Protein 6WCT (pdb70)

Organism: Stenotrophomonas maltophilia (strain K279a) (NCBI:txid522373)

InterPro domains:
  IPR008144 Guanylate kinase-like domain [PS50052] (14-192)
  IPR008145 Guanylate kinase/L-type calcium channel beta subunit [PF00625] (15-192)
  IPR008145 Guanylate kinase/L-type calcium channel beta subunit [SM00072] (13-195)
  IPR017665 Guanylate kinase [MF_00328] (12-195)
  IPR017665 Guanylate kinase [TIGR03263] (14-192)
  IPR020590 Guanylate kinase, conserved site [PS00856] (48-65)
  IPR027417 P-loop containing nucleoside triphosphate hydrolase [G3DSA:3.40.50.300] (18-190)
  IPR027417 P-loop containing nucleoside triphosphate hydrolase [SSF52540] (13-197)

CATH classification: 3.40.50.300 (+1 more: 3.30.63.10)

Secondary structure (DSSP, 8-state):
-PPPEEEEE--TTSSHHHHHHHHHHHSTTEEE-PPEE-SPPPTT--BTTTBEE--HHHHHHHHHTT-EEEEEEETTEEEEEEGGGTHHHHHTT-EEEE---HHHHHHHHHHSTT-EEEEEE-S-HHHHHHHHHTSS---HHHHHHHHHHHHHHHTTGGGSSEEEE-SSHHHHHHHHHHHHHHHHTBHHHHHHHTHHHHHHHH--/-PPPPEEEEE--TTS-HHHHHHHHHHH-TTEEEP--EE-SPPPTT--BTTTBEE--HHHHHHHHHTT-EEEEEEETTEEEEEEGGGTHHHHHTT-EEEE---HHHHHHHHHH-TT-EEEEEE-S-HHHHHHH--HHHHHHHHHHHHHHTTGGGSSEEEE-SSHHHHHHHHHHHHHHHHTBHHHHHHHTHHHHHHHT--/-PPPEEEEE--TTS-HHHHHHHHHHH-TTEEEP--EE-SPPPTT--TTTS-EE--HHHHHHHHHHT-EEEEEEETTEEEEEEGGGTHHHHHTT-EEEE---HHHHHHHHHHSTT-EEEEEE-S-HHHHHHH--HHHHHHHHHHHHHHHTTGGGSSEEEE-SSHHHHHHHHHHHHHHHHTBHHHHHHHTHHHHHHHHS--/--PPPPEEEEE--TTSSHHHHHHHHHHH-TTEEE---EE-SPPPTT--BTTTBEE--HHHHHHHHHTT-EEEEEEETTEEEEEEGGGTHHHHHTT-EEEE---HHHHHHHHHHSTT-EEEEEE-S-HHHHHHHHHHH--S-HHHHHHHHHHHHHHHTTGGGSSEEEE-SSHHHHHHHHHHHHHHHHTBHHHHHHHTHHHHHHHHS--

B-factor: mean 57.07, std 18.74, range [22.09, 141.13]

Nearest PDB structures (foldseek):
  7s5e-assembly3_E  TM=9.937E-01  e=8.878E-42  Stenotrophomonas maltophilia K279a
  8egl-assembly1_K  TM=9.397E-01  e=1.453E-27  Pseudomonas aeruginosa PAO1
  8egl-assembly2_H  TM=9.314E-01  e=3.139E-27  Pseudomonas aeruginosa PAO1
  3tr0-assembly1_A  TM=9.607E-01  e=6.407E-26  Coxiella burnetii
  2an9-assembly1_A  TM=9.054E-01  e=7.229E-27  Escherichia coli

Radius of gyration: 32.78 Å; Cα contacts (8 Å, |Δi|>4): 1403; chains: 4; bounding box: 97×54×82 Å

Structure (mmCIF, N/CA/C/O backbone):
data_6WCT
#
_entry.id   6WCT
#
_cell.length_a   62.660
_cell.length_b   101.420
_cell.length_c   70.020
_cell.angle_alpha   90.000
_cell.angle_beta   92.030
_cell.angle_gamma   90.000
#
_symmetry.space_group_name_H-M   'P 1 21 1'
#
loop_
_entity.id
_entity.type
_entity.pdbx_description
1 polymer 'Guanylate kinase'
2 non-polymer "GUANOSINE-5'-MONOPHOSPHATE"
3 non-polymer 'PHOSPHATE ION'
4 non-polymer 1,2-ETHANEDIOL
5 water water
#
loop_
_atom_site.group_PDB
_atom_site.id
_atom_site.type_symbol
_atom_site.label_atom_id
_atom_site.label_alt_id
_atom_site.label_comp_id
_atom_site.label_asym_id
_atom_site.label_entity_id
_atom_site.label_seq_id
_atom_site.pdbx_PDB_ins_code
_atom_site.Cartn_x
_atom_site.Cartn_y
_atom_site.Cartn_z
_atom_site.occupancy
_atom_site.B_iso_or_equiv
_atom_site.auth_seq_id
_atom_site.auth_comp_id
_atom_site.auth_asym_id
_atom_site.auth_atom_id
_atom_site.pdbx_PDB_model_num
ATOM 1 N N . ALA A 1 20 ? -13.846 14.836 22.813 1.00 86.75 12 ALA A N 1
ATOM 2 C CA . ALA A 1 20 ? -13.417 13.444 22.658 1.00 91.17 12 ALA A CA 1
ATOM 3 C C . ALA A 1 20 ? -12.369 13.077 23.711 1.00 89.34 12 ALA A C 1
ATOM 4 O O . ALA A 1 20 ? -11.399 13.806 23.908 1.00 89.43 12 ALA A O 1
ATOM 6 N N . ARG A 1 21 ? -12.592 11.967 24.412 1.00 79.12 13 ARG A N 1
ATOM 7 C CA . ARG A 1 21 ? -11.703 11.576 25.497 1.00 71.60 13 ARG A CA 1
ATOM 8 C C . ARG A 1 21 ? -10.311 11.183 25.001 1.00 63.25 13 ARG A C 1
ATOM 9 O O . ARG A 1 21 ? -10.136 10.647 23.905 1.00 64.97 13 ARG A O 1
ATOM 17 N N . GLY A 1 22 ? -9.314 11.462 25.840 1.00 63.05 14 GLY A N 1
ATOM 18 C CA . GLY A 1 22 ? -7.954 11.053 25.558 1.00 58.65 14 GLY A CA 1
ATOM 19 C C . GLY A 1 22 ? -7.751 9.558 25.682 1.00 63.03 14 GLY A C 1
ATOM 20 O O . GLY A 1 22 ? -8.508 8.852 26.347 1.00 72.25 14 GLY A O 1
ATOM 21 N N . THR A 1 23 ? -6.716 9.064 25.000 1.00 57.32 15 THR A N 1
ATOM 22 C CA . THR A 1 23 ? -6.339 7.661 25.100 1.00 52.34 15 THR A CA 1
ATOM 23 C C . THR A 1 23 ? -5.326 7.443 26.220 1.00 52.36 15 THR A C 1
ATOM 24 O O . THR A 1 23 ? -4.408 8.245 26.427 1.00 51.66 15 THR A O 1
ATOM 28 N N . LEU A 1 24 ? -5.503 6.339 26.934 1.00 48.47 16 LEU A N 1
ATOM 29 C CA . LEU A 1 24 ? -4.651 5.954 28.045 1.00 45.41 16 LEU A CA 1
ATOM 30 C C . LEU A 1 24 ? -3.673 4.886 27.583 1.00 44.46 16 LEU A C 1
ATOM 31 O O . LEU A 1 24 ? -4.077 3.881 26.988 1.00 47.41 16 LEU A O 1
ATOM 36 N N . TYR A 1 25 ? -2.396 5.135 27.810 1.00 42.97 17 TYR A N 1
ATOM 37 C CA . TYR A 1 25 ? -1.302 4.249 27.429 1.00 41.61 17 TYR A CA 1
ATOM 38 C C . TYR A 1 25 ? -0.615 3.733 28.678 1.00 38.78 17 TYR A C 1
ATOM 39 O O . TYR A 1 25 ? -0.457 4.476 29.651 1.00 41.11 17 TYR A O 1
ATOM 48 N N . ILE A 1 26 ? -0.241 2.451 28.669 1.00 34.36 18 ILE A N 1
ATOM 49 C CA . ILE A 1 26 ? 0.579 1.880 29.730 1.00 31.50 18 ILE A CA 1
ATOM 50 C C . ILE A 1 26 ? 1.829 1.298 29.097 1.00 31.78 18 ILE A C 1
ATOM 51 O O . ILE A 1 26 ? 1.734 0.519 28.143 1.00 30.85 18 ILE A O 1
ATOM 56 N N . VAL A 1 27 ? 2.991 1.672 29.624 1.00 31.05 19 VAL A N 1
ATOM 57 C CA . VAL A 1 27 ? 4.260 1.061 29.236 1.00 36.01 19 VAL A CA 1
ATOM 58 C C . VAL A 1 27 ? 4.865 0.472 30.508 1.00 33.79 19 VAL A C 1
ATOM 59 O O . VAL A 1 27 ? 5.183 1.209 31.452 1.00 32.67 19 VAL A O 1
ATOM 63 N N . ALA A 1 28 ? 5.017 -0.851 30.534 1.00 35.56 20 ALA A N 1
ATOM 64 C CA . ALA A 1 28 ? 5.561 -1.541 31.686 1.00 32.01 20 ALA A CA 1
ATOM 65 C C . ALA A 1 28 ? 6.877 -2.206 31.322 1.00 35.41 20 ALA A C 1
ATOM 66 O O . ALA A 1 28 ? 7.098 -2.609 30.178 1.00 35.11 20 ALA A O 1
ATOM 68 N N . ALA A 1 29 ? 7.711 -2.371 32.322 1.00 29.44 21 ALA A N 1
ATOM 69 C CA . ALA A 1 29 ? 9.027 -2.972 32.175 1.00 37.11 21 ALA A CA 1
ATOM 70 C C . ALA A 1 29 ? 9.629 -3.097 33.560 1.00 40.37 21 ALA A C 1
ATOM 71 O O . ALA A 1 29 ? 9.402 -2.218 34.402 1.00 46.52 21 ALA A O 1
ATOM 73 N N . PRO A 1 30 ? 10.423 -4.126 33.833 1.00 36.63 22 PRO A N 1
ATOM 74 C CA . PRO A 1 30 ? 11.202 -4.102 35.070 1.00 41.61 22 PRO A CA 1
ATOM 75 C C . PRO A 1 30 ? 12.154 -2.922 35.012 1.00 43.81 22 PRO A C 1
ATOM 76 O O . PRO A 1 30 ? 12.630 -2.544 33.940 1.00 38.15 22 PRO A O 1
ATOM 80 N N . SER A 1 31 ? 12.450 -2.356 36.178 1.00 52.67 23 SER A N 1
ATOM 81 C CA . SER A 1 31 ? 13.450 -1.299 36.246 1.00 51.71 23 SER A CA 1
ATOM 82 C C . SER A 1 31 ? 14.781 -1.819 35.721 1.00 51.16 23 SER A C 1
ATOM 83 O O . SER A 1 31 ? 15.123 -2.992 35.898 1.00 45.38 23 SER A O 1
ATOM 86 N N . GLY A 1 32 ? 15.518 -0.942 35.041 1.00 47.49 24 GLY A N 1
ATOM 87 C CA . GLY A 1 32 ? 16.778 -1.320 34.441 1.00 52.06 24 GLY A CA 1
ATOM 88 C C . GLY A 1 32 ? 16.671 -1.930 33.058 1.00 55.40 24 GLY A C 1
ATOM 89 O O . GLY A 1 32 ? 17.700 -2.323 32.494 1.00 56.45 24 GLY A O 1
ATOM 90 N N . ALA A 1 33 ? 15.464 -2.013 32.488 1.00 47.58 25 ALA A N 1
ATOM 91 C CA . ALA A 1 33 ? 15.286 -2.429 31.102 1.00 47.79 25 ALA A CA 1
ATOM 92 C C . ALA A 1 33 ? 15.366 -1.251 30.138 1.00 48.12 25 ALA A C 1
ATOM 93 O O . ALA A 1 33 ? 15.416 -1.464 28.921 1.00 47.04 25 ALA A O 1
ATOM 95 N N . GLY A 1 34 ? 15.386 -0.027 30.663 1.00 43.97 26 GLY A N 1
ATOM 96 C CA . GLY A 1 34 ? 15.482 1.175 29.864 1.00 42.35 26 GLY A CA 1
ATOM 97 C C . GLY A 1 34 ? 14.181 1.808 29.428 1.00 43.03 26 GLY A C 1
ATOM 98 O O . GLY A 1 34 ? 14.204 2.645 28.525 1.00 37.76 26 GLY A O 1
ATOM 99 N N . LYS A 1 35 ? 13.046 1.447 30.035 1.00 39.84 27 LYS A N 1
ATOM 100 C CA . LYS A 1 35 ? 11.771 1.987 29.571 1.00 37.45 27 LYS A CA 1
ATOM 101 C C . LYS A 1 35 ? 11.698 3.506 29.719 1.00 33.09 27 LYS A C 1
ATOM 102 O O . LYS A 1 35 ? 11.177 4.192 28.830 1.00 39.37 27 LYS A O 1
ATOM 108 N N . SER A 1 36 ? 12.189 4.062 30.835 1.00 33.60 28 SER A N 1
ATOM 109 C CA . SER A 1 36 ? 12.000 5.497 31.030 1.00 37.76 28 SER A CA 1
ATOM 110 C C . SER A 1 36 ? 12.725 6.276 29.937 1.00 27.84 28 SER A C 1
ATOM 111 O O . SER A 1 36 ? 12.204 7.275 29.424 1.00 40.62 28 SER A O 1
ATOM 114 N N . SER A 1 37 ? 13.912 5.814 29.538 1.00 41.70 29 SER A N 1
ATOM 115 C CA . SER A 1 37 ? 14.628 6.492 28.459 1.00 34.84 29 SER A CA 1
ATOM 116 C C . SER A 1 37 ? 13.881 6.338 27.140 1.00 39.76 29 SER A C 1
ATOM 117 O O . SER A 1 37 ? 13.825 7.276 26.332 1.00 38.60 29 SER A O 1
ATOM 120 N N . ILE A 1 38 ? 13.275 5.170 26.913 1.00 36.28 30 ILE A N 1
ATOM 121 C CA . ILE A 1 38 ? 12.510 4.979 25.691 1.00 39.73 30 ILE A CA 1
ATOM 122 C C . ILE A 1 38 ? 11.267 5.869 25.693 1.00 36.10 30 ILE A C 1
ATOM 123 O O . ILE A 1 38 ? 10.942 6.504 24.682 1.00 35.08 30 ILE A O 1
ATOM 128 N N . VAL A 1 39 ? 10.553 5.926 26.823 1.00 36.87 31 VAL A N 1
ATOM 129 C CA . VAL A 1 39 ? 9.332 6.737 26.917 1.00 38.06 31 VAL A CA 1
ATOM 130 C C . VAL A 1 39 ? 9.645 8.226 26.759 1.00 39.83 31 VAL A C 1
ATOM 131 O O . VAL A 1 39 ? 8.966 8.949 26.014 1.00 41.90 31 VAL A O 1
ATOM 135 N N . ASN A 1 40 ? 10.675 8.710 27.460 1.00 34.44 32 ASN A N 1
ATOM 136 C CA . ASN A 1 40 ? 11.024 10.126 27.360 1.00 40.10 32 ASN A CA 1
ATOM 137 C C . ASN A 1 40 ? 11.397 10.508 25.934 1.00 40.90 32 ASN A C 1
ATOM 138 O O . ASN A 1 40 ? 11.010 11.581 25.449 1.00 41.79 32 ASN A O 1
ATOM 143 N N . ALA A 1 41 ? 12.161 9.655 25.242 1.00 43.96 33 ALA A N 1
ATOM 144 C CA . ALA A 1 41 ? 12.489 9.965 23.850 1.00 44.51 33 ALA A CA 1
ATOM 145 C C . ALA A 1 41 ? 11.261 9.875 22.960 1.00 42.63 33 ALA A C 1
ATOM 146 O O . ALA A 1 41 ? 11.134 10.630 21.991 1.00 46.49 33 ALA A O 1
ATOM 148 N N . THR A 1 42 ? 10.352 8.958 23.268 1.00 43.09 34 THR A N 1
ATOM 149 C CA . THR A 1 42 ? 9.137 8.813 22.471 1.00 42.54 34 THR A CA 1
ATOM 150 C C . THR A 1 42 ? 8.208 10.012 22.639 1.00 45.18 34 THR A C 1
ATOM 151 O O . THR A 1 42 ? 7.657 10.520 21.656 1.00 47.59 34 THR A O 1
ATOM 155 N N . LEU A 1 43 ? 8.025 10.478 23.882 1.00 46.45 35 LEU A N 1
ATOM 156 C CA . LEU A 1 43 ? 7.149 11.620 24.126 1.00 44.99 35 LEU A CA 1
ATOM 157 C C . LEU A 1 43 ? 7.714 12.909 23.554 1.00 43.80 35 LEU A C 1
ATOM 158 O O . LEU A 1 43 ? 6.948 13.747 23.065 1.00 50.15 35 LEU A O 1
ATOM 163 N N . ALA A 1 44 ? 9.041 13.077 23.570 1.00 45.33 36 ALA A N 1
ATOM 164 C CA . ALA A 1 44 ? 9.634 14.249 22.935 1.00 47.78 36 ALA A CA 1
ATOM 165 C C . ALA A 1 44 ? 9.297 14.281 21.454 1.00 53.59 36 ALA A C 1
ATOM 166 O O . ALA A 1 44 ? 9.153 15.360 20.861 1.00 61.62 36 ALA A O 1
ATOM 168 N N . ARG A 1 45 ? 9.241 13.107 20.826 1.00 51.20 37 ARG A N 1
ATOM 169 C CA . ARG A 1 45 ? 8.862 13.003 19.421 1.00 57.06 37 ARG A CA 1
ATOM 170 C C . ARG A 1 45 ? 7.349 13.090 19.227 1.00 54.60 37 ARG A C 1
ATOM 171 O O . ARG A 1 45 ? 6.888 13.454 18.143 1.00 57.00 37 ARG A O 1
ATOM 179 N N . ASP A 1 46 ? 6.562 12.705 20.233 1.00 54.16 38 ASP A N 1
ATOM 180 C CA . ASP A 1 46 ? 5.103 12.645 20.125 1.00 60.31 38 ASP A CA 1
ATOM 181 C C . ASP A 1 46 ? 4.555 13.388 21.337 1.00 62.72 38 ASP A C 1
ATOM 182 O O . ASP A 1 46 ? 4.136 12.774 22.327 1.00 66.34 38 ASP A O 1
ATOM 187 N N . PRO A 1 47 ? 4.539 14.722 21.289 1.00 55.13 39 PRO A N 1
ATOM 188 C CA . PRO A 1 47 ? 4.196 15.509 22.483 1.00 54.11 39 PRO A CA 1
ATOM 189 C C . PRO A 1 47 ? 2.715 15.547 22.839 1.00 59.05 39 PRO A C 1
ATOM 190 O O . PRO A 1 47 ? 2.370 16.117 23.885 1.00 60.47 39 PRO A O 1
ATOM 194 N N . GLN A 1 48 ? 1.821 14.994 22.017 1.00 51.01 40 GLN A N 1
ATOM 195 C CA . GLN A 1 48 ? 0.426 15.013 22.436 1.00 51.21 40 GLN A CA 1
ATOM 196 C C . GLN A 1 48 ? 0.118 14.004 23.547 1.00 47.10 40 GLN A C 1
ATOM 197 O O . GLN A 1 48 ? -1.047 13.878 23.938 1.00 59.74 40 GLN A O 1
ATOM 203 N N . ILE A 1 49 ? 1.111 13.288 24.061 1.00 42.65 41 ILE A N 1
ATOM 204 C CA . ILE A 1 49 ? 0.917 12.323 25.136 1.00 40.09 41 ILE A CA 1
ATOM 205 C C . ILE A 1 49 ? 1.646 12.863 26.349 1.00 40.14 41 ILE A C 1
ATOM 206 O O . ILE A 1 49 ? 2.846 13.147 26.280 1.00 42.12 41 ILE A O 1
ATOM 211 N N . ALA A 1 50 ? 0.935 12.992 27.457 1.00 46.37 42 ALA A N 1
ATOM 212 C CA . ALA A 1 50 ? 1.501 13.492 28.698 1.00 48.31 42 ALA A CA 1
ATOM 213 C C . ALA A 1 50 ? 1.934 12.332 29.581 1.00 45.18 42 ALA A C 1
ATOM 214 O O . ALA A 1 50 ? 1.354 11.245 29.548 1.00 45.22 42 ALA A O 1
ATOM 216 N N . LEU A 1 51 ? 3.015 12.554 30.309 1.00 39.61 43 LEU A N 1
ATOM 217 C CA . LEU A 1 51 ? 3.532 11.588 31.261 1.00 39.13 43 LEU A CA 1
ATOM 218 C C . LEU A 1 51 ? 3.003 11.876 32.664 1.00 37.57 43 LEU A C 1
ATOM 219 O O . LEU A 1 51 ? 2.792 13.026 33.043 1.00 37.19 43 LEU A O 1
ATOM 224 N N . SER A 1 52 ? 2.790 10.824 33.436 1.00 43.91 44 SER A N 1
ATOM 225 C CA . SER A 1 52 ? 2.338 10.951 34.816 1.00 43.97 44 SER A CA 1
ATOM 226 C C . SER A 1 52 ? 3.480 10.645 35.784 1.00 34.57 44 SER A C 1
ATOM 227 O O . SER A 1 52 ? 4.232 9.694 35.589 1.00 33.47 44 SER A O 1
ATOM 230 N N . ILE A 1 53 ? 3.594 11.437 36.840 1.00 38.01 45 ILE A N 1
ATOM 231 C CA . ILE A 1 53 ? 4.568 11.203 37.902 1.00 34.45 45 ILE A CA 1
ATOM 232 C C . ILE A 1 53 ? 3.878 10.444 39.034 1.00 37.18 45 ILE A C 1
ATOM 233 O O . ILE A 1 53 ? 2.923 10.947 39.640 1.00 37.61 45 ILE A O 1
ATOM 238 N N . SER A 1 54 ? 4.350 9.234 39.312 1.00 33.38 46 SER A N 1
ATOM 239 C CA . SER A 1 54 ? 3.764 8.395 40.344 1.00 35.53 46 SER A CA 1
ATOM 240 C C . SER A 1 54 ? 4.167 8.862 41.741 1.00 31.95 46 SER A C 1
ATOM 241 O O . SER A 1 54 ? 5.152 9.579 41.931 1.00 32.58 46 SER A O 1
ATOM 244 N N . PHE A 1 55 ? 3.355 8.470 42.718 1.00 35.48 47 PHE A N 1
ATOM 245 C CA . PHE A 1 55 ? 3.675 8.535 44.137 1.00 40.87 47 PHE A CA 1
ATOM 246 C C . PHE A 1 55 ? 4.290 7.206 44.568 1.00 40.50 47 PHE A C 1
ATOM 247 O O . PHE A 1 55 ? 3.974 6.156 44.011 1.00 38.27 47 PHE A O 1
ATOM 255 N N . THR A 1 56 ? 5.197 7.256 45.544 1.00 34.98 48 THR A N 1
ATOM 256 C CA . THR A 1 56 ? 5.744 6.031 46.108 1.00 35.55 48 THR A CA 1
ATOM 257 C C . THR A 1 56 ? 6.179 6.310 47.530 1.00 40.30 48 THR A C 1
ATOM 258 O O . THR A 1 56 ? 6.627 7.415 47.846 1.00 37.25 48 THR A O 1
ATOM 262 N N . SER A 1 57 ? 6.038 5.303 48.392 1.00 40.91 49 SER A N 1
ATOM 263 C CA . SER A 1 57 ? 6.564 5.399 49.742 1.00 43.14 49 SER A CA 1
ATOM 264 C C . SER A 1 57 ? 7.918 4.725 49.881 1.00 46.32 49 SER A C 1
ATOM 265 O O . SER A 1 57 ? 8.469 4.704 50.983 1.00 48.34 49 SER A O 1
ATOM 268 N N . ARG A 1 58 ? 8.453 4.152 48.805 1.00 45.95 50 ARG A N 1
ATOM 269 C CA . ARG A 1 58 ? 9.783 3.571 48.884 1.00 48.13 50 ARG A CA 1
ATOM 270 C C . ARG A 1 58 ? 10.827 4.672 49.060 1.00 50.33 50 ARG A C 1
ATOM 271 O O . ARG A 1 58 ? 10.604 5.842 48.729 1.00 44.87 50 ARG A O 1
ATOM 279 N N . ALA A 1 59 ? 11.958 4.292 49.643 1.00 50.20 51 ALA A N 1
ATOM 280 C CA . ALA A 1 59 ? 13.043 5.235 49.879 1.00 52.49 51 ALA A CA 1
ATOM 281 C C . ALA A 1 59 ? 13.673 5.677 48.562 1.00 51.38 51 ALA A C 1
ATOM 282 O O . ALA A 1 59 ? 13.749 4.918 47.597 1.00 50.62 51 ALA A O 1
ATOM 284 N N . MET A 1 60 ? 14.139 6.920 48.539 1.00 52.10 52 MET A N 1
ATOM 285 C CA . MET A 1 60 ? 14.805 7.466 47.366 1.00 42.66 52 MET A CA 1
ATOM 286 C C . MET A 1 60 ? 16.127 6.751 47.125 1.00 53.85 52 MET A C 1
ATOM 287 O O . MET A 1 60 ? 16.870 6.448 48.061 1.00 61.41 52 MET A O 1
ATOM 292 N N . ARG A 1 61 ? 16.380 6.423 45.889 1.00 50.01 53 ARG A N 1
ATOM 293 C CA . ARG A 1 61 ? 17.659 5.864 45.499 1.00 53.95 53 ARG A CA 1
ATOM 294 C C . ARG A 1 61 ? 18.577 6.964 44.980 1.00 61.38 53 ARG A C 1
ATOM 295 O O . ARG A 1 61 ? 18.113 8.037 44.583 1.00 56.34 53 ARG A O 1
ATOM 303 N N . PRO A 1 62 ? 19.894 6.750 45.012 1.00 65.80 54 PRO A N 1
ATOM 304 C CA . PRO A 1 62 ? 20.823 7.772 44.510 1.00 60.62 54 PRO A CA 1
ATOM 305 C C . PRO A 1 62 ? 20.530 8.159 43.065 1.00 59.02 54 PRO A C 1
ATOM 306 O O . PRO A 1 62 ? 20.214 7.319 42.217 1.00 57.59 54 PRO A O 1
ATOM 310 N N . GLY A 1 63 ? 20.596 9.461 42.802 1.00 61.92 55 GLY A N 1
ATOM 311 C CA . GLY A 1 63 ? 20.321 10.002 41.493 1.00 60.90 55 GLY A CA 1
ATOM 312 C C . GLY A 1 63 ? 18.880 10.399 41.277 1.00 61.31 55 GLY A C 1
ATOM 313 O O . GLY A 1 63 ? 18.586 11.133 40.327 1.00 63.37 55 GLY A O 1
ATOM 314 N N . GLU A 1 64 ? 17.972 9.907 42.112 1.00 63.36 56 GLU A N 1
ATOM 315 C CA . GLU A 1 64 ? 16.564 10.258 42.014 1.00 53.87 56 GLU A CA 1
ATOM 316 C C . GLU A 1 64 ? 16.292 11.631 42.621 1.00 44.22 56 GLU A C 1
ATOM 317 O O . GLU A 1 64 ? 16.912 12.035 43.606 1.00 48.37 56 GLU A O 1
ATOM 323 N N . VAL A 1 65 ? 15.359 12.350 42.005 1.00 45.90 57 VAL A N 1
ATOM 324 C CA . VAL A 1 65 ? 14.951 13.689 42.423 1.00 44.20 57 VAL A CA 1
ATOM 325 C C . VAL A 1 65 ? 13.480 13.635 42.797 1.00 39.53 57 VAL A C 1
ATOM 326 O O . VAL A 1 65 ? 12.640 13.198 41.997 1.00 37.12 57 VAL A O 1
ATOM 330 N N . ASN A 1 66 ? 13.170 14.041 44.015 1.00 39.10 58 ASN A N 1
ATOM 331 C CA . ASN A 1 66 ? 11.780 14.080 44.436 1.00 38.09 58 ASN A CA 1
ATOM 332 C C . ASN A 1 66 ? 11.041 15.154 43.644 1.00 40.81 58 ASN A C 1
ATOM 333 O O . ASN A 1 66 ? 11.522 16.281 43.512 1.00 40.43 58 ASN A O 1
ATOM 338 N N . GLY A 1 67 ? 9.879 14.800 43.098 1.00 44.16 59 GLY A N 1
ATOM 339 C CA . GLY A 1 67 ? 9.135 15.686 42.218 1.00 39.64 59 GLY A CA 1
ATOM 340 C C . GLY A 1 67 ? 9.470 15.522 40.747 1.00 42.94 59 GLY A C 1
ATOM 341 O O . GLY A 1 67 ? 8.794 16.121 39.900 1.00 39.16 59 GLY A O 1
ATOM 342 N N . GLN A 1 68 ? 10.497 14.733 40.424 1.00 47.67 60 GLN A N 1
ATOM 343 C CA . GLN A 1 68 ? 10.884 14.444 39.046 1.00 42.85 60 GLN A CA 1
ATOM 344 C C . GLN A 1 68 ? 10.650 12.979 38.695 1.00 40.81 60 GLN A C 1
ATOM 345 O O . GLN A 1 68 ? 9.842 12.673 37.821 1.00 44.81 60 GLN A O 1
ATOM 351 N N . HIS A 1 69 ? 11.372 12.045 39.319 1.00 39.76 61 HIS A N 1
ATOM 352 C CA . HIS A 1 69 ? 11.155 10.631 39.013 1.00 38.48 61 HIS A CA 1
ATOM 353 C C . HIS A 1 69 ? 9.932 10.072 39.718 1.00 38.85 61 HIS A C 1
ATOM 354 O O . HIS A 1 69 ? 9.247 9.198 39.164 1.00 40.27 61 HIS A O 1
ATOM 361 N N . TYR A 1 70 ? 9.649 10.567 40.922 1.00 33.38 62 TYR A N 1
ATOM 362 C CA . TYR A 1 70 ? 8.501 10.154 41.715 1.00 34.27 62 TYR A CA 1
ATOM 363 C C . TYR A 1 70 ? 8.132 11.313 42.622 1.00 34.48 62 TYR A C 1
ATOM 364 O O . TYR A 1 70 ? 8.961 12.170 42.926 1.00 39.23 62 TYR A O 1
ATOM 373 N N . HIS A 1 71 ? 6.910 11.289 43.123 1.00 34.54 63 HIS A N 1
ATOM 374 C CA . HIS A 1 71 ? 6.593 12.051 44.322 1.00 34.63 63 HIS A CA 1
ATOM 375 C C . HIS A 1 71 ? 6.813 11.094 45.490 1.00 42.26 63 HIS A C 1
ATOM 376 O O . HIS A 1 71 ? 5.999 10.201 45.740 1.00 41.11 63 HIS A O 1
ATOM 383 N N . PHE A 1 72 ? 7.933 11.252 46.184 1.00 45.50 64 PHE A N 1
ATOM 384 C CA . PHE A 1 72 ? 8.247 10.387 47.310 1.00 45.69 64 PHE A CA 1
ATOM 385 C C . PHE A 1 72 ? 7.542 10.899 48.550 1.00 47.63 64 PHE A C 1
ATOM 386 O O . PHE A 1 72 ? 7.698 12.061 48.918 1.00 47.42 64 PHE A O 1
ATOM 394 N N . VAL A 1 73 ? 6.755 10.040 49.190 1.00 45.84 65 VAL A N 1
ATOM 395 C CA . VAL A 1 73 ? 6.058 10.398 50.414 1.00 46.57 65 VAL A CA 1
ATOM 396 C C . VAL A 1 73 ? 6.286 9.292 51.437 1.00 47.69 65 VAL A C 1
ATOM 397 O O . VAL A 1 73 ? 6.877 8.255 51.144 1.00 45.31 65 VAL A O 1
ATOM 401 N N . SER A 1 74 ? 5.838 9.543 52.660 1.00 50.72 66 SER A N 1
ATOM 402 C CA . SER A 1 74 ? 5.931 8.527 53.688 1.00 54.37 66 SER A CA 1
ATOM 403 C C . SER A 1 74 ? 4.888 7.446 53.437 1.00 56.36 66 SER A C 1
ATOM 404 O O . SER A 1 74 ? 3.926 7.644 52.690 1.00 57.46 66 SER A O 1
ATOM 407 N N . ALA A 1 75 ? 5.100 6.278 54.051 1.00 57.44 67 ALA A N 1
ATOM 408 C CA . ALA A 1 75 ? 4.093 5.228 53.955 1.00 61.42 67 ALA A CA 1
ATOM 409 C C . ALA A 1 75 ? 2.787 5.679 54.597 1.00 62.67 67 ALA A C 1
ATOM 410 O O . ALA A 1 75 ? 1.702 5.437 54.053 1.00 60.23 67 ALA A O 1
ATOM 412 N N . GLU A 1 76 ? 2.880 6.385 55.732 1.00 65.13 68 GLU A N 1
ATOM 413 C CA . GLU A 1 76 ? 1.685 6.883 56.406 1.00 64.07 68 GLU A CA 1
ATOM 414 C C . GLU A 1 76 ? 0.936 7.874 55.528 1.00 63.57 68 GLU A C 1
ATOM 415 O O . GLU A 1 76 ? -0.294 7.817 55.423 1.00 70.82 68 GLU A O 1
ATOM 417 N N . LYS A 1 77 ? 1.660 8.784 54.875 1.00 59.07 69 LYS A N 1
ATOM 418 C CA . LYS A 1 77 ? 1.003 9.714 53.966 1.00 62.80 69 LYS A CA 1
ATOM 419 C C . LYS A 1 77 ? 0.387 8.976 52.787 1.00 67.14 69 LYS A C 1
ATOM 420 O O . LYS A 1 77 ? -0.739 9.275 52.375 1.00 70.46 69 LYS A O 1
ATOM 426 N N . PHE A 1 78 ? 1.120 8.018 52.219 1.00 64.62 70 PHE A N 1
ATOM 427 C CA . PHE A 1 78 ? 0.577 7.264 51.099 1.00 62.63 70 PHE A CA 1
ATOM 428 C C . PHE A 1 78 ? -0.687 6.526 51.510 1.00 62.18 70 PHE A C 1
ATOM 429 O O . PHE A 1 78 ? -1.705 6.587 50.812 1.00 60.22 70 PHE A O 1
ATOM 437 N N . GLU A 1 79 ? -0.646 5.840 52.659 1.00 62.25 71 GLU A N 1
ATOM 438 C CA . GLU A 1 79 ? -1.834 5.133 53.124 1.00 71.08 71 GLU A CA 1
ATOM 439 C C . GLU A 1 79 ? -2.941 6.110 53.495 1.00 74.95 71 GLU A C 1
ATOM 440 O O . GLU A 1 79 ? -4.124 5.790 53.334 1.00 71.03 71 GLU A O 1
ATOM 446 N N . GLN A 1 80 ? -2.577 7.297 53.994 1.00 78.05 72 GLN A N 1
ATOM 447 C CA . GLN A 1 80 ? -3.554 8.373 54.145 1.00 81.52 72 GLN A CA 1
ATOM 448 C C . GLN A 1 80 ? -4.178 8.723 52.800 1.00 72.21 72 GLN A C 1
ATOM 449 O O . GLN A 1 80 ? -5.372 9.027 52.715 1.00 69.11 72 GLN A O 1
ATOM 455 N N . MET A 1 81 ? -3.370 8.735 51.742 1.00 64.58 73 MET A N 1
ATOM 456 C CA . MET A 1 81 ? -3.907 9.017 50.420 1.00 66.31 73 MET A CA 1
ATOM 457 C C . MET A 1 81 ? -4.721 7.849 49.879 1.00 59.70 73 MET A C 1
ATOM 458 O O . MET A 1 81 ? -5.664 8.066 49.114 1.00 66.28 73 MET A O 1
ATOM 463 N N . ILE A 1 82 ? -4.347 6.608 50.213 1.00 58.51 74 ILE A N 1
ATOM 464 C CA . ILE A 1 82 ? -5.184 5.466 49.851 1.00 60.33 74 ILE A CA 1
ATOM 465 C C . ILE A 1 82 ? -6.567 5.620 50.466 1.00 72.72 74 ILE A C 1
ATOM 466 O O . ILE A 1 82 ? -7.586 5.589 49.766 1.00 75.71 74 ILE A O 1
ATOM 471 N N . ALA A 1 83 ? -6.616 5.810 51.791 1.00 79.70 75 ALA A N 1
ATOM 472 C CA . ALA A 1 83 ? -7.883 5.904 52.516 1.00 80.33 75 ALA A CA 1
ATOM 473 C C . ALA A 1 83 ? -8.741 7.067 52.026 1.00 84.21 75 ALA A C 1
ATOM 474 O O . ALA A 1 83 ? -9.974 6.969 52.012 1.00 93.47 75 ALA A O 1
ATOM 476 N N . ALA A 1 84 ? -8.114 8.171 51.624 1.00 76.43 76 ALA A N 1
ATOM 477 C CA . ALA A 1 84 ? -8.836 9.326 51.109 1.00 76.66 76 ALA A CA 1
ATOM 478 C C . ALA A 1 84 ? -9.351 9.126 49.691 1.00 82.43 76 ALA A C 1
ATOM 479 O O . ALA A 1 84 ? -10.057 10.005 49.185 1.00 83.60 76 ALA A O 1
ATOM 481 N N . GLY A 1 85 ? -9.019 8.010 49.042 1.00 80.13 77 GLY A N 1
ATOM 482 C CA . GLY A 1 85 ? -9.417 7.791 47.663 1.00 80.70 77 GLY A CA 1
ATOM 483 C C . GLY A 1 85 ? -8.671 8.614 46.635 1.00 77.79 77 GLY A C 1
ATOM 484 O O . GLY A 1 85 ? -9.224 8.918 45.574 1.00 86.51 77 GLY A O 1
ATOM 485 N N . ASP A 1 86 ? -7.429 8.995 46.924 1.00 70.90 78 ASP A N 1
ATOM 486 C CA . ASP A 1 86 ? -6.666 9.843 46.013 1.00 69.61 78 ASP A CA 1
ATOM 487 C C . ASP A 1 86 ? -6.096 9.097 44.803 1.00 61.04 78 ASP A C 1
ATOM 488 O O . ASP A 1 86 ? -5.731 9.741 43.816 1.00 59.58 78 ASP A O 1
ATOM 493 N N . PHE A 1 87 ? -6.020 7.770 44.830 1.00 60.36 79 PHE A N 1
ATOM 494 C CA . PHE A 1 87 ? -5.302 7.042 43.785 1.00 64.87 79 PHE A CA 1
ATOM 495 C C . PHE A 1 87 ? -6.235 6.453 42.730 1.00 62.77 79 PHE A C 1
ATOM 496 O O . PHE A 1 87 ? -7.187 5.735 43.057 1.00 55.63 79 PHE A O 1
ATOM 504 N N . PHE A 1 88 ? -5.930 6.746 41.464 1.00 55.87 80 PHE A N 1
ATOM 505 C CA . PHE A 1 88 ? -6.580 6.083 40.336 1.00 58.45 80 PHE A CA 1
ATOM 506 C C . PHE A 1 88 ? -6.331 4.576 40.370 1.00 62.09 80 PHE A C 1
ATOM 507 O O . PHE A 1 88 ? -7.254 3.769 40.206 1.00 68.61 80 PHE A O 1
ATOM 515 N N . GLU A 1 89 ? -5.080 4.188 40.579 1.00 54.16 81 GLU A N 1
ATOM 516 C CA . GLU A 1 89 ? -4.676 2.827 40.873 1.00 50.08 81 GLU A CA 1
ATOM 517 C C . GLU A 1 89 ? -3.517 2.916 41.846 1.00 50.12 81 GLU A C 1
ATOM 518 O O . GLU A 1 89 ? -2.790 3.914 41.883 1.00 44.43 81 GLU A O 1
ATOM 524 N N . HIS A 1 90 ? -3.343 1.869 42.633 1.00 55.75 82 HIS A N 1
ATOM 525 C CA . HIS A 1 90 ? -2.194 1.820 43.516 1.00 43.75 82 HIS A CA 1
ATOM 526 C C . HIS A 1 90 ? -1.933 0.365 43.821 1.00 51.00 82 HIS A C 1
ATOM 527 O O . HIS A 1 90 ? -2.819 -0.480 43.695 1.00 54.55 82 HIS A O 1
ATOM 534 N N . ALA A 1 91 ? -0.695 0.076 44.188 1.00 47.85 83 ALA A N 1
ATOM 535 C CA . ALA A 1 91 ? -0.341 -1.309 44.413 1.00 43.94 83 ALA A CA 1
ATOM 536 C C . ALA A 1 91 ? 0.872 -1.380 45.320 1.00 48.37 83 ALA A C 1
ATOM 537 O O . ALA A 1 91 ? 1.688 -0.458 45.387 1.00 54.64 83 ALA A O 1
ATOM 539 N N . TRP A 1 92 ? 0.978 -2.511 45.994 1.00 47.74 84 TRP A N 1
ATOM 540 C CA . TRP A 1 92 ? 2.126 -2.856 46.812 1.00 49.99 84 TRP A CA 1
ATOM 541 C C . TRP A 1 92 ? 3.137 -3.489 45.877 1.00 51.40 84 TRP A C 1
ATOM 542 O O . TRP A 1 92 ? 2.933 -4.608 45.397 1.00 54.74 84 TRP A O 1
ATOM 553 N N . VAL A 1 93 ? 4.214 -2.773 45.594 1.00 45.51 85 VAL A N 1
ATOM 554 C CA . VAL A 1 93 ? 5.159 -3.179 44.566 1.00 43.68 85 VAL A CA 1
ATOM 555 C C . VAL A 1 93 ? 6.480 -3.415 45.270 1.00 45.55 85 VAL A C 1
ATOM 556 O O . VAL A 1 93 ? 7.103 -2.469 45.773 1.00 47.32 85 VAL A O 1
ATOM 560 N N . HIS A 1 94 ? 6.897 -4.679 45.324 1.00 51.70 86 HIS A N 1
ATOM 561 C CA . HIS A 1 94 ? 8.196 -5.052 45.872 1.00 52.66 86 HIS A CA 1
ATOM 562 C C . HIS A 1 94 ? 8.396 -4.492 47.282 1.00 55.64 86 HIS A C 1
ATOM 563 O O . HIS A 1 94 ? 9.478 -4.029 47.646 1.00 59.94 86 HIS A O 1
ATOM 570 N N . GLY A 1 95 ? 7.341 -4.576 48.094 1.00 61.71 87 GLY A N 1
ATOM 571 C CA . GLY A 1 95 ? 7.376 -4.163 49.488 1.00 61.29 87 GLY A CA 1
ATOM 572 C C . GLY A 1 95 ? 7.253 -2.679 49.770 1.00 63.89 87 GLY A C 1
ATOM 573 O O . GLY A 1 95 ? 7.564 -2.248 50.885 1.00 61.50 87 GLY A O 1
ATOM 574 N N . ASP A 1 96 ? 6.764 -1.888 48.815 1.00 61.44 88 ASP A N 1
ATOM 575 C CA . ASP A 1 96 ? 6.457 -0.484 49.059 1.00 54.56 88 ASP A CA 1
ATOM 576 C C . ASP A 1 96 ? 5.246 -0.104 48.223 1.00 46.64 88 ASP A C 1
ATOM 577 O O . ASP A 1 96 ? 4.889 -0.792 47.268 1.00 54.06 88 ASP A O 1
ATOM 582 N N . TRP A 1 97 ? 4.624 1.008 48.592 1.00 43.46 89 TRP A N 1
ATOM 583 C CA . TRP A 1 97 ? 3.480 1.529 47.857 1.00 48.88 89 TRP A CA 1
ATOM 584 C C . TRP A 1 97 ? 3.907 2.260 46.584 1.00 48.19 89 TRP A C 1
ATOM 585 O O . TRP A 1 97 ? 4.884 3.011 46.575 1.00 47.08 89 TRP A O 1
ATOM 596 N N . LYS A 1 98 ? 3.143 2.057 45.517 1.00 46.30 90 LYS A N 1
ATOM 597 C CA . LYS A 1 98 ? 3.250 2.821 44.285 1.00 43.59 90 LYS A CA 1
ATOM 598 C C . LYS A 1 98 ? 1.842 3.195 43.843 1.00 44.14 90 LYS A C 1
ATOM 599 O O . LYS A 1 98 ? 0.889 2.451 44.079 1.00 50.66 90 LYS A O 1
ATOM 605 N N . GLY A 1 99 ? 1.709 4.365 43.228 1.00 39.41 91 GLY A N 1
ATOM 606 C CA . GLY A 1 99 ? 0.392 4.833 42.861 1.00 42.94 91 GLY A CA 1
ATOM 607 C C . GLY A 1 99 ? 0.323 5.988 41.881 1.00 47.56 91 GLY A C 1
ATOM 608 O O . GLY A 1 99 ? 1.156 6.905 41.884 1.00 45.35 91 GLY A O 1
ATOM 609 N N . THR A 1 100 ? -0.707 5.947 41.044 1.00 44.96 92 THR A N 1
ATOM 610 C CA . THR A 1 100 ? -1.044 7.027 40.131 1.00 39.43 92 THR A CA 1
ATOM 611 C C . THR A 1 100 ? -2.150 7.841 40.782 1.00 46.66 92 THR A C 1
ATOM 612 O O . THR A 1 100 ? -3.235 7.310 41.044 1.00 47.93 92 THR A O 1
ATOM 616 N N . ALA A 1 101 ? -1.880 9.118 41.047 1.00 50.21 93 ALA A N 1
ATOM 617 C CA . ALA A 1 101 ? -2.894 9.963 41.655 1.00 51.14 93 ALA A CA 1
ATOM 618 C C . ALA A 1 101 ? -4.032 10.188 40.678 1.00 53.83 93 ALA A C 1
ATOM 619 O O . ALA A 1 101 ? -3.814 10.367 39.474 1.00 55.29 93 ALA A O 1
ATOM 621 N N . ARG A 1 102 ? -5.253 10.176 41.219 1.00 54.26 94 ARG A N 1
ATOM 622 C CA . ARG A 1 102 ? -6.443 10.438 40.428 1.00 51.09 94 ARG A CA 1
ATOM 623 C C . ARG A 1 102 ? -6.294 11.727 39.635 1.00 58.91 94 ARG A C 1
ATOM 624 O O . ARG A 1 102 ? -6.622 11.778 38.446 1.00 61.47 94 ARG A O 1
ATOM 632 N N . GLN A 1 103 ? -5.770 12.775 40.279 1.00 63.37 95 GLN A N 1
ATOM 633 C CA . GLN A 1 103 ? -5.573 14.084 39.665 1.00 61.99 95 GLN A CA 1
ATOM 634 C C . GLN A 1 103 ? -4.583 14.065 38.503 1.00 59.35 95 GLN A C 1
ATOM 635 O O . GLN A 1 103 ? -4.484 15.067 37.787 1.00 59.27 95 GLN A O 1
ATOM 637 N N . SER A 1 104 ? -3.814 12.988 38.325 1.00 60.36 96 SER A N 1
ATOM 638 C CA . SER A 1 104 ? -2.849 12.929 37.230 1.00 65.69 96 SER A CA 1
ATOM 639 C C . SER A 1 104 ? -3.411 12.338 35.941 1.00 65.73 96 SER A C 1
ATOM 640 O O . SER A 1 104 ? -2.760 12.447 34.896 1.00 59.07 96 SER A O 1
ATOM 643 N N . VAL A 1 105 ? -4.606 11.749 35.971 1.00 64.44 97 VAL A N 1
ATOM 644 C CA . VAL A 1 105 ? -5.082 10.962 34.837 1.00 63.95 97 VAL A CA 1
ATOM 645 C C . VAL A 1 105 ? -6.511 11.328 34.479 1.00 69.05 97 VAL A C 1
ATOM 646 O O . VAL A 1 105 ? -6.797 11.719 33.341 1.00 61.51 97 VAL A O 1
ATOM 650 N N . GLU A 1 106 ? -7.420 11.151 35.441 1.00 75.56 98 GLU A N 1
ATOM 651 C CA . GLU A 1 106 ? -8.849 11.259 35.150 1.00 75.56 98 GLU A CA 1
ATOM 652 C C . GLU A 1 106 ? -9.248 12.613 34.580 1.00 79.34 98 GLU A C 1
ATOM 653 O O . GLU A 1 106 ? -9.995 12.636 33.587 1.00 87.12 98 GLU A O 1
ATOM 659 N N . PRO A 1 107 ? -8.822 13.758 35.135 1.00 85.82 99 PRO A N 1
ATOM 660 C CA . PRO A 1 107 ? -9.165 15.039 34.486 1.00 86.63 99 PRO A CA 1
ATOM 661 C C . PRO A 1 107 ? -8.552 15.199 33.106 1.00 81.61 99 PRO A C 1
ATOM 662 O O . PRO A 1 107 ? -9.220 15.679 32.185 1.00 83.50 99 PRO A O 1
ATOM 666 N N . GLN A 1 108 ? -7.283 14.822 32.947 1.00 73.81 100 GLN A N 1
ATOM 667 C CA . GLN A 1 108 ? -6.625 14.919 31.648 1.00 70.35 100 GLN A CA 1
ATOM 668 C C . GLN A 1 108 ? -7.373 14.108 30.592 1.00 68.95 100 GLN A C 1
ATOM 669 O O . GLN A 1 108 ? -7.701 14.624 29.518 1.00 76.58 100 GLN A O 1
ATOM 675 N N . LEU A 1 109 ? -7.651 12.832 30.877 1.00 66.03 101 LEU A N 1
ATOM 676 C CA . LEU A 1 109 ? -8.402 12.012 29.928 1.00 65.03 101 LEU A CA 1
ATOM 677 C C . LEU A 1 109 ? -9.766 12.612 29.641 1.00 78.06 101 LEU A C 1
ATOM 678 O O . LEU A 1 109 ? -10.228 12.604 28.495 1.00 89.39 101 LEU A O 1
ATOM 683 N N . ALA A 1 110 ? -10.437 13.111 30.677 1.00 78.96 102 ALA A N 1
ATOM 684 C CA . ALA A 1 110 ? -11.740 13.722 30.470 1.00 87.34 102 ALA A CA 1
ATOM 685 C C . ALA A 1 110 ? -11.626 14.980 29.622 1.00 86.63 102 ALA A C 1
ATOM 686 O O . ALA A 1 110 ? -12.550 15.301 28.870 1.00 82.94 102 ALA A O 1
ATOM 688 N N . ALA A 1 111 ? -10.488 15.667 29.680 1.00 80.48 103 ALA A N 1
ATOM 689 C CA . ALA A 1 111 ? -10.272 16.874 28.895 1.00 80.24 103 ALA A CA 1
ATOM 690 C C . ALA A 1 111 ? -9.684 16.584 27.520 1.00 76.29 103 ALA A C 1
ATOM 691 O O . ALA A 1 111 ? -9.271 17.518 26.827 1.00 76.83 103 ALA A O 1
ATOM 693 N N . GLY A 1 112 ? -9.621 15.319 27.117 1.00 72.55 104 GLY A N 1
ATOM 694 C CA . GLY A 1 112 ? -9.100 14.986 25.807 1.00 79.58 104 GLY A CA 1
ATOM 695 C C . GLY A 1 112 ? -7.598 14.874 25.735 1.00 72.28 104 GLY A C 1
ATOM 696 O O . GLY A 1 112 ? -7.046 14.797 24.630 1.00 74.50 104 GLY A O 1
ATOM 697 N N . GLN A 1 113 ? -6.924 14.834 26.876 1.00 61.74 105 GLN A N 1
ATOM 698 C CA . GLN A 1 113 ? -5.478 14.720 26.921 1.00 59.17 105 GLN A CA 1
ATOM 699 C C . GLN A 1 113 ? -5.085 13.250 27.015 1.00 61.61 105 GLN A C 1
ATOM 700 O O . GLN A 1 113 ? -5.584 12.532 27.888 1.00 64.47 105 GLN A O 1
ATOM 706 N N . ASP A 1 114 ? -4.217 12.800 26.098 1.00 50.41 106 ASP A N 1
ATOM 707 C CA . ASP A 1 114 ? -3.652 11.460 26.204 1.00 46.80 106 ASP A CA 1
ATOM 708 C C . ASP A 1 114 ? -2.655 11.401 27.354 1.00 51.59 106 ASP A C 1
ATOM 709 O O . ASP A 1 114 ? -1.910 12.356 27.606 1.00 45.24 106 ASP A O 1
ATOM 714 N N . VAL A 1 115 ? -2.630 10.257 28.038 1.00 40.85 107 VAL A N 1
ATOM 715 C CA . VAL A 1 115 ? -1.823 10.059 29.233 1.00 38.14 107 VAL A CA 1
ATOM 716 C C . VAL A 1 115 ? -1.133 8.711 29.139 1.00 43.30 107 VAL A C 1
ATOM 717 O O . VAL A 1 115 ? -1.741 7.713 28.731 1.00 35.71 107 VAL A O 1
ATOM 721 N N . LEU A 1 116 ? 0.142 8.695 29.493 1.00 36.23 108 LEU A N 1
ATOM 722 C CA . LEU A 1 116 ? 0.952 7.489 29.542 1.00 34.71 108 LEU A CA 1
ATOM 723 C C . LEU A 1 116 ? 1.325 7.200 30.994 1.00 40.66 108 LEU A C 1
ATOM 724 O O . LEU A 1 116 ? 1.799 8.094 31.697 1.00 39.19 108 LEU A O 1
ATOM 729 N N . LEU A 1 117 ? 1.067 5.972 31.449 1.00 40.44 109 LEU A N 1
ATOM 730 C CA . LEU A 1 117 ? 1.416 5.512 32.792 1.00 38.68 109 LEU A CA 1
ATOM 731 C C . LEU A 1 117 ? 2.549 4.493 32.713 1.00 35.64 109 LEU A C 1
ATOM 732 O O . LEU A 1 117 ? 2.478 3.559 31.911 1.00 38.98 109 LEU A O 1
ATOM 737 N N . GLU A 1 118 ? 3.549 4.624 33.594 1.00 30.42 110 GLU A N 1
ATOM 738 C CA . GLU A 1 118 ? 4.643 3.658 33.710 1.00 34.52 110 GLU A CA 1
ATOM 739 C C . GLU A 1 118 ? 4.407 2.908 35.011 1.00 35.96 110 GLU A C 1
ATOM 740 O O . GLU A 1 118 ? 4.816 3.360 36.082 1.00 34.17 110 GLU A O 1
ATOM 746 N N . ILE A 1 119 ? 3.708 1.769 34.929 1.00 33.14 111 ILE A N 1
ATOM 747 C CA . ILE A 1 119 ? 3.260 1.077 36.133 1.00 33.54 111 ILE A CA 1
ATOM 748 C C . ILE A 1 119 ? 3.431 -0.427 35.987 1.00 34.01 111 ILE A C 1
ATOM 749 O O . ILE A 1 119 ? 3.575 -0.952 34.885 1.00 34.13 111 ILE A O 1
ATOM 754 N N . ASP A 1 120 ? 3.363 -1.129 37.115 1.00 33.66 112 ASP A N 1
ATOM 755 C CA . ASP A 1 120 ? 3.625 -2.559 37.101 1.00 31.89 112 ASP A CA 1
ATOM 756 C C . ASP A 1 120 ? 2.379 -3.309 36.634 1.00 38.96 112 ASP A C 1
ATOM 757 O O . ASP A 1 120 ? 1.362 -2.713 36.254 1.00 38.21 112 ASP A O 1
ATOM 762 N N . TRP A 1 121 ? 2.469 -4.639 36.629 1.00 41.62 113 TRP A N 1
ATOM 763 C CA . TRP A 1 121 ? 1.355 -5.434 36.135 1.00 33.51 113 TRP A CA 1
ATOM 764 C C . TRP A 1 121 ? 0.139 -5.318 37.031 1.00 44.36 113 TRP A C 1
ATOM 765 O O . TRP A 1 121 ? -0.991 -5.378 36.532 1.00 43.69 113 TRP A O 1
ATOM 776 N N . GLN A 1 122 ? 0.348 -5.202 38.349 1.00 42.40 114 GLN A N 1
ATOM 777 C CA . GLN A 1 122 ? -0.776 -5.059 39.270 1.00 45.02 114 GLN A CA 1
ATOM 778 C C . GLN A 1 122 ? -1.535 -3.783 38.970 1.00 46.55 114 GLN A C 1
ATOM 779 O O . GLN A 1 122 ? -2.766 -3.774 38.919 1.00 48.38 114 GLN A O 1
ATOM 785 N N . GLY A 1 123 ? -0.804 -2.680 38.792 1.00 39.42 115 GLY A N 1
ATOM 786 C CA . GLY A 1 123 ? -1.449 -1.438 38.419 1.00 37.24 115 GLY A CA 1
ATOM 787 C C . GLY A 1 123 ? -2.124 -1.528 37.065 1.00 43.89 115 GLY A C 1
ATOM 788 O O . GLY A 1 123 ? -3.267 -1.091 36.908 1.00 52.66 115 GLY A O 1
ATOM 789 N N . ALA A 1 124 ? -1.450 -2.149 36.085 1.00 35.18 116 ALA A N 1
ATOM 790 C CA . ALA A 1 124 ? -2.031 -2.273 34.747 1.00 35.06 116 ALA A CA 1
ATOM 791 C C . ALA A 1 124 ? -3.364 -3.007 34.781 1.00 37.92 116 ALA A C 1
ATOM 792 O O . ALA A 1 124 ? -4.278 -2.674 34.022 1.00 39.02 116 ALA A O 1
ATOM 794 N N . GLN A 1 125 ? -3.467 -4.045 35.617 1.00 46.70 117 GLN A N 1
ATOM 795 C CA . GLN A 1 125 ? -4.716 -4.789 35.732 1.00 42.79 117 GLN A CA 1
ATOM 796 C C . GLN A 1 125 ? -5.827 -3.921 36.299 1.00 48.39 117 GLN A C 1
ATOM 797 O O . GLN A 1 125 ? -6.971 -3.988 35.834 1.00 55.22 117 GLN A O 1
ATOM 803 N N . GLN A 1 126 ? -5.527 -3.127 37.333 1.00 45.38 118 GLN A N 1
ATOM 804 C CA . GLN A 1 126 ? -6.551 -2.219 37.855 1.00 56.62 118 GLN A CA 1
ATOM 805 C C . GLN A 1 126 ? -6.974 -1.220 36.791 1.00 53.01 118 GLN A C 1
ATOM 806 O O . GLN A 1 126 ? -8.158 -0.897 36.671 1.00 54.09 118 GLN A O 1
ATOM 812 N N . VAL A 1 127 ? -6.021 -0.717 36.004 1.00 44.65 119 VAL A N 1
ATOM 813 C CA . VAL A 1 127 ? -6.370 0.273 34.992 1.00 43.89 119 VAL A CA 1
ATOM 814 C C . VAL A 1 127 ? -7.223 -0.356 33.903 1.00 50.19 119 VAL A C 1
ATOM 815 O O . VAL A 1 127 ? -8.201 0.249 33.445 1.00 47.73 119 VAL A O 1
ATOM 819 N N . ARG A 1 128 ? -6.890 -1.590 33.490 1.00 47.09 120 ARG A N 1
ATOM 820 C CA . ARG A 1 128 ? -7.647 -2.246 32.424 1.00 50.63 120 ARG A CA 1
ATOM 821 C C . ARG A 1 128 ? -9.120 -2.377 32.789 1.00 52.71 120 ARG A C 1
ATOM 822 O O . ARG A 1 128 ? -9.992 -2.235 31.924 1.00 52.33 120 ARG A O 1
ATOM 830 N N . GLN A 1 129 ? -9.419 -2.654 34.063 1.00 55.02 121 GLN A N 1
ATOM 831 C CA . GLN A 1 129 ? -10.814 -2.778 34.490 1.00 57.20 121 GLN A CA 1
ATOM 832 C C . GLN A 1 129 ? -11.492 -1.421 34.591 1.00 71.02 121 GLN A C 1
ATOM 833 O O . GLN A 1 129 ? -12.722 -1.349 34.507 1.00 68.61 121 GLN A O 1
ATOM 835 N N . LEU A 1 130 ? -10.711 -0.352 34.784 1.00 64.69 122 LEU A N 1
ATOM 836 C CA . LEU A 1 130 ? -11.267 0.990 34.888 1.00 70.59 122 LEU A CA 1
ATOM 837 C C . LEU A 1 130 ? -11.464 1.580 33.492 1.00 70.27 122 LEU A C 1
ATOM 838 O O . LEU A 1 130 ? -12.508 2.168 33.200 1.00 63.32 122 LEU A O 1
ATOM 843 N N . VAL A 1 131 ? -10.456 1.472 32.626 1.00 54.19 123 VAL A N 1
ATOM 844 C CA . VAL A 1 131 ? -10.553 2.035 31.280 1.00 54.02 123 VAL A CA 1
ATOM 845 C C . VAL A 1 131 ? -10.368 0.908 30.268 1.00 68.39 123 VAL A C 1
ATOM 846 O O . VAL A 1 131 ? -9.243 0.413 30.083 1.00 62.60 123 VAL A O 1
ATOM 850 N N . PRO A 1 132 ? -11.420 0.533 29.541 1.00 68.50 124 PR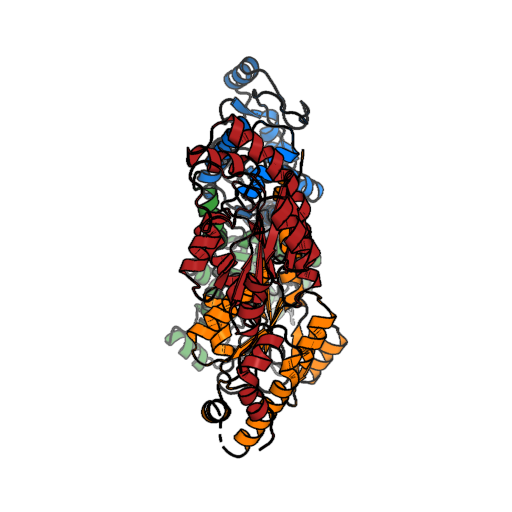O A N 1
ATOM 851 C CA . PRO A 1 132 ? -11.323 -0.656 28.673 1.00 62.94 124 PRO A CA 1
ATOM 852 C C . PRO A 1 132 ? -10.260 -0.547 27.593 1.00 71.74 124 PRO A C 1
ATOM 853 O O . PRO A 1 132 ? -9.438 -1.464 27.436 1.00 65.17 124 PRO A O 1
ATOM 857 N N . GLY A 1 133 ? -10.272 0.536 26.819 1.00 66.43 125 GLY A N 1
ATOM 858 C CA . GLY A 1 133 ? -9.464 0.588 25.617 1.00 57.74 125 GLY A CA 1
ATOM 859 C C . GLY A 1 133 ? -8.029 1.029 25.819 1.00 55.83 125 GLY A C 1
ATOM 860 O O . GLY A 1 133 ? -7.409 1.552 24.890 1.00 63.74 125 GLY A O 1
ATOM 861 N N . THR A 1 134 ? -7.499 0.838 27.026 1.00 49.24 126 THR A N 1
ATOM 862 C CA . THR A 1 134 ? -6.119 1.213 27.307 1.00 50.84 126 THR A CA 1
ATOM 863 C C . THR A 1 134 ? -5.172 0.445 26.393 1.00 38.32 126 THR A C 1
ATOM 864 O O . THR A 1 134 ? -5.347 -0.745 26.154 1.00 48.47 126 THR A O 1
ATOM 868 N N . VAL A 1 135 ? -4.166 1.132 25.868 1.00 50.70 127 VAL A N 1
ATOM 869 C CA . VAL A 1 135 ? -3.153 0.513 25.021 1.00 35.82 127 VAL A CA 1
ATOM 870 C C . VAL A 1 135 ? -1.964 0.183 25.917 1.00 33.41 127 VAL A C 1
ATOM 871 O O . VAL A 1 135 ? -1.346 1.087 26.482 1.00 32.21 127 VAL A O 1
ATOM 875 N N . THR A 1 136 ? -1.616 -1.103 26.033 1.00 31.34 128 THR A N 1
ATOM 876 C CA . THR A 1 136 ? -0.603 -1.533 27.001 1.00 34.16 128 THR A CA 1
ATOM 877 C C . THR A 1 136 ? 0.582 -2.184 26.289 1.00 30.16 128 THR A C 1
ATOM 878 O O . THR A 1 136 ? 0.393 -3.004 25.390 1.00 36.64 128 THR A O 1
ATOM 882 N N . VAL A 1 137 ? 1.796 -1.799 26.690 1.00 28.57 129 VAL A N 1
ATOM 883 C CA . VAL A 1 137 ? 3.042 -2.230 26.062 1.00 30.04 129 VAL A CA 1
ATOM 884 C C . VAL A 1 137 ? 3.996 -2.749 27.133 1.00 36.99 129 VAL A C 1
ATOM 885 O O . VAL A 1 137 ? 4.177 -2.105 28.169 1.00 28.82 129 VAL A O 1
ATOM 889 N N . PHE A 1 138 ? 4.658 -3.876 26.868 1.00 32.97 130 PHE A N 1
ATOM 890 C CA . PHE A 1 138 ? 5.677 -4.370 27.785 1.00 29.23 130 PHE A CA 1
ATOM 891 C C . PHE A 1 138 ? 7.038 -4.321 27.108 1.00 29.81 130 PHE A C 1
ATOM 892 O O . PHE A 1 138 ? 7.180 -4.712 25.946 1.00 37.79 130 PHE A O 1
ATOM 900 N N . ILE A 1 139 ? 8.039 -3.837 27.836 1.00 26.61 131 ILE A N 1
ATOM 901 C CA . ILE A 1 139 ? 9.393 -3.718 27.294 1.00 32.63 131 ILE A CA 1
ATOM 902 C C . ILE A 1 139 ? 10.268 -4.710 28.034 1.00 33.85 131 ILE A C 1
ATOM 903 O O . ILE A 1 139 ? 10.328 -4.703 29.271 1.00 32.20 131 ILE A O 1
ATOM 908 N N . LEU A 1 140 ? 10.909 -5.589 27.274 1.00 31.59 132 LEU A N 1
ATOM 909 C CA . LEU A 1 140 ? 11.784 -6.618 27.784 1.00 32.13 132 LEU A CA 1
ATOM 910 C C . LEU A 1 140 ? 13.230 -6.223 27.543 1.00 42.51 132 LEU A C 1
ATOM 911 O O . LEU A 1 140 ? 13.537 -5.591 26.526 1.00 35.89 132 LEU A O 1
ATOM 916 N N . PRO A 1 141 ? 14.097 -6.556 28.495 1.00 39.24 133 PRO A N 1
ATOM 917 C CA . PRO A 1 141 ? 15.528 -6.395 28.286 1.00 42.72 133 PRO A CA 1
ATOM 918 C C . PRO A 1 141 ? 16.041 -7.445 27.318 1.00 39.37 133 PRO A C 1
ATOM 919 O O . PRO A 1 141 ? 15.427 -8.509 27.160 1.00 45.17 133 PRO A O 1
ATOM 923 N N . PRO A 1 142 ? 17.155 -7.180 26.634 1.00 47.13 134 PRO A N 1
ATOM 924 C CA . PRO A 1 142 ? 17.695 -8.173 25.690 1.00 48.00 134 PRO A CA 1
ATOM 925 C C . PRO A 1 142 ? 18.361 -9.371 26.370 1.00 47.99 134 PRO A C 1
ATOM 926 O O . PRO A 1 142 ? 18.757 -10.307 25.667 1.00 53.41 134 PRO A O 1
ATOM 930 N N . SER A 1 143 ? 18.539 -9.355 27.689 1.00 49.29 135 SER A N 1
ATOM 931 C CA . SER A 1 143 ? 19.103 -10.489 28.417 1.00 54.62 135 SER A CA 1
ATOM 932 C C . SER A 1 143 ? 19.016 -10.192 29.908 1.00 56.91 135 SER A C 1
ATOM 933 O O . SER A 1 143 ? 18.770 -9.052 30.319 1.00 54.12 135 SER A O 1
ATOM 936 N N . LYS A 1 144 ? 19.204 -11.240 30.720 1.00 73.11 136 LYS A N 1
ATOM 937 C CA . LYS A 1 144 ? 19.289 -11.041 32.167 1.00 77.00 136 LYS A CA 1
ATOM 938 C C . LYS A 1 144 ? 20.515 -10.207 32.511 1.00 74.99 136 LYS A C 1
ATOM 939 O O . LYS A 1 144 ? 20.486 -9.378 33.431 1.00 72.92 136 LYS A O 1
ATOM 945 N N . GLN A 1 145 ? 21.602 -10.408 31.761 1.00 72.05 137 GLN A N 1
ATOM 946 C CA . GLN A 1 145 ? 22.817 -9.626 31.960 1.00 74.26 137 GLN A CA 1
ATOM 947 C C . GLN A 1 145 ? 22.561 -8.139 31.752 1.00 76.85 137 GLN A C 1
ATOM 948 O O . GLN A 1 145 ? 23.091 -7.302 32.497 1.00 73.20 137 GLN A O 1
ATOM 954 N N . ALA A 1 146 ? 21.763 -7.790 30.736 1.00 65.31 138 ALA A N 1
ATOM 955 C CA . ALA A 1 146 ? 21.498 -6.383 30.458 1.00 65.65 138 ALA A CA 1
ATOM 956 C C . ALA A 1 146 ? 20.876 -5.677 31.655 1.00 64.40 138 ALA A C 1
ATOM 957 O O . ALA A 1 146 ? 21.164 -4.497 31.893 1.00 69.58 138 ALA A O 1
ATOM 959 N N . LEU A 1 147 ? 20.045 -6.379 32.428 1.00 65.50 139 LEU A N 1
ATOM 960 C CA . LEU A 1 147 ? 19.456 -5.782 33.624 1.00 65.57 139 LEU A CA 1
ATOM 961 C C . LEU A 1 147 ? 20.531 -5.424 34.639 1.00 71.75 139 LEU A C 1
ATOM 962 O O . LEU A 1 147 ? 20.532 -4.322 35.201 1.00 79.28 139 LEU A O 1
ATOM 967 N N . GLN A 1 148 ? 21.451 -6.358 34.897 1.00 71.62 140 GLN A N 1
ATOM 968 C CA . GLN A 1 148 ? 22.518 -6.099 35.861 1.00 73.96 140 GLN A CA 1
ATOM 969 C C . GLN A 1 148 ? 23.356 -4.902 35.443 1.00 74.29 140 GLN A C 1
ATOM 970 O O . GLN A 1 148 ? 23.639 -4.019 36.261 1.00 73.09 140 GLN A O 1
ATOM 972 N N . ASP A 1 149 ? 23.715 -4.825 34.159 1.00 74.91 141 ASP A N 1
ATOM 973 C CA . ASP A 1 149 ? 24.616 -3.769 33.714 1.00 79.65 141 ASP A CA 1
ATOM 974 C C . ASP A 1 149 ? 24.012 -2.388 33.958 1.00 78.07 141 ASP A C 1
ATOM 975 O O . ASP A 1 149 ? 24.674 -1.500 34.509 1.00 73.27 141 ASP A O 1
ATOM 980 N N . ARG A 1 150 ? 22.740 -2.194 33.589 1.00 77.90 142 ARG A N 1
ATOM 981 C CA . ARG A 1 150 ? 22.108 -0.890 33.789 1.00 86.33 142 ARG A CA 1
ATOM 982 C C . ARG A 1 150 ? 21.922 -0.562 35.271 1.00 90.21 142 ARG A C 1
ATOM 983 O O . ARG A 1 150 ? 21.819 0.618 35.624 1.00 89.35 142 ARG A O 1
ATOM 991 N N . MET A 1 151 ? 21.891 -1.570 36.149 1.00 94.85 143 MET A N 1
ATOM 992 C CA . MET A 1 151 ? 21.675 -1.287 37.566 1.00 94.92 143 MET A CA 1
ATOM 993 C C . MET A 1 151 ? 22.942 -0.768 38.234 1.00 95.83 143 MET A C 1
ATOM 994 O O . MET A 1 151 ? 22.881 0.177 39.028 1.00 100.56 143 MET A O 1
ATOM 999 N N . ARG A 1 152 ? 24.097 -1.357 37.931 1.00 87.20 144 ARG A N 1
ATOM 1000 C CA . ARG A 1 152 ? 25.321 -0.860 38.545 1.00 87.63 144 ARG A CA 1
ATOM 1001 C C . ARG A 1 152 ? 25.870 0.385 37.851 1.00 90.25 144 ARG A C 1
ATOM 1002 O O . ARG A 1 152 ? 26.916 0.898 38.268 1.00 91.87 144 ARG A O 1
ATOM 1010 N N . LYS A 1 153 ? 25.189 0.888 36.821 1.00 91.79 145 LYS A N 1
ATOM 1011 C CA . LYS A 1 153 ? 25.496 2.184 36.228 1.00 98.31 145 LYS A CA 1
ATOM 1012 C C . LYS A 1 153 ? 24.530 3.271 36.681 1.00 101.35 145 LYS A C 1
ATOM 1013 O O . LYS A 1 153 ? 24.653 4.420 36.243 1.00 102.08 145 LYS A O 1
ATOM 1015 N N . ARG A 1 154 ? 23.567 2.930 37.535 1.00 102.60 146 ARG A N 1
ATOM 1016 C CA . ARG A 1 154 ? 22.666 3.895 38.148 1.00 104.55 146 ARG A CA 1
ATOM 1017 C C . ARG A 1 154 ? 23.051 4.238 39.582 1.00 115.08 146 ARG A C 1
ATOM 1018 O O . ARG A 1 154 ? 22.457 5.152 40.163 1.00 116.62 146 ARG A O 1
ATOM 1026 N N . GLY A 1 155 ? 24.008 3.534 40.161 1.00 120.43 147 GLY A N 1
ATOM 1027 C CA . GLY A 1 155 ? 24.440 3.794 41.520 1.00 120.30 147 GLY A CA 1
ATOM 1028 C C . GLY A 1 155 ? 24.999 2.548 42.172 1.00 115.40 147 GLY A C 1
ATOM 1029 O O . GLY A 1 155 ? 24.665 1.415 41.827 1.00 111.09 147 GLY A O 1
ATOM 1030 N N . GLN A 1 156 ? 25.873 2.770 43.150 1.00 115.76 148 GLN A N 1
ATOM 1031 C CA . GLN A 1 156 ? 26.530 1.688 43.879 1.00 109.32 148 GLN A CA 1
ATOM 1032 C C . GLN A 1 156 ? 25.491 0.939 44.698 1.00 101.68 148 GLN A C 1
ATOM 1033 O O . GLN A 1 156 ? 25.096 1.380 45.780 1.00 101.53 148 GLN A O 1
ATOM 1035 N N . ASP A 1 157 ? 25.038 -0.196 44.178 1.00 93.81 149 ASP A N 1
ATOM 1036 C CA . ASP A 1 157 ? 24.139 -1.092 44.890 1.00 81.31 149 ASP A CA 1
ATOM 1037 C C . ASP A 1 157 ? 24.903 -2.333 45.332 1.00 77.45 149 ASP A C 1
ATOM 1038 O O . ASP A 1 157 ? 25.781 -2.823 44.612 1.00 78.31 149 ASP A O 1
ATOM 1043 N N . SER A 1 158 ? 24.584 -2.832 46.523 1.00 65.26 150 SER A N 1
ATOM 1044 C CA . SER A 1 158 ? 25.267 -4.017 47.000 1.00 61.49 150 SER A CA 1
ATOM 1045 C C . SER A 1 158 ? 24.869 -5.223 46.162 1.00 63.01 150 SER A C 1
ATOM 1046 O O . SER A 1 158 ? 23.864 -5.216 45.442 1.00 57.65 150 SER A O 1
ATOM 1049 N N . GLU A 1 159 ? 25.671 -6.280 46.271 1.00 68.52 151 GLU A N 1
ATOM 1050 C CA . GLU A 1 159 ? 25.331 -7.524 45.593 1.00 76.65 151 GLU A CA 1
ATOM 1051 C C . GLU A 1 159 ? 24.017 -8.091 46.113 1.00 75.33 151 GLU A C 1
ATOM 1052 O O . GLU A 1 159 ? 23.237 -8.671 45.347 1.00 77.51 151 GLU A O 1
ATOM 1058 N N . ALA A 1 160 ? 23.758 -7.948 47.416 1.00 65.36 152 ALA A N 1
ATOM 1059 C CA . ALA A 1 160 ? 22.507 -8.456 47.971 1.00 65.23 152 ALA A CA 1
ATOM 1060 C C . ALA A 1 160 ? 21.302 -7.677 47.451 1.00 63.49 152 ALA A C 1
ATOM 1061 O O . ALA A 1 160 ? 20.239 -8.257 47.202 1.00 60.32 152 ALA A O 1
ATOM 1063 N N . VAL A 1 161 ? 21.444 -6.362 47.281 1.00 59.24 153 VAL A N 1
ATOM 1064 C CA . VAL A 1 161 ? 20.346 -5.587 46.725 1.00 56.02 153 VAL A CA 1
ATOM 1065 C C . VAL A 1 161 ? 20.199 -5.874 45.237 1.00 63.38 153 VAL A C 1
ATOM 1066 O O . VAL A 1 161 ? 19.081 -5.975 44.720 1.00 57.13 153 VAL A O 1
ATOM 1070 N N . ILE A 1 162 ? 21.315 -6.061 44.531 1.00 67.86 154 ILE A N 1
ATOM 1071 C CA . ILE A 1 162 ? 21.212 -6.355 43.107 1.00 70.21 154 ILE A CA 1
ATOM 1072 C C . ILE A 1 162 ? 20.521 -7.691 42.897 1.00 69.34 154 ILE A C 1
ATOM 1073 O O . ILE A 1 162 ? 19.658 -7.825 42.024 1.00 71.36 154 ILE A O 1
ATOM 1078 N N . ALA A 1 163 ? 20.851 -8.688 43.718 1.00 71.37 155 ALA A N 1
ATOM 1079 C CA . ALA A 1 163 ? 20.171 -9.974 43.606 1.00 66.58 155 ALA A CA 1
ATOM 1080 C C . ALA A 1 163 ? 18.682 -9.844 43.905 1.00 54.70 155 ALA A C 1
ATOM 1081 O O . ALA A 1 163 ? 17.855 -10.472 43.238 1.00 57.04 155 ALA A O 1
ATOM 1083 N N . GLN A 1 164 ? 18.315 -9.009 44.880 1.00 52.73 156 GLN A N 1
ATOM 1084 C CA . GLN A 1 164 ? 16.899 -8.831 45.194 1.00 54.03 156 GLN A CA 1
ATOM 1085 C C . GLN A 1 164 ? 16.152 -8.151 44.049 1.00 52.54 156 GLN A C 1
ATOM 1086 O O . GLN A 1 164 ? 15.074 -8.604 43.644 1.00 49.21 156 GLN A O 1
ATOM 1092 N N . ARG A 1 165 ? 16.721 -7.074 43.496 1.00 50.76 157 ARG A N 1
ATOM 1093 C CA . ARG A 1 165 ? 16.035 -6.342 42.429 1.00 51.62 157 ARG A CA 1
ATOM 1094 C C . ARG A 1 165 ? 15.927 -7.177 41.157 1.00 50.25 157 ARG A C 1
ATOM 1095 O O . ARG A 1 165 ? 14.931 -7.086 40.430 1.00 47.18 157 ARG A O 1
ATOM 1103 N N . LEU A 1 166 ? 16.945 -7.993 40.872 1.00 51.10 158 LEU A N 1
ATOM 1104 C CA . LEU A 1 166 ? 16.870 -8.904 39.736 1.00 54.15 158 LEU A CA 1
ATOM 1105 C C . LEU A 1 166 ? 15.745 -9.905 39.924 1.00 59.99 158 LEU A C 1
ATOM 1106 O O . LEU A 1 166 ? 15.042 -10.252 38.968 1.00 59.63 158 LEU A O 1
ATOM 1111 N N . GLY A 1 167 ? 15.566 -10.392 41.151 1.00 61.27 159 GLY A N 1
ATOM 1112 C CA . GLY A 1 167 ? 14.458 -11.293 41.409 1.00 54.19 159 GLY A CA 1
ATOM 1113 C C . GLY A 1 167 ? 13.127 -10.595 41.242 1.00 48.36 159 GLY A C 1
ATOM 1114 O O . GLY A 1 167 ? 12.194 -11.145 40.651 1.00 49.62 159 GLY A O 1
ATOM 1115 N N . ALA A 1 168 ? 13.031 -9.357 41.729 1.00 53.46 160 ALA A N 1
ATOM 1116 C CA . ALA A 1 168 ? 11.810 -8.581 41.546 1.00 46.24 160 ALA A CA 1
ATOM 1117 C C . ALA A 1 168 ? 11.541 -8.301 40.070 1.00 46.75 160 ALA A C 1
ATOM 1118 O O . ALA A 1 168 ? 10.377 -8.191 39.662 1.00 40.92 160 ALA A O 1
ATOM 1120 N N . ALA A 1 169 ? 12.601 -8.148 39.267 1.00 50.09 161 ALA A N 1
ATOM 1121 C CA . ALA A 1 169 ? 12.433 -7.910 37.835 1.00 43.64 161 ALA A CA 1
ATOM 1122 C C . ALA A 1 169 ? 11.787 -9.115 37.156 1.00 46.39 161 ALA A C 1
ATOM 1123 O O . ALA A 1 169 ? 10.861 -8.968 36.350 1.00 41.22 161 ALA A O 1
ATOM 1125 N N . ARG A 1 170 ? 12.264 -10.323 37.481 1.00 49.03 162 ARG A N 1
ATOM 1126 C CA . ARG A 1 170 ? 11.678 -11.531 36.915 1.00 47.26 162 ARG A CA 1
ATOM 1127 C C . ARG A 1 170 ? 10.215 -11.676 37.324 1.00 50.80 162 ARG A C 1
ATOM 1128 O O . ARG A 1 170 ? 9.370 -12.078 36.515 1.00 43.81 162 ARG A O 1
ATOM 1136 N N . ASP A 1 171 ? 9.896 -11.344 38.578 1.00 46.80 163 ASP A N 1
ATOM 1137 C CA . ASP A 1 171 ? 8.505 -11.371 39.023 1.00 47.19 163 ASP A CA 1
ATOM 1138 C C . ASP A 1 171 ? 7.632 -10.465 38.169 1.00 48.89 163 ASP A C 1
ATOM 1139 O O . ASP A 1 171 ? 6.489 -10.814 37.862 1.00 47.53 163 ASP A O 1
ATOM 1144 N N . GLU A 1 172 ? 8.140 -9.283 37.788 1.00 42.00 164 GLU A N 1
ATOM 1145 C CA . GLU A 1 172 ? 7.338 -8.401 36.944 1.00 37.97 164 GLU A CA 1
ATOM 1146 C C . GLU A 1 172 ? 7.186 -8.988 35.549 1.00 34.94 164 GLU A C 1
ATOM 1147 O O . GLU A 1 172 ? 6.093 -8.956 34.978 1.00 35.89 164 GLU A O 1
ATOM 1153 N N . MET A 1 173 ? 8.270 -9.536 34.993 1.00 38.19 165 MET A N 1
ATOM 1154 C CA . MET A 1 173 ? 8.259 -10.071 33.639 1.00 38.63 165 MET A CA 1
ATOM 1155 C C . MET A 1 173 ? 7.387 -11.313 33.493 1.00 40.78 165 MET A C 1
ATOM 1156 O O . MET A 1 173 ? 6.949 -11.608 32.374 1.00 35.09 165 MET A O 1
ATOM 1161 N N . LEU A 1 174 ? 7.110 -12.033 34.588 1.00 38.33 166 LEU A N 1
ATOM 1162 C CA . LEU A 1 174 ? 6.227 -13.198 34.517 1.00 34.02 166 LEU A CA 1
ATOM 1163 C C . LEU A 1 174 ? 4.836 -12.835 34.012 1.00 43.51 166 LEU A C 1
ATOM 1164 O O . LEU A 1 174 ? 4.115 -13.718 33.530 1.00 42.37 166 LEU A O 1
ATOM 1169 N N . HIS A 1 175 ? 4.446 -11.558 34.111 1.00 40.75 167 HIS A N 1
ATOM 1170 C CA . HIS A 1 175 ? 3.122 -11.083 33.725 1.00 35.47 167 HIS A CA 1
ATOM 1171 C C . HIS A 1 175 ? 3.115 -10.380 32.380 1.00 36.67 167 HIS A C 1
ATOM 1172 O O . HIS A 1 175 ? 2.168 -9.644 32.093 1.00 33.87 167 HIS A O 1
ATOM 1179 N N . PHE A 1 176 ? 4.174 -10.540 31.575 1.00 31.16 168 PHE A N 1
ATOM 1180 C CA . PHE A 1 176 ? 4.248 -9.854 30.288 1.00 33.53 168 PHE A CA 1
ATOM 1181 C C . PHE A 1 176 ? 3.081 -10.222 29.389 1.00 33.17 168 PHE A C 1
ATOM 1182 O O . PHE A 1 176 ? 2.687 -9.430 28.529 1.00 32.69 168 PHE A O 1
ATOM 1190 N N . ASN A 1 177 ? 2.557 -11.433 29.526 1.00 34.43 169 ASN A N 1
ATOM 1191 C CA . ASN A 1 177 ? 1.508 -11.887 28.623 1.00 39.11 169 ASN A CA 1
ATOM 1192 C C . ASN A 1 177 ? 0.222 -11.085 28.748 1.00 30.63 169 ASN A C 1
ATOM 1193 O O . ASN A 1 177 ? -0.647 -11.221 27.887 1.00 29.93 169 ASN A O 1
ATOM 1198 N N . GLU A 1 178 ? 0.069 -10.259 29.778 1.00 36.97 170 GLU A N 1
ATOM 1199 C CA . GLU A 1 178 ? -1.153 -9.482 29.928 1.00 40.70 170 GLU A CA 1
ATOM 1200 C C . GLU A 1 178 ? -1.197 -8.247 29.028 1.00 43.97 170 GLU A C 1
ATOM 1201 O O . GLU A 1 178 ? -2.234 -7.573 28.977 1.00 35.12 170 GLU A O 1
ATOM 1207 N N . PHE A 1 179 ? -0.130 -7.974 28.283 1.00 25.27 171 PHE A N 1
ATOM 1208 C CA . PHE A 1 179 ? 0.033 -6.734 27.545 1.00 31.54 171 PHE A CA 1
ATOM 1209 C C . PHE A 1 179 ? -0.195 -6.933 26.047 1.00 31.47 171 PHE A C 1
ATOM 1210 O O . PHE A 1 179 ? -0.005 -8.029 25.508 1.00 28.42 171 PHE A O 1
ATOM 1218 N N . ASP A 1 180 ? -0.652 -5.862 25.374 1.00 26.72 172 ASP A N 1
ATOM 1219 C CA . ASP A 1 180 ? -0.995 -5.997 23.952 1.00 28.08 172 ASP A CA 1
ATOM 1220 C C . ASP A 1 180 ? 0.250 -6.126 23.079 1.00 31.37 172 ASP A C 1
ATOM 1221 O O . ASP A 1 180 ? 0.247 -6.853 22.074 1.00 36.78 172 ASP A O 1
ATOM 1226 N N . TYR A 1 181 ? 1.300 -5.398 23.421 1.00 27.71 173 TYR A N 1
ATOM 1227 C CA . TYR A 1 181 ? 2.506 -5.321 22.599 1.00 22.09 173 TYR A CA 1
ATOM 1228 C C . TYR A 1 181 ? 3.704 -5.639 23.466 1.00 27.54 173 TYR A C 1
ATOM 1229 O O . TYR A 1 181 ? 3.670 -5.456 24.685 1.00 29.15 173 TYR A O 1
ATOM 1238 N N . VAL A 1 182 ? 4.759 -6.135 22.821 1.00 31.70 174 VAL A N 1
ATOM 1239 C CA . VAL A 1 182 ? 6.006 -6.442 23.493 1.00 27.00 174 VAL A CA 1
ATOM 1240 C C . VAL A 1 182 ? 7.114 -5.835 22.655 1.00 28.28 174 VAL A C 1
ATOM 1241 O O . VAL A 1 182 ? 7.142 -6.035 21.439 1.00 30.13 174 VAL A O 1
ATOM 1245 N N . ILE A 1 183 ? 7.954 -5.016 23.280 1.00 29.19 175 ILE A N 1
ATOM 1246 C CA . ILE A 1 183 ? 9.141 -4.446 22.645 1.00 33.87 175 ILE A CA 1
ATOM 1247 C C . ILE A 1 183 ? 10.366 -5.040 23.325 1.00 34.66 175 ILE A C 1
ATOM 1248 O O . ILE A 1 183 ? 10.446 -5.039 24.557 1.00 36.89 175 ILE A O 1
ATOM 1253 N N . VAL A 1 184 ? 11.303 -5.569 22.541 1.00 42.05 176 VAL A N 1
ATOM 1254 C CA . VAL A 1 184 ? 12.596 -5.991 23.070 1.00 30.58 176 VAL A CA 1
ATOM 1255 C C . VAL A 1 184 ? 13.594 -4.871 22.815 1.00 34.91 176 VAL A C 1
ATOM 1256 O O . VAL A 1 184 ? 13.848 -4.504 21.660 1.00 40.47 176 VAL A O 1
ATOM 1260 N N . ASN A 1 185 ? 14.171 -4.334 23.895 1.00 35.44 177 ASN A N 1
ATOM 1261 C CA . ASN A 1 185 ? 15.040 -3.162 23.824 1.00 39.70 177 ASN A CA 1
ATOM 1262 C C . ASN A 1 185 ? 16.465 -3.619 23.508 1.00 36.24 177 ASN A C 1
ATOM 1263 O O . ASN A 1 185 ? 17.355 -3.646 24.361 1.00 54.07 177 ASN A O 1
ATOM 1268 N N . GLU A 1 186 ? 16.682 -3.979 22.245 1.00 42.24 178 GLU A N 1
ATOM 1269 C CA . GLU A 1 186 ? 18.030 -4.329 21.789 1.00 41.19 178 GLU A CA 1
ATOM 1270 C C . GLU A 1 186 ? 18.789 -3.100 21.310 1.00 48.12 178 GLU A C 1
ATOM 1271 O O . GLU A 1 186 ? 19.897 -2.821 21.783 1.00 63.78 178 GLU A O 1
ATOM 1277 N N . VAL A 1 187 ? 18.224 -2.372 20.352 1.00 41.67 179 VAL A N 1
ATOM 1278 C CA . VAL A 1 187 ? 18.818 -1.136 19.850 1.00 56.13 179 VAL A CA 1
ATOM 1279 C C . VAL A 1 187 ? 17.925 0.011 20.300 1.00 55.19 179 VAL A C 1
ATOM 1280 O O . VAL A 1 187 ? 16.720 0.002 20.016 1.00 50.31 179 VAL A O 1
ATOM 1284 N N . PHE A 1 188 ? 18.516 1.005 20.973 1.00 43.31 180 PHE A N 1
ATOM 1285 C CA . PHE A 1 188 ? 17.713 2.048 21.605 1.00 52.04 180 PHE A CA 1
ATOM 1286 C C . PHE A 1 188 ? 16.870 2.810 20.586 1.00 41.01 180 PHE A C 1
ATOM 1287 O O . PHE A 1 188 ? 15.654 2.954 20.761 1.00 39.85 180 PHE A O 1
ATOM 1295 N N . ASP A 1 189 ? 17.490 3.305 19.512 1.00 43.40 181 ASP A N 1
ATOM 1296 C CA . ASP A 1 189 ? 16.732 4.085 18.535 1.00 45.26 181 ASP A CA 1
ATOM 1297 C C . ASP A 1 189 ? 15.649 3.256 17.868 1.00 47.44 181 ASP A C 1
ATOM 1298 O O . ASP A 1 189 ? 14.639 3.806 17.409 1.00 45.24 181 ASP A O 1
ATOM 1303 N N . THR A 1 190 ? 15.863 1.942 17.754 1.00 44.12 182 THR A N 1
ATOM 1304 C CA . THR A 1 190 ? 14.826 1.085 17.191 1.00 43.53 182 THR A CA 1
ATOM 1305 C C . THR A 1 190 ? 13.649 0.945 18.153 1.00 37.13 182 THR A C 1
ATOM 1306 O O . THR A 1 190 ? 12.492 1.073 17.743 1.00 41.21 182 THR A O 1
ATOM 1310 N N . ALA A 1 191 ? 13.921 0.728 19.445 1.00 38.96 183 ALA A N 1
ATOM 1311 C CA . ALA A 1 191 ? 12.830 0.623 20.419 1.00 38.77 183 ALA A CA 1
ATOM 1312 C C . ALA A 1 191 ? 11.986 1.899 20.453 1.00 33.07 183 ALA A C 1
ATOM 1313 O O . ALA A 1 191 ? 10.756 1.836 20.581 1.00 34.70 183 ALA A O 1
ATOM 1315 N N . VAL A 1 192 ? 12.635 3.065 20.343 1.00 33.58 184 VAL A N 1
ATOM 1316 C CA . VAL A 1 192 ? 11.908 4.331 20.291 1.00 37.73 184 VAL A CA 1
ATOM 1317 C C . VAL A 1 192 ? 11.023 4.378 19.051 1.00 42.01 184 VAL A C 1
ATOM 1318 O O . VAL A 1 192 ? 9.828 4.691 19.132 1.00 39.12 184 VAL A O 1
ATOM 1322 N N . ASP A 1 193 ? 11.585 4.028 17.890 1.00 41.09 185 ASP A N 1
ATOM 1323 C CA . ASP A 1 193 ? 10.778 3.955 16.673 1.00 43.82 185 ASP A CA 1
ATOM 1324 C C . ASP A 1 193 ? 9.577 3.039 16.861 1.00 38.72 185 ASP A C 1
ATOM 1325 O O . ASP A 1 193 ? 8.476 3.336 16.379 1.00 40.33 185 ASP A O 1
ATOM 1330 N N . GLU A 1 194 ? 9.787 1.899 17.523 1.00 41.28 186 GLU A N 1
ATOM 1331 C CA . GLU A 1 194 ? 8.723 0.911 17.674 1.00 34.50 186 GLU A CA 1
ATOM 1332 C C . GLU A 1 194 ? 7.637 1.405 18.621 1.00 39.34 186 GLU A C 1
ATOM 1333 O O . GLU A 1 194 ? 6.446 1.211 18.366 1.00 33.79 186 GLU A O 1
ATOM 1339 N N . LEU A 1 195 ? 8.020 2.036 19.725 1.00 39.24 187 LEU A N 1
ATOM 1340 C CA . LEU A 1 195 ? 6.999 2.589 20.603 1.00 38.48 187 LEU A CA 1
ATOM 1341 C C . LEU A 1 195 ? 6.256 3.721 19.896 1.00 39.13 187 LEU A C 1
ATOM 1342 O O . LEU A 1 195 ? 5.043 3.880 20.072 1.00 35.00 187 LEU A O 1
ATOM 1347 N N . CYS A 1 196 ? 6.961 4.523 19.093 1.00 34.80 188 CYS A N 1
ATOM 1348 C CA . CYS A 1 196 ? 6.263 5.550 18.322 1.00 42.46 188 CYS A CA 1
ATOM 1349 C C . CYS A 1 196 ? 5.276 4.932 17.331 1.00 43.35 188 CYS A C 1
ATOM 1350 O O . CYS A 1 196 ? 4.165 5.442 17.162 1.00 35.02 188 CYS A O 1
ATOM 1353 N N . ALA A 1 197 ? 5.661 3.845 16.653 1.00 34.71 189 ALA A N 1
ATOM 1354 C CA . ALA A 1 197 ? 4.727 3.200 15.729 1.00 38.77 189 ALA A CA 1
ATOM 1355 C C . ALA A 1 197 ? 3.477 2.713 16.453 1.00 36.64 189 ALA A C 1
ATOM 1356 O O . ALA A 1 197 ? 2.366 2.839 15.931 1.00 38.03 189 ALA A O 1
ATOM 1358 N N . ILE A 1 198 ? 3.639 2.162 17.659 1.00 40.84 190 ILE A N 1
ATOM 1359 C CA . ILE A 1 198 ? 2.490 1.691 18.436 1.00 35.15 190 ILE A CA 1
ATOM 1360 C C . ILE A 1 198 ? 1.565 2.854 18.779 1.00 36.63 190 ILE A C 1
ATOM 1361 O O . ILE A 1 198 ? 0.343 2.752 18.647 1.00 34.96 190 ILE A O 1
ATOM 1366 N N . PHE A 1 199 ? 2.134 3.988 19.222 1.00 40.73 191 PHE A N 1
ATOM 1367 C CA . PHE A 1 199 ? 1.288 5.138 19.550 1.00 37.71 191 PHE A CA 1
ATOM 1368 C C . PHE A 1 199 ? 0.591 5.689 18.309 1.00 48.32 191 PHE A C 1
ATOM 1369 O O . PHE A 1 199 ? -0.611 5.994 18.345 1.00 46.70 191 PHE A O 1
ATOM 1377 N N . THR A 1 200 ? 1.321 5.806 17.201 1.00 36.48 192 THR A N 1
ATOM 1378 C CA . THR A 1 200 ? 0.718 6.267 15.959 1.00 39.95 192 THR A CA 1
ATOM 1379 C C . THR A 1 200 ? -0.415 5.343 15.522 1.00 43.95 192 THR A C 1
ATOM 1380 O O . THR A 1 200 ? -1.510 5.804 15.174 1.00 47.03 192 THR A O 1
ATOM 1384 N N . ALA A 1 201 ? -0.170 4.030 15.530 1.00 38.87 193 ALA A N 1
ATOM 1385 C CA . ALA A 1 201 ? -1.190 3.094 15.072 1.00 35.25 193 ALA A CA 1
ATOM 1386 C C . ALA A 1 201 ? -2.448 3.176 15.919 1.00 36.87 193 ALA A C 1
ATOM 1387 O O . ALA A 1 201 ? -3.558 3.007 15.400 1.00 42.40 193 ALA A O 1
ATOM 1389 N N . SER A 1 202 ? -2.303 3.420 17.216 1.00 34.17 194 SER A N 1
ATOM 1390 C CA . SER A 1 202 ? -3.484 3.441 18.064 1.00 43.71 194 SER A CA 1
ATOM 1391 C C . SER A 1 202 ? -4.429 4.576 17.670 1.00 48.44 194 SER A C 1
ATOM 1392 O O . SER A 1 202 ? -5.645 4.421 17.779 1.00 43.13 194 SER A O 1
ATOM 1395 N N . ARG A 1 203 ? -3.901 5.707 17.179 1.00 45.24 195 ARG A N 1
ATOM 1396 C CA . ARG A 1 203 ? -4.780 6.789 16.737 1.00 45.99 195 ARG A CA 1
ATOM 1397 C C . ARG A 1 203 ? -5.474 6.493 15.416 1.00 48.45 195 ARG A C 1
ATOM 1398 O O . ARG A 1 203 ? -6.402 7.223 15.048 1.00 48.77 195 ARG A O 1
ATOM 1406 N N . LEU A 1 204 ? -5.008 5.494 14.670 1.00 44.44 196 LEU A N 1
ATOM 1407 C CA . LEU A 1 204 ? -5.609 5.122 13.398 1.00 44.09 196 LEU A CA 1
ATOM 1408 C C . LEU A 1 204 ? -6.668 4.034 13.534 1.00 45.15 196 LEU A C 1
ATOM 1409 O O . LEU A 1 204 ? -7.295 3.676 12.532 1.00 46.13 196 LEU A O 1
ATOM 1414 N N . ARG A 1 205 ? -6.884 3.505 14.736 1.00 44.06 197 ARG A N 1
ATOM 1415 C CA . ARG A 1 205 ? -7.872 2.448 14.926 1.00 46.54 197 ARG A CA 1
ATOM 1416 C C . ARG A 1 205 ? -9.268 2.939 14.536 1.00 47.73 197 ARG A C 1
ATOM 1417 O O . ARG A 1 205 ? -9.597 4.124 14.672 1.00 44.83 197 ARG A O 1
ATOM 1425 N N . ARG A 1 206 ? -10.091 2.006 14.040 1.00 40.11 198 ARG A N 1
ATOM 1426 C CA . ARG A 1 206 ? -11.381 2.360 13.448 1.00 41.37 198 ARG A CA 1
ATOM 1427 C C . ARG A 1 206 ? -12.221 3.231 14.378 1.00 49.23 198 ARG A C 1
ATOM 1428 O O . ARG A 1 206 ? -12.755 4.266 13.959 1.00 54.59 198 ARG A O 1
ATOM 1436 N N . GLU A 1 207 ? -12.363 2.825 15.645 1.00 54.41 199 GLU A N 1
ATOM 1437 C CA . GLU A 1 207 ? -13.309 3.519 16.522 1.00 62.28 199 GLU A CA 1
ATOM 1438 C C . GLU A 1 207 ? -12.854 4.939 16.824 1.00 55.38 199 GLU A C 1
ATOM 1439 O O . GLU A 1 207 ? -13.681 5.855 16.895 1.00 59.61 199 GLU A O 1
ATOM 1445 N N . ALA A 1 208 ? -11.540 5.144 16.973 1.00 49.19 200 ALA A N 1
ATOM 1446 C CA . ALA A 1 208 ? -11.002 6.487 17.159 1.00 54.15 200 ALA A CA 1
ATOM 1447 C C . ALA A 1 208 ? -11.169 7.325 15.899 1.00 55.92 200 ALA A C 1
ATOM 1448 O O . ALA A 1 208 ? -11.462 8.523 15.982 1.00 55.03 200 ALA A O 1
ATOM 1450 N N . GLN A 1 209 ? -10.959 6.719 14.724 1.00 55.87 201 GLN A N 1
ATOM 1451 C CA . GLN A 1 209 ? -11.061 7.473 13.477 1.00 56.02 201 GLN A CA 1
ATOM 1452 C C . GLN A 1 209 ? -12.502 7.836 13.154 1.00 66.26 201 GLN A C 1
ATOM 1453 O O . GLN A 1 209 ? -12.752 8.873 12.524 1.00 64.78 201 GLN A O 1
ATOM 1459 N N . LYS A 1 210 ? -13.460 7.007 13.568 1.00 70.72 202 LYS A N 1
ATOM 1460 C CA . LYS A 1 210 ? -14.858 7.366 13.359 1.00 69.04 202 LYS A CA 1
ATOM 1461 C C . LYS A 1 210 ? -15.191 8.672 14.065 1.00 71.22 202 LYS A C 1
ATOM 1462 O O . LYS A 1 210 ? -15.924 9.501 13.524 1.00 69.52 202 LYS A O 1
ATOM 1468 N N . VAL A 1 211 ? -14.614 8.890 15.250 1.00 70.60 203 VAL A N 1
ATOM 1469 C CA . VAL A 1 211 ? -14.850 10.124 15.993 1.00 68.90 203 VAL A CA 1
ATOM 1470 C C . VAL A 1 211 ? -14.095 11.282 15.354 1.00 71.63 203 VAL A C 1
ATOM 1471 O O . VAL A 1 211 ? -14.665 12.345 15.082 1.00 73.70 203 VAL A O 1
ATOM 1475 N N . ARG A 1 212 ? -12.792 11.095 15.124 1.00 68.92 204 ARG A N 1
ATOM 1476 C CA . ARG A 1 212 ? -11.951 12.169 14.599 1.00 67.10 204 ARG A CA 1
ATOM 1477 C C . ARG A 1 212 ? -12.458 12.685 13.255 1.00 71.43 204 ARG A C 1
ATOM 1478 O O . ARG A 1 212 ? -12.419 13.893 12.993 1.00 74.91 204 ARG A O 1
ATOM 1486 N N . HIS A 1 213 ? -12.974 11.794 12.407 1.00 69.93 205 HIS A N 1
ATOM 1487 C CA . HIS A 1 213 ? -13.388 12.146 11.052 1.00 69.24 205 HIS A CA 1
ATOM 1488 C C . HIS A 1 213 ? -14.877 11.902 10.827 1.00 70.92 205 HIS A C 1
ATOM 1489 O O . HIS A 1 213 ? -15.294 11.568 9.713 1.00 69.53 205 HIS A O 1
ATOM 1496 N N . ALA A 1 214 ? -15.685 12.054 11.880 1.00 71.12 206 ALA A N 1
ATOM 1497 C CA . ALA A 1 214 ? -17.119 11.788 11.774 1.00 70.00 206 ALA A CA 1
ATOM 1498 C C . ALA A 1 214 ? -17.750 12.575 10.633 1.00 73.17 206 ALA A C 1
ATOM 1499 O O . ALA A 1 214 ? -18.526 12.030 9.840 1.00 81.89 206 ALA A O 1
ATOM 1501 N N . GLY A 1 215 ? -17.430 13.866 10.540 1.00 72.09 207 GLY A N 1
ATOM 1502 C CA . GLY A 1 215 ? -18.027 14.689 9.501 1.00 75.17 207 GLY A CA 1
ATOM 1503 C C . GLY A 1 215 ? -17.616 14.250 8.110 1.00 77.72 207 GLY A C 1
ATOM 1504 O O . GLY A 1 215 ? -18.446 14.180 7.200 1.00 78.91 207 GLY A O 1
ATOM 1505 N N . LEU A 1 216 ? -16.326 13.951 7.927 1.00 77.47 208 LEU A N 1
ATOM 1506 C CA . LEU A 1 216 ? -15.864 13.448 6.636 1.00 78.04 208 LEU A CA 1
ATOM 1507 C C . LEU A 1 216 ? -16.569 12.151 6.263 1.00 72.51 208 LEU A C 1
ATOM 1508 O O . LEU A 1 216 ? -17.023 11.987 5.123 1.00 73.04 208 LEU A O 1
ATOM 1513 N N . ILE A 1 217 ? -16.692 11.227 7.221 1.00 70.48 209 ILE A N 1
ATOM 1514 C CA . ILE A 1 217 ? -17.323 9.938 6.941 1.00 77.12 209 ILE A CA 1
ATOM 1515 C C . ILE A 1 217 ? -18.782 10.142 6.557 1.00 85.39 209 ILE A C 1
ATOM 1516 O O . ILE A 1 217 ? -19.290 9.506 5.624 1.00 91.01 209 ILE A O 1
ATOM 1521 N N . GLN A 1 218 ? -19.477 11.033 7.270 1.00 80.08 210 GLN A N 1
ATOM 1522 C CA . GLN A 1 218 ? -20.871 11.315 6.948 1.00 80.54 210 GLN A CA 1
ATOM 1523 C C . GLN A 1 218 ? -21.012 11.829 5.517 1.00 83.69 210 GLN A C 1
ATOM 1524 O O . GLN A 1 218 ? -21.938 11.436 4.797 1.00 84.64 210 GLN A O 1
ATOM 1526 N N . ALA A 1 219 ? -20.098 12.703 5.086 1.00 81.97 211 ALA A N 1
ATOM 1527 C CA . ALA A 1 219 ? -20.129 13.219 3.719 1.00 84.28 211 ALA A CA 1
ATOM 1528 C C . ALA A 1 219 ? -19.873 12.120 2.686 1.00 86.99 211 ALA A C 1
ATOM 1529 O O . ALA A 1 219 ? -20.564 12.045 1.663 1.00 89.71 211 ALA A O 1
ATOM 1531 N N . LEU A 1 220 ? -18.867 11.271 2.924 1.00 87.59 212 LEU A N 1
ATOM 1532 C CA . LEU A 1 220 ? -18.498 10.256 1.938 1.00 84.90 212 LEU A CA 1
ATOM 1533 C C . LEU A 1 220 ? -19.570 9.188 1.766 1.00 83.14 212 LEU A C 1
ATOM 1534 O O . LEU A 1 220 ? -19.748 8.666 0.660 1.00 84.26 212 LEU A O 1
ATOM 1539 N N . LEU A 1 221 ? -20.289 8.849 2.830 1.00 80.07 213 LEU A N 1
ATOM 1540 C CA . LEU A 1 221 ? -21.262 7.766 2.776 1.00 76.21 213 LEU A CA 1
ATOM 1541 C C . LEU A 1 221 ? -22.661 8.258 2.444 1.00 81.10 213 LEU A C 1
ATOM 1542 O O . LEU A 1 221 ? -23.584 7.446 2.315 1.00 84.65 213 LEU A O 1
ATOM 1547 N N . THR A 1 222 ? -22.837 9.541 2.318 1.00 88.49 214 THR A N 1
ATOM 1548 C CA . THR A 1 222 ? -24.127 10.073 1.923 1.00 103.81 214 THR A CA 1
ATOM 1549 C C . THR A 1 222 ? -24.285 9.943 0.407 1.00 108.11 214 THR A C 1
ATOM 1550 O O . THR A 1 222 ? -23.300 10.043 -0.331 1.00 104.70 214 THR A O 1
ATOM 1554 N N . PRO A 1 223 ? -25.491 9.624 -0.081 1.00 116.43 215 PRO A N 1
ATOM 1555 C CA . PRO A 1 223 ? -25.698 9.497 -1.528 1.00 117.90 215 PRO A CA 1
ATOM 1556 C C . PRO A 1 223 ? -25.911 10.845 -2.213 1.00 118.01 215 PRO A C 1
ATOM 1557 O O . PRO A 1 223 ? -26.142 10.871 -3.422 1.00 119.40 215 PRO A O 1
ATOM 1561 N N . VAL B 1 19 ? 25.639 -1.717 20.241 1.00 95.81 11 VAL B N 1
ATOM 1562 C CA . VAL B 1 19 ? 25.035 -2.815 19.492 1.00 93.17 11 VAL B CA 1
ATOM 1563 C C . VAL B 1 19 ? 26.122 -3.653 18.834 1.00 91.14 11 VAL B C 1
ATOM 1564 O O . VAL B 1 19 ? 26.931 -3.137 18.064 1.00 88.67 11 VAL B O 1
ATOM 1566 N N . ALA B 1 20 ? 26.151 -4.947 19.137 1.00 92.89 12 ALA B N 1
ATOM 1567 C CA . ALA B 1 20 ? 27.131 -5.812 18.499 1.00 93.58 12 ALA B CA 1
ATOM 1568 C C . ALA B 1 20 ? 26.727 -6.022 17.047 1.00 87.75 12 ALA B C 1
ATOM 1569 O O . ALA B 1 20 ? 25.615 -6.479 16.762 1.00 82.04 12 ALA B O 1
ATOM 1571 N N . ARG B 1 21 ? 27.622 -5.675 16.131 1.00 79.79 13 ARG B N 1
ATOM 1572 C CA . ARG B 1 21 ? 27.325 -5.804 14.712 1.00 79.37 13 ARG B CA 1
ATOM 1573 C C . ARG B 1 21 ? 27.234 -7.276 14.321 1.00 73.74 13 ARG B C 1
ATOM 1574 O O . ARG B 1 21 ? 27.871 -8.145 14.926 1.00 67.28 13 ARG B O 1
ATOM 1582 N N . GLY B 1 22 ? 26.422 -7.561 13.306 1.00 65.40 14 GLY B N 1
ATOM 1583 C CA . GLY B 1 22 ? 26.369 -8.909 12.786 1.00 58.94 14 GLY B CA 1
ATOM 1584 C C . GLY B 1 22 ? 27.658 -9.279 12.076 1.00 59.75 14 GLY B C 1
ATOM 1585 O O . GLY B 1 22 ? 28.363 -8.433 11.524 1.00 59.60 14 GLY B O 1
ATOM 1586 N N . THR B 1 23 ? 27.955 -10.572 12.053 1.00 57.99 15 THR B N 1
ATOM 1587 C CA . THR B 1 23 ? 29.126 -11.037 11.332 1.00 60.88 15 THR B CA 1
ATOM 1588 C C . THR B 1 23 ? 28.742 -11.314 9.885 1.00 57.69 15 THR B C 1
ATOM 1589 O O . THR B 1 23 ? 27.689 -11.900 9.609 1.00 51.53 15 THR B O 1
ATOM 1593 N N . LEU B 1 24 ? 29.623 -10.926 8.967 1.00 55.51 16 LEU B N 1
ATOM 1594 C CA . LEU B 1 24 ? 29.427 -11.156 7.543 1.00 54.77 16 LEU B CA 1
ATOM 1595 C C . LEU B 1 24 ? 30.214 -12.392 7.135 1.00 55.93 16 LEU B C 1
ATOM 1596 O O . LEU B 1 24 ? 31.448 -12.416 7.244 1.00 52.63 16 LEU B O 1
ATOM 1601 N N . TYR B 1 25 ? 29.507 -13.393 6.623 1.00 46.95 17 TYR B N 1
ATOM 1602 C CA . TYR B 1 25 ? 30.118 -14.648 6.222 1.00 50.48 17 TYR B CA 1
ATOM 1603 C C . TYR B 1 25 ? 30.013 -14.807 4.715 1.00 53.56 17 TYR B C 1
ATOM 1604 O O . TYR B 1 25 ? 28.964 -14.545 4.123 1.00 53.52 17 TYR B O 1
ATOM 1613 N N . ILE B 1 26 ? 31.101 -15.255 4.100 1.00 48.59 18 ILE B N 1
ATOM 1614 C CA . ILE B 1 26 ? 31.115 -15.583 2.684 1.00 46.44 18 ILE B CA 1
ATOM 1615 C C . ILE B 1 26 ? 31.493 -17.047 2.565 1.00 48.22 18 ILE B C 1
ATOM 1616 O O . ILE B 1 26 ? 32.448 -17.503 3.203 1.00 49.05 18 ILE B O 1
ATOM 1621 N N . VAL B 1 27 ? 30.698 -17.796 1.816 1.00 44.21 19 VAL B N 1
ATOM 1622 C CA . VAL B 1 27 ? 30.993 -19.184 1.512 1.00 42.72 19 VAL B CA 1
ATOM 1623 C C . VAL B 1 27 ? 30.987 -19.321 -0.001 1.00 49.88 19 VAL B C 1
ATOM 1624 O O . VAL B 1 27 ? 29.958 -19.093 -0.650 1.00 51.34 19 VAL B O 1
ATOM 1628 N N . ALA B 1 28 ? 32.140 -19.656 -0.564 1.00 41.00 20 ALA B N 1
ATOM 1629 C CA . ALA B 1 28 ? 32.284 -19.831 -1.996 1.00 38.17 20 ALA B CA 1
ATOM 1630 C C . ALA B 1 28 ? 32.677 -21.274 -2.280 1.00 46.93 20 ALA B C 1
ATOM 1631 O O . ALA B 1 28 ? 33.166 -21.996 -1.397 1.00 38.70 20 ALA B O 1
ATOM 1633 N N . ALA B 1 29 ? 32.428 -21.692 -3.524 1.00 45.53 21 ALA B N 1
ATOM 1634 C CA . ALA B 1 29 ? 32.748 -23.041 -3.966 1.00 47.40 21 ALA B CA 1
ATOM 1635 C C . ALA B 1 29 ? 32.448 -23.197 -5.449 1.00 52.36 21 ALA B C 1
ATOM 1636 O O . ALA B 1 29 ? 31.613 -22.467 -6.000 1.00 52.12 21 ALA B O 1
ATOM 1638 N N . PRO B 1 30 ? 33.153 -24.079 -6.142 1.00 61.88 22 PRO B N 1
ATOM 1639 C CA . PRO B 1 30 ? 32.708 -24.469 -7.477 1.00 56.70 22 PRO B CA 1
ATOM 1640 C C . PRO B 1 30 ? 31.392 -25.222 -7.374 1.00 67.75 22 PRO B C 1
ATOM 1641 O O . PRO B 1 30 ? 31.088 -25.842 -6.352 1.00 66.78 22 PRO B O 1
ATOM 1645 N N . SER B 1 31 ? 30.602 -25.153 -8.442 1.00 68.95 23 SER B N 1
ATOM 1646 C CA . SER B 1 31 ? 29.409 -25.980 -8.527 1.00 79.46 23 SER B CA 1
ATOM 1647 C C . SER B 1 31 ? 29.800 -27.450 -8.484 1.00 84.25 23 SER B C 1
ATOM 1648 O O . SER B 1 31 ? 30.829 -27.853 -9.032 1.00 86.93 23 SER B O 1
ATOM 1651 N N . GLY B 1 32 ? 28.974 -28.259 -7.834 1.00 88.54 24 GLY B N 1
ATOM 1652 C CA . GLY B 1 32 ? 29.256 -29.672 -7.729 1.00 95.04 24 GLY B CA 1
ATOM 1653 C C . GLY B 1 32 ? 30.172 -30.065 -6.592 1.00 93.17 24 GLY B C 1
ATOM 1654 O O . GLY B 1 32 ? 30.541 -31.242 -6.496 1.00 102.69 24 GLY B O 1
ATOM 1655 N N . ALA B 1 33 ? 30.573 -29.120 -5.745 1.00 76.48 25 ALA B N 1
ATOM 1656 C CA . ALA B 1 33 ? 31.302 -29.446 -4.530 1.00 72.36 25 ALA B CA 1
ATOM 1657 C C . ALA B 1 33 ? 30.366 -29.706 -3.360 1.00 72.60 25 ALA B C 1
ATOM 1658 O O . ALA B 1 33 ? 30.829 -30.136 -2.297 1.00 72.65 25 ALA B O 1
ATOM 1660 N N . GLY B 1 34 ? 29.072 -29.439 -3.534 1.00 73.01 26 GLY B N 1
ATOM 1661 C CA . GLY B 1 34 ? 28.089 -29.632 -2.486 1.00 75.66 26 GLY B CA 1
ATOM 1662 C C . GLY B 1 34 ? 27.891 -28.441 -1.579 1.00 77.26 26 GLY B C 1
ATOM 1663 O O . GLY B 1 34 ? 27.299 -28.596 -0.503 1.00 76.82 26 GLY B O 1
ATOM 1664 N N . LYS B 1 35 ? 28.353 -27.255 -1.990 1.00 71.06 27 LYS B N 1
ATOM 1665 C CA . LYS B 1 35 ? 28.346 -26.088 -1.109 1.00 74.66 27 LYS B CA 1
ATOM 1666 C C . LYS B 1 35 ? 26.938 -25.734 -0.645 1.00 69.18 27 LYS B C 1
ATOM 1667 O O . LYS B 1 35 ? 26.709 -25.481 0.546 1.00 66.01 27 LYS B O 1
ATOM 1673 N N . SER B 1 36 ? 25.978 -25.730 -1.569 1.00 70.89 28 SER B N 1
ATOM 1674 C CA . SER B 1 36 ? 24.631 -25.284 -1.229 1.00 68.43 28 SER B CA 1
ATOM 1675 C C . SER B 1 36 ? 24.012 -26.204 -0.188 1.00 71.42 28 SER B C 1
ATOM 1676 O O . SER B 1 36 ? 23.309 -25.750 0.724 1.00 67.62 28 SER B O 1
ATOM 1679 N N . SER B 1 37 ? 24.284 -27.504 -0.305 1.00 72.16 29 SER B N 1
ATOM 1680 C CA . SER B 1 37 ? 23.782 -28.481 0.653 1.00 69.24 29 SER B CA 1
ATOM 1681 C C . SER B 1 37 ? 24.416 -28.289 2.034 1.00 70.27 29 SER B C 1
ATOM 1682 O O . SER B 1 37 ? 23.747 -28.442 3.060 1.00 70.70 29 SER B O 1
ATOM 1685 N N . ILE B 1 38 ? 25.705 -27.951 2.086 1.00 66.95 30 ILE B N 1
ATOM 1686 C CA . ILE B 1 38 ? 26.348 -27.698 3.371 1.00 66.77 30 ILE B CA 1
ATOM 1687 C C . ILE B 1 38 ? 25.803 -26.426 4.010 1.00 66.85 30 ILE B C 1
ATOM 1688 O O . ILE B 1 38 ? 25.528 -26.388 5.216 1.00 68.20 30 ILE B O 1
ATOM 1693 N N . VAL B 1 39 ? 25.646 -25.365 3.221 1.00 65.58 31 VAL B N 1
ATOM 1694 C CA . VAL B 1 39 ? 25.188 -24.090 3.764 1.00 65.69 31 VAL B CA 1
ATOM 1695 C C . VAL B 1 39 ? 23.773 -24.221 4.319 1.00 77.36 31 VAL B C 1
ATOM 1696 O O . VAL B 1 39 ? 23.479 -23.761 5.428 1.00 74.88 31 VAL B O 1
ATOM 1700 N N . ASN B 1 40 ? 22.880 -24.866 3.562 1.00 71.40 32 ASN B N 1
ATOM 1701 C CA . ASN B 1 40 ? 21.497 -25.004 4.003 1.00 71.99 32 ASN B CA 1
ATOM 1702 C C . ASN B 1 40 ? 21.414 -25.791 5.304 1.00 73.66 32 ASN B C 1
ATOM 1703 O O . ASN B 1 40 ? 20.649 -25.429 6.203 1.00 83.97 32 ASN B O 1
ATOM 1708 N N . ALA B 1 41 ? 22.211 -26.856 5.436 1.00 75.17 33 ALA B N 1
ATOM 1709 C CA . ALA B 1 41 ? 22.257 -27.584 6.703 1.00 74.94 33 ALA B CA 1
ATOM 1710 C C . ALA B 1 41 ? 22.854 -26.724 7.814 1.00 74.52 33 ALA B C 1
ATOM 1711 O O . ALA B 1 41 ? 22.455 -26.843 8.977 1.00 76.36 33 ALA B O 1
ATOM 1713 N N . THR B 1 42 ? 23.820 -25.857 7.483 1.00 74.29 34 THR B N 1
ATOM 1714 C CA . THR B 1 42 ? 24.380 -24.974 8.504 1.00 74.79 34 THR B CA 1
ATOM 1715 C C . THR B 1 42 ? 23.342 -23.964 8.979 1.00 80.03 34 THR B C 1
ATOM 1716 O O . THR B 1 42 ? 23.202 -23.725 10.186 1.00 78.96 34 THR B O 1
ATOM 1720 N N . LEU B 1 43 ? 22.587 -23.384 8.044 1.00 79.81 35 LEU B N 1
ATOM 1721 C CA . LEU B 1 43 ? 21.567 -22.409 8.407 1.00 74.47 35 LEU B CA 1
ATOM 1722 C C . LEU B 1 43 ? 20.466 -23.051 9.235 1.00 77.37 35 LEU B C 1
ATOM 1723 O O . LEU B 1 43 ? 19.852 -22.379 10.071 1.00 79.00 35 LEU B O 1
ATOM 1728 N N . ALA B 1 44 ? 20.197 -24.338 9.002 1.00 78.15 36 ALA B N 1
ATOM 1729 C CA . ALA B 1 44 ? 19.256 -25.070 9.843 1.00 85.77 36 ALA B CA 1
ATOM 1730 C C . ALA B 1 44 ? 19.729 -25.124 11.293 1.00 87.77 36 ALA B C 1
ATOM 1731 O O . ALA B 1 44 ? 18.923 -24.972 12.217 1.00 84.15 36 ALA B O 1
ATOM 1733 N N . ARG B 1 45 ? 21.034 -25.319 11.516 1.00 80.33 37 ARG B N 1
ATOM 1734 C CA . ARG B 1 45 ? 21.542 -25.383 12.883 1.00 82.70 37 ARG B CA 1
ATOM 1735 C C . ARG B 1 45 ? 21.640 -24.011 13.536 1.00 90.80 37 ARG B C 1
ATOM 1736 O O . ARG B 1 45 ? 21.573 -23.913 14.766 1.00 98.96 37 ARG B O 1
ATOM 1744 N N . ASP B 1 46 ? 21.804 -22.950 12.751 1.00 86.74 38 ASP B N 1
ATOM 1745 C CA . ASP B 1 46 ? 22.121 -21.621 13.272 1.00 89.91 38 ASP B CA 1
ATOM 1746 C C . ASP B 1 46 ? 21.165 -20.589 12.691 1.00 89.62 38 ASP B C 1
ATOM 1747 O O . ASP B 1 46 ? 21.496 -19.899 11.718 1.00 80.41 38 ASP B O 1
ATOM 1752 N N . PRO B 1 47 ? 19.973 -20.434 13.278 1.00 97.36 39 PRO B N 1
ATOM 1753 C CA . PRO B 1 47 ? 18.981 -19.516 12.694 1.00 100.68 39 PRO B CA 1
ATOM 1754 C C . PRO B 1 47 ? 19.339 -18.050 12.866 1.00 97.83 39 PRO B C 1
ATOM 1755 O O . PRO B 1 47 ? 18.648 -17.195 12.299 1.00 102.27 39 PRO B O 1
ATOM 1759 N N . GLN B 1 48 ? 20.395 -17.732 13.615 1.00 94.58 40 GLN B N 1
ATOM 1760 C CA . GLN B 1 48 ? 20.852 -16.355 13.758 1.00 100.64 40 GLN B CA 1
ATOM 1761 C C . GLN B 1 48 ? 21.551 -15.829 12.508 1.00 96.98 40 GLN B C 1
ATOM 1762 O O . GLN B 1 48 ? 22.042 -14.694 12.535 1.00 95.35 40 GLN B O 1
ATOM 1764 N N . ILE B 1 49 ? 21.612 -16.610 11.431 1.00 87.73 41 ILE B N 1
ATOM 1765 C CA . ILE B 1 49 ? 22.309 -16.230 10.208 1.00 85.71 41 ILE B CA 1
ATOM 1766 C C . ILE B 1 49 ? 21.292 -16.031 9.094 1.00 83.32 41 ILE B C 1
ATOM 1767 O O . ILE B 1 49 ? 20.493 -16.930 8.799 1.00 83.53 41 ILE B O 1
ATOM 1772 N N . ALA B 1 50 ? 21.327 -14.856 8.476 1.00 75.46 42 ALA B N 1
ATOM 1773 C CA . ALA B 1 50 ? 20.446 -14.526 7.372 1.00 69.42 42 ALA B CA 1
ATOM 1774 C C . ALA B 1 50 ? 21.144 -14.811 6.052 1.00 68.42 42 ALA B C 1
ATOM 1775 O O . ALA B 1 50 ? 22.322 -14.484 5.877 1.00 71.32 42 ALA B O 1
ATOM 1777 N N . LEU B 1 51 ? 20.410 -15.394 5.115 1.00 66.25 43 LEU B N 1
ATOM 1778 C CA . LEU B 1 51 ? 20.941 -15.615 3.782 1.00 63.61 43 LEU B CA 1
ATOM 1779 C C . LEU B 1 51 ? 20.525 -14.472 2.862 1.00 63.10 43 LEU B C 1
ATOM 1780 O O . LEU B 1 51 ? 19.421 -13.935 2.963 1.00 78.40 43 LEU B O 1
ATOM 1785 N N . SER B 1 52 ? 21.406 -14.122 1.939 1.00 65.96 44 SER B N 1
ATOM 1786 C CA . SER B 1 52 ? 21.138 -13.036 1.014 1.00 72.67 44 SER B CA 1
ATOM 1787 C C . SER B 1 52 ? 20.722 -13.614 -0.326 1.00 70.69 44 SER B C 1
ATOM 1788 O O . SER B 1 52 ? 21.302 -14.593 -0.800 1.00 65.03 44 SER B O 1
ATOM 1791 N N . ILE B 1 53 ? 19.695 -13.014 -0.916 1.00 75.20 45 ILE B N 1
ATOM 1792 C CA . ILE B 1 53 ? 19.184 -13.414 -2.218 1.00 64.33 45 ILE B CA 1
ATOM 1793 C C . ILE B 1 53 ? 19.826 -12.502 -3.248 1.00 60.30 45 ILE B C 1
ATOM 1794 O O . ILE B 1 53 ? 19.573 -11.294 -3.270 1.00 65.33 45 ILE B O 1
ATOM 1799 N N . SER B 1 54 ? 20.669 -13.074 -4.093 1.00 55.66 46 SER B N 1
ATOM 1800 C CA . SER B 1 54 ? 21.391 -12.293 -5.078 1.00 55.61 46 SER B CA 1
ATOM 1801 C C . SER B 1 54 ? 20.509 -11.945 -6.273 1.00 57.57 46 SER B C 1
ATOM 1802 O O . SER B 1 54 ? 19.530 -12.627 -6.582 1.00 57.83 46 SER B O 1
ATOM 1805 N N . PHE B 1 55 ? 20.895 -10.872 -6.952 1.00 52.85 47 PHE B N 1
ATOM 1806 C CA . PHE B 1 55 ? 20.373 -10.510 -8.258 1.00 53.09 47 PHE B CA 1
ATOM 1807 C C . PHE B 1 55 ? 21.234 -11.131 -9.350 1.00 54.66 47 PHE B C 1
ATOM 1808 O O . PHE B 1 55 ? 22.450 -11.300 -9.194 1.00 48.47 47 PHE B O 1
ATOM 1816 N N . THR B 1 56 ? 20.596 -11.458 -10.469 1.00 57.01 48 THR B N 1
ATOM 1817 C CA . THR B 1 56 ? 21.324 -11.964 -11.623 1.00 57.99 48 THR B CA 1
ATOM 1818 C C . THR B 1 56 ? 20.576 -11.607 -12.897 1.00 60.00 48 THR B C 1
ATOM 1819 O O . THR B 1 56 ? 19.351 -11.447 -12.891 1.00 63.31 48 THR B O 1
ATOM 1823 N N . SER B 1 57 ? 21.339 -11.429 -13.978 1.00 58.02 49 SER B N 1
ATOM 1824 C CA . SER B 1 57 ? 20.770 -11.215 -15.299 1.00 57.00 49 SER B CA 1
ATOM 1825 C C . SER B 1 57 ? 20.735 -12.484 -16.148 1.00 62.70 49 SER B C 1
ATOM 1826 O O . SER B 1 57 ? 20.282 -12.428 -17.293 1.00 66.27 49 SER B O 1
ATOM 1829 N N . ARG B 1 58 ? 21.224 -13.614 -15.641 1.00 63.58 50 ARG B N 1
ATOM 1830 C CA . ARG B 1 58 ? 21.118 -14.856 -16.398 1.00 62.01 50 ARG B CA 1
ATOM 1831 C C . ARG B 1 58 ? 19.664 -15.325 -16.457 1.00 64.56 50 ARG B C 1
ATOM 1832 O O . ARG B 1 58 ? 18.830 -14.949 -15.627 1.00 67.35 50 ARG B O 1
ATOM 1840 N N . ALA B 1 59 ? 19.345 -16.107 -17.488 1.00 66.14 51 ALA B N 1
ATOM 1841 C CA . ALA B 1 59 ? 17.998 -16.653 -17.599 1.00 69.94 51 ALA B CA 1
ATOM 1842 C C . ALA B 1 59 ? 17.765 -17.703 -16.516 1.00 78.65 51 ALA B C 1
ATOM 1843 O O . ALA B 1 59 ? 18.677 -18.451 -16.148 1.00 79.01 51 ALA B O 1
ATOM 1845 N N . MET B 1 60 ? 16.541 -17.751 -15.992 1.00 86.88 52 MET B N 1
ATOM 1846 C CA . MET B 1 60 ? 16.197 -18.777 -15.015 1.00 90.56 52 MET B CA 1
ATOM 1847 C C . MET B 1 60 ? 16.056 -20.139 -15.684 1.00 91.56 52 MET B C 1
ATOM 1848 O O . MET B 1 60 ? 15.495 -20.264 -16.774 1.00 91.76 52 MET B O 1
ATOM 1853 N N . ARG B 1 61 ? 16.575 -21.151 -15.026 1.00 92.74 53 ARG B N 1
ATOM 1854 C CA . ARG B 1 61 ? 16.518 -22.545 -15.429 1.00 95.65 53 ARG B CA 1
ATOM 1855 C C . ARG B 1 61 ? 15.264 -23.197 -14.860 1.00 98.07 53 ARG B C 1
ATOM 1856 O O . ARG B 1 61 ? 14.688 -22.706 -13.883 1.00 99.34 53 ARG B O 1
ATOM 1864 N N . PRO B 1 62 ? 14.800 -24.296 -15.461 1.00 109.70 54 PRO B N 1
ATOM 1865 C CA . PRO B 1 62 ? 13.574 -24.943 -14.975 1.00 111.57 54 PRO B CA 1
ATOM 1866 C C . PRO B 1 62 ? 13.649 -25.278 -13.491 1.00 111.06 54 PRO B C 1
ATOM 1867 O O . PRO B 1 62 ? 14.662 -25.771 -12.992 1.00 108.36 54 PRO B O 1
ATOM 1871 N N . GLY B 1 63 ? 12.557 -24.987 -12.784 1.00 117.98 55 GLY B N 1
ATOM 1872 C CA . GLY B 1 63 ? 12.448 -25.234 -11.365 1.00 123.82 55 GLY B CA 1
ATOM 1873 C C . GLY B 1 63 ? 12.824 -24.072 -10.471 1.00 122.48 55 GLY B C 1
ATOM 1874 O O . GLY B 1 63 ? 12.489 -24.091 -9.282 1.00 125.71 55 GLY B O 1
ATOM 1875 N N . GLU B 1 64 ? 13.518 -23.069 -10.995 1.00 119.74 56 GLU B N 1
ATOM 1876 C CA . GLU B 1 64 ? 13.903 -21.926 -10.183 1.00 114.00 56 GLU B CA 1
ATOM 1877 C C . GLU B 1 64 ? 12.705 -21.012 -9.962 1.00 111.30 56 GLU B C 1
ATOM 1878 O O . GLU B 1 64 ? 11.873 -20.830 -10.856 1.00 116.38 56 GLU B O 1
ATOM 1884 N N . VAL B 1 65 ? 12.636 -20.412 -8.777 1.00 100.97 57 VAL B N 1
ATOM 1885 C CA . VAL B 1 65 ? 11.537 -19.530 -8.396 1.00 103.50 57 VAL B CA 1
ATOM 1886 C C . VAL B 1 65 ? 12.101 -18.129 -8.224 1.00 92.36 57 VAL B C 1
ATOM 1887 O O . VAL B 1 65 ? 13.031 -17.919 -7.435 1.00 84.42 57 VAL B O 1
ATOM 1891 N N . ASN B 1 66 ? 11.542 -17.172 -8.963 1.00 89.81 58 ASN B N 1
ATOM 1892 C CA . ASN B 1 66 ? 11.975 -15.791 -8.824 1.00 86.97 58 ASN B CA 1
ATOM 1893 C C . ASN B 1 66 ? 11.654 -15.283 -7.426 1.00 89.97 58 ASN B C 1
ATOM 1894 O O . ASN B 1 66 ? 10.545 -15.477 -6.915 1.00 96.11 58 ASN B O 1
ATOM 1899 N N . GLY B 1 67 ? 12.639 -14.653 -6.799 1.00 82.06 59 GLY B N 1
ATOM 1900 C CA . GLY B 1 67 ? 12.519 -14.200 -5.434 1.00 82.71 59 GLY B CA 1
ATOM 1901 C C . GLY B 1 67 ? 12.951 -15.217 -4.403 1.00 88.36 59 GLY B C 1
ATOM 1902 O O . GLY B 1 67 ? 13.044 -14.875 -3.216 1.00 82.38 59 GLY B O 1
ATOM 1903 N N . GLN B 1 68 ? 13.233 -16.452 -4.820 1.00 90.68 60 GLN B N 1
ATOM 1904 C CA . GLN B 1 68 ? 13.696 -17.503 -3.921 1.00 97.15 60 GLN B CA 1
ATOM 1905 C C . GLN B 1 68 ? 15.170 -17.800 -4.169 1.00 102.52 60 GLN B C 1
ATOM 1906 O O . GLN B 1 68 ? 16.007 -17.514 -3.310 1.00 108.24 60 GLN B O 1
ATOM 1908 N N . HIS B 1 69 ? 15.518 -18.354 -5.334 1.00 101.95 61 HIS B N 1
ATOM 1909 C CA . HIS B 1 69 ? 16.916 -18.656 -5.616 1.00 91.67 61 HIS B CA 1
ATOM 1910 C C . HIS B 1 69 ? 17.671 -17.402 -6.021 1.00 88.25 61 HIS B C 1
ATOM 1911 O O . HIS B 1 69 ? 18.847 -17.234 -5.669 1.00 86.15 61 HIS B O 1
ATOM 1918 N N . TYR B 1 70 ? 16.999 -16.515 -6.750 1.00 84.10 62 TYR B N 1
ATOM 1919 C CA . TYR B 1 70 ? 17.557 -15.245 -7.190 1.00 75.23 62 TYR B CA 1
ATOM 1920 C C . TYR B 1 70 ? 16.421 -14.269 -7.415 1.00 75.50 62 TYR B C 1
ATOM 1921 O O . TYR B 1 70 ? 15.255 -14.654 -7.527 1.00 88.00 62 TYR B O 1
ATOM 1930 N N . HIS B 1 71 ? 16.787 -12.996 -7.479 1.00 66.86 63 HIS B N 1
ATOM 1931 C CA . HIS B 1 71 ? 15.970 -11.975 -8.123 1.00 66.28 63 HIS B CA 1
ATOM 1932 C C . HIS B 1 71 ? 16.475 -11.893 -9.560 1.00 67.41 63 HIS B C 1
ATOM 1933 O O . HIS B 1 71 ? 17.568 -11.384 -9.816 1.00 69.63 63 HIS B O 1
ATOM 1940 N N . PHE B 1 72 ? 15.716 -12.471 -10.491 1.00 65.96 64 PHE B N 1
ATOM 1941 C CA . PHE B 1 72 ? 16.087 -12.483 -11.902 1.00 68.94 64 PHE B CA 1
ATOM 1942 C C . PHE B 1 72 ? 15.655 -11.185 -12.577 1.00 70.91 64 PHE B C 1
ATOM 1943 O O . PHE B 1 72 ? 14.470 -10.837 -12.563 1.00 79.52 64 PHE B O 1
ATOM 1951 N N . VAL B 1 73 ? 16.608 -10.481 -13.187 1.00 68.73 65 VAL B N 1
ATOM 1952 C CA . VAL B 1 73 ? 16.340 -9.232 -13.888 1.00 69.55 65 VAL B CA 1
ATOM 1953 C C . VAL B 1 73 ? 17.014 -9.283 -15.254 1.00 69.80 65 VAL B C 1
ATOM 1954 O O . VAL B 1 73 ? 17.778 -10.199 -15.565 1.00 72.77 65 VAL B O 1
ATOM 1958 N N . SER B 1 74 ? 16.697 -8.290 -16.081 1.00 68.94 66 SER B N 1
ATOM 1959 C CA . SER B 1 74 ? 17.323 -8.149 -17.384 1.00 64.08 66 SER B CA 1
ATOM 1960 C C . SER B 1 74 ? 18.732 -7.589 -17.231 1.00 58.60 66 SER B C 1
ATOM 1961 O O . SER B 1 74 ? 19.096 -7.030 -16.194 1.00 56.27 66 SER B O 1
ATOM 1964 N N . ALA B 1 75 ? 19.528 -7.739 -18.291 1.00 66.12 67 ALA B N 1
ATOM 1965 C CA . ALA B 1 75 ? 20.862 -7.158 -18.284 1.00 60.28 67 ALA B CA 1
ATOM 1966 C C . ALA B 1 75 ? 20.797 -5.642 -18.151 1.00 61.50 67 ALA B C 1
ATOM 1967 O O . ALA B 1 75 ? 21.590 -5.041 -17.417 1.00 64.60 67 ALA B O 1
ATOM 1969 N N . GLU B 1 76 ? 19.847 -5.011 -18.845 1.00 65.79 68 GLU B N 1
ATOM 1970 C CA . GLU B 1 76 ? 19.696 -3.561 -18.773 1.00 65.91 68 GLU B CA 1
ATOM 1971 C C . GLU B 1 76 ? 19.277 -3.117 -17.380 1.00 66.76 68 GLU B C 1
ATOM 1972 O O . GLU B 1 76 ? 19.785 -2.117 -16.859 1.00 73.80 68 GLU B O 1
ATOM 1974 N N . LYS B 1 77 ? 18.339 -3.840 -16.769 1.00 68.84 69 LYS B N 1
ATOM 1975 C CA . LYS B 1 77 ? 17.929 -3.520 -15.409 1.00 69.33 69 LYS B CA 1
ATOM 1976 C C . LYS B 1 77 ? 19.079 -3.734 -14.430 1.00 75.40 69 LYS B C 1
ATOM 1977 O O . LYS B 1 77 ? 19.301 -2.910 -13.532 1.00 79.25 69 LYS B O 1
ATOM 1983 N N . PHE B 1 78 ? 19.826 -4.830 -14.585 1.00 68.86 70 PHE B N 1
ATOM 1984 C CA . PHE B 1 78 ? 20.963 -5.053 -13.698 1.00 66.82 70 PHE B CA 1
ATOM 1985 C C . PHE B 1 78 ? 21.959 -3.908 -13.811 1.00 64.77 70 PHE B C 1
ATOM 1986 O O . PHE B 1 78 ? 22.440 -3.388 -12.800 1.00 65.32 70 PHE B O 1
ATOM 1994 N N . GLU B 1 79 ? 22.280 -3.501 -15.038 1.00 63.96 71 GLU B N 1
ATOM 1995 C CA . GLU B 1 79 ? 23.227 -2.407 -15.203 1.00 66.18 71 GLU B CA 1
ATOM 1996 C C . GLU B 1 79 ? 22.648 -1.085 -14.716 1.00 67.96 71 GLU B C 1
ATOM 1997 O O . GLU B 1 79 ? 23.392 -0.212 -14.251 1.00 70.35 71 GLU B O 1
ATOM 2003 N N . GLN B 1 80 ? 21.333 -0.910 -14.833 1.00 64.41 72 GLN B N 1
ATOM 2004 C CA . GLN B 1 80 ? 20.694 0.248 -14.219 1.00 73.57 72 GLN B CA 1
ATOM 2005 C C . GLN B 1 80 ? 20.920 0.258 -12.711 1.00 80.21 72 GLN B C 1
ATOM 2006 O O . GLN B 1 80 ? 21.184 1.312 -12.120 1.00 82.42 72 GLN B O 1
ATOM 2012 N N . MET B 1 81 ? 20.851 -0.913 -12.074 1.00 81.40 73 MET B N 1
ATOM 2013 C CA . MET B 1 81 ? 21.090 -0.986 -10.635 1.00 73.57 73 MET B CA 1
ATOM 2014 C C . MET B 1 81 ? 22.556 -0.742 -10.294 1.00 66.65 73 MET B C 1
ATOM 2015 O O . MET B 1 81 ? 22.854 -0.180 -9.234 1.00 70.46 73 MET B O 1
ATOM 2020 N N . ILE B 1 82 ? 23.478 -1.146 -11.172 1.00 61.73 74 ILE B N 1
ATOM 2021 C CA . ILE B 1 82 ? 24.889 -0.808 -10.988 1.00 65.41 74 ILE B CA 1
ATOM 2022 C C . ILE B 1 82 ? 25.066 0.706 -10.918 1.00 63.91 74 ILE B C 1
ATOM 2023 O O . ILE B 1 82 ? 25.669 1.236 -9.979 1.00 69.94 74 ILE B O 1
ATOM 2028 N N . ALA B 1 83 ? 24.547 1.420 -11.923 1.00 61.71 75 ALA B N 1
ATOM 2029 C CA . ALA B 1 83 ? 24.697 2.873 -12.000 1.00 69.26 75 ALA B CA 1
ATOM 2030 C C . ALA B 1 83 ? 24.078 3.576 -10.801 1.00 73.62 75 ALA B C 1
ATOM 2031 O O . ALA B 1 83 ? 24.599 4.603 -10.353 1.00 78.41 75 ALA B O 1
ATOM 2033 N N . ALA B 1 84 ? 22.972 3.047 -10.274 1.00 73.94 76 ALA B N 1
ATOM 2034 C CA . ALA B 1 84 ? 22.299 3.613 -9.112 1.00 73.55 76 ALA B CA 1
ATOM 2035 C C . ALA B 1 84 ? 23.012 3.313 -7.796 1.00 73.52 76 ALA B C 1
ATOM 2036 O O . ALA B 1 84 ? 22.582 3.807 -6.747 1.00 78.08 76 ALA B O 1
ATOM 2038 N N . GLY B 1 85 ? 24.068 2.506 -7.812 1.00 75.43 77 GLY B N 1
ATOM 2039 C CA . GLY B 1 85 ? 24.754 2.167 -6.581 1.00 75.26 77 GLY B CA 1
ATOM 2040 C C . GLY B 1 85 ? 23.988 1.248 -5.661 1.00 78.99 77 GLY B C 1
ATOM 2041 O O . GLY B 1 85 ? 24.200 1.285 -4.446 1.00 81.13 77 GLY B O 1
ATOM 2042 N N . ASP B 1 86 ? 23.092 0.428 -6.205 1.00 76.85 78 ASP B N 1
ATOM 2043 C CA . ASP B 1 86 ? 22.278 -0.455 -5.382 1.00 74.95 78 ASP B CA 1
ATOM 2044 C C . ASP B 1 86 ? 23.037 -1.682 -4.891 1.00 69.89 78 ASP B C 1
ATOM 2045 O O . ASP B 1 86 ? 22.551 -2.367 -3.984 1.00 68.96 78 ASP B O 1
ATOM 2050 N N . PHE B 1 87 ? 24.200 -1.983 -5.459 1.00 69.72 79 PHE B N 1
ATOM 2051 C CA . PHE B 1 87 ? 24.890 -3.238 -5.185 1.00 64.39 79 PHE B CA 1
ATOM 2052 C C . PHE B 1 87 ? 25.986 -3.090 -4.139 1.00 61.57 79 PHE B C 1
ATOM 2053 O O . PHE B 1 87 ? 26.882 -2.251 -4.269 1.00 65.15 79 PHE B O 1
ATOM 2061 N N . PHE B 1 88 ? 25.913 -3.934 -3.113 1.00 62.53 80 PHE B N 1
ATOM 2062 C CA . PHE B 1 88 ? 27.005 -4.069 -2.160 1.00 61.39 80 PHE B CA 1
ATOM 2063 C C . PHE B 1 88 ? 28.257 -4.594 -2.860 1.00 57.15 80 PHE B C 1
ATOM 2064 O O . PHE B 1 88 ? 29.357 -4.053 -2.687 1.00 55.53 80 PHE B O 1
ATOM 2072 N N . GLU B 1 89 ? 28.097 -5.643 -3.668 1.00 53.18 81 GLU B N 1
ATOM 2073 C CA . GLU B 1 89 ? 29.114 -6.145 -4.586 1.00 46.62 81 GLU B CA 1
ATOM 2074 C C . GLU B 1 89 ? 28.417 -6.656 -5.844 1.00 53.31 81 GLU B C 1
ATOM 2075 O O . GLU B 1 89 ? 27.231 -7.002 -5.814 1.00 53.90 81 GLU B O 1
ATOM 2081 N N . HIS B 1 90 ? 29.145 -6.664 -6.960 1.00 44.73 82 HIS B N 1
ATOM 2082 C CA . HIS B 1 90 ? 28.616 -7.267 -8.174 1.00 48.95 82 HIS B CA 1
ATOM 2083 C C . HIS B 1 90 ? 29.776 -7.626 -9.089 1.00 52.78 82 HIS B C 1
ATOM 2084 O O . HIS B 1 90 ? 30.832 -6.991 -9.046 1.00 55.65 82 HIS B O 1
ATOM 2091 N N . ALA B 1 91 ? 29.548 -8.615 -9.951 1.00 46.32 83 ALA B N 1
ATOM 2092 C CA . ALA B 1 91 ? 30.602 -9.105 -10.825 1.00 45.44 83 ALA B CA 1
ATOM 2093 C C . ALA B 1 91 ? 29.983 -9.786 -12.036 1.00 52.36 83 ALA B C 1
ATOM 2094 O O . ALA B 1 91 ? 28.838 -10.245 -12.004 1.00 48.47 83 ALA B O 1
ATOM 2096 N N . TRP B 1 92 ? 30.770 -9.838 -13.107 1.00 51.71 84 TRP B N 1
ATOM 2097 C CA . TRP B 1 92 ? 30.445 -10.622 -14.291 1.00 50.96 84 TRP B CA 1
ATOM 2098 C C . TRP B 1 92 ? 30.915 -12.045 -14.027 1.00 55.72 84 TRP B C 1
ATOM 2099 O O . TRP B 1 92 ? 32.118 -12.312 -13.972 1.00 56.02 84 TRP B O 1
ATOM 2110 N N . VAL B 1 93 ? 29.966 -12.946 -13.816 1.00 56.10 85 VAL B N 1
ATOM 2111 C CA . VAL B 1 93 ? 30.235 -14.303 -13.370 1.00 52.60 85 VAL B CA 1
ATOM 2112 C C . VAL B 1 93 ? 29.674 -15.260 -14.415 1.00 62.70 85 VAL B C 1
ATOM 2113 O O . VAL B 1 93 ? 28.458 -15.288 -14.643 1.00 70.28 85 VAL B O 1
ATOM 2117 N N . HIS B 1 94 ? 30.557 -16.034 -15.052 1.00 62.95 86 HIS B N 1
ATOM 2118 C CA . HIS B 1 94 ? 30.161 -17.057 -16.027 1.00 67.32 86 HIS B CA 1
ATOM 2119 C C . HIS B 1 94 ? 29.289 -16.472 -17.140 1.00 67.11 86 HIS B C 1
ATOM 2120 O O . HIS B 1 94 ? 28.286 -17.061 -17.545 1.00 66.87 86 HIS B O 1
ATOM 2127 N N . GLY B 1 95 ? 29.662 -15.297 -17.635 1.00 65.84 87 GLY B N 1
ATOM 2128 C CA . GLY B 1 95 ? 28.919 -14.724 -18.736 1.00 65.31 87 GLY B CA 1
ATOM 2129 C C . GLY B 1 95 ? 27.575 -14.128 -18.376 1.00 66.23 87 GLY B C 1
ATOM 2130 O O . GLY B 1 95 ? 26.740 -13.950 -19.261 1.00 69.36 87 GLY B O 1
ATOM 2131 N N . ASP B 1 96 ? 27.326 -13.832 -17.101 1.00 63.66 88 ASP B N 1
ATOM 2132 C CA . ASP B 1 96 ? 26.135 -13.087 -16.709 1.00 57.08 88 ASP B CA 1
ATOM 2133 C C . ASP B 1 96 ? 26.444 -12.242 -15.480 1.00 50.24 88 ASP B C 1
ATOM 2134 O O . ASP B 1 96 ? 27.420 -12.481 -14.768 1.00 50.74 88 ASP B O 1
ATOM 2139 N N . TRP B 1 97 ? 25.584 -11.257 -15.233 1.00 51.18 89 TRP B N 1
ATOM 2140 C CA . TRP B 1 97 ? 25.718 -10.411 -14.058 1.00 52.64 89 TRP B CA 1
ATOM 2141 C C . TRP B 1 97 ? 25.251 -11.134 -12.805 1.00 51.84 89 TRP B C 1
ATOM 2142 O O . TRP B 1 97 ? 24.232 -11.835 -12.820 1.00 52.07 89 TRP B O 1
ATOM 2153 N N . LYS B 1 98 ? 26.005 -10.942 -11.717 1.00 48.12 90 LYS B N 1
ATOM 2154 C CA . LYS B 1 98 ? 25.623 -11.382 -10.385 1.00 51.04 90 LYS B CA 1
ATOM 2155 C C . LYS B 1 98 ? 25.955 -10.299 -9.370 1.00 52.31 90 LYS B C 1
ATOM 2156 O O . LYS B 1 98 ? 26.955 -9.591 -9.503 1.00 50.85 90 LYS B O 1
ATOM 2162 N N . GLY B 1 99 ? 25.113 -10.178 -8.345 1.00 50.81 91 GLY B N 1
ATOM 2163 C CA . GLY B 1 99 ? 25.290 -9.101 -7.391 1.00 49.00 91 GLY B CA 1
ATOM 2164 C C . GLY B 1 99 ? 24.463 -9.198 -6.127 1.00 56.68 91 GLY B C 1
ATOM 2165 O O . GLY B 1 99 ? 23.322 -9.678 -6.149 1.00 57.14 91 GLY B O 1
ATOM 2166 N N . THR B 1 100 ? 25.026 -8.704 -5.025 1.00 54.02 92 THR B N 1
ATOM 2167 C CA . THR B 1 100 ? 24.335 -8.583 -3.747 1.00 50.79 92 THR B CA 1
ATOM 2168 C C . THR B 1 100 ? 23.832 -7.155 -3.580 1.00 56.40 92 THR B C 1
ATOM 2169 O O . THR B 1 100 ? 24.631 -6.213 -3.549 1.00 62.49 92 THR B O 1
ATOM 2173 N N . ALA B 1 101 ? 22.520 -6.987 -3.470 1.00 65.43 93 ALA B N 1
ATOM 2174 C CA . ALA B 1 101 ? 21.986 -5.648 -3.265 1.00 68.70 93 ALA B CA 1
ATOM 2175 C C . ALA B 1 101 ? 22.360 -5.139 -1.875 1.00 70.09 93 ALA B C 1
ATOM 2176 O O . ALA B 1 101 ? 22.357 -5.886 -0.893 1.00 60.17 93 ALA B O 1
ATOM 2178 N N . ARG B 1 102 ? 22.705 -3.854 -1.812 1.00 75.63 94 ARG B N 1
ATOM 2179 C CA . ARG B 1 102 ? 23.055 -3.213 -0.549 1.00 76.02 94 ARG B CA 1
ATOM 2180 C C . ARG B 1 102 ? 21.977 -3.402 0.515 1.00 77.87 94 ARG B C 1
ATOM 2181 O O . ARG B 1 102 ? 22.284 -3.702 1.674 1.00 69.45 94 ARG B O 1
ATOM 2189 N N . GLN B 1 103 ? 20.705 -3.261 0.138 1.00 81.96 95 GLN B N 1
ATOM 2190 C CA . GLN B 1 103 ? 19.628 -3.424 1.108 1.00 87.81 95 GLN B CA 1
ATOM 2191 C C . GLN B 1 103 ? 19.580 -4.829 1.698 1.00 89.91 95 GLN B C 1
ATOM 2192 O O . GLN B 1 103 ? 18.912 -5.032 2.718 1.00 97.80 95 GLN B O 1
ATOM 2194 N N . SER B 1 104 ? 20.290 -5.787 1.108 1.00 79.13 96 SER B N 1
ATOM 2195 C CA . SER B 1 104 ? 20.272 -7.176 1.546 1.00 77.07 96 SER B CA 1
ATOM 2196 C C . SER B 1 104 ? 21.281 -7.476 2.652 1.00 73.30 96 SER B C 1
ATOM 2197 O O . SER B 1 104 ? 21.257 -8.582 3.203 1.00 65.14 96 SER B O 1
ATOM 2200 N N . VAL B 1 105 ? 22.156 -6.530 3.000 1.00 72.07 97 VAL B N 1
ATOM 2201 C CA . VAL B 1 105 ? 23.282 -6.824 3.884 1.00 64.55 97 VAL B CA 1
ATOM 2202 C C . VAL B 1 105 ? 23.419 -5.783 4.984 1.00 72.91 97 VAL B C 1
ATOM 2203 O O . VAL B 1 105 ? 23.329 -6.096 6.175 1.00 74.53 97 VAL B O 1
ATOM 2207 N N . GLU B 1 106 ? 23.654 -4.541 4.573 1.00 77.33 98 GLU B N 1
ATOM 2208 C CA . GLU B 1 106 ? 24.029 -3.485 5.508 1.00 82.01 98 GLU B CA 1
ATOM 2209 C C . GLU B 1 106 ? 23.009 -3.250 6.620 1.00 83.07 98 GLU B C 1
ATOM 2210 O O . GLU B 1 106 ? 23.433 -3.112 7.782 1.00 86.22 98 GLU B O 1
ATOM 2216 N N . PRO B 1 107 ? 21.692 -3.192 6.363 1.00 77.04 99 PRO B N 1
ATOM 2217 C CA . PRO B 1 107 ? 20.753 -3.035 7.488 1.00 76.22 99 PRO B CA 1
ATOM 2218 C C . PRO B 1 107 ? 20.806 -4.184 8.476 1.00 78.68 99 PRO B C 1
ATOM 2219 O O . PRO B 1 107 ? 20.781 -3.950 9.692 1.00 85.16 99 PRO B O 1
ATOM 2223 N N . GLN B 1 108 ? 20.867 -5.425 7.986 1.00 69.57 100 GLN B N 1
ATOM 2224 C CA . GLN B 1 108 ? 20.950 -6.574 8.884 1.00 72.88 100 GLN B CA 1
ATOM 2225 C C . GLN B 1 108 ? 22.183 -6.480 9.775 1.00 72.44 100 GLN B C 1
ATOM 2226 O O . GLN B 1 108 ? 22.097 -6.649 10.999 1.00 71.32 100 GLN B O 1
ATOM 2232 N N . LEU B 1 109 ? 23.343 -6.219 9.170 1.00 72.52 101 LEU B N 1
ATOM 2233 C CA . LEU B 1 109 ? 24.568 -6.076 9.941 1.00 71.65 101 LEU B CA 1
ATOM 2234 C C . LEU B 1 109 ? 24.418 -4.993 10.997 1.00 77.71 101 LEU B C 1
ATOM 2235 O O . LEU B 1 109 ? 24.861 -5.162 12.139 1.00 84.39 101 LEU B O 1
ATOM 2240 N N . ALA B 1 110 ? 23.794 -3.871 10.637 1.00 79.78 102 ALA B N 1
ATOM 2241 C CA . ALA B 1 110 ? 23.615 -2.806 11.617 1.00 81.16 102 ALA B CA 1
ATOM 2242 C C . ALA B 1 110 ? 22.674 -3.220 12.744 1.00 78.03 102 ALA B C 1
ATOM 2243 O O . ALA B 1 110 ? 22.833 -2.758 13.877 1.00 81.37 102 ALA B O 1
ATOM 2245 N N . ALA B 1 111 ? 21.723 -4.112 12.471 1.00 87.48 103 ALA B N 1
ATOM 2246 C CA . ALA B 1 111 ? 20.756 -4.551 13.471 1.00 89.69 103 ALA B CA 1
ATOM 2247 C C . ALA B 1 111 ? 21.225 -5.760 14.270 1.00 88.75 103 ALA B C 1
ATOM 2248 O O . ALA B 1 111 ? 20.431 -6.331 15.025 1.00 83.79 103 ALA B O 1
ATOM 2250 N N . GLY B 1 112 ? 22.484 -6.163 14.114 1.00 87.59 104 GLY B N 1
ATOM 2251 C CA . GLY B 1 112 ? 23.047 -7.273 14.855 1.00 86.17 104 GLY B CA 1
ATOM 2252 C C . GLY B 1 112 ? 22.792 -8.648 14.278 1.00 82.25 104 GLY B C 1
ATOM 2253 O O . GLY B 1 112 ? 23.076 -9.644 14.955 1.00 76.87 104 GLY B O 1
ATOM 2254 N N . GLN B 1 113 ? 22.286 -8.742 13.050 1.00 72.29 105 GLN B N 1
ATOM 2255 C CA . GLN B 1 113 ? 22.004 -10.028 12.425 1.00 70.27 105 GLN B CA 1
ATOM 2256 C C . GLN B 1 113 ? 23.164 -10.445 11.529 1.00 66.68 105 GLN B C 1
ATOM 2257 O O . GLN B 1 113 ? 23.634 -9.655 10.705 1.00 64.81 105 GLN B O 1
ATOM 2263 N N . ASP B 1 114 ? 23.618 -11.683 11.696 1.00 66.13 106 ASP B N 1
ATOM 2264 C CA . ASP B 1 114 ? 24.622 -12.249 10.808 1.00 66.04 106 ASP B CA 1
ATOM 2265 C C . ASP B 1 114 ? 24.047 -12.448 9.407 1.00 65.25 106 ASP B C 1
ATOM 2266 O O . ASP B 1 114 ? 22.852 -12.714 9.234 1.00 63.82 106 ASP B O 1
ATOM 2271 N N . VAL B 1 115 ? 24.911 -12.288 8.401 1.00 60.57 107 VAL B N 1
ATOM 2272 C CA . VAL B 1 115 ? 24.535 -12.370 6.992 1.00 57.77 107 VAL B CA 1
ATOM 2273 C C . VAL B 1 115 ? 25.532 -13.270 6.276 1.00 67.53 107 VAL B C 1
ATOM 2274 O O . VAL B 1 115 ? 26.748 -13.083 6.404 1.00 71.16 107 VAL B O 1
ATOM 2278 N N . LEU B 1 116 ? 25.022 -14.213 5.490 1.00 51.70 108 LEU B N 1
ATOM 2279 C CA . LEU B 1 116 ? 25.854 -15.128 4.725 1.00 56.28 108 LEU B CA 1
ATOM 2280 C C . LEU B 1 116 ? 25.684 -14.816 3.248 1.00 54.62 108 LEU B C 1
ATOM 2281 O O . LEU B 1 116 ? 24.560 -14.803 2.744 1.00 54.75 108 LEU B O 1
ATOM 2286 N N . LEU B 1 117 ? 26.791 -14.572 2.554 1.00 53.80 109 LEU B N 1
ATOM 2287 C CA . LEU B 1 117 ? 26.765 -14.330 1.116 1.00 56.28 109 LEU B CA 1
ATOM 2288 C C . LEU B 1 117 ? 27.345 -15.550 0.415 1.00 52.85 109 LEU B C 1
ATOM 2289 O O . LEU B 1 117 ? 28.374 -16.084 0.843 1.00 50.22 109 LEU B O 1
ATOM 2294 N N . GLU B 1 118 ? 26.675 -16.003 -0.637 1.00 42.01 110 GLU B N 1
ATOM 2295 C CA . GLU B 1 118 ? 27.181 -17.066 -1.501 1.00 52.73 110 GLU B CA 1
ATOM 2296 C C . GLU B 1 118 ? 27.538 -16.382 -2.811 1.00 52.69 110 GLU B C 1
ATOM 2297 O O . GLU B 1 118 ? 26.700 -16.218 -3.697 1.00 53.26 110 GLU B O 1
ATOM 2303 N N . ILE B 1 119 ? 28.789 -15.957 -2.924 1.00 43.42 111 ILE B N 1
ATOM 2304 C CA . ILE B 1 119 ? 29.242 -15.178 -4.069 1.00 45.92 111 ILE B CA 1
ATOM 2305 C C . ILE B 1 119 ? 30.585 -15.743 -4.499 1.00 43.49 111 ILE B C 1
ATOM 2306 O O . ILE B 1 119 ? 31.222 -16.499 -3.767 1.00 45.39 111 ILE B O 1
ATOM 2311 N N . ASP B 1 120 ? 31.008 -15.363 -5.703 1.00 46.40 112 ASP B N 1
ATOM 2312 C CA . ASP B 1 120 ? 32.244 -15.870 -6.278 1.00 46.23 112 ASP B CA 1
ATOM 2313 C C . ASP B 1 120 ? 33.434 -15.082 -5.730 1.00 47.90 112 ASP B C 1
ATOM 2314 O O . ASP B 1 120 ? 33.289 -14.190 -4.890 1.00 49.55 112 ASP B O 1
ATOM 2319 N N . TRP B 1 121 ? 34.630 -15.414 -6.222 1.00 40.60 113 TRP B N 1
ATOM 2320 C CA . TRP B 1 121 ? 35.853 -14.825 -5.686 1.00 41.45 113 TRP B CA 1
ATOM 2321 C C . TRP B 1 121 ? 35.941 -13.335 -5.987 1.00 43.48 113 TRP B C 1
ATOM 2322 O O . TRP B 1 121 ? 36.428 -12.563 -5.152 1.00 42.22 113 TRP B O 1
ATOM 2333 N N . GLN B 1 122 ? 35.464 -12.910 -7.165 1.00 41.43 114 GLN B N 1
ATOM 2334 C CA . GLN B 1 122 ? 35.463 -11.490 -7.498 1.00 41.95 114 GLN B CA 1
ATOM 2335 C C . GLN B 1 122 ? 34.631 -10.710 -6.488 1.00 46.02 114 GLN B C 1
ATOM 2336 O O . GLN B 1 122 ? 35.080 -9.696 -5.941 1.00 49.61 114 GLN B O 1
ATOM 2342 N N . GLY B 1 123 ? 33.423 -11.195 -6.201 1.00 42.14 115 GLY B N 1
ATOM 2343 C CA . GLY B 1 123 ? 32.595 -10.524 -5.219 1.00 42.73 115 GLY B CA 1
ATOM 2344 C C . GLY B 1 123 ? 33.212 -10.548 -3.838 1.00 38.44 115 GLY B C 1
ATOM 2345 O O . GLY B 1 123 ? 33.176 -9.551 -3.111 1.00 43.59 115 GLY B O 1
ATOM 2346 N N . ALA B 1 124 ? 33.786 -11.685 -3.456 1.00 35.24 116 ALA B N 1
ATOM 2347 C CA . ALA B 1 124 ? 34.419 -11.789 -2.149 1.00 36.37 116 ALA B CA 1
ATOM 2348 C C . ALA B 1 124 ? 35.526 -10.753 -1.984 1.00 51.69 116 ALA B C 1
ATOM 2349 O O . ALA B 1 124 ? 35.686 -10.182 -0.897 1.00 53.34 116 ALA B O 1
ATOM 2351 N N . GLN B 1 125 ? 36.299 -10.485 -3.052 1.00 48.30 117 GLN B N 1
ATOM 2352 C CA . GLN B 1 125 ? 37.352 -9.472 -2.954 1.00 50.34 117 GLN B CA 1
ATOM 2353 C C . GLN B 1 125 ? 36.762 -8.103 -2.681 1.00 55.13 117 GLN B C 1
ATOM 2354 O O . GLN B 1 125 ? 37.285 -7.349 -1.853 1.00 59.19 117 GLN B O 1
ATOM 2360 N N . GLN B 1 126 ? 35.669 -7.763 -3.367 1.00 50.47 118 GLN B N 1
ATOM 2361 C CA . GLN B 1 126 ? 35.003 -6.493 -3.103 1.00 45.98 118 GLN B CA 1
ATOM 2362 C C . GLN B 1 126 ? 34.521 -6.431 -1.658 1.00 46.16 118 GLN B C 1
ATOM 2363 O O . GLN B 1 126 ? 34.559 -5.370 -1.027 1.00 52.22 118 GLN B O 1
ATOM 2369 N N . VAL B 1 127 ? 34.012 -7.549 -1.135 1.00 44.78 119 VAL B N 1
ATOM 2370 C CA . VAL B 1 127 ? 33.493 -7.533 0.227 1.00 49.44 119 VAL B CA 1
ATOM 2371 C C . VAL B 1 127 ? 34.629 -7.399 1.232 1.00 49.83 119 VAL B C 1
ATOM 2372 O O . VAL B 1 127 ? 34.526 -6.641 2.201 1.00 52.36 119 VAL B O 1
ATOM 2376 N N . ARG B 1 128 ? 35.733 -8.120 1.010 1.00 50.16 120 ARG B N 1
ATOM 2377 C CA . ARG B 1 128 ? 36.890 -8.001 1.895 1.00 53.29 120 ARG B CA 1
ATOM 2378 C C . ARG B 1 128 ? 37.406 -6.576 1.915 1.00 67.03 120 ARG B C 1
ATOM 2379 O O . ARG B 1 128 ? 37.839 -6.071 2.958 1.00 74.20 120 ARG B O 1
ATOM 2387 N N . GLN B 1 129 ? 37.354 -5.907 0.765 1.00 62.66 121 GLN B N 1
ATOM 2388 C CA . GLN B 1 129 ? 37.840 -4.542 0.677 1.00 59.39 121 GLN B CA 1
ATOM 2389 C C . GLN B 1 129 ? 36.913 -3.584 1.411 1.00 65.71 121 GLN B C 1
ATOM 2390 O O . GLN B 1 129 ? 37.374 -2.578 1.954 1.00 66.60 121 GLN B O 1
ATOM 2396 N N . LEU B 1 130 ? 35.621 -3.911 1.504 1.00 67.29 122 LEU B N 1
ATOM 2397 C CA . LEU B 1 130 ? 34.674 -3.025 2.174 1.00 67.71 122 LEU B CA 1
ATOM 2398 C C . LEU B 1 130 ? 34.622 -3.270 3.673 1.00 65.10 122 LEU B C 1
ATOM 2399 O O . LEU B 1 130 ? 34.662 -2.321 4.457 1.00 70.46 122 LEU B O 1
ATOM 2404 N N . VAL B 1 131 ? 34.517 -4.527 4.082 1.00 66.57 123 VAL B N 1
ATOM 2405 C CA . VAL B 1 131 ? 34.307 -4.894 5.474 1.00 70.33 123 VAL B CA 1
ATOM 2406 C C . VAL B 1 131 ? 35.527 -5.670 5.956 1.00 70.26 123 VAL B C 1
ATOM 2407 O O . VAL B 1 131 ? 35.776 -6.785 5.492 1.00 71.22 123 VAL B O 1
ATOM 2411 N N . PRO B 1 132 ? 36.290 -5.138 6.905 1.00 69.52 124 PRO B N 1
ATOM 2412 C CA . PRO B 1 132 ? 37.524 -5.822 7.325 1.00 68.89 124 PRO B CA 1
ATOM 2413 C C . PRO B 1 132 ? 37.285 -7.221 7.873 1.00 67.37 124 PRO B C 1
ATOM 2414 O O . PRO B 1 132 ? 37.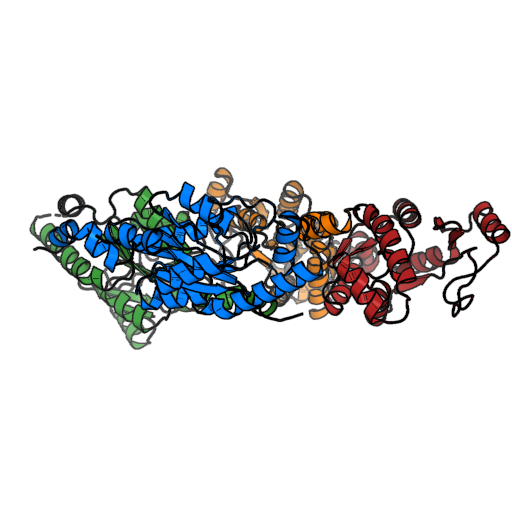992 -8.166 7.498 1.00 64.19 124 PRO B O 1
ATOM 2418 N N . GLY B 1 133 ? 36.343 -7.370 8.801 1.00 58.60 125 GLY B N 1
ATOM 2419 C CA . GLY B 1 133 ? 36.214 -8.626 9.514 1.00 50.16 125 GLY B CA 1
ATOM 2420 C C . GLY B 1 133 ? 35.360 -9.679 8.844 1.00 52.04 125 GLY B C 1
ATOM 2421 O O . GLY B 1 133 ? 34.827 -10.563 9.519 1.00 61.59 125 GLY B O 1
ATOM 2422 N N . THR B 1 134 ? 35.202 -9.595 7.526 1.00 42.98 126 THR B N 1
ATOM 2423 C CA . THR B 1 134 ? 34.438 -10.605 6.813 1.00 39.04 126 THR B CA 1
ATOM 2424 C C . THR B 1 134 ? 35.102 -11.968 6.974 1.00 46.43 126 THR B C 1
ATOM 2425 O O . THR B 1 134 ? 36.326 -12.092 6.907 1.00 43.59 126 THR B O 1
ATOM 2429 N N . VAL B 1 135 ? 34.291 -12.989 7.210 1.00 42.06 127 VAL B N 1
ATOM 2430 C CA . VAL B 1 135 ? 34.775 -14.353 7.356 1.00 43.79 127 VAL B CA 1
ATOM 2431 C C . VAL B 1 135 ? 34.546 -15.062 6.030 1.00 45.80 127 VAL B C 1
ATOM 2432 O O . VAL B 1 135 ? 33.404 -15.154 5.556 1.00 42.47 127 VAL B O 1
ATOM 2436 N N . THR B 1 136 ? 35.621 -15.551 5.408 1.00 40.06 128 THR B N 1
ATOM 2437 C CA . THR B 1 136 ? 35.516 -16.169 4.092 1.00 37.37 128 THR B CA 1
ATOM 2438 C C . THR B 1 136 ? 35.951 -17.627 4.162 1.00 42.73 128 THR B C 1
ATOM 2439 O O . THR B 1 136 ? 36.991 -17.942 4.747 1.00 44.08 128 THR B O 1
ATOM 2443 N N . VAL B 1 137 ? 35.143 -18.501 3.557 1.00 32.56 129 VAL B N 1
ATOM 2444 C CA . VAL B 1 137 ? 35.309 -19.950 3.565 1.00 30.26 129 VAL B CA 1
ATOM 2445 C C . VAL B 1 137 ? 35.190 -20.455 2.132 1.00 39.99 129 VAL B C 1
ATOM 2446 O O . VAL B 1 137 ? 34.288 -20.045 1.392 1.00 39.30 129 VAL B O 1
ATOM 2450 N N . PHE B 1 138 ? 36.086 -21.350 1.742 1.00 42.49 130 PHE B N 1
ATOM 2451 C CA . PHE B 1 138 ? 36.031 -21.998 0.442 1.00 32.79 130 PHE B CA 1
ATOM 2452 C C . PHE B 1 138 ? 35.852 -23.489 0.656 1.00 37.12 130 PHE B C 1
ATOM 2453 O O . PHE B 1 138 ? 36.451 -24.071 1.564 1.00 37.93 130 PHE B O 1
ATOM 2461 N N . ILE B 1 139 ? 34.969 -24.098 -0.125 1.00 45.99 131 ILE B N 1
ATOM 2462 C CA . ILE B 1 139 ? 34.685 -25.520 -0.006 1.00 36.84 131 ILE B CA 1
ATOM 2463 C C . ILE B 1 139 ? 35.191 -26.215 -1.261 1.00 45.22 131 ILE B C 1
ATOM 2464 O O . ILE B 1 139 ? 34.885 -25.795 -2.384 1.00 50.80 131 ILE B O 1
ATOM 2469 N N . LEU B 1 140 ? 35.996 -27.235 -1.072 1.00 48.72 132 LEU B N 1
ATOM 2470 C CA . LEU B 1 140 ? 36.575 -28.018 -2.144 1.00 50.06 132 LEU B CA 1
ATOM 2471 C C . LEU B 1 140 ? 35.919 -29.385 -2.223 1.00 47.39 132 LEU B C 1
ATOM 2472 O O . LEU B 1 140 ? 35.550 -29.957 -1.193 1.00 44.70 132 LEU B O 1
ATOM 2477 N N . PRO B 1 141 ? 35.766 -29.945 -3.419 1.00 47.16 133 PRO B N 1
ATOM 2478 C CA . PRO B 1 141 ? 35.352 -31.343 -3.523 1.00 51.59 133 PRO B CA 1
ATOM 2479 C C . PRO B 1 141 ? 36.467 -32.247 -3.040 1.00 55.50 133 PRO B C 1
ATOM 2480 O O . PRO B 1 141 ? 37.641 -31.850 -3.056 1.00 60.41 133 PRO B O 1
ATOM 2484 N N . PRO B 1 142 ? 36.144 -33.470 -2.603 1.00 65.41 134 PRO B N 1
ATOM 2485 C CA . PRO B 1 142 ? 37.175 -34.351 -2.030 1.00 59.47 134 PRO B CA 1
ATOM 2486 C C . PRO B 1 142 ? 38.124 -34.948 -3.055 1.00 63.67 134 PRO B C 1
ATOM 2487 O O . PRO B 1 142 ? 39.116 -35.569 -2.649 1.00 67.30 134 PRO B O 1
ATOM 2491 N N . SER B 1 143 ? 37.850 -34.800 -4.350 1.00 59.78 135 SER B N 1
ATOM 2492 C CA . SER B 1 143 ? 38.713 -35.331 -5.401 1.00 64.82 135 SER B CA 1
ATOM 2493 C C . SER B 1 143 ? 38.227 -34.804 -6.743 1.00 64.03 135 SER B C 1
ATOM 2494 O O . SER B 1 143 ? 37.110 -34.291 -6.861 1.00 62.17 135 SER B O 1
ATOM 2497 N N . LYS B 1 144 ? 39.095 -34.923 -7.750 1.00 63.81 136 LYS B N 1
ATOM 2498 C CA . LYS B 1 144 ? 38.722 -34.512 -9.100 1.00 60.89 136 LYS B CA 1
ATOM 2499 C C . LYS B 1 144 ? 37.625 -35.400 -9.676 1.00 66.64 136 LYS B C 1
ATOM 2500 O O . LYS B 1 144 ? 36.726 -34.914 -10.370 1.00 74.06 136 LYS B O 1
ATOM 2506 N N . GLN B 1 145 ? 37.681 -36.705 -9.401 1.00 65.94 137 GLN B N 1
ATOM 2507 C CA . GLN B 1 145 ? 36.625 -37.598 -9.866 1.00 74.79 137 GLN B CA 1
ATOM 2508 C C . GLN B 1 145 ? 35.287 -37.246 -9.234 1.00 76.54 137 GLN B C 1
ATOM 2509 O O . GLN B 1 145 ? 34.256 -37.224 -9.918 1.00 76.22 137 GLN B O 1
ATOM 2511 N N . ALA B 1 146 ? 35.287 -36.975 -7.922 1.00 71.46 138 ALA B N 1
ATOM 2512 C CA . ALA B 1 146 ? 34.046 -36.644 -7.228 1.00 71.85 138 ALA B CA 1
ATOM 2513 C C . ALA B 1 146 ? 33.384 -35.410 -7.821 1.00 72.88 138 ALA B C 1
ATOM 2514 O O . ALA B 1 146 ? 32.151 -35.326 -7.871 1.00 73.85 138 ALA B O 1
ATOM 2516 N N . LEU B 1 147 ? 34.182 -34.451 -8.281 1.00 69.75 139 LEU B N 1
ATOM 2517 C CA . LEU B 1 147 ? 33.622 -33.255 -8.894 1.00 71.14 139 LEU B CA 1
ATOM 2518 C C . LEU B 1 147 ? 32.893 -33.584 -10.194 1.00 79.43 139 LEU B C 1
ATOM 2519 O O . LEU B 1 147 ? 31.736 -33.192 -10.385 1.00 91.42 139 LEU B O 1
ATOM 2524 N N . GLN B 1 148 ? 33.551 -34.317 -11.096 1.00 74.97 140 GLN B N 1
ATOM 2525 C CA . GLN B 1 148 ? 32.931 -34.648 -12.376 1.00 79.80 140 GLN B CA 1
ATOM 2526 C C . GLN B 1 148 ? 31.667 -35.475 -12.178 1.00 87.28 140 GLN B C 1
ATOM 2527 O O . GLN B 1 148 ? 30.658 -35.259 -12.861 1.00 92.10 140 GLN B O 1
ATOM 2529 N N . ASP B 1 149 ? 31.714 -36.444 -11.261 1.00 88.01 141 ASP B N 1
ATOM 2530 C CA . ASP B 1 149 ? 30.581 -37.342 -11.045 1.00 91.69 141 ASP B CA 1
ATOM 2531 C C . ASP B 1 149 ? 29.343 -36.583 -10.579 1.00 95.98 141 ASP B C 1
ATOM 2532 O O . ASP B 1 149 ? 28.227 -36.876 -11.021 1.00 99.75 141 ASP B O 1
ATOM 2537 N N . ARG B 1 150 ? 29.518 -35.605 -9.682 1.00 101.27 142 ARG B N 1
ATOM 2538 C CA . ARG B 1 150 ? 28.364 -34.895 -9.137 1.00 106.37 142 ARG B CA 1
ATOM 2539 C C . ARG B 1 150 ? 27.615 -34.115 -10.211 1.00 114.52 142 ARG B C 1
ATOM 2540 O O . ARG B 1 150 ? 26.401 -33.912 -10.094 1.00 126.29 142 ARG B O 1
ATOM 2548 N N . MET B 1 151 ? 28.299 -33.681 -11.262 1.00 109.95 143 MET B N 1
ATOM 2549 C CA . MET B 1 151 ? 27.606 -32.959 -12.322 1.00 105.79 143 MET B CA 1
ATOM 2550 C C . MET B 1 151 ? 27.738 -33.725 -13.635 1.00 102.48 143 MET B C 1
ATOM 2551 O O . MET B 1 151 ? 27.452 -34.922 -13.695 1.00 105.31 143 MET B O 1
ATOM 2556 N N . GLU B 1 159 ? 26.945 -33.367 -23.048 1.00 91.10 151 GLU B N 1
ATOM 2557 C CA . GLU B 1 159 ? 28.251 -33.784 -22.548 1.00 91.12 151 GLU B CA 1
ATOM 2558 C C . GLU B 1 159 ? 29.272 -32.662 -22.714 1.00 97.56 151 GLU B C 1
ATOM 2559 O O . GLU B 1 159 ? 30.126 -32.457 -21.853 1.00 106.31 151 GLU B O 1
ATOM 2561 N N . ALA B 1 160 ? 29.184 -31.932 -23.829 1.00 102.41 152 ALA B N 1
ATOM 2562 C CA . ALA B 1 160 ? 30.091 -30.808 -24.054 1.00 91.58 152 ALA B CA 1
ATOM 2563 C C . ALA B 1 160 ? 29.855 -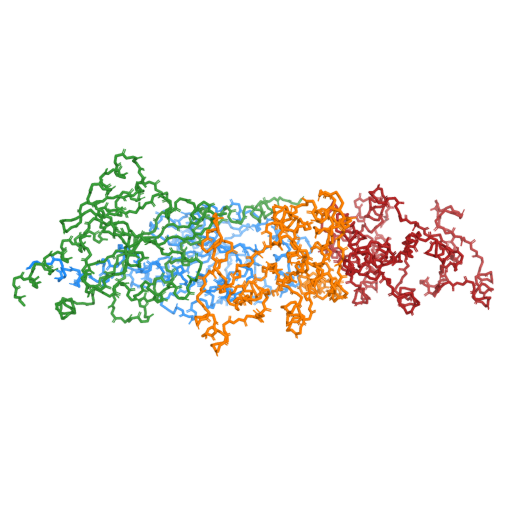29.703 -23.036 1.00 84.66 152 ALA B C 1
ATOM 2564 O O . ALA B 1 160 ? 30.770 -28.932 -22.730 1.00 80.15 152 ALA B O 1
ATOM 2566 N N . VAL B 1 161 ? 28.622 -29.587 -22.540 1.00 87.24 153 VAL B N 1
ATOM 2567 C CA . VAL B 1 161 ? 28.318 -28.627 -21.489 1.00 80.31 153 VAL B CA 1
ATOM 2568 C C . VAL B 1 161 ? 29.020 -29.028 -20.201 1.00 83.38 153 VAL B C 1
ATOM 2569 O O . VAL B 1 161 ? 29.408 -28.167 -19.399 1.00 81.20 153 VAL B O 1
ATOM 2571 N N . ILE B 1 162 ? 29.185 -30.332 -19.972 1.00 84.62 154 ILE B N 1
ATOM 2572 C CA . ILE B 1 162 ? 29.871 -30.794 -18.771 1.00 82.62 154 ILE B CA 1
ATOM 2573 C C . ILE B 1 162 ? 31.319 -30.321 -18.771 1.00 78.53 154 ILE B C 1
ATOM 2574 O O . ILE B 1 162 ? 31.856 -29.926 -17.730 1.00 72.94 154 ILE B O 1
ATOM 2576 N N . ALA B 1 163 ? 31.972 -30.341 -19.937 1.00 75.56 155 ALA B N 1
ATOM 2577 C CA . ALA B 1 163 ? 33.344 -29.846 -20.016 1.00 73.98 155 ALA B CA 1
ATOM 2578 C C . ALA B 1 163 ? 33.423 -28.363 -19.669 1.00 73.55 155 ALA B C 1
ATOM 2579 O O . ALA B 1 163 ? 34.392 -27.914 -19.037 1.00 67.04 155 ALA B O 1
ATOM 2581 N N . GLN B 1 164 ? 32.419 -27.582 -20.078 1.00 73.45 156 GLN B N 1
ATOM 2582 C CA . GLN B 1 164 ? 32.414 -26.160 -19.745 1.00 69.99 156 GLN B CA 1
ATOM 2583 C C . GLN B 1 164 ? 32.236 -25.937 -18.250 1.00 69.34 156 GLN B C 1
ATOM 2584 O O . GLN B 1 164 ? 32.948 -25.126 -17.648 1.00 64.40 156 GLN B O 1
ATOM 2590 N N . ARG B 1 165 ? 31.289 -26.653 -17.632 1.00 72.48 157 ARG B N 1
ATOM 2591 C CA . ARG B 1 165 ? 31.014 -26.463 -16.210 1.00 67.72 157 ARG B CA 1
ATOM 2592 C C . ARG B 1 165 ? 32.195 -26.895 -15.352 1.00 63.44 157 ARG B C 1
ATOM 2593 O O . ARG B 1 165 ? 32.449 -26.300 -14.295 1.00 63.56 157 ARG B O 1
ATOM 2595 N N . LEU B 1 166 ? 32.907 -27.940 -15.775 1.00 59.23 158 LEU B N 1
ATOM 2596 C CA . LEU B 1 166 ? 34.136 -28.324 -15.090 1.00 53.21 158 LEU B CA 1
ATOM 2597 C C . LEU B 1 166 ? 35.179 -27.222 -15.217 1.00 50.82 158 LEU B C 1
ATOM 2598 O O . LEU B 1 166 ? 35.914 -26.938 -14.266 1.00 52.64 158 LEU B O 1
ATOM 2603 N N . GLY B 1 167 ? 35.250 -26.586 -16.390 1.00 54.88 159 GLY B N 1
ATOM 2604 C CA . GLY B 1 167 ? 36.190 -25.490 -16.577 1.00 56.99 159 GLY B CA 1
ATOM 2605 C C . GLY B 1 167 ? 35.877 -24.287 -15.707 1.00 56.43 159 GLY B C 1
ATOM 2606 O O . GLY B 1 167 ? 36.778 -23.688 -15.118 1.00 56.40 159 GLY B O 1
ATOM 2607 N N . ALA B 1 168 ? 34.597 -23.928 -15.592 1.00 55.21 160 ALA B N 1
ATOM 2608 C CA . ALA B 1 168 ? 34.241 -22.840 -14.693 1.00 61.31 160 ALA B CA 1
ATOM 2609 C C . ALA B 1 168 ? 34.560 -23.196 -13.245 1.00 58.06 160 ALA B C 1
ATOM 2610 O O . ALA B 1 168 ? 34.951 -22.321 -12.461 1.00 56.04 160 ALA B O 1
ATOM 2612 N N . ALA B 1 169 ? 34.424 -24.471 -12.875 1.00 47.79 161 ALA B N 1
ATOM 2613 C CA . ALA B 1 169 ? 34.746 -24.875 -11.509 1.00 52.64 161 ALA B CA 1
ATOM 2614 C C . ALA B 1 169 ? 36.231 -24.682 -11.227 1.00 48.14 161 ALA B C 1
ATOM 2615 O O . ALA B 1 169 ? 36.621 -24.169 -10.169 1.00 46.16 161 ALA B O 1
ATOM 2617 N N . ARG B 1 170 ? 37.084 -25.107 -12.163 1.00 47.60 162 ARG B N 1
ATOM 2618 C CA . ARG B 1 170 ? 38.514 -24.916 -11.957 1.00 46.81 162 ARG B CA 1
ATOM 2619 C C . ARG B 1 170 ? 38.858 -23.434 -11.920 1.00 46.99 162 ARG B C 1
ATOM 2620 O O . ARG B 1 170 ? 39.692 -23.004 -11.116 1.00 41.33 162 ARG B O 1
ATOM 2628 N N . ASP B 1 171 ? 38.183 -22.628 -12.742 1.00 46.25 163 ASP B N 1
ATOM 2629 C CA . ASP B 1 171 ? 38.360 -21.182 -12.666 1.00 45.68 163 ASP B CA 1
ATOM 2630 C C . ASP B 1 171 ? 38.091 -20.660 -11.266 1.00 44.46 163 ASP B C 1
ATOM 2631 O O . ASP B 1 171 ? 38.800 -19.773 -10.777 1.00 42.03 163 ASP B O 1
ATOM 2636 N N . GLU B 1 172 ? 37.048 -21.183 -10.610 1.00 39.50 164 GLU B N 1
ATOM 2637 C CA . GLU B 1 172 ? 36.757 -20.771 -9.244 1.00 38.28 164 GLU B CA 1
ATOM 2638 C C . GLU B 1 172 ? 37.804 -21.314 -8.274 1.00 37.23 164 GLU B C 1
ATOM 2639 O O . GLU B 1 172 ? 38.290 -20.590 -7.400 1.00 36.55 164 GLU B O 1
ATOM 2645 N N . MET B 1 173 ? 38.180 -22.582 -8.420 1.00 35.98 165 MET B N 1
ATOM 2646 C CA . MET B 1 173 ? 39.116 -23.163 -7.465 1.00 33.69 165 MET B CA 1
ATOM 2647 C C . MET B 1 173 ? 40.501 -22.538 -7.554 1.00 35.64 165 MET B C 1
ATOM 2648 O O . MET B 1 173 ? 41.239 -22.568 -6.562 1.00 37.77 165 MET B O 1
ATOM 2653 N N . LEU B 1 174 ? 40.857 -21.939 -8.700 1.00 40.31 166 LEU B N 1
ATOM 2654 C CA . LEU B 1 174 ? 42.141 -21.253 -8.835 1.00 38.07 166 LEU B CA 1
ATOM 2655 C C . LEU B 1 174 ? 42.286 -20.087 -7.861 1.00 41.50 166 LEU B C 1
ATOM 2656 O O . LEU B 1 174 ? 43.407 -19.652 -7.584 1.00 33.85 166 LEU B O 1
ATOM 2661 N N . HIS B 1 175 ? 41.183 -19.559 -7.342 1.00 34.30 167 HIS B N 1
ATOM 2662 C CA . HIS B 1 175 ? 41.228 -18.430 -6.427 1.00 37.91 167 HIS B CA 1
ATOM 2663 C C . HIS B 1 175 ? 41.026 -18.823 -4.963 1.00 32.29 167 HIS B C 1
ATOM 2664 O O . HIS B 1 175 ? 40.777 -17.947 -4.131 1.00 36.00 167 HIS B O 1
ATOM 2671 N N . PHE B 1 176 ? 41.165 -20.112 -4.632 1.00 28.12 168 PHE B N 1
ATOM 2672 C CA . PHE B 1 176 ? 40.922 -20.589 -3.268 1.00 33.41 168 PHE B CA 1
ATOM 2673 C C . PHE B 1 176 ? 41.808 -19.907 -2.225 1.00 39.95 168 PHE B C 1
ATOM 2674 O O . PHE B 1 176 ? 41.402 -19.769 -1.064 1.00 38.67 168 PHE B O 1
ATOM 2682 N N . ASN B 1 177 ? 43.018 -19.491 -2.603 1.00 40.65 169 ASN B N 1
ATOM 2683 C CA . ASN B 1 177 ? 43.962 -18.942 -1.635 1.00 30.57 169 ASN B CA 1
ATOM 2684 C C . ASN B 1 177 ? 43.509 -17.626 -1.010 1.00 28.62 169 ASN B C 1
ATOM 2685 O O . ASN B 1 177 ? 44.063 -17.220 0.010 1.00 32.44 169 ASN B O 1
ATOM 2690 N N . GLU B 1 178 ? 42.535 -16.945 -1.588 1.00 31.62 170 GLU B N 1
ATOM 2691 C CA . GLU B 1 178 ? 42.078 -15.673 -1.044 1.00 37.14 170 GLU B CA 1
ATOM 2692 C C . GLU B 1 178 ? 41.163 -15.853 0.158 1.00 37.76 170 GLU B C 1
ATOM 2693 O O . GLU B 1 178 ? 40.748 -14.859 0.773 1.00 29.85 170 GLU B O 1
ATOM 2699 N N . PHE B 1 179 ? 40.855 -17.086 0.529 1.00 25.58 171 PHE B N 1
ATOM 2700 C CA . PHE B 1 179 ? 39.843 -17.320 1.546 1.00 30.01 171 PHE B CA 1
ATOM 2701 C C . PHE B 1 179 ? 40.507 -17.657 2.878 1.00 34.99 171 PHE B C 1
ATOM 2702 O O . PHE B 1 179 ? 41.635 -18.144 2.917 1.00 32.50 171 PHE B O 1
ATOM 2710 N N . ASP B 1 180 ? 39.834 -17.311 3.980 1.00 33.47 172 ASP B N 1
ATOM 2711 C CA . ASP B 1 180 ? 40.444 -17.531 5.291 1.00 33.33 172 ASP B CA 1
ATOM 2712 C C . ASP B 1 180 ? 40.446 -19.009 5.652 1.00 35.40 172 ASP B C 1
ATOM 2713 O O . ASP B 1 180 ? 41.381 -19.501 6.298 1.00 31.68 172 ASP B O 1
ATOM 2718 N N . TYR B 1 181 ? 39.395 -19.727 5.265 1.00 34.17 173 TYR B N 1
ATOM 2719 C CA . TYR B 1 181 ? 39.220 -21.117 5.644 1.00 33.36 173 TYR B CA 1
ATOM 2720 C C . TYR B 1 181 ? 38.948 -21.965 4.412 1.00 32.62 173 TYR B C 1
ATOM 2721 O O . TYR B 1 181 ? 38.354 -21.502 3.437 1.00 31.21 173 TYR B O 1
ATOM 2730 N N . VAL B 1 182 ? 39.344 -23.229 4.498 1.00 35.03 174 VAL B N 1
ATOM 2731 C CA . VAL B 1 182 ? 39.149 -24.212 3.440 1.00 31.93 174 VAL B CA 1
ATOM 2732 C C . VAL B 1 182 ? 38.513 -25.441 4.069 1.00 34.64 174 VAL B C 1
ATOM 2733 O O . VAL B 1 182 ? 39.048 -25.994 5.042 1.00 38.76 174 VAL B O 1
ATOM 2737 N N . ILE B 1 183 ? 37.360 -25.845 3.544 1.00 42.04 175 ILE B N 1
ATOM 2738 C CA . ILE B 1 183 ? 36.698 -27.087 3.928 1.00 39.55 175 ILE B CA 1
ATOM 2739 C C . ILE B 1 183 ? 36.743 -28.022 2.735 1.00 45.34 175 ILE B C 1
ATOM 2740 O O . ILE B 1 183 ? 36.339 -27.638 1.630 1.00 43.16 175 ILE B O 1
ATOM 2745 N N . VAL B 1 184 ? 37.237 -29.240 2.957 1.00 46.04 176 VAL B N 1
ATOM 2746 C CA . VAL B 1 184 ? 37.188 -30.317 1.971 1.00 47.15 176 VAL B CA 1
ATOM 2747 C C . VAL B 1 184 ? 35.984 -31.189 2.288 1.00 54.97 176 VAL B C 1
ATOM 2748 O O . VAL B 1 184 ? 35.901 -31.762 3.381 1.00 60.12 176 VAL B O 1
ATOM 2752 N N . ASN B 1 185 ? 35.051 -31.298 1.336 1.00 54.57 177 ASN B N 1
ATOM 2753 C CA . ASN B 1 185 ? 33.770 -31.979 1.566 1.00 52.79 177 ASN B CA 1
ATOM 2754 C C . ASN B 1 185 ? 33.905 -33.480 1.307 1.00 60.59 177 ASN B C 1
ATOM 2755 O O . ASN B 1 185 ? 33.496 -34.005 0.271 1.00 61.38 177 ASN B O 1
ATOM 2760 N N . GLU B 1 186 ? 34.480 -34.189 2.280 1.00 62.81 178 GLU B N 1
ATOM 2761 C CA . GLU B 1 186 ? 34.513 -35.650 2.225 1.00 70.13 178 GLU B CA 1
ATOM 2762 C C . GLU B 1 186 ? 33.264 -36.262 2.861 1.00 74.82 178 GLU B C 1
ATOM 2763 O O . GLU B 1 186 ? 32.539 -37.023 2.213 1.00 81.48 178 GLU B O 1
ATOM 2769 N N . VAL B 1 187 ? 32.994 -35.927 4.120 1.00 68.82 179 VAL B N 1
ATOM 2770 C CA . VAL B 1 187 ? 31.804 -36.382 4.831 1.00 64.18 179 VAL B CA 1
ATOM 2771 C C . VAL B 1 187 ? 30.890 -35.188 5.054 1.00 61.85 179 VAL B C 1
ATOM 2772 O O . VAL B 1 187 ? 31.304 -34.191 5.653 1.00 65.71 179 VAL B O 1
ATOM 2776 N N . PHE B 1 188 ? 29.634 -35.311 4.624 1.00 63.44 180 PHE B N 1
ATOM 2777 C CA . PHE B 1 188 ? 28.732 -34.163 4.626 1.00 62.76 180 PHE B CA 1
ATOM 2778 C C . PHE B 1 188 ? 28.561 -33.577 6.021 1.00 63.60 180 PHE B C 1
ATOM 2779 O O . PHE B 1 188 ? 28.702 -32.364 6.221 1.00 63.73 180 PHE B O 1
ATOM 2787 N N . ASP B 1 189 ? 28.220 -34.415 6.998 1.00 61.66 181 ASP B N 1
ATOM 2788 C CA . ASP B 1 189 ? 27.966 -33.888 8.336 1.00 66.67 181 ASP B CA 1
ATOM 2789 C C . ASP B 1 189 ? 29.221 -33.316 8.968 1.00 65.47 181 ASP B C 1
ATOM 2790 O O . ASP B 1 189 ? 29.132 -32.381 9.771 1.00 65.43 181 ASP B O 1
ATOM 2795 N N . THR B 1 190 ? 30.394 -33.841 8.606 1.00 66.96 182 THR B N 1
ATOM 2796 C CA . THR B 1 190 ? 31.634 -33.253 9.097 1.00 55.76 182 THR B CA 1
ATOM 2797 C C . THR B 1 190 ? 31.828 -31.866 8.498 1.00 51.97 182 THR B C 1
ATOM 2798 O O . THR B 1 190 ? 32.182 -30.920 9.206 1.00 50.48 182 THR B O 1
ATOM 2802 N N . ALA B 1 191 ? 31.552 -31.720 7.200 1.00 51.36 183 ALA B N 1
ATOM 2803 C CA . ALA B 1 191 ? 31.631 -30.410 6.562 1.00 55.50 183 ALA B CA 1
ATOM 2804 C C . ALA B 1 191 ? 30.675 -29.418 7.217 1.00 51.84 183 ALA B C 1
ATOM 2805 O O . ALA B 1 191 ? 31.011 -28.243 7.395 1.00 47.55 183 ALA B O 1
ATOM 2807 N N . VAL B 1 192 ? 29.470 -29.868 7.568 1.00 52.48 184 VAL B N 1
ATOM 2808 C CA . VAL B 1 192 ? 28.538 -28.993 8.269 1.00 53.45 184 VAL B CA 1
ATOM 2809 C C . VAL B 1 192 ? 29.075 -28.640 9.656 1.00 58.71 184 VAL B C 1
ATOM 2810 O O . VAL B 1 192 ? 29.031 -27.477 10.075 1.00 54.15 184 VAL B O 1
ATOM 2814 N N . ASP B 1 193 ? 29.570 -29.643 10.400 1.00 54.01 185 ASP B N 1
ATOM 2815 C CA . ASP B 1 193 ? 30.180 -29.374 11.705 1.00 53.73 185 ASP B CA 1
ATOM 2816 C C . ASP B 1 193 ? 31.299 -28.351 11.584 1.00 56.87 185 ASP B C 1
ATOM 2817 O O . ASP B 1 193 ? 31.404 -27.429 12.401 1.00 54.00 185 ASP B O 1
ATOM 2822 N N . GLU B 1 194 ? 32.133 -28.493 10.555 1.00 48.27 186 GLU B N 1
ATOM 2823 C CA . GLU B 1 194 ? 33.274 -27.607 10.388 1.00 49.50 186 GLU B CA 1
ATOM 2824 C C . GLU B 1 194 ? 32.830 -26.191 10.039 1.00 51.31 186 GLU B C 1
ATOM 2825 O O . GLU B 1 194 ? 33.350 -25.219 10.597 1.00 56.03 186 GLU B O 1
ATOM 2831 N N . LEU B 1 195 ? 31.839 -26.049 9.157 1.00 55.63 187 LEU B N 1
ATOM 2832 C CA . LEU B 1 195 ? 31.338 -24.716 8.833 1.00 44.00 187 LEU B CA 1
ATOM 2833 C C . LEU B 1 195 ? 30.672 -24.063 10.042 1.00 55.24 187 LEU B C 1
ATOM 2834 O O . LEU B 1 195 ? 30.816 -22.852 10.251 1.00 44.22 187 LEU B O 1
ATOM 2839 N N . CYS B 1 196 ? 29.921 -24.841 10.835 1.00 48.01 188 CYS B N 1
ATOM 2840 C CA . CYS B 1 196 ? 29.339 -24.305 12.059 1.00 53.16 188 CYS B CA 1
ATOM 2841 C C . CYS B 1 196 ? 30.420 -23.866 13.034 1.00 50.68 188 CYS B C 1
ATOM 2842 O O . CYS B 1 196 ? 30.287 -22.831 13.698 1.00 53.39 188 CYS B O 1
ATOM 2845 N N . ALA B 1 197 ? 31.490 -24.650 13.154 1.00 54.05 189 ALA B N 1
ATOM 2846 C CA . ALA B 1 197 ? 32.577 -24.257 14.045 1.00 55.17 189 ALA B CA 1
ATOM 2847 C C . ALA B 1 197 ? 33.151 -22.907 13.632 1.00 51.77 189 ALA B C 1
ATOM 2848 O O . ALA B 1 197 ? 33.399 -22.039 14.482 1.00 46.77 189 ALA B O 1
ATOM 2850 N N . ILE B 1 198 ? 33.315 -22.693 12.324 1.00 48.33 190 ILE B N 1
ATOM 2851 C CA . ILE B 1 198 ? 33.862 -21.428 11.841 1.00 46.37 190 ILE B CA 1
ATOM 2852 C C . ILE B 1 198 ? 32.933 -20.281 12.206 1.00 45.50 190 ILE B C 1
ATOM 2853 O O . ILE B 1 198 ? 33.373 -19.233 12.693 1.00 48.68 190 ILE B O 1
ATOM 2858 N N . PHE B 1 199 ? 31.630 -20.468 11.991 1.00 46.16 191 PHE B N 1
ATOM 2859 C CA . PHE B 1 199 ? 30.684 -19.417 12.340 1.00 46.40 191 PHE B CA 1
ATOM 2860 C C . PHE B 1 199 ? 30.708 -19.161 13.842 1.00 45.13 191 PHE B C 1
ATOM 2861 O O . PHE B 1 199 ? 30.728 -18.007 14.282 1.00 53.32 191 PHE B O 1
ATOM 2869 N N . THR B 1 200 ? 30.734 -20.227 14.645 1.00 46.59 192 THR B N 1
ATOM 2870 C CA . THR B 1 200 ? 30.805 -20.060 16.092 1.00 48.09 192 THR B CA 1
ATOM 2871 C C . THR B 1 200 ? 32.094 -19.362 16.508 1.00 55.80 192 THR B C 1
ATOM 2872 O O . THR B 1 200 ? 32.070 -18.374 17.254 1.00 49.84 192 THR B O 1
ATOM 2876 N N . ALA B 1 201 ? 33.239 -19.839 16.006 1.00 44.09 193 ALA B N 1
ATOM 2877 C CA . ALA B 1 201 ? 34.508 -19.260 16.441 1.00 42.55 193 ALA B CA 1
ATOM 2878 C C . ALA B 1 201 ? 34.571 -17.772 16.117 1.00 41.29 193 ALA B C 1
ATOM 2879 O O . ALA B 1 201 ? 35.047 -16.975 16.930 1.00 41.40 193 ALA B O 1
ATOM 2881 N N . SER B 1 202 ? 34.028 -17.379 14.960 1.00 43.27 194 SER B N 1
ATOM 2882 C CA . SER B 1 202 ? 34.144 -16.004 14.476 1.00 40.50 194 SER B CA 1
ATOM 2883 C C . SER B 1 202 ? 33.506 -15.010 15.428 1.00 47.94 194 SER B C 1
ATOM 2884 O O . SER B 1 202 ? 34.033 -13.913 15.630 1.00 51.02 194 SER B O 1
ATOM 2887 N N . ARG B 1 203 ? 32.353 -15.365 15.997 1.00 43.47 195 ARG B N 1
ATOM 2888 C CA . ARG B 1 203 ? 31.655 -14.494 16.926 1.00 54.27 195 ARG B CA 1
ATOM 2889 C C . ARG B 1 203 ? 32.393 -14.320 18.247 1.00 61.87 195 ARG B C 1
ATOM 2890 O O . ARG B 1 203 ? 32.050 -13.410 19.008 1.00 62.88 195 ARG B O 1
ATOM 2898 N N . LEU B 1 204 ? 33.370 -15.175 18.545 1.00 45.32 196 LEU B N 1
ATOM 2899 C CA . LEU B 1 204 ? 34.153 -15.096 19.774 1.00 51.47 196 LEU B CA 1
ATOM 2900 C C . LEU B 1 204 ? 35.426 -14.274 19.626 1.00 53.49 196 LEU B C 1
ATOM 2901 O O . L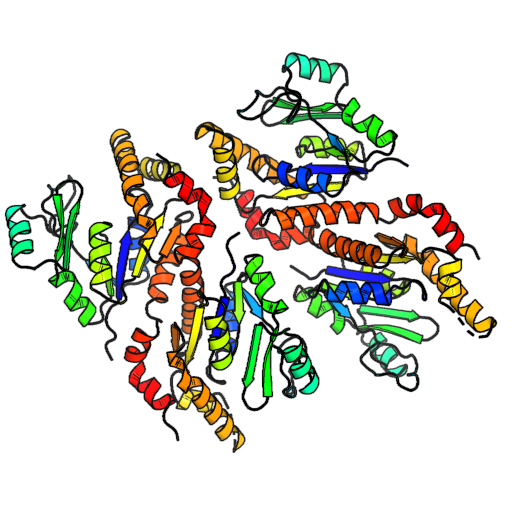EU B 1 204 ? 36.143 -14.100 20.615 1.00 56.08 196 LEU B O 1
ATOM 2906 N N . ARG B 1 205 ? 35.721 -13.760 18.433 1.00 45.88 197 ARG B N 1
ATOM 2907 C CA . ARG B 1 205 ? 36.900 -12.920 18.256 1.00 46.76 197 ARG B CA 1
ATOM 2908 C C . ARG B 1 205 ? 36.819 -11.690 19.156 1.00 51.98 197 ARG B C 1
ATOM 2909 O O . ARG B 1 205 ? 35.739 -11.145 19.410 1.00 53.46 197 ARG B O 1
ATOM 2917 N N . ARG B 1 206 ? 37.993 -11.243 19.615 1.00 50.19 198 ARG B N 1
ATOM 2918 C CA . ARG B 1 206 ? 38.074 -10.244 20.683 1.00 51.91 198 ARG B CA 1
ATOM 2919 C C . ARG B 1 206 ? 37.279 -8.983 20.365 1.00 53.15 198 ARG B C 1
ATOM 2920 O O . ARG B 1 206 ? 36.512 -8.492 21.201 1.00 58.28 198 ARG B O 1
ATOM 2928 N N . GLU B 1 207 ? 37.460 -8.432 19.163 1.00 51.14 199 GLU B N 1
ATOM 2929 C CA . GLU B 1 207 ? 36.885 -7.119 18.881 1.00 57.09 199 GLU B CA 1
ATOM 2930 C C . GLU B 1 207 ? 35.365 -7.160 18.877 1.00 61.83 199 GLU B C 1
ATOM 2931 O O . GLU B 1 207 ? 34.716 -6.209 19.325 1.00 72.25 199 GLU B O 1
ATOM 2937 N N . ALA B 1 208 ? 34.775 -8.250 18.392 1.00 60.99 200 ALA B N 1
ATOM 2938 C CA . ALA B 1 208 ? 33.332 -8.393 18.516 1.00 57.01 200 ALA B CA 1
ATOM 2939 C C . ALA B 1 208 ? 32.935 -8.572 19.974 1.00 58.00 200 ALA B C 1
ATOM 2940 O O . ALA B 1 208 ? 31.971 -7.951 20.440 1.00 52.24 200 ALA B O 1
ATOM 2942 N N . GLN B 1 209 ? 33.692 -9.392 20.721 1.00 52.73 201 GLN B N 1
ATOM 2943 C CA . GLN B 1 209 ? 33.319 -9.674 22.105 1.00 54.61 201 GLN B CA 1
ATOM 2944 C C . GLN B 1 209 ? 33.513 -8.457 23.000 1.00 53.46 201 GLN B C 1
ATOM 2945 O O . GLN B 1 209 ? 32.788 -8.304 23.987 1.00 58.70 201 GLN B O 1
ATOM 2951 N N . LYS B 1 210 ? 34.471 -7.582 22.675 1.00 55.81 202 LYS B N 1
ATOM 2952 C CA . LYS B 1 210 ? 34.617 -6.344 23.438 1.00 58.93 202 LYS B CA 1
ATOM 2953 C C . LYS B 1 210 ? 33.353 -5.495 23.361 1.00 60.75 202 LYS B C 1
ATOM 2954 O O . LYS B 1 210 ? 32.951 -4.875 24.353 1.00 54.72 202 LYS B O 1
ATOM 2960 N N . VAL B 1 211 ? 32.707 -5.464 22.193 1.00 65.48 203 VAL B N 1
ATOM 2961 C CA . VAL B 1 211 ? 31.458 -4.722 22.049 1.00 66.29 203 VAL B CA 1
ATOM 2962 C C . VAL B 1 211 ? 30.313 -5.471 22.711 1.00 60.97 203 VAL B C 1
ATOM 2963 O O . VAL B 1 211 ? 29.594 -4.919 23.552 1.00 60.52 203 VAL B O 1
ATOM 2967 N N . ARG B 1 212 ? 30.165 -6.751 22.371 1.00 58.23 204 ARG B N 1
ATOM 2968 C CA . ARG B 1 212 ? 29.060 -7.559 22.879 1.00 63.14 204 ARG B CA 1
ATOM 2969 C C . ARG B 1 212 ? 29.022 -7.573 24.403 1.00 63.97 204 ARG B C 1
ATOM 2970 O O . ARG B 1 212 ? 27.941 -7.532 25.004 1.00 61.09 204 ARG B O 1
ATOM 2978 N N . HIS B 1 213 ? 30.185 -7.593 25.048 1.00 60.14 205 HIS B N 1
ATOM 2979 C CA . HIS B 1 213 ? 30.248 -7.719 26.498 1.00 59.30 205 HIS B CA 1
ATOM 2980 C C . HIS B 1 213 ? 30.916 -6.501 27.132 1.00 58.19 205 HIS B C 1
ATOM 2981 O O . HIS B 1 213 ? 31.554 -6.609 28.182 1.00 55.59 205 HIS B O 1
ATOM 2988 N N . ALA B 1 214 ? 30.769 -5.335 26.498 1.00 56.51 206 ALA B N 1
ATOM 2989 C CA . ALA B 1 214 ? 31.432 -4.124 26.975 1.00 60.01 206 ALA B CA 1
ATOM 2990 C C . ALA B 1 214 ? 31.133 -3.857 28.445 1.00 65.90 206 ALA B C 1
ATOM 2991 O O . ALA B 1 214 ? 32.046 -3.601 29.239 1.00 61.26 206 ALA B O 1
ATOM 2993 N N . GLY B 1 215 ? 29.852 -3.922 28.825 1.00 77.46 207 GLY B N 1
ATOM 2994 C CA . GLY B 1 215 ? 29.479 -3.649 30.205 1.00 74.40 207 GLY B CA 1
ATOM 2995 C C . GLY B 1 215 ? 30.010 -4.680 31.182 1.00 75.86 207 GLY B C 1
ATOM 2996 O O . GLY B 1 215 ? 30.541 -4.332 32.237 1.00 85.97 207 GLY B O 1
ATOM 2997 N N . LEU B 1 216 ? 29.884 -5.961 30.841 1.00 69.40 208 LEU B N 1
ATOM 2998 C CA . LEU B 1 216 ? 30.425 -7.015 31.692 1.00 69.62 208 LEU B CA 1
ATOM 2999 C C . LEU B 1 216 ? 31.932 -6.848 31.881 1.00 72.91 208 LEU B C 1
ATOM 3000 O O . LEU B 1 216 ? 32.454 -7.053 32.984 1.00 75.43 208 LEU B O 1
ATOM 3005 N N . ILE B 1 217 ? 32.651 -6.513 30.806 1.00 65.19 209 ILE B N 1
ATOM 3006 C CA . ILE B 1 217 ? 34.094 -6.305 30.909 1.00 61.33 209 ILE B CA 1
ATOM 3007 C C . ILE B 1 217 ? 34.408 -5.087 31.773 1.00 65.27 209 ILE B C 1
ATOM 3008 O O . ILE B 1 217 ? 35.320 -5.121 32.609 1.00 62.19 209 ILE B O 1
ATOM 3013 N N . GLN B 1 218 ? 33.664 -3.994 31.584 1.00 73.07 210 GLN B N 1
ATOM 3014 C CA . GLN B 1 218 ? 33.907 -2.787 32.371 1.00 71.42 210 GLN B CA 1
ATOM 3015 C C . GLN B 1 218 ? 33.771 -3.062 33.864 1.00 75.09 210 GLN B C 1
ATOM 3016 O O . GLN B 1 218 ? 34.577 -2.580 34.667 1.00 80.89 210 GLN B O 1
ATOM 3018 N N . ALA B 1 219 ? 32.758 -3.842 34.250 1.00 70.69 211 ALA B N 1
ATOM 3019 C CA . ALA B 1 219 ? 32.571 -4.201 35.653 1.00 65.53 211 ALA B CA 1
ATOM 3020 C C . ALA B 1 219 ? 33.727 -5.046 36.173 1.00 64.58 211 ALA B C 1
ATOM 3021 O O . ALA B 1 219 ? 34.198 -4.838 37.298 1.00 61.77 211 ALA B O 1
ATOM 3023 N N . LEU B 1 220 ? 34.192 -6.013 35.371 1.00 61.36 212 LEU B N 1
ATOM 3024 C CA . LEU B 1 220 ? 35.258 -6.912 35.810 1.00 62.66 212 LEU B CA 1
ATOM 3025 C C . LEU B 1 220 ? 36.559 -6.161 36.057 1.00 70.10 212 LEU B C 1
ATOM 3026 O O . LEU B 1 220 ? 37.360 -6.562 36.908 1.00 71.62 212 LEU B O 1
ATOM 3031 N N . LEU B 1 221 ? 36.791 -5.089 35.309 1.00 75.42 213 LEU B N 1
ATOM 3032 C CA . LEU B 1 221 ? 38.029 -4.332 35.344 1.00 69.46 213 LEU B CA 1
ATOM 3033 C C . LEU B 1 221 ? 37.985 -3.153 36.299 1.00 78.29 213 LEU B C 1
ATOM 3034 O O . LEU B 1 221 ? 38.995 -2.454 36.435 1.00 76.20 213 LEU B O 1
ATOM 3039 N N . THR B 1 222 ? 36.850 -2.886 36.939 1.00 86.94 214 THR B N 1
ATOM 3040 C CA . THR B 1 222 ? 36.857 -1.771 37.875 1.00 89.76 214 THR B CA 1
ATOM 3041 C C . THR B 1 222 ? 37.481 -2.214 39.197 1.00 96.04 214 THR B C 1
ATOM 3042 O O . THR B 1 222 ? 37.189 -3.315 39.680 1.00 98.31 214 THR B O 1
ATOM 3046 N N . PRO B 1 223 ? 38.399 -1.421 39.768 1.00 102.73 215 PRO B N 1
ATOM 3047 C CA . PRO B 1 223 ? 39.001 -1.676 41.080 1.00 105.44 215 PRO B CA 1
ATOM 3048 C C . PRO B 1 223 ? 38.148 -1.098 42.205 1.00 108.25 215 PRO B C 1
ATOM 3049 O O . PRO B 1 223 ? 37.506 -0.074 41.977 1.00 110.08 215 PRO B O 1
ATOM 3053 N N . ALA C 1 20 ? 8.945 -17.385 13.022 1.00 66.38 12 ALA C N 1
ATOM 3054 C CA . ALA C 1 20 ? 7.748 -16.544 13.158 1.00 66.57 12 ALA C CA 1
ATOM 3055 C C . ALA C 1 20 ? 7.063 -16.385 11.821 1.00 61.80 12 ALA C C 1
ATOM 3056 O O . ALA C 1 20 ? 7.696 -15.991 10.848 1.00 66.30 12 ALA C O 1
ATOM 3058 N N . ARG C 1 21 ? 5.769 -16.686 11.768 1.00 64.14 13 ARG C N 1
ATOM 3059 C CA . ARG C 1 21 ? 5.051 -16.606 10.506 1.00 58.33 13 ARG C CA 1
ATOM 3060 C C . ARG C 1 21 ? 4.976 -15.159 10.032 1.00 51.53 13 ARG C C 1
ATOM 3061 O O . ARG C 1 21 ? 5.007 -14.213 10.823 1.00 48.43 13 ARG C O 1
ATOM 3069 N N . GLY C 1 22 ? 4.878 -14.983 8.726 1.00 49.37 14 GLY C N 1
ATOM 3070 C CA . GLY C 1 22 ? 4.605 -13.665 8.212 1.00 53.53 14 GLY C CA 1
ATOM 3071 C C . GLY C 1 22 ? 3.206 -13.230 8.606 1.00 55.85 14 GLY C C 1
ATOM 3072 O O . GLY C 1 22 ? 2.332 -14.046 8.893 1.00 55.88 14 GLY C O 1
ATOM 3073 N N . THR C 1 23 ? 3.014 -11.918 8.672 1.00 52.41 15 THR C N 1
ATOM 3074 C CA . THR C 1 23 ? 1.710 -11.325 8.923 1.00 53.02 15 THR C CA 1
ATOM 3075 C C . THR C 1 23 ? 0.993 -11.092 7.605 1.00 52.63 15 THR C C 1
ATOM 3076 O O . THR C 1 23 ? 1.622 -10.785 6.587 1.00 46.89 15 THR C O 1
ATOM 3080 N N . LEU C 1 24 ? -0.322 -11.258 7.620 1.00 50.20 16 LEU C N 1
ATOM 3081 C CA . LEU C 1 24 ? -1.151 -10.979 6.459 1.00 42.14 16 LEU C CA 1
ATOM 3082 C C . LEU C 1 24 ? -1.791 -9.603 6.636 1.00 45.00 16 LEU C C 1
ATOM 3083 O O . LEU C 1 24 ? -2.472 -9.353 7.638 1.00 41.09 16 LEU C O 1
ATOM 3088 N N . TYR C 1 25 ? -1.548 -8.703 5.682 1.00 48.15 17 TYR C N 1
ATOM 3089 C CA . TYR C 1 25 ? -2.088 -7.349 5.726 1.00 45.41 17 TYR C CA 1
ATOM 3090 C C . TYR C 1 25 ? -3.059 -7.156 4.581 1.00 43.27 17 TYR C C 1
ATOM 3091 O O . TYR C 1 25 ? -2.790 -7.590 3.455 1.00 44.29 17 TYR C O 1
ATOM 3100 N N . ILE C 1 26 ? -4.171 -6.479 4.860 1.00 35.85 18 ILE C N 1
ATOM 3101 C CA . ILE C 1 26 ? -5.163 -6.148 3.838 1.00 34.11 18 ILE C CA 1
ATOM 3102 C C . ILE C 1 26 ? -5.297 -4.635 3.767 1.00 37.43 18 ILE C C 1
ATOM 3103 O O . ILE C 1 26 ? -5.527 -3.984 4.792 1.00 45.60 18 ILE C O 1
ATOM 3108 N N . VAL C 1 27 ? -5.180 -4.078 2.563 1.00 38.87 19 VAL C N 1
ATOM 3109 C CA . VAL C 1 27 ? -5.393 -2.645 2.345 1.00 41.17 19 VAL C CA 1
ATOM 3110 C C . VAL C 1 27 ? -6.476 -2.502 1.282 1.00 51.59 19 VAL C C 1
ATOM 3111 O O . VAL C 1 27 ? -6.280 -2.882 0.116 1.00 46.50 19 VAL C O 1
ATOM 3115 N N . ALA C 1 28 ? -7.618 -1.955 1.683 1.00 50.76 20 ALA C N 1
ATOM 3116 C CA . ALA C 1 28 ? -8.744 -1.740 0.788 1.00 51.91 20 ALA C CA 1
ATOM 3117 C C . ALA C 1 28 ? -9.046 -0.251 0.724 1.00 43.44 20 ALA C C 1
ATOM 3118 O O . ALA C 1 28 ? -8.653 0.516 1.602 1.00 46.90 20 ALA C O 1
ATOM 3120 N N . ALA C 1 29 ? -9.719 0.148 -0.337 1.00 49.50 21 ALA C N 1
ATOM 3121 C CA . ALA C 1 29 ? -10.103 1.535 -0.555 1.00 58.94 21 ALA C CA 1
ATOM 3122 C C . ALA C 1 29 ? -10.948 1.635 -1.817 1.00 60.91 21 ALA C C 1
ATOM 3123 O O . ALA C 1 29 ? -10.774 0.838 -2.750 1.00 53.09 21 ALA C O 1
ATOM 3125 N N . PRO C 1 30 ? -11.861 2.598 -1.889 1.00 59.99 22 PRO C N 1
ATOM 3126 C CA . PRO C 1 30 ? -12.513 2.895 -3.165 1.00 62.25 22 PRO C CA 1
ATOM 3127 C C . PRO C 1 30 ? -11.493 3.408 -4.168 1.00 61.33 22 PRO C C 1
ATOM 3128 O O . PRO C 1 30 ? -10.380 3.810 -3.812 1.00 60.23 22 PRO C O 1
ATOM 3132 N N . SER C 1 31 ? -11.863 3.321 -5.440 1.00 57.10 23 SER C N 1
ATOM 3133 C CA . SER C 1 31 ? -11.106 3.989 -6.490 1.00 69.41 23 SER C CA 1
ATOM 3134 C C . SER C 1 31 ? -11.048 5.486 -6.212 1.00 76.25 23 SER C C 1
ATOM 3135 O O . SER C 1 31 ? -11.966 6.064 -5.625 1.00 77.86 23 SER C O 1
ATOM 3138 N N . GLY C 1 32 ? -9.934 6.109 -6.584 1.00 82.50 24 GLY C N 1
ATOM 3139 C CA . GLY C 1 32 ? -9.816 7.544 -6.442 1.00 87.10 24 GLY C CA 1
ATOM 3140 C C . GLY C 1 32 ? -9.422 8.021 -5.067 1.00 87.42 24 GLY C C 1
ATOM 3141 O O . GLY C 1 32 ? -9.409 9.238 -4.833 1.00 88.69 24 GLY C O 1
ATOM 3142 N N . ALA C 1 33 ? -9.136 7.106 -4.138 1.00 79.62 25 ALA C N 1
ATOM 3143 C CA . ALA C 1 33 ? -8.634 7.470 -2.823 1.00 76.17 25 ALA C CA 1
ATOM 3144 C C . ALA C 1 33 ? -7.113 7.528 -2.757 1.00 77.37 25 ALA C C 1
ATOM 3145 O O . ALA C 1 33 ? -6.571 7.986 -1.747 1.00 74.34 25 ALA C O 1
ATOM 3147 N N . GLY C 1 34 ? -6.413 7.057 -3.787 1.00 79.88 26 GLY C N 1
ATOM 3148 C CA . GLY C 1 34 ? -4.964 7.076 -3.784 1.00 74.80 26 GLY C CA 1
ATOM 3149 C C . GLY C 1 34 ? -4.319 5.872 -3.139 1.00 73.19 26 GLY C C 1
ATOM 3150 O O . GLY C 1 34 ? -3.118 5.919 -2.841 1.00 57.11 26 GLY C O 1
ATOM 3151 N N . LYS C 1 35 ? -5.079 4.793 -2.921 1.00 73.45 27 LYS C N 1
ATOM 3152 C CA . LYS C 1 35 ? -4.563 3.634 -2.197 1.00 67.56 27 LYS C CA 1
ATOM 3153 C C . LYS C 1 35 ? -3.336 3.044 -2.880 1.00 70.34 27 LYS C C 1
ATOM 3154 O O . LYS C 1 35 ? -2.371 2.659 -2.210 1.00 67.76 27 LYS C O 1
ATOM 3160 N N . SER C 1 36 ? -3.356 2.957 -4.210 1.00 70.35 28 SER C N 1
ATOM 3161 C CA . SER C 1 36 ? -2.280 2.267 -4.912 1.00 68.36 28 SER C CA 1
ATOM 3162 C C . SER C 1 36 ? -0.936 2.968 -4.721 1.00 67.30 28 SER C C 1
ATOM 3163 O O . SER C 1 36 ? 0.082 2.307 -4.487 1.00 71.18 28 SER C O 1
ATOM 3166 N N . SER C 1 37 ? -0.910 4.304 -4.783 1.00 64.37 29 SER C N 1
ATOM 3167 C CA . SER C 1 37 ? 0.360 5.011 -4.597 1.00 64.67 29 SER C CA 1
ATOM 3168 C C . SER C 1 37 ? 0.856 4.895 -3.158 1.00 61.08 29 SER C C 1
ATOM 3169 O O . SER C 1 37 ? 2.066 4.824 -2.918 1.00 60.25 29 SER C O 1
ATOM 3172 N N . ILE C 1 38 ? -0.058 4.892 -2.184 1.00 57.80 30 ILE C N 1
ATOM 3173 C CA . ILE C 1 38 ? 0.355 4.742 -0.791 1.00 57.75 30 ILE C CA 1
ATOM 3174 C C . ILE C 1 38 ? 0.957 3.366 -0.573 1.00 57.84 30 ILE C C 1
ATOM 3175 O O . ILE C 1 38 ? 1.989 3.223 0.095 1.00 58.88 30 ILE C O 1
ATOM 3180 N N . VAL C 1 39 ? 0.311 2.331 -1.119 1.00 53.78 31 VAL C N 1
ATOM 3181 C CA . VAL C 1 39 ? 0.808 0.965 -0.963 1.00 49.17 31 VAL C CA 1
ATOM 3182 C C . VAL C 1 39 ? 2.175 0.821 -1.626 1.00 52.51 31 VAL C C 1
ATOM 3183 O O . VAL C 1 39 ? 3.112 0.270 -1.037 1.00 55.71 31 VAL C O 1
ATOM 3187 N N . ASN C 1 40 ? 2.315 1.335 -2.854 1.00 51.09 32 ASN C N 1
ATOM 3188 C CA . ASN C 1 40 ? 3.594 1.216 -3.556 1.00 56.74 32 ASN C CA 1
ATOM 3189 C C . ASN C 1 40 ? 4.714 1.943 -2.817 1.00 60.42 32 ASN C C 1
ATOM 3190 O O . ASN C 1 40 ? 5.841 1.438 -2.733 1.00 65.07 32 ASN C O 1
ATOM 3195 N N . ALA C 1 41 ? 4.431 3.138 -2.288 1.00 63.85 33 ALA C N 1
ATOM 3196 C CA . ALA C 1 41 ? 5.438 3.858 -1.513 1.00 63.57 33 ALA C CA 1
ATOM 3197 C C . ALA C 1 41 ? 5.768 3.127 -0.218 1.00 60.20 33 ALA C C 1
ATOM 3198 O O . ALA C 1 41 ? 6.917 3.150 0.234 1.00 61.74 33 ALA C O 1
ATOM 3200 N N . THR C 1 42 ? 4.778 2.470 0.385 1.00 57.94 34 THR C N 1
ATOM 3201 C CA . THR C 1 42 ? 5.024 1.702 1.600 1.00 53.86 34 THR C CA 1
ATOM 3202 C C . THR C 1 42 ? 5.918 0.501 1.316 1.00 56.14 34 THR C C 1
ATOM 3203 O O . THR C 1 42 ? 6.817 0.190 2.107 1.00 49.55 34 THR C O 1
ATOM 3207 N N . LEU C 1 43 ? 5.681 -0.189 0.194 1.00 53.66 35 LEU C N 1
ATOM 3208 C CA . LEU C 1 43 ? 6.496 -1.350 -0.148 1.00 51.62 35 LEU C CA 1
ATOM 3209 C C . LEU C 1 43 ? 7.937 -0.959 -0.447 1.00 61.57 35 LEU C C 1
ATOM 3210 O O . LEU C 1 43 ? 8.860 -1.726 -0.143 1.00 63.16 35 LEU C O 1
ATOM 3215 N N . ALA C 1 44 ? 8.151 0.217 -1.045 1.00 64.17 36 ALA C N 1
ATOM 3216 C CA . ALA C 1 44 ? 9.515 0.697 -1.250 1.00 63.63 36 ALA C CA 1
ATOM 3217 C C . ALA C 1 44 ? 10.230 0.893 0.082 1.00 63.38 36 ALA C C 1
ATOM 3218 O O . ALA C 1 44 ? 11.422 0.596 0.207 1.00 74.84 36 ALA C O 1
ATOM 3220 N N . ARG C 1 45 ? 9.513 1.382 1.094 1.00 65.14 37 ARG C N 1
ATOM 3221 C CA . ARG C 1 45 ? 10.126 1.607 2.398 1.00 67.22 37 ARG C CA 1
ATOM 3222 C C . ARG C 1 45 ? 10.316 0.317 3.191 1.00 69.77 37 ARG C C 1
ATOM 3223 O O . ARG C 1 45 ? 11.251 0.225 3.989 1.00 69.61 37 ARG C O 1
ATOM 3231 N N . ASP C 1 46 ? 9.484 -0.700 2.965 1.00 93.18 38 ASP C N 1
ATOM 3232 C CA . ASP C 1 46 ? 9.469 -1.904 3.798 1.00 89.19 38 ASP C CA 1
ATOM 3233 C C . ASP C 1 46 ? 9.599 -3.116 2.886 1.00 80.73 38 ASP C C 1
ATOM 3234 O O . ASP C 1 46 ? 8.598 -3.722 2.479 1.00 78.35 38 ASP C O 1
ATOM 3239 N N . PRO C 1 47 ? 10.832 -3.491 2.529 1.00 88.52 39 PRO C N 1
ATOM 3240 C CA . PRO C 1 47 ? 11.021 -4.552 1.528 1.00 90.20 39 PRO C CA 1
ATOM 3241 C C . PRO C 1 47 ? 10.729 -5.952 2.037 1.00 81.00 39 PRO C C 1
ATOM 3242 O O . PRO C 1 47 ? 10.710 -6.885 1.224 1.00 79.60 39 PRO C O 1
ATOM 3246 N N . GLN C 1 48 ? 10.505 -6.137 3.337 1.00 74.82 40 GLN C N 1
ATOM 3247 C CA . GLN C 1 48 ? 10.152 -7.457 3.842 1.00 78.02 40 GLN C CA 1
ATOM 3248 C C . GLN C 1 48 ? 8.706 -7.835 3.537 1.00 78.68 40 GLN C C 1
ATOM 3249 O O . GLN C 1 48 ? 8.260 -8.915 3.947 1.00 87.57 40 GLN C O 1
ATOM 3255 N N . ILE C 1 49 ? 7.976 -6.996 2.806 1.00 69.75 41 ILE C N 1
ATOM 3256 C CA . ILE C 1 49 ? 6.561 -7.208 2.520 1.00 62.48 41 ILE C CA 1
ATOM 3257 C C . ILE C 1 49 ? 6.402 -7.523 1.042 1.00 66.22 41 ILE C C 1
ATOM 3258 O O . ILE C 1 49 ? 6.824 -6.738 0.185 1.00 75.95 41 ILE C O 1
ATOM 3263 N N . ALA C 1 50 ? 5.783 -8.657 0.744 1.00 61.36 42 ALA C N 1
ATOM 3264 C CA . ALA C 1 50 ? 5.500 -9.044 -0.626 1.00 65.44 42 ALA C CA 1
ATOM 3265 C C . ALA C 1 50 ? 4.076 -8.636 -0.983 1.00 66.39 42 ALA C C 1
ATOM 3266 O O . ALA C 1 50 ? 3.144 -8.873 -0.209 1.00 57.61 42 ALA C O 1
ATOM 3268 N N . LEU C 1 51 ? 3.897 -8.087 -2.184 1.00 56.84 43 LEU C N 1
ATOM 3269 C CA . LEU C 1 51 ? 2.565 -7.762 -2.670 1.00 52.25 43 LEU C CA 1
ATOM 3270 C C . LEU C 1 51 ? 2.039 -8.962 -3.432 1.00 46.44 43 LEU C C 1
ATOM 3271 O O . LEU C 1 51 ? 2.768 -9.579 -4.212 1.00 55.01 43 LEU C O 1
ATOM 3276 N N . SER C 1 52 ? 0.751 -9.238 -3.284 1.00 46.24 44 SER C N 1
ATOM 3277 C CA . SER C 1 52 ? 0.174 -10.405 -3.919 1.00 41.88 44 SER C CA 1
ATOM 3278 C C . SER C 1 52 ? -0.492 -9.981 -5.217 1.00 46.61 44 SER C C 1
ATOM 3279 O O . SER C 1 52 ? -1.187 -8.965 -5.266 1.00 51.06 44 SER C O 1
ATOM 3282 N N . ILE C 1 53 ? -0.278 -10.772 -6.262 1.00 45.39 45 ILE C N 1
ATOM 3283 C CA . ILE C 1 53 ? -0.863 -10.518 -7.574 1.00 41.53 45 ILE C CA 1
ATOM 3284 C C . ILE C 1 53 ? -2.137 -11.333 -7.697 1.00 40.35 45 ILE C C 1
ATOM 3285 O O . ILE C 1 53 ? -2.090 -12.569 -7.727 1.00 43.60 45 ILE C O 1
ATOM 3290 N N . SER C 1 54 ? -3.267 -10.644 -7.797 1.00 38.50 46 SER C N 1
ATOM 3291 C CA . SER C 1 54 ? -4.559 -11.309 -7.832 1.00 38.31 46 SER C CA 1
ATOM 3292 C C . SER C 1 54 ? -4.830 -11.927 -9.200 1.00 40.45 46 SER C C 1
ATOM 3293 O O . SER C 1 54 ? -4.295 -11.497 -10.225 1.00 45.60 46 SER C O 1
ATOM 3296 N N . PHE C 1 55 ? -5.691 -12.938 -9.206 1.00 40.41 47 PHE C N 1
ATOM 3297 C CA . PHE C 1 55 ? -6.241 -13.464 -10.439 1.00 34.27 47 PHE C CA 1
ATOM 3298 C C . PHE C 1 55 ? -7.525 -12.725 -10.784 1.00 42.35 47 PHE C C 1
ATOM 3299 O O . PHE C 1 55 ? -8.258 -12.266 -9.903 1.00 39.86 47 PHE C O 1
ATOM 3307 N N . THR C 1 56 ? -7.791 -12.611 -12.081 1.00 34.95 48 THR C N 1
ATOM 3308 C CA . THR C 1 56 ? -9.042 -12.033 -12.526 1.00 37.21 48 THR C CA 1
ATOM 3309 C C . THR C 1 56 ? -9.429 -12.623 -13.869 1.00 43.36 48 THR C C 1
ATOM 3310 O O . THR C 1 56 ? -8.574 -12.990 -14.682 1.00 50.18 48 THR C O 1
ATOM 3314 N N . SER C 1 57 ? -10.736 -12.719 -14.085 1.00 39.32 49 SER C N 1
ATOM 3315 C CA . SER C 1 57 ? -11.284 -13.099 -15.376 1.00 46.42 49 SER C CA 1
ATOM 3316 C C . SER C 1 57 ? -11.658 -11.884 -16.203 1.00 47.67 49 SER C C 1
ATOM 3317 O O . SER C 1 57 ? -12.170 -12.036 -17.315 1.00 50.09 49 SER C O 1
ATOM 3320 N N . ARG C 1 58 ? -11.400 -10.684 -15.698 1.00 50.10 50 ARG C N 1
ATOM 3321 C CA . ARG C 1 58 ? -11.725 -9.512 -16.485 1.00 53.28 50 ARG C CA 1
ATOM 3322 C C . ARG C 1 58 ? -10.901 -9.549 -17.763 1.00 63.36 50 ARG C C 1
ATOM 3323 O O . ARG C 1 58 ? -9.786 -10.081 -17.796 1.00 60.95 50 ARG C O 1
ATOM 3331 N N . ALA C 1 59 ? -11.473 -9.001 -18.829 1.00 65.72 51 ALA C N 1
ATOM 3332 C CA . ALA C 1 59 ? -10.787 -8.982 -20.108 1.00 63.31 51 ALA C CA 1
ATOM 3333 C C . ALA C 1 59 ? -9.582 -8.058 -20.028 1.00 65.16 51 ALA C C 1
ATOM 3334 O O . ALA C 1 59 ? -9.586 -7.076 -19.280 1.00 58.06 51 ALA C O 1
ATOM 3336 N N . MET C 1 60 ? -8.517 -8.423 -20.741 1.00 73.09 52 MET C N 1
ATOM 3337 C CA . MET C 1 60 ? -7.351 -7.555 -20.825 1.00 79.00 52 MET C CA 1
ATOM 3338 C C . MET C 1 60 ? -7.649 -6.364 -21.725 1.00 77.08 52 MET C C 1
ATOM 3339 O O . MET C 1 60 ? -8.219 -6.511 -22.811 1.00 79.69 52 MET C O 1
ATOM 3344 N N . ARG C 1 61 ? -7.233 -5.201 -21.296 1.00 71.66 53 ARG C N 1
ATOM 3345 C CA . ARG C 1 61 ? -7.389 -4.030 -22.139 1.00 79.16 53 ARG C CA 1
ATOM 3346 C C . ARG C 1 61 ? -6.177 -3.937 -23.049 1.00 73.14 53 ARG C C 1
ATOM 3347 O O . ARG C 1 61 ? -5.129 -4.510 -22.744 1.00 75.87 53 ARG C O 1
ATOM 3355 N N . PRO C 1 62 ? -6.283 -3.279 -24.203 1.00 77.95 54 PRO C N 1
ATOM 3356 C CA . PRO C 1 62 ? -5.099 -3.167 -25.066 1.00 85.00 54 PRO C CA 1
ATOM 3357 C C . PRO C 1 62 ? -3.951 -2.540 -24.289 1.00 88.42 54 PRO C C 1
ATOM 3358 O O . PRO C 1 62 ? -4.123 -1.537 -23.594 1.00 89.61 54 PRO C O 1
ATOM 3362 N N . GLY C 1 63 ? -2.776 -3.155 -24.390 1.00 88.25 55 GLY C N 1
ATOM 3363 C CA . GLY C 1 63 ? -1.607 -2.697 -23.681 1.00 83.00 55 GLY C CA 1
ATOM 3364 C C . GLY C 1 63 ? -1.372 -3.321 -22.315 1.00 78.06 55 GLY C C 1
ATOM 3365 O O . GLY C 1 63 ? -0.253 -3.236 -21.805 1.00 78.99 55 GLY C O 1
ATOM 3366 N N . GLU C 1 64 ? -2.363 -3.983 -21.720 1.00 73.22 56 GLU C N 1
ATOM 3367 C CA . GLU C 1 64 ? -2.154 -4.531 -20.384 1.00 75.30 56 GLU C CA 1
ATOM 3368 C C . GLU C 1 64 ? -1.188 -5.704 -20.411 1.00 76.61 56 GLU C C 1
ATOM 3369 O O . GLU C 1 64 ? -1.118 -6.465 -21.380 1.00 79.88 56 GLU C O 1
ATOM 3375 N N . VAL C 1 65 ? -0.444 -5.853 -19.317 1.00 70.56 57 VAL C N 1
ATOM 3376 C CA . VAL C 1 65 ? 0.591 -6.869 -19.224 1.00 71.83 57 VAL C CA 1
ATOM 3377 C C . VAL C 1 65 ? 0.130 -7.884 -18.208 1.00 69.98 57 VAL C C 1
ATOM 3378 O O . VAL C 1 65 ? -0.023 -7.563 -17.024 1.00 62.28 57 VAL C O 1
ATOM 3382 N N . ASN C 1 66 ? -0.040 -9.115 -18.668 1.00 74.70 58 ASN C N 1
ATOM 3383 C CA . ASN C 1 66 ? -0.439 -10.198 -17.793 1.00 66.86 58 ASN C CA 1
ATOM 3384 C C . ASN C 1 66 ? 0.686 -10.455 -16.796 1.00 68.33 58 ASN C C 1
ATOM 3385 O O . ASN C 1 66 ? 1.861 -10.498 -17.174 1.00 61.18 58 ASN C O 1
ATOM 3390 N N . GLY C 1 67 ? 0.338 -10.585 -15.517 1.00 54.44 59 GLY C N 1
ATOM 3391 C CA . GLY C 1 67 ? 1.354 -10.767 -14.508 1.00 58.13 59 GLY C CA 1
ATOM 3392 C C . GLY C 1 67 ? 1.830 -9.516 -13.812 1.00 64.17 59 GLY C C 1
ATOM 3393 O O . GLY C 1 67 ? 2.669 -9.620 -12.907 1.00 64.22 59 GLY C O 1
ATOM 3394 N N . GLN C 1 68 ? 1.324 -8.340 -14.181 1.00 68.05 60 GLN C N 1
ATOM 3395 C CA . GLN C 1 68 ? 1.773 -7.132 -13.500 1.00 72.68 60 GLN C CA 1
ATOM 3396 C C . GLN C 1 68 ? 0.740 -6.685 -12.469 1.00 70.77 60 GLN C C 1
ATOM 3397 O O . GLN C 1 68 ? 0.938 -6.875 -11.265 1.00 70.40 60 GLN C O 1
ATOM 3403 N N . HIS C 1 69 ? -0.377 -6.129 -12.922 1.00 66.36 61 HIS C N 1
ATOM 3404 C CA . HIS C 1 69 ? -1.448 -5.747 -12.009 1.00 61.75 61 HIS C CA 1
ATOM 3405 C C . HIS C 1 69 ? -2.331 -6.936 -11.663 1.00 58.83 61 HIS C C 1
ATOM 3406 O O . HIS C 1 69 ? -2.936 -6.971 -10.585 1.00 58.26 61 HIS C O 1
ATOM 3413 N N . TYR C 1 70 ? -2.427 -7.906 -12.569 1.00 50.71 62 TYR C N 1
ATOM 3414 C CA . TYR C 1 70 ? -3.232 -9.095 -12.353 1.00 44.22 62 TYR C CA 1
ATOM 3415 C C . TYR C 1 70 ? -2.589 -10.247 -13.098 1.00 49.55 62 TYR C C 1
ATOM 3416 O O . TYR C 1 70 ? -1.728 -10.047 -13.958 1.00 48.20 62 TYR C O 1
ATOM 3425 N N . HIS C 1 71 ? -2.982 -11.462 -12.713 1.00 42.91 63 HIS C N 1
ATOM 3426 C CA . HIS C 1 71 ? -2.843 -12.650 -13.557 1.00 43.63 63 HIS C CA 1
ATOM 3427 C C . HIS C 1 71 ? -4.177 -12.815 -14.272 1.00 48.90 63 HIS C C 1
ATOM 3428 O O . HIS C 1 71 ? -5.157 -13.291 -13.680 1.00 43.73 63 HIS C O 1
ATOM 3435 N N . PHE C 1 72 ? -4.221 -12.418 -15.542 1.00 44.93 64 PHE C N 1
ATOM 3436 C CA . PHE C 1 72 ? -5.451 -12.476 -16.320 1.00 48.56 64 PHE C CA 1
ATOM 3437 C C . PHE C 1 72 ? -5.663 -13.877 -16.868 1.00 55.56 64 PHE C C 1
ATOM 3438 O O . PHE C 1 72 ? -4.770 -14.443 -17.512 1.00 56.97 64 PHE C O 1
ATOM 3446 N N . VAL C 1 73 ? -6.832 -14.445 -16.582 1.00 48.51 65 VAL C N 1
ATOM 3447 C CA . VAL C 1 73 ? -7.221 -15.764 -17.056 1.00 55.46 65 VAL C CA 1
ATOM 3448 C C . VAL C 1 73 ? -8.642 -15.692 -17.604 1.00 52.00 65 VAL C C 1
ATOM 3449 O O . VAL C 1 73 ? -9.368 -14.717 -17.399 1.00 48.04 65 VAL C O 1
ATOM 3453 N N . SER C 1 74 ? -9.047 -16.767 -18.276 1.00 44.97 66 SER C N 1
ATOM 3454 C CA . SER C 1 74 ? -10.407 -16.823 -18.783 1.00 44.50 66 SER C CA 1
ATOM 3455 C C . SER C 1 74 ? -11.367 -17.065 -17.627 1.00 42.95 66 SER C C 1
ATOM 3456 O O . SER C 1 74 ? -10.978 -17.513 -16.540 1.00 39.64 66 SER C O 1
ATOM 3459 N N . ALA C 1 75 ? -12.643 -16.767 -17.867 1.00 42.55 67 ALA C N 1
ATOM 3460 C CA . ALA C 1 75 ? -13.646 -17.060 -16.845 1.00 38.53 67 ALA C CA 1
ATOM 3461 C C . ALA C 1 75 ? -13.695 -18.553 -16.547 1.00 42.17 67 ALA C C 1
ATOM 3462 O O . ALA C 1 75 ? -13.898 -18.966 -15.396 1.00 51.17 67 ALA C O 1
ATOM 3464 N N . GLU C 1 76 ? -13.541 -19.377 -17.583 1.00 40.90 68 GLU C N 1
ATOM 3465 C CA . GLU C 1 76 ? -13.559 -20.825 -17.402 1.00 45.41 68 GLU C CA 1
ATOM 3466 C C . GLU C 1 76 ? -12.407 -21.273 -16.516 1.00 44.36 68 GLU C C 1
ATOM 3467 O O . GLU C 1 76 ? -12.586 -22.116 -15.629 1.00 47.82 68 GLU C O 1
ATOM 3469 N N . LYS C 1 77 ? -11.216 -20.714 -16.742 1.00 49.26 69 LYS C N 1
ATOM 3470 C CA . LYS C 1 77 ? -10.065 -21.024 -15.901 1.00 45.27 69 LYS C CA 1
ATOM 3471 C C . LYS C 1 77 ? -10.275 -20.529 -14.484 1.00 43.70 69 LYS C C 1
ATOM 3472 O O . LYS C 1 77 ? -9.921 -21.221 -13.518 1.00 44.18 69 LYS C O 1
ATOM 3478 N N . PHE C 1 78 ? -10.818 -19.325 -14.327 1.00 44.40 70 PHE C N 1
ATOM 3479 C CA . PHE C 1 78 ? -11.068 -18.844 -12.978 1.00 38.26 70 PHE C CA 1
ATOM 3480 C C . PHE C 1 78 ? -12.029 -19.778 -12.260 1.00 40.66 70 PHE C C 1
ATOM 3481 O O . PHE C 1 78 ? -11.804 -20.168 -11.106 1.00 38.25 70 PHE C O 1
ATOM 3489 N N . GLU C 1 79 ? -13.106 -20.153 -12.941 1.00 38.06 71 GLU C N 1
ATOM 3490 C CA . GLU C 1 79 ? -14.087 -21.050 -12.342 1.00 37.18 71 GLU C CA 1
ATOM 3491 C C . GLU C 1 79 ? -13.510 -22.443 -12.105 1.00 32.53 71 GLU C C 1
ATOM 3492 O O . GLU C 1 79 ? -13.849 -23.097 -11.122 1.00 36.32 71 GLU C O 1
ATOM 3498 N N . GLN C 1 80 ? -12.618 -22.911 -12.967 1.00 43.38 72 GLN C N 1
ATOM 3499 C CA . GLN C 1 80 ? -11.921 -24.156 -12.661 1.00 35.78 72 GLN C CA 1
ATOM 3500 C C . GLN C 1 80 ? -11.149 -24.028 -11.350 1.00 43.42 72 GLN C C 1
ATOM 3501 O O . GLN C 1 80 ? -11.161 -24.938 -10.515 1.00 43.68 72 GLN C O 1
ATOM 3507 N N . MET C 1 81 ? -10.517 -22.874 -11.129 1.00 39.15 73 MET C N 1
ATOM 3508 C CA . MET C 1 81 ? -9.754 -22.676 -9.905 1.00 34.96 73 MET C CA 1
ATOM 3509 C C . MET C 1 81 ? -10.667 -22.559 -8.689 1.00 43.78 73 MET C C 1
ATOM 3510 O O . MET C 1 81 ? -10.315 -23.050 -7.607 1.00 39.69 73 MET C O 1
ATOM 3515 N N . ILE C 1 82 ? -11.847 -21.948 -8.846 1.00 30.18 74 ILE C N 1
ATOM 3516 C CA . ILE C 1 82 ? -12.820 -21.964 -7.752 1.00 32.43 74 ILE C CA 1
ATOM 3517 C C . ILE C 1 82 ? -13.115 -23.400 -7.349 1.00 38.98 74 ILE C C 1
ATOM 3518 O O . ILE C 1 82 ? -12.910 -23.792 -6.193 1.00 39.98 74 ILE C O 1
ATOM 3523 N N . ALA C 1 83 ? -13.513 -24.222 -8.334 1.00 41.88 75 ALA C N 1
ATOM 3524 C CA . ALA C 1 83 ? -13.906 -25.610 -8.103 1.00 40.97 75 ALA C CA 1
ATOM 3525 C C . ALA C 1 83 ? -12.778 -26.428 -7.490 1.00 38.24 75 ALA C C 1
ATOM 3526 O O . ALA C 1 83 ? -13.026 -27.349 -6.704 1.00 52.77 75 ALA C O 1
ATOM 3528 N N . ALA C 1 84 ? -11.536 -26.147 -7.878 1.00 38.99 76 ALA C N 1
ATOM 3529 C CA . ALA C 1 84 ? -10.392 -26.881 -7.350 1.00 36.23 76 ALA C CA 1
ATOM 3530 C C . ALA C 1 84 ? -10.011 -26.445 -5.943 1.00 43.91 76 ALA C C 1
ATOM 3531 O O . ALA C 1 84 ? -9.146 -27.074 -5.330 1.00 52.14 76 ALA C O 1
ATOM 3533 N N . GLY C 1 85 ? -10.650 -25.404 -5.417 1.00 38.23 77 GLY C N 1
ATOM 3534 C CA . GLY C 1 85 ? -10.278 -24.837 -4.141 1.00 37.69 77 GLY C CA 1
ATOM 3535 C C . GLY C 1 85 ? -8.967 -24.080 -4.149 1.00 43.93 77 GLY C C 1
ATOM 3536 O O . GLY C 1 85 ? -8.389 -23.873 -3.084 1.00 44.43 77 GLY C O 1
ATOM 3537 N N . ASP C 1 86 ? -8.523 -23.579 -5.310 1.00 35.01 78 ASP C N 1
ATOM 3538 C CA . ASP C 1 86 ? -7.212 -22.948 -5.419 1.00 41.98 78 ASP C CA 1
ATOM 3539 C C . ASP C 1 86 ? -7.146 -21.543 -4.836 1.00 45.54 78 ASP C C 1
ATOM 3540 O O . ASP C 1 86 ? -6.041 -21.007 -4.686 1.00 50.14 78 ASP C O 1
ATOM 3545 N N . PHE C 1 87 ? -8.271 -20.914 -4.547 1.00 37.70 79 PHE C N 1
ATOM 3546 C CA . PHE C 1 87 ? -8.273 -19.534 -4.106 1.00 33.80 79 PHE C CA 1
ATOM 3547 C C . PHE C 1 87 ? -8.331 -19.471 -2.587 1.00 42.60 79 PHE C C 1
ATOM 3548 O O . PHE C 1 87 ? -9.168 -20.123 -1.951 1.00 44.27 79 PHE C O 1
ATOM 3556 N N . PHE C 1 88 ? -7.406 -18.710 -2.015 1.00 38.58 80 PHE C N 1
ATOM 3557 C CA . PHE C 1 88 ? -7.489 -18.341 -0.611 1.00 36.49 80 PHE C CA 1
ATOM 3558 C C . PHE C 1 88 ? -8.758 -17.544 -0.342 1.00 36.89 80 PHE C C 1
ATOM 3559 O O . PHE C 1 88 ? -9.518 -17.843 0.588 1.00 41.35 80 PHE C O 1
ATOM 3567 N N . GLU C 1 89 ? -9.023 -16.548 -1.184 1.00 35.21 81 GLU C N 1
ATOM 3568 C CA . GLU C 1 89 ? -10.300 -15.849 -1.217 1.00 33.63 81 GLU C CA 1
ATOM 3569 C C . GLU C 1 89 ? -10.598 -15.532 -2.674 1.00 40.95 81 GLU C C 1
ATOM 3570 O O . GLU C 1 89 ? -9.682 -15.416 -3.500 1.00 35.39 81 GLU C O 1
ATOM 3576 N N . HIS C 1 90 ? -11.881 -15.403 -2.981 1.00 33.19 82 HIS C N 1
ATOM 3577 C CA . HIS C 1 90 ? -12.318 -14.969 -4.299 1.00 32.83 82 HIS C CA 1
ATOM 3578 C C . HIS C 1 90 ? -13.705 -14.353 -4.175 1.00 37.11 82 HIS C C 1
ATOM 3579 O O . HIS C 1 90 ? -14.458 -14.650 -3.237 1.00 33.12 82 HIS C O 1
ATOM 3586 N N . ALA C 1 91 ? -14.030 -13.481 -5.127 1.00 31.81 83 ALA C N 1
ATOM 3587 C CA . ALA C 1 91 ? -15.317 -12.794 -5.107 1.00 35.34 83 ALA C CA 1
ATOM 3588 C C . ALA C 1 91 ? -15.662 -12.313 -6.513 1.00 40.04 83 ALA C C 1
ATOM 3589 O O . ALA C 1 91 ? -14.802 -12.227 -7.388 1.00 38.33 83 ALA C O 1
ATOM 3591 N N . TRP C 1 92 ? -16.955 -12.069 -6.722 1.00 42.95 84 TRP C N 1
ATOM 3592 C CA . TRP C 1 92 ? -17.482 -11.410 -7.914 1.00 41.84 84 TRP C CA 1
ATOM 3593 C C . TRP C 1 92 ? -17.436 -9.898 -7.677 1.00 44.61 84 TRP C C 1
ATOM 3594 O O . TRP C 1 92 ? -18.201 -9.361 -6.867 1.00 44.13 84 TRP C O 1
ATOM 3605 N N . VAL C 1 93 ? -16.526 -9.217 -8.366 1.00 41.43 85 VAL C N 1
ATOM 3606 C CA . VAL C 1 93 ? -16.213 -7.815 -8.114 1.00 43.82 85 VAL C CA 1
ATOM 3607 C C . VAL C 1 93 ? -16.469 -7.032 -9.389 1.00 47.99 85 VAL C C 1
ATOM 3608 O O . VAL C 1 93 ? -15.847 -7.311 -10.420 1.00 45.60 85 VAL C O 1
ATOM 3612 N N . HIS C 1 94 ? -17.431 -6.102 -9.337 1.00 55.47 86 HIS C N 1
ATOM 3613 C CA . HIS C 1 94 ? -17.712 -5.196 -10.457 1.00 51.96 86 HIS C CA 1
ATOM 3614 C C . HIS C 1 94 ? -17.913 -5.959 -11.763 1.00 49.89 86 HIS C C 1
ATOM 3615 O O . HIS C 1 94 ? -17.355 -5.597 -12.800 1.00 56.35 86 HIS C O 1
ATOM 3622 N N . GLY C 1 95 ? -18.671 -7.052 -11.700 1.00 51.35 87 GLY C N 1
ATOM 3623 C CA . GLY C 1 95 ? -18.997 -7.842 -12.876 1.00 54.34 87 GLY C CA 1
ATOM 3624 C C . GLY C 1 95 ? -17.915 -8.759 -13.414 1.00 50.09 87 GLY C C 1
ATOM 3625 O O . GLY C 1 95 ? -17.998 -9.171 -14.576 1.00 50.18 87 GLY C O 1
ATOM 3626 N N . ASP C 1 96 ? -16.894 -9.087 -12.623 1.00 45.31 88 ASP C N 1
ATOM 3627 C CA . ASP C 1 96 ? -15.895 -10.072 -13.036 1.00 41.68 88 ASP C CA 1
ATOM 3628 C C . ASP C 1 96 ? -15.366 -10.799 -11.801 1.00 45.58 88 ASP C C 1
ATOM 3629 O O . ASP C 1 96 ? -15.530 -10.335 -10.667 1.00 44.14 88 ASP C O 1
ATOM 3634 N N . TRP C 1 97 ? -14.712 -11.939 -12.031 1.00 39.91 89 TRP C N 1
ATOM 3635 C CA . TRP C 1 97 ? -14.098 -12.698 -10.942 1.00 39.57 89 TRP C CA 1
ATOM 3636 C C . TRP C 1 97 ? -12.789 -12.056 -10.499 1.00 36.95 89 TRP C C 1
ATOM 3637 O O . TRP C 1 97 ? -11.984 -11.610 -11.328 1.00 44.42 89 TRP C O 1
ATOM 3648 N N . LYS C 1 98 ? -12.567 -12.029 -9.184 1.00 34.56 90 LYS C N 1
ATOM 3649 C CA . LYS C 1 98 ? -11.292 -11.608 -8.619 1.00 37.73 90 LYS C CA 1
ATOM 3650 C C . LYS C 1 98 ? -10.908 -12.572 -7.514 1.00 38.02 90 LYS C C 1
ATOM 3651 O O . LYS C 1 98 ? -11.761 -13.039 -6.748 1.00 29.12 90 LYS C O 1
ATOM 3657 N N . GLY C 1 99 ? -9.615 -12.826 -7.371 1.00 27.12 91 GLY C N 1
ATOM 3658 C CA . GLY C 1 99 ? -9.225 -13.846 -6.420 1.00 31.45 91 GLY C CA 1
ATOM 3659 C C . GLY C 1 99 ? -7.769 -13.788 -6.052 1.00 38.91 91 GLY C C 1
ATOM 3660 O O . GLY C 1 99 ? -6.912 -13.404 -6.864 1.00 34.49 91 GLY C O 1
ATOM 3661 N N . THR C 1 100 ? -7.499 -14.153 -4.794 1.00 35.24 92 THR C N 1
ATOM 3662 C CA . THR C 1 100 ? -6.152 -14.343 -4.275 1.00 40.25 92 THR C CA 1
ATOM 3663 C C . THR C 1 100 ? -5.874 -15.841 -4.253 1.00 38.24 92 THR C C 1
ATOM 3664 O O . THR C 1 100 ? -6.542 -16.586 -3.530 1.00 34.86 92 THR C O 1
ATOM 3668 N N . ALA C 1 101 ? -4.914 -16.285 -5.051 1.00 30.05 93 ALA C N 1
ATOM 3669 C CA . ALA C 1 101 ? -4.571 -17.702 -5.070 1.00 38.05 93 ALA C CA 1
ATOM 3670 C C . ALA C 1 101 ? -3.840 -18.101 -3.791 1.00 42.49 93 ALA C C 1
ATOM 3671 O O . ALA C 1 101 ? -3.004 -17.359 -3.269 1.00 47.39 93 ALA C O 1
ATOM 3673 N N . ARG C 1 102 ? -4.151 -19.297 -3.302 1.00 43.57 94 ARG C N 1
ATOM 3674 C CA . ARG C 1 102 ? -3.491 -19.833 -2.117 1.00 41.65 94 ARG C CA 1
ATOM 3675 C C . ARG C 1 102 ? -1.973 -19.781 -2.243 1.00 49.31 94 ARG C C 1
ATOM 3676 O O . ARG C 1 102 ? -1.279 -19.366 -1.308 1.00 52.27 94 ARG C O 1
ATOM 3684 N N . GLN C 1 103 ? -1.440 -20.172 -3.409 1.00 48.19 95 GLN C N 1
ATOM 3685 C CA . GLN C 1 103 ? 0.009 -20.207 -3.607 1.00 50.27 95 GLN C CA 1
ATOM 3686 C C . GLN C 1 103 ? 0.669 -18.835 -3.493 1.00 55.51 95 GLN C C 1
ATOM 3687 O O . GLN C 1 103 ? 1.891 -18.767 -3.364 1.00 62.36 95 GLN C O 1
ATOM 3689 N N . SER C 1 104 ? -0.095 -17.745 -3.535 1.00 58.49 96 SER C N 1
ATOM 3690 C CA . SER C 1 104 ? 0.453 -16.400 -3.411 1.00 66.83 96 SER C CA 1
ATOM 3691 C C . SER C 1 104 ? 0.550 -15.947 -1.959 1.00 73.34 96 SER C C 1
ATOM 3692 O O . SER C 1 104 ? 1.058 -14.853 -1.694 1.00 74.84 96 SER C O 1
ATOM 3695 N N . VAL C 1 105 ? 0.066 -16.756 -1.018 1.00 71.69 97 VAL C N 1
ATOM 3696 C CA . VAL C 1 105 ? -0.095 -16.332 0.368 1.00 65.85 97 VAL C CA 1
ATOM 3697 C C . VAL C 1 105 ? 0.508 -17.355 1.323 1.00 73.04 97 VAL C C 1
ATOM 3698 O O . VAL C 1 105 ? 1.450 -17.048 2.061 1.00 75.34 97 VAL C O 1
ATOM 3702 N N . GLU C 1 106 ? -0.039 -18.573 1.311 1.00 78.86 98 GLU C N 1
ATOM 3703 C CA . GLU C 1 106 ? 0.315 -19.570 2.319 1.00 84.84 98 GLU C CA 1
ATOM 3704 C C . GLU C 1 106 ? 1.800 -19.914 2.348 1.00 82.55 98 GLU C C 1
ATOM 3705 O O . GLU C 1 106 ? 2.353 -20.015 3.457 1.00 84.02 98 GLU C O 1
ATOM 3711 N N . PRO C 1 107 ? 2.492 -20.129 1.223 1.00 80.24 99 PRO C N 1
ATOM 3712 C CA . PRO C 1 107 ? 3.945 -20.363 1.320 1.00 76.43 99 PRO C CA 1
ATOM 3713 C C . PRO C 1 107 ? 4.714 -19.180 1.885 1.00 73.95 99 PRO C C 1
ATOM 3714 O O . PRO C 1 107 ? 5.580 -19.370 2.748 1.00 80.42 99 PRO C O 1
ATOM 3718 N N . GLN C 1 108 ? 4.429 -17.960 1.420 1.00 67.60 100 GLN C N 1
ATOM 3719 C CA . GLN C 1 108 ? 5.141 -16.785 1.921 1.00 73.56 100 GLN C CA 1
ATOM 3720 C C . GLN C 1 108 ? 4.948 -16.617 3.421 1.00 73.83 100 GLN C C 1
ATOM 3721 O O . GLN C 1 108 ? 5.923 -16.445 4.164 1.00 74.21 100 GLN C O 1
ATOM 3727 N N . LEU C 1 109 ? 3.691 -16.646 3.883 1.00 67.56 101 LEU C N 1
ATOM 3728 C CA . LEU C 1 109 ? 3.420 -16.528 5.313 1.00 66.56 101 LEU C CA 1
ATOM 3729 C C . LEU C 1 109 ? 4.122 -17.625 6.106 1.00 68.55 101 LEU C C 1
ATOM 3730 O O . LEU C 1 109 ? 4.707 -17.361 7.166 1.00 67.59 101 LEU C O 1
ATOM 3735 N N . ALA C 1 110 ? 4.075 -18.863 5.605 1.00 66.05 102 ALA C N 1
ATOM 3736 C CA . ALA C 1 110 ? 4.721 -19.979 6.289 1.00 68.30 102 ALA C CA 1
ATOM 3737 C C . ALA C 1 110 ? 6.236 -19.817 6.319 1.00 74.77 102 ALA C C 1
ATOM 3738 O O . ALA C 1 110 ? 6.904 -20.377 7.199 1.00 73.00 102 ALA C O 1
ATOM 3740 N N . ALA C 1 111 ? 6.797 -19.079 5.364 1.00 69.72 103 ALA C N 1
ATOM 3741 C CA . ALA C 1 111 ? 8.231 -18.831 5.316 1.00 76.46 103 ALA C CA 1
ATOM 3742 C C . ALA C 1 111 ? 8.637 -17.591 6.095 1.00 78.89 103 ALA C C 1
ATOM 3743 O O . ALA C 1 111 ? 9.804 -17.192 6.034 1.00 88.77 103 ALA C O 1
ATOM 3745 N N . GLY C 1 112 ? 7.712 -16.987 6.836 1.00 70.25 104 GLY C N 1
ATOM 3746 C CA . GLY C 1 112 ? 8.016 -15.816 7.634 1.00 66.21 104 GLY C CA 1
ATOM 3747 C C . GLY C 1 112 ? 7.970 -14.495 6.901 1.00 62.30 104 GLY C C 1
ATOM 3748 O O . GLY C 1 112 ? 8.416 -13.487 7.458 1.00 61.44 104 GLY C O 1
ATOM 3749 N N . GLN C 1 113 ? 7.447 -14.464 5.675 1.00 63.42 105 GLN C N 1
ATOM 3750 C CA . GLN C 1 113 ? 7.350 -13.246 4.875 1.00 67.55 105 GLN C CA 1
ATOM 3751 C C . GLN C 1 113 ? 5.961 -12.632 4.995 1.00 58.38 105 GLN C C 1
ATOM 3752 O O . GLN C 1 113 ? 4.955 -13.319 4.800 1.00 50.85 105 GLN C O 1
ATOM 3758 N N . ASP C 1 114 ? 5.910 -11.338 5.290 1.00 55.81 106 ASP C N 1
ATOM 3759 C CA . ASP C 1 114 ? 4.639 -10.628 5.307 1.00 50.33 106 ASP C CA 1
ATOM 3760 C C . ASP C 1 114 ? 4.081 -10.517 3.897 1.00 53.78 106 ASP C C 1
ATOM 3761 O O . ASP C 1 114 ? 4.821 -10.421 2.914 1.00 58.11 106 ASP C O 1
ATOM 3766 N N . VAL C 1 115 ? 2.756 -10.534 3.799 1.00 48.27 107 VAL C N 1
ATOM 3767 C CA . VAL C 1 115 ? 2.058 -10.494 2.520 1.00 48.62 107 VAL C CA 1
ATOM 3768 C C . VAL C 1 115 ? 0.989 -9.421 2.613 1.00 47.20 107 VAL C C 1
ATOM 3769 O O . VAL C 1 115 ? 0.255 -9.357 3.607 1.00 45.21 107 VAL C O 1
ATOM 3773 N N . LEU C 1 116 ? 0.902 -8.581 1.587 1.00 45.38 108 LEU C N 1
ATOM 3774 C CA . LEU C 1 116 ? -0.103 -7.527 1.528 1.00 50.10 108 LEU C CA 1
ATOM 3775 C C . LEU C 1 116 ? -1.087 -7.834 0.406 1.00 52.06 108 LEU C C 1
ATOM 3776 O O . LEU C 1 116 ? -0.684 -8.019 -0.748 1.00 50.13 108 LEU C O 1
ATOM 3781 N N . LEU C 1 117 ? -2.372 -7.848 0.737 1.00 44.00 109 LEU C N 1
ATOM 3782 C CA . LEU C 1 117 ? -3.433 -8.093 -0.233 1.00 42.89 109 LEU C CA 1
ATOM 3783 C C . LEU C 1 117 ? -4.170 -6.794 -0.528 1.00 41.25 109 LEU C C 1
ATOM 3784 O O . LEU C 1 117 ? -4.547 -6.070 0.397 1.00 41.63 109 LEU C O 1
ATOM 3789 N N . GLU C 1 118 ? -4.398 -6.517 -1.811 1.00 33.28 110 GLU C N 1
ATOM 3790 C CA . GLU C 1 118 ? -5.221 -5.396 -2.252 1.00 40.04 110 GLU C CA 1
ATOM 3791 C C . GLU C 1 118 ? -6.512 -5.987 -2.813 1.00 43.60 110 GLU C C 1
ATOM 3792 O O . GLU C 1 118 ? -6.595 -6.356 -3.987 1.00 48.97 110 GLU C O 1
ATOM 3798 N N . ILE C 1 119 ? -7.519 -6.101 -1.958 1.00 36.25 111 ILE C N 1
ATOM 3799 C CA . ILE C 1 119 ? -8.750 -6.795 -2.313 1.00 41.28 111 ILE C CA 1
ATOM 3800 C C . ILE C 1 119 ? -9.925 -5.976 -1.800 1.00 40.98 111 ILE C C 1
ATOM 3801 O O . ILE C 1 119 ? -9.761 -5.028 -1.026 1.00 39.39 111 ILE C O 1
ATOM 3806 N N . ASP C 1 120 ? -11.116 -6.345 -2.259 1.00 37.96 112 ASP C N 1
ATOM 3807 C CA . ASP C 1 120 ? -12.336 -5.632 -1.915 1.00 46.88 112 ASP C CA 1
ATOM 3808 C C . ASP C 1 120 ? -12.851 -6.080 -0.548 1.00 45.48 112 ASP C C 1
ATOM 3809 O O . ASP C 1 120 ? -12.276 -6.952 0.105 1.00 41.79 112 ASP C O 1
ATOM 3814 N N . TRP C 1 121 ? -13.965 -5.490 -0.114 1.00 43.59 113 TRP C N 1
ATOM 3815 C CA . TRP C 1 121 ? -14.483 -5.805 1.212 1.00 45.45 113 TRP C CA 1
ATOM 3816 C C . TRP C 1 121 ? -14.963 -7.251 1.296 1.00 47.41 113 TRP C C 1
ATOM 3817 O O . TRP C 1 121 ? -14.807 -7.882 2.346 1.00 49.95 113 TRP C O 1
ATOM 3828 N N . GLN C 1 122 ? -15.536 -7.790 0.210 1.00 42.43 114 GLN C N 1
ATOM 3829 C CA . GLN C 1 122 ? -15.978 -9.184 0.215 1.00 43.91 114 GLN C CA 1
ATOM 3830 C C . GLN C 1 122 ? -14.809 -10.121 0.492 1.00 42.52 114 GLN C C 1
ATOM 3831 O O . GLN C 1 122 ? -14.919 -11.060 1.290 1.00 42.74 114 GLN C O 1
ATOM 3837 N N . GLY C 1 123 ? -13.680 -9.889 -0.177 1.00 38.29 115 GLY C N 1
ATOM 3838 C CA . GLY C 1 123 ? -12.505 -10.698 0.080 1.00 27.87 115 GLY C CA 1
ATOM 3839 C C . GLY C 1 123 ? -11.966 -10.520 1.485 1.00 43.02 115 GLY C C 1
ATOM 3840 O O . GLY C 1 123 ? -11.493 -11.482 2.099 1.00 40.51 115 GLY C O 1
ATOM 3841 N N . ALA C 1 124 ? -11.957 -9.275 1.983 1.00 35.27 116 ALA C N 1
ATOM 3842 C CA . ALA C 1 124 ? -11.431 -9.021 3.319 1.00 31.69 116 ALA C CA 1
ATOM 3843 C C . ALA C 1 124 ? -12.204 -9.798 4.375 1.00 43.65 116 ALA C C 1
ATOM 3844 O O . ALA C 1 124 ? -11.617 -10.272 5.354 1.00 42.32 116 ALA C O 1
ATOM 3846 N N . GLN C 1 125 ? -13.526 -9.925 4.199 1.00 37.17 117 GLN C N 1
ATOM 3847 C CA . GLN C 1 125 ? -14.336 -10.671 5.157 1.00 47.34 117 GLN C CA 1
ATOM 3848 C C . GLN C 1 125 ? -13.930 -12.137 5.202 1.00 46.78 117 GLN C C 1
ATOM 3849 O O . GLN C 1 125 ? -13.898 -12.745 6.279 1.00 44.87 117 GLN C O 1
ATOM 3855 N N . GLN C 1 126 ? -13.669 -12.735 4.037 1.00 39.19 118 GLN C N 1
ATOM 3856 C CA . GLN C 1 126 ? -13.224 -14.125 4.001 1.00 37.86 118 GLN C CA 1
ATOM 3857 C C . GLN C 1 126 ? -11.888 -14.304 4.697 1.00 40.25 118 GLN C C 1
ATOM 3858 O O . GLN C 1 126 ? -11.706 -15.252 5.465 1.00 45.38 118 GLN C O 1
ATOM 3864 N N . VAL C 1 127 ? -10.944 -13.392 4.450 1.00 40.79 119 VAL C N 1
ATOM 3865 C CA . VAL C 1 127 ? -9.603 -13.547 4.996 1.00 32.04 119 VAL C CA 1
ATOM 3866 C C . VAL C 1 127 ? -9.621 -13.394 6.520 1.00 42.54 119 VAL C C 1
ATOM 3867 O O . VAL C 1 127 ? -8.913 -14.113 7.238 1.00 47.75 119 VAL C O 1
ATOM 3871 N N . ARG C 1 128 ? -10.446 -12.479 7.041 1.00 44.79 120 ARG C N 1
ATOM 3872 C CA . ARG C 1 128 ? -10.531 -12.288 8.489 1.00 44.00 120 ARG C CA 1
ATOM 3873 C C . ARG C 1 128 ? -10.953 -13.561 9.198 1.00 49.49 120 ARG C C 1
ATOM 3874 O O . ARG C 1 128 ? -10.496 -13.842 10.312 1.00 44.22 120 ARG C O 1
ATOM 3882 N N . GLN C 1 129 ? -11.851 -14.327 8.585 1.00 49.76 121 GLN C N 1
ATOM 3883 C CA . GLN C 1 129 ? -12.318 -15.561 9.195 1.00 63.93 121 GLN C CA 1
ATOM 3884 C C . GLN C 1 129 ? -11.285 -16.677 9.106 1.00 58.12 121 GLN C C 1
ATOM 3885 O O . GLN C 1 129 ? -11.313 -17.598 9.921 1.00 64.76 121 GLN C O 1
ATOM 3891 N N . LEU C 1 130 ? -10.383 -16.628 8.128 1.00 52.61 122 LEU C N 1
ATOM 3892 C CA . LEU C 1 130 ? -9.451 -17.729 7.913 1.00 51.87 122 LEU C CA 1
ATOM 3893 C C . LEU C 1 130 ? -8.148 -17.620 8.709 1.00 55.54 122 LEU C C 1
ATOM 3894 O O . LEU C 1 130 ? -7.715 -18.604 9.314 1.00 60.11 122 LEU C O 1
ATOM 3899 N N . VAL C 1 131 ? -7.518 -16.454 8.718 1.00 53.24 123 VAL C N 1
ATOM 3900 C CA . VAL C 1 131 ? -6.144 -16.282 9.195 1.00 56.70 123 VAL C CA 1
ATOM 3901 C C . VAL C 1 131 ? -6.168 -15.442 10.463 1.00 68.02 123 VAL C C 1
ATOM 3902 O O . VAL C 1 131 ? -6.719 -14.335 10.447 1.00 54.16 123 VAL C O 1
ATOM 3906 N N . PRO C 1 132 ? -5.593 -15.930 11.571 1.00 88.74 124 PRO C N 1
ATOM 3907 C CA . PRO C 1 132 ? -5.789 -15.268 12.868 1.00 94.11 124 PRO C CA 1
ATOM 3908 C C . PRO C 1 132 ? -5.376 -13.799 12.935 1.00 84.27 124 PRO C C 1
ATOM 3909 O O . PRO C 1 132 ? -6.221 -12.934 13.192 1.00 91.58 124 PRO C O 1
ATOM 3913 N N . GLY C 1 133 ? -4.110 -13.489 12.676 1.00 62.12 125 GLY C N 1
ATOM 3914 C CA . GLY C 1 133 ? -3.634 -12.147 12.977 1.00 56.97 125 GLY C CA 1
ATOM 3915 C C . GLY C 1 133 ? -3.789 -11.130 11.864 1.00 46.33 125 GLY C C 1
ATOM 3916 O O . GLY C 1 133 ? -3.055 -10.137 11.841 1.00 48.40 125 GLY C O 1
ATOM 3917 N N . THR C 1 134 ? -4.747 -11.352 10.955 1.00 40.13 126 THR C N 1
ATOM 3918 C CA . THR C 1 134 ? -4.903 -10.508 9.773 1.00 36.86 126 THR C CA 1
ATOM 3919 C C . THR C 1 134 ? -5.161 -9.050 10.155 1.00 39.78 126 THR C C 1
ATOM 3920 O O . THR C 1 134 ? -6.041 -8.749 10.963 1.00 42.55 126 THR C O 1
ATOM 3924 N N . VAL C 1 135 ? -4.391 -8.145 9.556 1.00 40.20 127 VAL C N 1
ATOM 3925 C CA . VAL C 1 135 ? -4.499 -6.705 9.784 1.00 39.31 127 VAL C CA 1
ATOM 3926 C C . VAL C 1 135 ? -5.189 -6.080 8.579 1.00 38.83 127 VAL C C 1
ATOM 3927 O O . VAL C 1 135 ? -4.730 -6.243 7.444 1.00 42.83 127 VAL C O 1
ATOM 3931 N N . THR C 1 136 ? -6.309 -5.392 8.795 1.00 42.67 128 THR C N 1
ATOM 3932 C CA . THR C 1 136 ? -7.058 -4.811 7.685 1.00 39.26 128 THR C CA 1
ATOM 3933 C C . THR C 1 136 ? -7.094 -3.302 7.815 1.00 35.86 128 THR C C 1
ATOM 3934 O O . THR C 1 136 ? -7.370 -2.761 8.890 1.00 46.06 128 THR C O 1
ATOM 3938 N N . VAL C 1 137 ? -6.808 -2.632 6.710 1.00 43.64 129 VAL C N 1
ATOM 3939 C CA . VAL C 1 137 ? -6.700 -1.184 6.656 1.00 43.22 129 VAL C CA 1
ATOM 3940 C C . VAL C 1 137 ? -7.571 -0.682 5.513 1.00 49.87 129 VAL C C 1
ATOM 3941 O O . VAL C 1 137 ? -7.580 -1.265 4.420 1.00 46.08 129 VAL C O 1
ATOM 3945 N N . PHE C 1 138 ? -8.333 0.374 5.782 1.00 50.39 130 PHE C N 1
ATOM 3946 C CA . PHE C 1 138 ? -9.174 1.026 4.791 1.00 47.46 130 PHE C CA 1
ATOM 3947 C C . PHE C 1 138 ? -8.699 2.465 4.628 1.00 56.15 130 PHE C C 1
ATOM 3948 O O . PHE C 1 138 ? -8.465 3.158 5.626 1.00 53.85 130 PHE C O 1
ATOM 3956 N N . ILE C 1 139 ? -8.554 2.908 3.378 1.00 62.69 131 ILE C N 1
ATOM 3957 C CA . ILE C 1 139 ? -8.055 4.243 3.052 1.00 62.19 131 ILE C CA 1
ATOM 3958 C C . ILE C 1 139 ? -9.185 5.048 2.426 1.00 65.72 131 ILE C C 1
ATOM 3959 O O . ILE C 1 139 ? -9.827 4.591 1.471 1.00 63.62 131 ILE C O 1
ATOM 3964 N N . LEU C 1 140 ? -9.450 6.224 2.990 1.00 60.49 132 LEU C N 1
ATOM 3965 C CA . LEU C 1 140 ? -10.504 7.134 2.579 1.00 62.39 132 LEU C CA 1
ATOM 3966 C C . LEU C 1 140 ? -9.924 8.367 1.898 1.00 71.08 132 LEU C C 1
ATOM 3967 O O . LEU C 1 140 ? -8.855 8.845 2.297 1.00 73.21 132 LEU C O 1
ATOM 3972 N N . PRO C 1 141 ? -10.599 8.915 0.888 1.00 77.31 133 PRO C N 1
ATOM 3973 C CA . PRO C 1 141 ? -10.161 10.196 0.314 1.00 81.33 133 PRO C CA 1
ATOM 3974 C C . PRO C 1 141 ? -10.391 11.326 1.301 1.00 85.90 133 PRO C C 1
ATOM 3975 O O . PRO C 1 141 ? -11.273 11.230 2.166 1.00 81.73 133 PRO C O 1
ATOM 3979 N N . PRO C 1 142 ? -9.636 12.423 1.190 1.00 81.50 134 PRO C N 1
ATOM 3980 C CA . PRO C 1 142 ? -9.750 13.500 2.189 1.00 84.24 134 PRO C CA 1
ATOM 3981 C C . PRO C 1 142 ? -11.028 14.318 2.106 1.00 90.46 134 PRO C C 1
ATOM 3982 O O . PRO C 1 142 ? -11.272 15.114 3.023 1.00 99.51 134 PRO C O 1
ATOM 3986 N N . SER C 1 143 ? -11.845 14.160 1.067 1.00 84.36 135 SER C N 1
ATOM 3987 C CA . SER C 1 143 ? -13.097 14.906 0.971 1.00 85.82 135 SER C CA 1
ATOM 3988 C C . SER C 1 143 ? -13.909 14.350 -0.183 1.00 86.41 135 SER C C 1
ATOM 3989 O O . SER C 1 143 ? -13.383 13.651 -1.054 1.00 85.81 135 SER C O 1
ATOM 3992 N N . LYS C 1 144 ? -15.202 14.690 -0.184 1.00 90.31 136 LYS C N 1
ATOM 3993 C CA . LYS C 1 144 ? -16.076 14.266 -1.271 1.00 90.37 136 LYS C CA 1
ATOM 3994 C C . LYS C 1 144 ? -15.642 14.889 -2.590 1.00 88.96 136 LYS C C 1
ATOM 3995 O O . LYS C 1 144 ? -15.690 14.236 -3.640 1.00 85.84 136 LYS C O 1
ATOM 4001 N N . GLN C 1 145 ? -15.196 16.148 -2.554 1.00 89.56 137 GLN C N 1
ATOM 4002 C CA . GLN C 1 145 ? -14.671 16.774 -3.763 1.00 91.57 137 GLN C CA 1
ATOM 4003 C C . GLN C 1 145 ? -13.429 16.045 -4.264 1.00 87.21 137 GLN C C 1
ATOM 4004 O O . GLN C 1 145 ? -13.292 15.797 -5.466 1.00 90.29 137 GLN C O 1
ATOM 4006 N N . ALA C 1 146 ? -12.518 15.684 -3.356 1.00 82.03 138 ALA C N 1
ATOM 4007 C CA . ALA C 1 146 ? -11.295 15.004 -3.774 1.00 80.17 138 ALA C CA 1
ATOM 4008 C C . ALA C 1 146 ? -11.603 13.692 -4.485 1.00 80.32 138 ALA C C 1
ATOM 4009 O O . ALA C 1 146 ? -10.953 13.351 -5.479 1.00 78.64 138 ALA C O 1
ATOM 4011 N N . LEU C 1 147 ? -12.617 12.963 -4.011 1.00 81.35 139 LEU C N 1
ATOM 4012 C CA . LEU C 1 147 ? -13.033 11.728 -4.670 1.00 82.57 139 LEU C CA 1
ATOM 4013 C C . LEU C 1 147 ? -13.598 12.006 -6.060 1.00 88.69 139 LEU C C 1
ATOM 4014 O O . LEU C 1 147 ? -13.224 11.345 -7.037 1.00 88.72 139 LEU C O 1
ATOM 4019 N N . GLN C 1 148 ? -14.511 12.977 -6.164 1.00 92.78 140 GLN C N 1
ATOM 4020 C CA . GLN C 1 148 ? -15.102 13.309 -7.459 1.00 98.91 140 GLN C CA 1
ATOM 4021 C C . GLN C 1 148 ? -14.036 13.766 -8.451 1.00 103.26 140 GLN C C 1
ATOM 4022 O O . GLN C 1 148 ? -14.057 13.368 -9.621 1.00 105.07 140 GLN C O 1
ATOM 4024 N N . ASP C 1 149 ? -13.093 14.597 -7.996 1.00 108.06 141 ASP C N 1
ATOM 4025 C CA . ASP C 1 149 ? -12.077 15.145 -8.891 1.00 112.00 141 ASP C CA 1
ATOM 4026 C C . ASP C 1 149 ? -11.231 14.039 -9.514 1.00 106.57 141 ASP C C 1
ATOM 4027 O O . ASP C 1 149 ? -10.951 14.064 -10.718 1.00 109.62 141 ASP C O 1
ATOM 4032 N N . ARG C 1 150 ? -10.819 13.059 -8.709 1.00 100.58 142 ARG C N 1
ATOM 4033 C CA . ARG C 1 150 ? -9.968 11.972 -9.185 1.00 98.19 142 ARG C CA 1
ATOM 4034 C C . ARG C 1 150 ? -10.668 11.080 -10.205 1.00 104.99 142 ARG C C 1
ATOM 4035 O O . ARG C 1 150 ? -9.992 10.403 -10.988 1.00 110.92 142 ARG C O 1
ATOM 4037 N N . MET C 1 151 ? -11.997 11.076 -10.228 1.00 104.98 143 MET C N 1
ATOM 4038 C CA . MET C 1 151 ? -12.757 10.154 -11.063 1.00 106.21 143 MET C CA 1
ATOM 4039 C C . MET C 1 151 ? -12.761 10.600 -12.525 1.00 108.76 143 MET C C 1
ATOM 4040 O O . MET C 1 151 ? -12.998 11.771 -12.834 1.00 111.72 143 MET C O 1
ATOM 4045 N N . SER C 1 158 ? -17.906 11.131 -19.700 1.00 141.13 150 SER C N 1
ATOM 4046 C CA . SER C 1 158 ? -19.269 10.609 -19.706 1.00 140.94 150 SER C CA 1
ATOM 4047 C C . SER C 1 158 ? -19.859 10.647 -18.303 1.00 138.17 150 SER C C 1
ATOM 4048 O O . SER C 1 158 ? -19.248 10.171 -17.348 1.00 132.07 150 SER C O 1
ATOM 4051 N N . GLU C 1 159 ? -21.065 11.205 -18.191 1.00 140.28 151 GLU C N 1
ATOM 4052 C CA . GLU C 1 159 ? -21.636 11.463 -16.873 1.00 131.18 151 GLU C CA 1
ATOM 4053 C C . GLU C 1 159 ? -22.154 10.188 -16.223 1.00 114.37 151 GLU C C 1
ATOM 4054 O O . GLU C 1 159 ? -21.965 9.981 -15.018 1.00 104.94 151 GLU C O 1
ATOM 4060 N N . ALA C 1 160 ? -22.785 9.309 -17.007 1.00 110.20 152 ALA C N 1
ATOM 4061 C CA . ALA C 1 160 ? -23.314 8.071 -16.444 1.00 108.51 152 ALA C CA 1
ATOM 4062 C C . ALA C 1 160 ? -22.207 7.136 -15.970 1.00 104.86 152 ALA C C 1
ATOM 4063 O O . ALA C 1 160 ? -22.382 6.434 -14.966 1.00 96.23 152 ALA C O 1
ATOM 4065 N N . VAL C 1 161 ? -21.067 7.111 -16.666 1.00 107.72 153 VAL C N 1
ATOM 4066 C CA . VAL C 1 161 ? -19.955 6.275 -16.223 1.00 102.30 153 VAL C CA 1
ATOM 4067 C C . VAL C 1 161 ? -19.319 6.847 -14.963 1.00 99.68 153 VAL C C 1
ATOM 4068 O O . VAL C 1 161 ? -18.959 6.103 -14.043 1.00 98.95 153 VAL C O 1
ATOM 4070 N N . ILE C 1 162 ? -19.189 8.175 -14.889 1.00 101.32 154 ILE C N 1
ATOM 4071 C CA . ILE C 1 162 ? -18.615 8.803 -13.700 1.00 99.05 154 ILE C CA 1
ATOM 4072 C C . ILE C 1 162 ? -19.531 8.608 -12.497 1.00 100.61 154 ILE C C 1
ATOM 4073 O O . ILE C 1 162 ? -19.070 8.307 -11.388 1.00 97.53 154 ILE C O 1
ATOM 4078 N N . ALA C 1 163 ? -20.842 8.766 -12.698 1.00 102.82 155 ALA C N 1
ATOM 4079 C CA . ALA C 1 163 ? -21.796 8.506 -11.625 1.00 97.34 155 ALA C CA 1
ATOM 4080 C C . ALA C 1 163 ? -21.761 7.043 -11.206 1.00 90.48 155 ALA C C 1
ATOM 4081 O O . ALA C 1 163 ? -21.887 6.727 -10.016 1.00 83.57 155 ALA C O 1
ATOM 4083 N N . GLN C 1 164 ? -21.573 6.136 -12.171 1.00 89.63 156 GLN C N 1
ATOM 4084 C CA . GLN C 1 164 ? -21.483 4.718 -11.842 1.00 88.42 156 GLN C CA 1
ATOM 4085 C C . GLN C 1 164 ? -20.265 4.438 -10.970 1.00 87.47 156 GLN C C 1
ATOM 4086 O O . GLN C 1 164 ? -20.353 3.689 -9.990 1.00 80.16 156 GLN C O 1
ATOM 4088 N N . ARG C 1 165 ? -19.116 5.028 -11.319 1.00 89.46 157 ARG C N 1
ATOM 4089 C CA . ARG C 1 165 ? -17.895 4.808 -10.552 1.00 85.99 157 ARG C CA 1
ATOM 4090 C C . ARG C 1 165 ? -17.981 5.443 -9.165 1.00 83.61 157 ARG C C 1
ATOM 4091 O O . ARG C 1 165 ? -17.447 4.893 -8.193 1.00 79.19 157 ARG C O 1
ATOM 4099 N N . LEU C 1 166 ? -18.628 6.611 -9.054 1.00 80.70 158 LEU C N 1
ATOM 4100 C CA . LEU C 1 166 ? -18.865 7.188 -7.733 1.00 76.19 158 LEU C CA 1
ATOM 4101 C C . LEU C 1 166 ? -19.796 6.311 -6.908 1.00 73.90 158 LEU C C 1
ATOM 4102 O O . LEU C 1 166 ? -19.599 6.151 -5.697 1.00 76.01 158 LEU C O 1
ATOM 4107 N N . GLY C 1 167 ? -20.815 5.734 -7.543 1.00 75.29 159 GLY C N 1
ATOM 4108 C CA . GLY C 1 167 ? -21.712 4.850 -6.821 1.00 73.84 159 GLY C CA 1
ATOM 4109 C C . GLY C 1 167 ? -21.004 3.616 -6.306 1.00 72.13 159 GLY C C 1
ATOM 4110 O O . GLY C 1 167 ? -21.254 3.169 -5.184 1.00 71.19 159 GLY C O 1
ATOM 4111 N N . ALA C 1 168 ? -20.105 3.050 -7.118 1.00 72.21 160 ALA C N 1
ATOM 4112 C CA . ALA C 1 168 ? -19.311 1.916 -6.662 1.00 72.21 160 ALA C CA 1
ATOM 4113 C C . ALA C 1 168 ? -18.386 2.313 -5.521 1.00 71.68 160 ALA C C 1
ATOM 4114 O O . ALA C 1 168 ? -18.138 1.508 -4.617 1.00 73.15 160 ALA C O 1
ATOM 4116 N N . ALA C 1 169 ? -17.882 3.550 -5.539 1.00 69.87 161 ALA C N 1
ATOM 4117 C CA . ALA C 1 169 ? -17.004 4.014 -4.469 1.00 64.08 161 ALA C CA 1
ATOM 4118 C C . ALA C 1 169 ? -17.739 4.071 -3.133 1.00 64.77 161 ALA C C 1
ATOM 4119 O O . ALA C 1 169 ? -17.213 3.626 -2.105 1.00 67.74 161 ALA C O 1
ATOM 4121 N N . ARG C 1 170 ? -18.959 4.622 -3.121 1.00 65.71 162 ARG C N 1
ATOM 4122 C CA . ARG C 1 170 ? -19.700 4.713 -1.865 1.00 72.35 162 ARG C CA 1
ATOM 4123 C C . ARG C 1 170 ? -20.045 3.330 -1.332 1.00 78.33 162 ARG C C 1
ATOM 4124 O O . ARG C 1 170 ? -19.943 3.079 -0.124 1.00 74.92 162 ARG C O 1
ATOM 4132 N N . ASP C 1 171 ? -20.450 2.420 -2.224 1.00 84.31 163 ASP C N 1
ATOM 4133 C CA . ASP C 1 171 ? -20.719 1.044 -1.825 1.00 81.99 163 ASP C CA 1
ATOM 4134 C C . ASP C 1 171 ? -19.499 0.427 -1.165 1.00 71.16 163 ASP C C 1
ATOM 4135 O O . ASP C 1 171 ? -19.617 -0.287 -0.164 1.00 71.25 163 ASP C O 1
ATOM 4140 N N . GLU C 1 172 ? -18.315 0.713 -1.706 1.00 63.90 164 GLU C N 1
ATOM 4141 C CA . GLU C 1 172 ? -17.091 0.182 -1.129 1.00 65.41 164 GLU C CA 1
ATOM 4142 C C . GLU C 1 172 ? -16.830 0.804 0.238 1.00 62.79 164 GLU C C 1
ATOM 4143 O O . GLU C 1 172 ? -16.527 0.095 1.204 1.00 61.52 164 GLU C O 1
ATOM 4149 N N . MET C 1 173 ? -16.985 2.132 0.346 1.00 65.03 165 MET C N 1
ATOM 4150 C CA . MET C 1 173 ? -16.704 2.841 1.596 1.00 64.44 165 MET C CA 1
ATOM 4151 C C . MET C 1 173 ? -17.689 2.508 2.709 1.00 62.30 165 MET C C 1
ATOM 4152 O O . MET C 1 173 ? -17.335 2.640 3.883 1.00 59.90 165 MET C O 1
ATOM 4157 N N . LEU C 1 174 ? -18.897 2.049 2.374 1.00 58.47 166 LEU C N 1
ATOM 4158 C CA . LEU C 1 174 ? -19.859 1.663 3.401 1.00 62.87 166 LEU C CA 1
ATOM 4159 C C . LEU C 1 174 ? -19.332 0.554 4.302 1.00 64.09 166 LEU C C 1
ATOM 4160 O O . LEU C 1 174 ? -19.870 0.349 5.395 1.00 63.68 166 LEU C O 1
ATOM 4165 N N . HIS C 1 175 ? -18.302 -0.168 3.867 1.00 58.98 167 HIS C N 1
ATOM 4166 C CA . HIS C 1 175 ? -17.769 -1.294 4.612 1.00 59.52 167 HIS C CA 1
ATOM 4167 C C . HIS C 1 175 ? -16.499 -0.943 5.388 1.00 64.57 167 HIS C C 1
ATOM 4168 O O . HIS C 1 175 ? -15.839 -1.847 5.920 1.00 61.41 167 HIS C O 1
ATOM 4175 N N . PHE C 1 176 ? -16.164 0.350 5.495 1.00 54.56 168 PHE C N 1
ATOM 4176 C CA . PHE C 1 176 ? -14.958 0.749 6.214 1.00 54.85 168 PHE C CA 1
ATOM 4177 C C . PHE C 1 176 ? -15.006 0.274 7.657 1.00 65.48 168 PHE C C 1
ATOM 4178 O O . PHE C 1 176 ? -13.962 0.005 8.269 1.00 62.17 168 PHE C O 1
ATOM 4186 N N . ASN C 1 177 ? -16.213 0.174 8.212 1.00 56.43 169 ASN C N 1
ATOM 4187 C CA . ASN C 1 177 ? -16.422 -0.199 9.598 1.00 62.11 169 ASN C CA 1
ATOM 4188 C C . ASN C 1 177 ? -15.989 -1.632 9.881 1.00 56.57 169 ASN C C 1
ATOM 4189 O O . ASN C 1 177 ? -15.939 -2.030 11.047 1.00 64.81 169 ASN C O 1
ATOM 4194 N N . GLU C 1 178 ? -15.747 -2.433 8.848 1.00 54.60 170 GLU C N 1
ATOM 4195 C CA . GLU C 1 178 ? -15.268 -3.796 9.026 1.00 53.66 170 GLU C CA 1
ATOM 4196 C C . GLU C 1 178 ? -13.756 -3.878 9.194 1.00 57.47 170 GLU C C 1
ATOM 4197 O O . GLU C 1 178 ? -13.237 -4.972 9.431 1.00 59.10 170 GLU C O 1
ATOM 4203 N N . PHE C 1 179 ? -13.041 -2.764 9.080 1.00 43.50 171 PHE C N 1
ATOM 4204 C CA . PHE C 1 179 ? -11.585 -2.776 9.048 1.00 46.16 171 PHE C CA 1
ATOM 4205 C C . PHE C 1 179 ? -10.992 -2.305 10.373 1.00 44.99 171 PHE C C 1
ATOM 4206 O O . PHE C 1 179 ? -11.580 -1.484 11.081 1.00 50.29 171 PHE C O 1
ATOM 4214 N N . ASP C 1 180 ? -9.803 -2.828 10.695 1.00 43.20 172 ASP C N 1
ATOM 4215 C CA . ASP C 1 180 ? -9.182 -2.538 11.990 1.00 42.48 172 ASP C CA 1
ATOM 4216 C C . ASP C 1 180 ? -8.692 -1.100 12.064 1.00 45.23 172 ASP C C 1
ATOM 4217 O O . ASP C 1 180 ? -8.740 -0.475 13.128 1.00 48.52 172 ASP C O 1
ATOM 4222 N N . TYR C 1 181 ? -8.168 -0.579 10.963 1.00 48.25 173 TYR C N 1
ATOM 4223 C CA . TYR C 1 181 ? -7.572 0.746 10.932 1.00 46.92 173 TYR C CA 1
ATOM 4224 C C . TYR C 1 181 ? -8.174 1.541 9.785 1.00 51.54 173 TYR C C 1
ATOM 4225 O O . TYR C 1 181 ? -8.624 0.975 8.786 1.00 54.50 173 TYR C O 1
ATOM 4234 N N . VAL C 1 182 ? -8.186 2.861 9.942 1.00 52.53 174 VAL C N 1
ATOM 4235 C CA . VAL C 1 182 ? -8.674 3.771 8.913 1.00 53.78 174 VAL C CA 1
ATOM 4236 C C . VAL C 1 182 ? -7.637 4.864 8.712 1.00 56.58 174 VAL C C 1
ATOM 4237 O O . VAL C 1 182 ? -7.195 5.492 9.681 1.00 54.71 174 VAL C O 1
ATOM 4241 N N . ILE C 1 183 ? -7.209 5.050 7.466 1.00 53.12 175 ILE C N 1
ATOM 4242 C CA . ILE C 1 183 ? -6.310 6.132 7.085 1.00 54.26 175 ILE C CA 1
ATOM 4243 C C . ILE C 1 183 ? -7.081 7.077 6.173 1.00 60.00 175 ILE C C 1
ATOM 4244 O O . ILE C 1 183 ? -7.682 6.638 5.181 1.00 59.45 175 ILE C O 1
ATOM 4249 N N . VAL C 1 184 ? -7.079 8.365 6.512 1.00 52.13 176 VAL C N 1
ATOM 4250 C CA . VAL C 1 184 ? -7.603 9.410 5.639 1.00 55.71 176 VAL C CA 1
ATOM 4251 C C . VAL C 1 184 ? -6.428 10.011 4.887 1.00 63.71 176 VAL C C 1
ATOM 4252 O O . VAL C 1 184 ? -5.536 10.614 5.497 1.00 63.28 176 VAL C O 1
ATOM 4256 N N . ASN C 1 185 ? -6.450 9.895 3.559 1.00 67.21 177 ASN C N 1
ATOM 4257 C CA . ASN C 1 185 ? -5.312 10.293 2.732 1.00 70.88 177 ASN C CA 1
ATOM 4258 C C . ASN C 1 185 ? -5.427 11.783 2.422 1.00 77.55 177 ASN C C 1
ATOM 4259 O O . ASN C 1 185 ? -5.803 12.199 1.325 1.00 80.73 177 ASN C O 1
ATOM 4264 N N . GLU C 1 186 ? -5.080 12.605 3.415 1.00 81.04 178 GLU C N 1
ATOM 4265 C CA . GLU C 1 186 ? -5.014 14.054 3.214 1.00 78.60 178 GLU C CA 1
ATOM 4266 C C . GLU C 1 186 ? -3.641 14.481 2.706 1.00 81.68 178 GLU C C 1
ATOM 4267 O O . GLU C 1 186 ? -3.533 15.151 1.676 1.00 92.59 178 GLU C O 1
ATOM 4269 N N . VAL C 1 187 ? -2.589 14.116 3.433 1.00 80.39 179 VAL C N 1
ATOM 4270 C CA . VAL C 1 187 ? -1.206 14.384 3.051 1.00 77.21 179 VAL C CA 1
ATOM 4271 C C . VAL C 1 187 ? -0.564 13.050 2.695 1.00 76.98 179 VAL C C 1
ATOM 4272 O O . VAL C 1 187 ? -0.559 12.123 3.515 1.00 74.71 179 VAL C O 1
ATOM 4276 N N . PHE C 1 188 ? -0.001 12.961 1.486 1.00 75.45 180 PHE C N 1
ATOM 4277 C CA . PHE C 1 188 ? 0.491 11.679 0.983 1.00 68.29 180 PHE C CA 1
ATOM 4278 C C . PHE C 1 188 ? 1.576 11.100 1.883 1.00 63.41 180 PHE C C 1
ATOM 4279 O O . PHE C 1 188 ? 1.482 9.947 2.328 1.00 58.82 180 PHE C O 1
ATOM 4287 N N . ASP C 1 189 ? 2.613 11.893 2.173 1.00 65.08 181 ASP C N 1
ATOM 4288 C CA . ASP C 1 189 ? 3.735 11.382 2.952 1.00 66.53 181 ASP C CA 1
ATOM 4289 C C . ASP C 1 189 ? 3.299 10.994 4.353 1.00 62.57 181 ASP C C 1
ATOM 4290 O O . ASP C 1 189 ? 3.870 10.075 4.949 1.00 61.85 181 ASP C O 1
ATOM 4295 N N . THR C 1 190 ? 2.289 11.678 4.893 1.00 60.97 182 THR C N 1
ATOM 4296 C CA . THR C 1 190 ? 1.744 11.278 6.182 1.00 60.48 182 THR C CA 1
ATOM 4297 C C . THR C 1 190 ? 1.012 9.948 6.066 1.00 62.18 182 THR C C 1
ATOM 4298 O O . THR C 1 190 ? 1.161 9.073 6.925 1.00 59.84 182 THR C O 1
ATOM 4302 N N . ALA C 1 191 ? 0.231 9.771 4.996 1.00 61.34 183 ALA C N 1
ATOM 4303 C CA . ALA C 1 191 ? -0.485 8.516 4.805 1.00 55.75 183 ALA C CA 1
ATOM 4304 C C . ALA C 1 191 ? 0.476 7.331 4.731 1.00 48.62 183 ALA C C 1
ATOM 4305 O O . ALA C 1 191 ? 0.210 6.266 5.304 1.00 47.75 183 ALA C O 1
ATOM 4307 N N . VAL C 1 192 ? 1.611 7.508 4.049 1.00 56.03 184 VAL C N 1
ATOM 4308 C CA . VAL C 1 192 ? 2.622 6.454 3.957 1.00 50.24 184 VAL C CA 1
ATOM 4309 C C . VAL C 1 192 ? 3.221 6.166 5.333 1.00 51.91 184 VAL C C 1
ATOM 4310 O O . VAL C 1 192 ? 3.401 5.005 5.716 1.00 49.18 184 VAL C O 1
ATOM 4314 N N . ASP C 1 193 ? 3.569 7.219 6.086 1.00 52.68 185 ASP C N 1
ATOM 4315 C CA . ASP C 1 193 ? 4.054 7.030 7.454 1.00 46.95 185 ASP C CA 1
ATOM 4316 C C . ASP C 1 193 ? 3.056 6.247 8.297 1.00 49.81 185 ASP C C 1
ATOM 4317 O O . ASP C 1 193 ? 3.440 5.380 9.090 1.00 50.01 185 ASP C O 1
ATOM 4322 N N . GLU C 1 194 ? 1.771 6.567 8.158 1.00 49.97 186 GLU C N 1
ATOM 4323 C CA . GLU C 1 194 ? 0.746 5.921 8.962 1.00 42.11 186 GLU C CA 1
ATOM 4324 C C . GLU C 1 194 ? 0.592 4.455 8.574 1.00 48.65 186 GLU C C 1
ATOM 4325 O O . GLU C 1 194 ? 0.391 3.598 9.442 1.00 44.87 186 GLU C O 1
ATOM 4331 N N . LEU C 1 195 ? 0.682 4.144 7.276 1.00 45.39 187 LEU C N 1
ATOM 4332 C CA . LEU C 1 195 ? 0.634 2.746 6.874 1.00 40.60 187 LEU C CA 1
ATOM 4333 C C . LEU C 1 195 ? 1.859 1.997 7.387 1.00 40.83 187 LEU C C 1
ATOM 4334 O O . LEU C 1 195 ? 1.743 0.876 7.899 1.00 43.35 187 LEU C O 1
ATOM 4339 N N . CYS C 1 196 ? 3.036 2.614 7.306 1.00 37.55 188 CYS C N 1
ATOM 4340 C CA . CYS C 1 196 ? 4.223 1.972 7.865 1.00 43.19 188 CYS C CA 1
ATOM 4341 C C . CYS C 1 196 ? 4.091 1.766 9.365 1.00 39.41 188 CYS C C 1
ATOM 4342 O O . CYS C 1 196 ? 4.417 0.691 9.877 1.00 39.23 188 CYS C O 1
ATOM 4345 N N . ALA C 1 197 ? 3.566 2.755 10.086 1.00 39.36 189 ALA C N 1
ATOM 4346 C CA . ALA C 1 197 ? 3.392 2.560 11.521 1.00 36.67 189 ALA C CA 1
ATOM 4347 C C . ALA C 1 197 ? 2.508 1.353 11.802 1.00 35.02 189 ALA C C 1
ATOM 4348 O O . ALA C 1 197 ? 2.775 0.585 12.730 1.00 40.32 189 ALA C O 1
ATOM 4350 N N . ILE C 1 198 ? 1.449 1.171 11.012 1.00 36.39 190 ILE C N 1
ATOM 4351 C CA . ILE C 1 198 ? 0.548 0.039 11.225 1.00 38.31 190 ILE C CA 1
ATOM 4352 C C . ILE C 1 198 ? 1.290 -1.281 11.032 1.00 37.96 190 ILE C C 1
ATOM 4353 O O . ILE C 1 198 ? 1.152 -2.217 11.834 1.00 33.34 190 ILE C O 1
ATOM 4358 N N . PHE C 1 199 ? 2.102 -1.374 9.982 1.00 33.31 191 PHE C N 1
ATOM 4359 C CA . PHE C 1 199 ? 2.847 -2.605 9.751 1.00 35.27 191 PHE C CA 1
ATOM 4360 C C . PHE C 1 199 ? 3.840 -2.856 10.879 1.00 39.88 191 PHE C C 1
ATOM 4361 O O . PHE C 1 199 ? 3.917 -3.963 11.422 1.00 44.28 191 PHE C O 1
ATOM 4369 N N . THR C 1 200 ? 4.562 -1.814 11.289 1.00 39.31 192 THR C N 1
ATOM 4370 C CA . THR C 1 200 ? 5.529 -1.944 12.375 1.00 32.65 192 THR C CA 1
ATOM 4371 C C . THR C 1 200 ? 4.858 -2.365 13.673 1.00 35.24 192 THR C C 1
ATOM 4372 O O . THR C 1 200 ? 5.299 -3.314 14.332 1.00 39.19 192 THR C O 1
ATOM 4376 N N . ALA C 1 201 ? 3.785 -1.666 14.061 1.00 33.45 193 ALA C N 1
ATOM 4377 C CA . ALA C 1 201 ? 3.115 -1.984 15.316 1.00 34.35 193 ALA C CA 1
ATOM 4378 C C . ALA C 1 201 ? 2.571 -3.407 15.306 1.00 36.69 193 ALA C C 1
ATOM 4379 O O . ALA C 1 201 ? 2.565 -4.092 16.339 1.00 37.63 193 ALA C O 1
ATOM 4381 N N . SER C 1 202 ? 2.106 -3.873 14.148 1.00 38.63 194 SER C N 1
ATOM 4382 C CA . SER C 1 202 ? 1.466 -5.182 14.102 1.00 38.64 194 SER C CA 1
ATOM 4383 C C . SER C 1 202 ? 2.463 -6.300 14.379 1.00 35.90 194 SER C C 1
ATOM 4384 O O . SER C 1 202 ? 2.087 -7.336 14.939 1.00 39.89 194 SER C O 1
ATOM 4387 N N . ARG C 1 203 ? 3.732 -6.104 14.006 1.00 34.19 195 ARG C N 1
ATOM 4388 C CA . ARG C 1 203 ? 4.763 -7.093 14.299 1.00 35.34 195 ARG C CA 1
ATOM 4389 C C . ARG C 1 203 ? 5.146 -7.121 15.769 1.00 29.32 195 ARG C C 1
ATOM 4390 O O . ARG C 1 203 ? 5.739 -8.102 16.219 1.00 32.19 195 ARG C O 1
ATOM 4398 N N . LEU C 1 204 ? 4.807 -6.085 16.528 1.00 32.15 196 LEU C N 1
ATOM 4399 C CA . LEU C 1 204 ? 5.131 -6.041 17.948 1.00 28.65 196 LEU C CA 1
ATOM 4400 C C . LEU C 1 204 ? 4.026 -6.644 18.805 1.00 30.04 196 LEU C C 1
ATOM 4401 O O . LEU C 1 204 ? 4.155 -6.668 20.034 1.00 27.89 196 LEU C O 1
ATOM 4406 N N . ARG C 1 205 ? 2.941 -7.108 18.186 1.00 32.79 197 ARG C N 1
ATOM 4407 C CA . ARG C 1 205 ? 1.844 -7.701 18.941 1.00 25.64 197 ARG C CA 1
ATOM 4408 C C . ARG C 1 205 ? 2.335 -8.914 19.722 1.00 34.98 197 ARG C C 1
ATOM 4409 O O . ARG C 1 205 ? 3.234 -9.640 19.289 1.00 35.13 197 ARG C O 1
ATOM 4417 N N . ARG C 1 206 ? 1.724 -9.122 20.890 1.00 33.40 198 ARG C N 1
ATOM 4418 C CA . ARG C 1 206 ? 2.233 -10.086 21.858 1.00 33.75 198 ARG C CA 1
ATOM 4419 C C . ARG C 1 206 ? 2.442 -11.474 21.258 1.00 32.25 198 ARG C C 1
ATOM 4420 O O . ARG C 1 206 ? 3.509 -12.076 21.415 1.00 39.23 198 ARG C O 1
ATOM 4428 N N . GLU C 1 207 ? 1.437 -12.002 20.570 1.00 29.91 199 GLU C 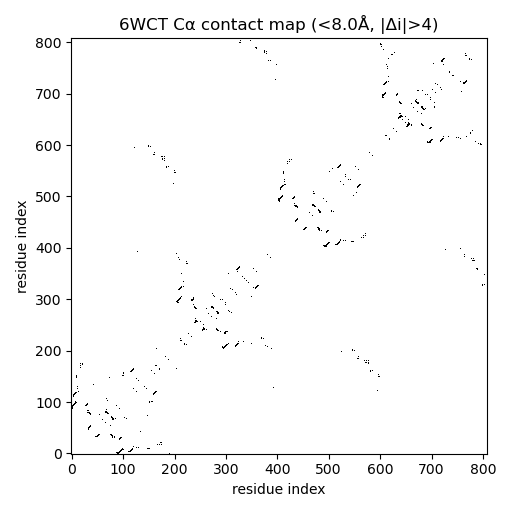N 1
ATOM 4429 C CA . GLU C 1 207 ? 1.523 -13.401 20.168 1.00 35.00 199 GLU C CA 1
ATOM 4430 C C . GLU C 1 207 ? 2.617 -13.608 19.135 1.00 37.08 199 GLU C C 1
ATOM 4431 O O . GLU C 1 207 ? 3.262 -14.661 19.132 1.00 39.84 199 GLU C O 1
ATOM 4437 N N . ALA C 1 208 ? 2.840 -12.629 18.261 1.00 35.47 200 ALA C N 1
ATOM 4438 C CA . ALA C 1 208 ? 3.962 -12.725 17.330 1.00 38.66 200 ALA C CA 1
ATOM 4439 C C . ALA C 1 208 ? 5.287 -12.673 18.081 1.00 36.55 200 ALA C C 1
ATOM 4440 O O . ALA C 1 208 ? 6.201 -13.457 17.800 1.00 40.30 200 ALA C O 1
ATOM 4442 N N . GLN C 1 209 ? 5.389 -11.788 19.075 1.00 32.25 201 GLN C N 1
ATOM 4443 C CA . GLN C 1 209 ? 6.650 -11.629 19.787 1.00 36.56 201 GLN C CA 1
ATOM 4444 C C . GLN C 1 209 ? 6.957 -12.834 20.675 1.00 36.87 201 GLN C C 1
ATOM 4445 O O . GLN C 1 209 ? 8.128 -13.152 20.903 1.00 35.26 201 GLN C O 1
ATOM 4451 N N . LYS C 1 210 ? 5.928 -13.511 21.188 1.00 32.07 202 LYS C N 1
ATOM 4452 C CA . LYS C 1 210 ? 6.143 -14.715 21.988 1.00 34.29 202 LYS C CA 1
ATOM 4453 C C . LYS C 1 210 ? 6.831 -15.810 21.181 1.00 40.74 202 LYS C C 1
ATOM 4454 O O . LYS C 1 210 ? 7.588 -16.614 21.735 1.00 43.27 202 LYS C O 1
ATOM 4460 N N . VAL C 1 211 ? 6.508 -15.906 19.891 1.00 36.29 203 VAL C N 1
ATOM 4461 C CA . VAL C 1 211 ? 7.162 -16.860 19.002 1.00 44.26 203 VAL C CA 1
ATOM 4462 C C . VAL C 1 211 ? 8.551 -16.365 18.625 1.00 47.56 203 VAL C C 1
ATOM 4463 O O . VAL C 1 211 ? 9.552 -17.081 18.763 1.00 49.38 203 VAL C O 1
ATOM 4467 N N . ARG C 1 212 ? 8.615 -15.123 18.152 1.00 37.19 204 ARG C N 1
ATOM 4468 C CA . ARG C 1 212 ? 9.865 -14.518 17.712 1.00 40.61 204 ARG C CA 1
ATOM 4469 C C . ARG C 1 212 ? 10.912 -14.504 18.822 1.00 46.74 204 ARG C C 1
ATOM 4470 O O . ARG C 1 212 ? 12.111 -14.665 18.557 1.00 45.09 204 ARG C O 1
ATOM 4478 N N . HIS C 1 213 ? 10.488 -14.316 20.072 1.00 34.85 205 HIS C N 1
ATOM 4479 C CA . HIS C 1 213 ? 11.439 -14.199 21.173 1.00 42.37 205 HIS C CA 1
ATOM 4480 C C . HIS C 1 213 ? 11.270 -15.301 22.217 1.00 44.57 205 HIS C C 1
ATOM 4481 O O . HIS C 1 213 ? 11.621 -15.109 23.384 1.00 42.57 205 HIS C O 1
ATOM 4488 N N . ALA C 1 214 ? 10.785 -16.477 21.795 1.00 46.87 206 ALA C N 1
ATOM 4489 C CA . ALA C 1 214 ? 10.525 -17.571 22.729 1.00 44.98 206 ALA C CA 1
ATOM 4490 C C . ALA C 1 214 ? 11.752 -17.882 23.575 1.00 46.73 206 ALA C C 1
ATOM 4491 O O . ALA C 1 214 ? 11.656 -18.026 24.799 1.00 45.57 206 ALA C O 1
ATOM 4493 N N . GLY C 1 215 ? 12.924 -17.975 22.943 1.00 47.06 207 GLY C N 1
ATOM 4494 C CA . GLY C 1 215 ? 14.126 -18.289 23.701 1.00 46.41 207 GLY C CA 1
ATOM 4495 C C . GLY C 1 215 ? 14.485 -17.208 24.706 1.00 45.62 207 GLY C C 1
ATOM 4496 O O . GLY C 1 215 ? 14.771 -17.498 25.870 1.00 46.36 207 GLY C O 1
ATOM 4497 N N . LEU C 1 216 ? 14.438 -15.943 24.284 1.00 39.42 208 LEU C N 1
ATOM 4498 C CA . LEU C 1 216 ? 14.704 -14.850 25.213 1.00 41.73 208 LEU C CA 1
ATOM 4499 C C . LEU C 1 216 ? 13.731 -14.866 26.390 1.00 44.07 208 LEU C C 1
ATOM 4500 O O . LEU C 1 216 ? 14.141 -14.691 27.542 1.00 47.49 208 LEU C O 1
ATOM 4505 N N . ILE C 1 217 ? 12.441 -15.082 26.120 1.00 42.08 209 ILE C N 1
ATOM 4506 C CA . ILE C 1 217 ? 11.438 -15.068 27.184 1.00 35.71 209 ILE C CA 1
ATOM 4507 C C . ILE C 1 217 ? 11.681 -16.188 28.189 1.00 42.76 209 ILE C C 1
ATOM 4508 O O . ILE C 1 217 ? 11.573 -15.982 29.404 1.00 48.49 209 ILE C O 1
ATOM 4513 N N . GLN C 1 218 ? 11.997 -17.397 27.710 1.00 42.92 210 GLN C N 1
ATOM 4514 C CA . GLN C 1 218 ? 12.233 -18.483 28.651 1.00 39.00 210 GLN C CA 1
ATOM 4515 C C . GLN C 1 218 ? 13.398 -18.173 29.579 1.00 48.21 210 GLN C C 1
ATOM 4516 O O . GLN C 1 218 ? 13.321 -18.415 30.791 1.00 48.21 210 GLN C O 1
ATOM 4522 N N . ALA C 1 219 ? 14.483 -17.623 29.029 1.00 46.46 211 ALA C N 1
ATOM 4523 C CA . ALA C 1 219 ? 15.631 -17.283 29.855 1.00 49.98 211 ALA C CA 1
ATOM 4524 C C . ALA C 1 219 ? 15.270 -16.221 30.882 1.00 46.26 211 ALA C C 1
ATOM 4525 O O . ALA C 1 219 ? 15.617 -16.341 32.063 1.00 50.15 211 ALA C O 1
ATOM 4527 N N . LEU C 1 220 ? 14.546 -15.190 30.459 1.00 40.50 212 LEU C N 1
ATOM 4528 C CA . LEU C 1 220 ? 14.241 -14.094 31.367 1.00 45.71 212 LEU C CA 1
ATOM 4529 C C . LEU C 1 220 ? 13.327 -14.539 32.503 1.00 50.61 212 LEU C C 1
ATOM 4530 O O . LEU C 1 220 ? 13.416 -13.998 33.613 1.00 53.83 212 LEU C O 1
ATOM 4535 N N . LEU C 1 221 ? 12.447 -15.511 32.256 1.00 45.19 213 LEU C N 1
ATOM 4536 C CA . LEU C 1 221 ? 11.477 -15.923 33.268 1.00 44.46 213 LEU C CA 1
ATOM 4537 C C . LEU C 1 221 ? 11.965 -17.074 34.147 1.00 52.06 213 LEU C C 1
ATOM 4538 O O . LEU C 1 221 ? 11.265 -17.448 35.094 1.00 54.65 213 LEU C O 1
ATOM 4543 N N . THR C 1 222 ? 13.144 -17.656 33.850 1.00 53.46 214 THR C N 1
ATOM 4544 C CA . THR C 1 222 ? 13.760 -18.712 34.655 1.00 63.95 214 THR C CA 1
ATOM 4545 C C . THR C 1 222 ? 14.576 -18.105 35.797 1.00 71.17 214 THR C C 1
ATOM 4546 O O . THR C 1 222 ? 15.311 -17.134 35.583 1.00 72.51 214 THR C O 1
ATOM 4550 N N . PRO C 1 223 ? 14.518 -18.683 36.996 1.00 74.62 215 PRO C N 1
ATOM 4551 C CA . PRO C 1 223 ? 15.269 -18.132 38.135 1.00 72.02 215 PRO C CA 1
ATOM 4552 C C . PRO C 1 223 ? 16.743 -18.522 38.075 1.00 75.50 215 PRO C C 1
ATOM 4553 O O . PRO C 1 223 ? 17.203 -19.162 37.136 1.00 75.87 215 PRO C O 1
ATOM 4557 N N . ASP C 1 224 ? 17.488 -18.091 39.093 1.00 84.41 216 ASP C N 1
ATOM 4558 C CA . ASP C 1 224 ? 18.909 -18.423 39.228 1.00 83.54 216 ASP C CA 1
ATOM 4559 C C . ASP C 1 224 ? 19.085 -19.770 39.919 1.00 84.80 216 ASP C C 1
ATOM 4560 O O . ASP C 1 224 ? 19.464 -20.755 39.285 1.00 87.84 216 ASP C O 1
ATOM 4562 N N . ALA D 1 18 ? 50.327 -34.377 3.527 1.00 92.98 10 ALA D N 1
ATOM 4563 C CA . ALA D 1 18 ? 51.521 -34.171 4.339 1.00 93.90 10 ALA D CA 1
ATOM 4564 C C . ALA D 1 18 ? 51.172 -33.911 5.802 1.00 97.27 10 ALA D C 1
ATOM 4565 O O . ALA D 1 18 ? 50.000 -33.892 6.187 1.00 93.98 10 ALA D O 1
ATOM 4567 N N . VAL D 1 19 ? 52.208 -33.704 6.613 1.00 102.65 11 VAL D N 1
ATOM 4568 C CA . VAL D 1 19 ? 52.046 -33.486 8.052 1.00 93.80 11 VAL D CA 1
ATOM 4569 C C . VAL D 1 19 ? 51.951 -31.977 8.257 1.00 78.83 11 VAL D C 1
ATOM 4570 O O . VAL D 1 19 ? 52.955 -31.273 8.365 1.00 85.99 11 VAL D O 1
ATOM 4572 N N . ALA D 1 20 ? 50.721 -31.477 8.301 1.00 65.13 12 ALA D N 1
ATOM 4573 C CA . ALA D 1 20 ? 50.491 -30.091 8.691 1.00 64.15 12 ALA D CA 1
ATOM 4574 C C . ALA D 1 20 ? 50.929 -29.884 10.134 1.00 58.65 12 ALA D C 1
ATOM 4575 O O . ALA D 1 20 ? 50.608 -30.691 11.012 1.00 55.94 12 ALA D O 1
ATOM 4577 N N . ARG D 1 21 ? 51.678 -28.809 10.373 1.00 56.02 13 ARG D N 1
ATOM 4578 C CA . ARG D 1 21 ? 52.220 -28.558 11.699 1.00 56.97 13 ARG D CA 1
ATOM 4579 C C . ARG D 1 21 ? 51.108 -28.453 12.730 1.00 58.27 13 ARG D C 1
ATOM 4580 O O . ARG D 1 21 ? 49.983 -28.042 12.431 1.00 59.85 13 ARG D O 1
ATOM 4588 N N . GLY D 1 22 ? 51.427 -28.843 13.957 1.00 56.11 14 GLY D N 1
ATOM 4589 C CA . GLY D 1 22 ? 50.474 -28.678 15.024 1.00 46.11 14 GLY D CA 1
ATOM 4590 C C . GLY D 1 22 ? 50.251 -27.208 15.307 1.00 51.83 14 GLY D C 1
ATOM 4591 O O . GLY D 1 22 ? 51.097 -26.358 15.022 1.00 52.41 14 GLY D O 1
ATOM 4592 N N . THR D 1 23 ? 49.060 -26.901 15.798 1.00 49.13 15 THR D N 1
ATOM 4593 C CA . THR D 1 23 ? 48.727 -25.546 16.201 1.00 50.58 15 THR D CA 1
ATOM 4594 C C . THR D 1 23 ? 49.009 -25.378 17.688 1.00 45.87 15 THR D C 1
ATOM 4595 O O . THR D 1 23 ? 48.797 -26.298 18.485 1.00 44.15 15 THR D O 1
ATOM 4599 N N . LEU D 1 24 ? 49.498 -24.207 18.050 1.00 40.84 16 LEU D N 1
ATOM 4600 C CA . LEU D 1 24 ? 49.798 -23.872 19.431 1.00 41.26 16 LEU D CA 1
ATOM 4601 C C . LEU D 1 24 ? 48.641 -23.056 19.981 1.00 45.41 16 LEU D C 1
ATOM 4602 O O . LEU D 1 24 ? 48.247 -22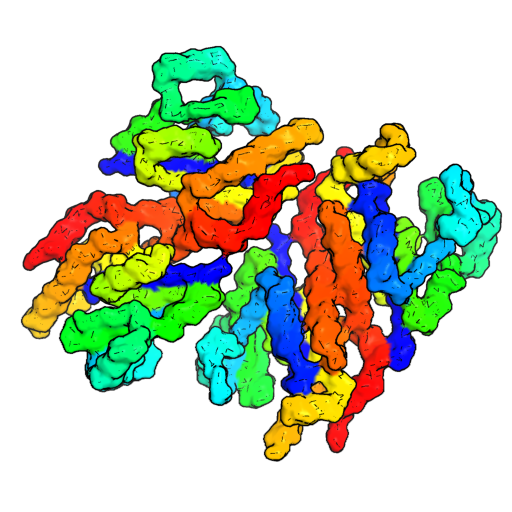.042 19.392 1.00 44.62 16 LEU D O 1
ATOM 4607 N N . TYR D 1 25 ? 48.071 -23.523 21.074 1.00 46.74 17 TYR D N 1
ATOM 4608 C CA . TYR D 1 25 ? 46.939 -22.864 21.691 1.00 48.41 17 TYR D CA 1
ATOM 4609 C C . TYR D 1 25 ? 47.365 -22.366 23.061 1.00 41.20 17 TYR D C 1
ATOM 4610 O O . TYR D 1 25 ? 48.132 -23.032 23.761 1.00 46.60 17 TYR D O 1
ATOM 4619 N N . ILE D 1 26 ? 46.921 -21.171 23.422 1.00 43.07 18 ILE D N 1
ATOM 4620 C CA . ILE D 1 26 ? 47.112 -20.636 24.764 1.00 41.11 18 ILE D CA 1
ATOM 4621 C C . ILE D 1 26 ? 45.741 -20.288 25.330 1.00 38.22 18 ILE D C 1
ATOM 4622 O O . ILE D 1 26 ? 44.981 -19.540 24.707 1.00 43.56 18 ILE D O 1
ATOM 4627 N N . VAL D 1 27 ? 45.432 -20.795 26.515 1.00 38.93 19 VAL D N 1
ATOM 4628 C CA . VAL D 1 27 ? 44.175 -20.488 27.191 1.00 38.23 19 VAL D CA 1
ATOM 4629 C C . VAL D 1 27 ? 44.496 -19.912 28.563 1.00 41.82 19 VAL D C 1
ATOM 4630 O O . VAL D 1 27 ? 45.201 -20.545 29.354 1.00 44.51 19 VAL D O 1
ATOM 4634 N N . ALA D 1 28 ? 44.062 -18.676 28.805 1.00 41.87 20 ALA D N 1
ATOM 4635 C CA . ALA D 1 28 ? 44.242 -17.990 30.076 1.00 47.53 20 ALA D CA 1
ATOM 4636 C C . ALA D 1 28 ? 42.892 -17.589 30.657 1.00 52.84 20 ALA D C 1
ATOM 4637 O O . ALA D 1 28 ? 41.875 -17.539 29.960 1.00 48.47 20 ALA D O 1
ATOM 4639 N N . ALA D 1 29 ? 42.895 -17.318 31.954 1.00 62.47 21 ALA D N 1
ATOM 4640 C CA . ALA D 1 29 ? 41.703 -16.899 32.679 1.00 63.29 21 ALA D CA 1
ATOM 4641 C C . ALA D 1 29 ? 42.094 -16.513 34.097 1.00 69.25 21 ALA D C 1
ATOM 4642 O O . ALA D 1 29 ? 43.089 -17.019 34.627 1.00 76.61 21 ALA D O 1
ATOM 4644 N N . PRO D 1 30 ? 41.367 -15.601 34.729 1.00 65.29 22 PRO D N 1
ATOM 4645 C CA . PRO D 1 30 ? 41.554 -15.397 36.166 1.00 70.70 22 PRO D CA 1
ATOM 4646 C C . PRO D 1 30 ? 41.165 -16.655 36.928 1.00 73.86 22 PRO D C 1
ATOM 4647 O O . PRO D 1 30 ? 40.370 -17.474 36.459 1.00 78.35 22 PRO D O 1
ATOM 4651 N N . SER D 1 31 ? 41.741 -16.813 38.117 1.00 70.04 23 SER D N 1
ATOM 4652 C CA . SER D 1 31 ? 41.333 -17.917 38.972 1.00 79.19 23 SER D CA 1
ATOM 4653 C C . SER D 1 31 ? 39.841 -17.824 39.262 1.00 83.82 23 SER D C 1
ATOM 4654 O O . SER D 1 31 ? 39.293 -16.734 39.457 1.00 87.35 23 SER D O 1
ATOM 4657 N N . GLY D 1 32 ? 39.180 -18.980 39.290 1.00 83.73 24 GLY D N 1
ATOM 4658 C CA . GLY D 1 32 ? 37.763 -19.012 39.582 1.00 92.26 24 GLY D CA 1
ATOM 4659 C C . GLY D 1 32 ? 36.846 -18.773 38.407 1.00 90.09 24 GLY D C 1
ATOM 4660 O O . GLY D 1 32 ? 35.630 -18.676 38.607 1.00 88.99 24 GLY D O 1
ATOM 4661 N N . ALA D 1 33 ? 37.381 -18.679 37.190 1.00 85.17 25 ALA D N 1
ATOM 4662 C CA . ALA D 1 33 ? 36.565 -18.512 35.996 1.00 82.06 25 ALA D CA 1
ATOM 4663 C C . ALA D 1 33 ? 36.082 -19.832 35.411 1.00 83.76 25 ALA D C 1
ATOM 4664 O O . ALA D 1 33 ? 35.249 -19.819 34.498 1.00 82.36 25 ALA D O 1
ATOM 4666 N N . GLY D 1 34 ? 36.568 -20.962 35.917 1.00 77.49 26 GLY D N 1
ATOM 4667 C CA . GLY D 1 34 ? 36.192 -22.249 35.383 1.00 71.33 26 GLY D CA 1
ATOM 4668 C C . GLY D 1 34 ? 37.073 -22.722 34.252 1.00 70.45 26 GLY D C 1
ATOM 4669 O O . GLY D 1 34 ? 36.693 -23.656 33.539 1.00 70.11 26 GLY D O 1
ATOM 4670 N N . LYS D 1 35 ? 38.242 -22.106 34.071 1.00 67.00 27 LYS D N 1
ATOM 4671 C CA . LYS D 1 35 ? 39.112 -22.448 32.953 1.00 64.48 27 LYS D CA 1
ATOM 4672 C C . LYS D 1 35 ? 39.504 -23.918 32.989 1.00 63.72 27 LYS D C 1
ATOM 4673 O O . LYS D 1 35 ? 39.520 -24.594 31.951 1.00 58.69 27 LYS D O 1
ATOM 4679 N N . SER D 1 36 ? 39.830 -24.426 34.177 1.00 63.73 28 SER D N 1
ATOM 4680 C CA . SER D 1 36 ? 40.358 -25.778 34.285 1.00 64.62 28 SER D CA 1
ATOM 4681 C C . SER D 1 36 ? 39.320 -26.819 33.882 1.00 63.49 28 SER D C 1
ATOM 4682 O O . SER D 1 36 ? 39.626 -27.743 33.120 1.00 57.76 28 SER D O 1
ATOM 4685 N N . SER D 1 37 ? 38.074 -26.652 34.326 1.00 64.83 29 SER D N 1
ATOM 4686 C CA . SER D 1 37 ? 37.036 -27.597 33.937 1.00 63.77 29 SER D CA 1
ATOM 4687 C C . SER D 1 37 ? 36.733 -27.499 32.444 1.00 55.80 29 SER D C 1
ATOM 4688 O O . SER D 1 37 ? 36.506 -28.515 31.785 1.00 59.84 29 SER D O 1
ATOM 4691 N N . ILE D 1 38 ? 36.768 -26.290 31.886 1.00 51.20 30 ILE D N 1
ATOM 4692 C CA . ILE D 1 38 ? 36.492 -26.112 30.465 1.00 55.36 30 ILE D CA 1
ATOM 4693 C C . ILE D 1 38 ? 37.567 -26.785 29.620 1.00 56.78 30 ILE D C 1
ATOM 4694 O O . ILE D 1 38 ? 37.265 -27.501 28.658 1.00 56.63 30 ILE D O 1
ATOM 4699 N N . VAL D 1 39 ? 38.837 -26.580 29.974 1.00 50.64 31 VAL D N 1
ATOM 4700 C CA . VAL D 1 39 ? 39.919 -27.197 29.213 1.00 54.75 31 VAL D CA 1
ATOM 4701 C C . VAL D 1 39 ? 39.838 -28.717 29.314 1.00 55.93 31 VAL D C 1
ATOM 4702 O O . VAL D 1 39 ? 39.982 -29.426 28.311 1.00 56.52 31 VAL D O 1
ATOM 4706 N N . ASN D 1 40 ? 39.604 -29.242 30.520 1.00 55.46 32 ASN D N 1
ATOM 4707 C CA . ASN D 1 40 ? 39.499 -30.691 30.679 1.00 62.35 32 ASN D CA 1
ATOM 4708 C C . ASN D 1 40 ? 38.324 -31.264 29.892 1.00 59.05 32 ASN D C 1
ATOM 4709 O O . ASN D 1 40 ? 38.443 -32.325 29.271 1.00 56.06 32 ASN D O 1
ATOM 4714 N N . ALA D 1 41 ? 37.176 -30.591 29.915 1.00 54.63 33 ALA D N 1
ATOM 4715 C CA . ALA D 1 41 ? 36.061 -31.086 29.119 1.00 56.94 33 ALA D CA 1
ATOM 4716 C C . ALA D 1 41 ? 36.368 -30.981 27.630 1.00 54.94 33 ALA D C 1
ATOM 4717 O O . ALA D 1 41 ? 35.957 -31.846 26.850 1.00 58.68 33 ALA D O 1
ATOM 4719 N N . THR D 1 42 ? 37.114 -29.952 27.225 1.00 52.13 34 THR D N 1
ATOM 4720 C CA . THR D 1 42 ? 37.485 -29.804 25.820 1.00 50.64 34 THR D CA 1
ATOM 4721 C C . THR D 1 42 ? 38.437 -30.905 25.374 1.00 51.47 34 THR D C 1
ATOM 4722 O O . THR D 1 42 ? 38.313 -31.423 24.259 1.00 56.61 34 THR D O 1
ATOM 4726 N N . LEU D 1 43 ? 39.410 -31.256 26.218 1.00 47.68 35 LEU D N 1
ATOM 4727 C CA . LEU D 1 43 ? 40.343 -32.322 25.868 1.00 57.18 35 LEU D CA 1
ATOM 4728 C C . LEU D 1 43 ? 39.646 -33.674 25.774 1.00 63.04 35 LEU D C 1
ATOM 4729 O O . LEU D 1 43 ? 40.024 -34.507 24.943 1.00 56.86 35 LEU D O 1
ATOM 4734 N N . ALA D 1 44 ? 38.625 -33.906 26.602 1.00 47.58 36 ALA D N 1
ATOM 4735 C CA . ALA D 1 44 ? 37.858 -35.138 26.497 1.00 53.18 36 ALA D CA 1
ATOM 4736 C C . ALA D 1 44 ? 37.189 -35.254 25.133 1.00 58.27 36 ALA D C 1
ATOM 4737 O O . ALA D 1 44 ? 37.114 -36.346 24.559 1.00 65.51 36 ALA D O 1
ATOM 4739 N N . ARG D 1 45 ? 36.687 -34.139 24.607 1.00 48.19 37 ARG D N 1
ATOM 4740 C CA . ARG D 1 45 ? 36.051 -34.127 23.296 1.00 54.10 37 ARG D CA 1
ATOM 4741 C C . ARG D 1 45 ? 37.068 -34.131 22.159 1.00 57.32 37 ARG D C 1
ATOM 4742 O O . ARG D 1 45 ? 36.752 -34.588 21.058 1.00 58.76 37 ARG D O 1
ATOM 4750 N N . ASP D 1 46 ? 38.271 -33.603 22.387 1.00 64.41 38 ASP D N 1
ATOM 4751 C CA . ASP D 1 46 ? 39.258 -33.391 21.326 1.00 61.50 38 ASP D CA 1
ATOM 4752 C C . ASP D 1 46 ? 40.611 -33.952 21.760 1.00 53.88 38 ASP D C 1
ATOM 4753 O O . ASP D 1 46 ? 41.468 -33.224 22.271 1.00 51.11 38 ASP D O 1
ATOM 4758 N N . PRO D 1 47 ? 40.832 -35.259 21.580 1.00 59.62 39 PRO D N 1
ATOM 4759 C CA . PRO D 1 47 ? 42.076 -35.878 22.071 1.00 58.91 39 PRO D CA 1
ATOM 4760 C C . PRO D 1 47 ? 43.314 -35.533 21.254 1.00 52.85 39 PRO D C 1
ATOM 4761 O O . PRO D 1 47 ? 44.419 -35.906 21.650 1.00 53.82 39 PRO D O 1
ATOM 4765 N N . GLN D 1 48 ? 43.167 -34.814 20.149 1.00 53.59 40 GLN D N 1
ATOM 4766 C CA . GLN D 1 48 ? 44.263 -34.382 19.292 1.00 53.57 40 GLN D CA 1
ATOM 4767 C C . GLN D 1 48 ? 45.129 -33.296 19.916 1.00 55.31 40 GLN D C 1
ATOM 4768 O O . GLN D 1 48 ? 46.103 -32.879 19.276 1.00 56.53 40 GLN D O 1
ATOM 4774 N N . ILE D 1 49 ? 44.836 -32.860 21.139 1.00 46.57 41 ILE D N 1
ATOM 4775 C CA . ILE D 1 49 ? 45.524 -31.742 21.778 1.00 47.60 41 ILE D CA 1
ATOM 4776 C C . ILE D 1 49 ? 46.338 -32.244 22.958 1.00 42.25 41 ILE D C 1
ATOM 4777 O O . ILE D 1 49 ? 45.789 -32.835 23.895 1.00 43.65 41 ILE D O 1
ATOM 4782 N N . ALA D 1 50 ? 47.630 -31.948 22.938 1.00 40.49 42 ALA D N 1
ATOM 4783 C CA . ALA D 1 50 ? 48.544 -32.330 24.000 1.00 38.97 42 ALA D CA 1
ATOM 4784 C C . ALA D 1 50 ? 48.697 -31.203 25.004 1.00 41.58 42 ALA D C 1
ATOM 4785 O O . ALA D 1 50 ? 48.644 -30.029 24.645 1.00 47.69 42 ALA D O 1
ATOM 4787 N N . LEU D 1 51 ? 48.840 -31.572 26.268 1.00 41.65 43 LEU D N 1
ATOM 4788 C CA . LEU D 1 51 ? 49.169 -30.651 27.345 1.00 40.88 43 LEU D CA 1
ATOM 4789 C C . LEU D 1 51 ? 50.680 -30.614 27.553 1.00 38.03 43 LEU D C 1
ATOM 4790 O O . LEU D 1 51 ? 51.414 -31.499 27.111 1.00 38.77 43 LEU D O 1
ATOM 4795 N N . SER D 1 52 ? 51.149 -29.511 28.111 1.00 35.89 44 SER D N 1
ATOM 4796 C CA . SER D 1 52 ? 52.549 -29.324 28.466 1.00 40.90 44 SER D CA 1
ATOM 4797 C C . SER D 1 52 ? 52.727 -29.256 29.983 1.00 36.93 44 SER D C 1
ATOM 4798 O O . SER D 1 52 ? 51.930 -28.618 30.677 1.00 43.29 44 SER D O 1
ATOM 4801 N N . ILE D 1 53 ? 53.793 -29.866 30.494 1.00 32.62 45 ILE D N 1
ATOM 4802 C CA . ILE D 1 53 ? 54.142 -29.776 31.912 1.00 30.71 45 ILE D CA 1
ATOM 4803 C C . ILE D 1 53 ? 55.158 -28.650 32.085 1.00 30.43 45 ILE D C 1
ATOM 4804 O O . ILE D 1 53 ? 56.304 -28.769 31.645 1.00 36.89 45 ILE D O 1
ATOM 4809 N N . SER D 1 54 ? 54.760 -27.571 32.756 1.00 32.17 46 SER D N 1
ATOM 4810 C CA . SER D 1 54 ? 55.657 -26.435 32.936 1.00 31.14 46 SER D CA 1
ATOM 4811 C C . SER D 1 54 ? 56.713 -26.726 34.005 1.00 31.92 46 SER D C 1
ATOM 4812 O O . SER D 1 54 ? 56.523 -27.563 34.887 1.00 41.02 46 SER D O 1
ATOM 4815 N N . PHE D 1 55 ? 57.841 -26.019 33.903 1.00 36.88 47 PHE D N 1
ATOM 4816 C CA . PHE D 1 55 ? 58.853 -25.973 34.950 1.00 30.89 47 PHE D CA 1
ATOM 4817 C C . PHE D 1 55 ? 58.546 -24.814 35.879 1.00 31.63 47 PHE D C 1
ATOM 4818 O O . PHE D 1 55 ? 57.996 -23.793 35.459 1.00 37.37 47 PHE D O 1
ATOM 4826 N N . THR D 1 56 ? 58.868 -24.986 37.159 1.00 34.63 48 THR D N 1
ATOM 4827 C CA . THR D 1 56 ? 58.744 -23.865 38.079 1.00 35.07 48 THR D CA 1
ATOM 4828 C C . THR D 1 56 ? 59.730 -24.046 39.220 1.00 33.76 48 THR D C 1
ATOM 4829 O O . THR D 1 56 ? 60.032 -25.169 39.627 1.00 35.33 48 THR D O 1
ATOM 4833 N N . SER D 1 57 ? 60.220 -22.922 39.739 1.00 32.15 49 SER D N 1
ATOM 4834 C CA . SER D 1 57 ? 61.045 -22.914 40.931 1.00 39.70 49 SER D CA 1
ATOM 4835 C C . SER D 1 57 ? 60.257 -22.589 42.203 1.00 39.06 49 SER D C 1
ATOM 4836 O O . SER D 1 57 ? 60.849 -22.524 43.282 1.00 39.40 49 SER D O 1
ATOM 4839 N N . ARG D 1 58 ? 58.953 -22.365 42.110 1.00 32.90 50 ARG D N 1
ATOM 4840 C CA . ARG D 1 58 ? 58.183 -22.119 43.321 1.00 36.20 50 ARG D CA 1
ATOM 4841 C C . ARG D 1 58 ? 58.051 -23.400 44.146 1.00 48.07 50 ARG D C 1
ATOM 4842 O O . ARG D 1 58 ? 58.188 -24.519 43.643 1.00 48.14 50 ARG D O 1
ATOM 4850 N N . ALA D 1 59 ? 57.804 -23.219 45.442 1.00 47.16 51 ALA D N 1
ATOM 4851 C CA . ALA D 1 59 ? 57.645 -24.339 46.358 1.00 44.27 51 ALA D CA 1
ATOM 4852 C C . ALA D 1 59 ? 56.373 -25.137 46.061 1.00 38.95 51 ALA D C 1
ATOM 4853 O O . ALA D 1 59 ? 55.365 -24.601 45.586 1.00 40.12 51 ALA D O 1
ATOM 4855 N N . MET D 1 60 ? 56.444 -26.447 46.313 1.00 38.90 52 MET D N 1
ATOM 4856 C CA . MET D 1 60 ? 55.281 -27.314 46.170 1.00 42.37 52 MET D CA 1
ATOM 4857 C C . MET D 1 60 ? 54.241 -27.023 47.253 1.00 50.71 52 MET D C 1
ATOM 4858 O O . MET D 1 60 ? 54.579 -26.832 48.424 1.00 50.44 52 MET D O 1
ATOM 4863 N N . ARG D 1 61 ? 52.953 -26.969 46.844 1.00 48.05 53 ARG D N 1
ATOM 4864 C CA . ARG D 1 61 ? 51.793 -26.839 47.724 1.00 49.68 53 ARG D CA 1
ATOM 4865 C C . ARG D 1 61 ? 51.213 -28.198 48.086 1.00 46.39 53 ARG D C 1
ATOM 4866 O O . ARG D 1 61 ? 51.376 -29.171 47.346 1.00 53.07 53 ARG D O 1
ATOM 4874 N N . PRO D 1 62 ? 50.492 -28.290 49.203 1.00 49.67 54 PRO D N 1
ATOM 4875 C CA . PRO D 1 62 ? 49.926 -29.581 49.609 1.00 54.59 54 PRO D CA 1
ATOM 4876 C C . PRO D 1 62 ? 49.083 -30.208 48.508 1.00 51.58 54 PRO D C 1
ATOM 4877 O O . PRO D 1 62 ? 48.297 -29.536 47.835 1.00 51.58 54 PRO D O 1
ATOM 4881 N N . GLY D 1 63 ? 49.297 -31.503 48.290 1.00 50.22 55 GLY D N 1
ATOM 4882 C CA . GLY D 1 63 ? 48.587 -32.248 47.279 1.00 47.68 55 GLY D CA 1
ATOM 4883 C C . GLY D 1 63 ? 49.239 -32.267 45.910 1.00 45.69 55 GLY D C 1
ATOM 4884 O O . GLY D 1 63 ? 48.914 -33.142 45.097 1.00 53.66 55 GLY D O 1
ATOM 4885 N N . GLU D 1 64 ? 50.162 -31.354 45.634 1.00 40.39 56 GLU D N 1
ATOM 4886 C CA . GLU D 1 64 ? 50.804 -31.322 44.327 1.00 41.19 56 GLU D CA 1
ATOM 4887 C C . GLU D 1 64 ? 51.803 -32.465 44.171 1.00 46.33 56 GLU D C 1
ATOM 4888 O O . GLU D 1 64 ? 52.454 -32.885 45.129 1.00 48.86 56 GLU D O 1
ATOM 4894 N N . VAL D 1 65 ? 51.892 -32.995 42.952 1.00 42.48 57 VAL D N 1
ATOM 4895 C CA . VAL D 1 65 ? 52.791 -34.107 42.631 1.00 45.75 57 VAL D CA 1
ATOM 4896 C C . VAL D 1 65 ? 53.834 -33.611 41.638 1.00 44.15 57 VAL D C 1
ATOM 4897 O O . VAL D 1 65 ? 53.485 -33.093 40.570 1.00 39.64 57 VAL D O 1
ATOM 4901 N N . ASN D 1 66 ? 55.106 -33.744 42.000 1.00 38.16 58 ASN D N 1
ATOM 4902 C CA . ASN D 1 66 ? 56.195 -33.356 41.110 1.00 34.68 58 ASN D CA 1
ATOM 4903 C C . ASN D 1 66 ? 56.216 -34.264 39.882 1.00 34.59 58 ASN D C 1
ATOM 4904 O O . ASN D 1 66 ? 56.189 -35.495 40.000 1.00 35.74 58 ASN D O 1
ATOM 4909 N N . GLY D 1 67 ? 56.272 -33.652 38.696 1.00 38.14 59 GLY D N 1
ATOM 4910 C CA . GLY D 1 67 ? 56.185 -34.372 37.445 1.00 36.96 59 GLY D CA 1
ATOM 4911 C C . GLY D 1 67 ? 54.782 -34.515 36.896 1.00 42.29 59 GLY D C 1
ATOM 4912 O O . GLY D 1 67 ? 54.614 -35.045 35.789 1.00 39.44 59 GLY D O 1
ATOM 4913 N N . GLN D 1 68 ? 53.771 -34.111 37.663 1.00 34.06 60 GLN D N 1
ATOM 4914 C CA . GLN D 1 68 ? 52.377 -34.110 37.231 1.00 34.58 60 GLN D CA 1
ATOM 4915 C C . GLN D 1 68 ? 51.891 -32.669 37.071 1.00 44.37 60 GLN D C 1
ATOM 4916 O O . GLN D 1 68 ? 51.568 -32.246 35.964 1.00 46.49 60 GLN D O 1
ATOM 4922 N N . HIS D 1 69 ? 51.833 -31.886 38.154 1.00 44.43 61 HIS D N 1
ATOM 4923 C CA . HIS D 1 69 ? 51.382 -30.504 38.017 1.00 51.93 61 HIS D CA 1
ATOM 4924 C C . HIS D 1 69 ? 52.472 -29.595 37.458 1.00 51.44 61 HIS D C 1
ATOM 4925 O O . HIS D 1 69 ? 52.169 -28.682 36.687 1.00 49.06 61 HIS D O 1
ATOM 4932 N N . TYR D 1 70 ? 53.732 -29.853 37.803 1.00 43.38 62 TYR D N 1
ATOM 4933 C CA . TYR D 1 70 ? 54.865 -29.091 37.304 1.00 37.03 62 TYR D CA 1
ATOM 4934 C C . TYR D 1 70 ? 56.091 -29.984 37.359 1.00 33.67 62 TYR D C 1
ATOM 4935 O O . TYR D 1 70 ? 56.097 -31.015 38.029 1.00 42.81 62 TYR D O 1
ATOM 4944 N N . HIS D 1 71 ? 57.142 -29.562 36.672 1.00 31.04 63 HIS D N 1
ATOM 4945 C CA . HIS D 1 71 ? 58.484 -30.027 36.999 1.00 33.00 63 HIS D CA 1
ATOM 4946 C C . HIS D 1 71 ? 59.025 -29.032 38.030 1.00 35.50 63 HIS D C 1
ATOM 4947 O O . HIS D 1 71 ? 59.358 -27.890 37.697 1.00 34.41 63 HIS D O 1
ATOM 4954 N N . PHE D 1 72 ? 59.042 -29.429 39.305 1.00 34.12 64 PHE D N 1
ATOM 4955 C CA . PHE D 1 72 ? 59.525 -28.536 40.356 1.00 38.36 64 PHE D CA 1
ATOM 4956 C C . PHE D 1 72 ? 61.040 -28.620 40.453 1.00 36.65 64 PHE D C 1
ATOM 4957 O O . PHE D 1 72 ? 61.582 -29.683 40.742 1.00 38.48 64 PHE D O 1
ATOM 4965 N N . VAL D 1 73 ? 61.718 -27.491 40.267 1.00 36.26 65 VAL D N 1
ATOM 4966 C CA . VAL D 1 73 ? 63.167 -27.432 40.315 1.00 39.32 65 VAL D CA 1
ATOM 4967 C C . VAL D 1 73 ? 63.569 -26.279 41.219 1.00 43.81 65 VAL D C 1
ATOM 4968 O O . VAL D 1 73 ? 62.743 -25.469 41.641 1.00 42.58 65 VAL D O 1
ATOM 4972 N N . SER D 1 74 ? 64.861 -26.229 41.524 1.00 42.83 66 SER D N 1
ATOM 4973 C CA . SER D 1 74 ? 65.420 -25.132 42.292 1.00 41.59 66 SER D CA 1
ATOM 4974 C C . SER D 1 74 ? 65.548 -23.901 41.409 1.00 48.36 66 SER D C 1
ATOM 4975 O O . SER D 1 74 ? 65.496 -23.979 40.175 1.00 42.18 66 SER D O 1
ATOM 4978 N N . ALA D 1 75 ? 65.700 -22.746 42.058 1.00 49.99 67 ALA D N 1
ATOM 4979 C CA . ALA D 1 75 ? 65.919 -21.520 41.301 1.00 50.13 67 ALA D CA 1
ATOM 4980 C C . ALA D 1 75 ? 67.204 -21.612 40.488 1.00 53.50 67 ALA D C 1
ATOM 4981 O O . ALA D 1 75 ? 67.251 -21.171 39.334 1.00 55.82 67 ALA D O 1
ATOM 4983 N N . GLU D 1 76 ? 68.247 -22.214 41.064 1.00 44.00 68 GLU D N 1
ATOM 4984 C CA . GLU D 1 76 ? 69.518 -22.334 40.357 1.00 42.76 68 GLU D CA 1
ATOM 4985 C C . GLU D 1 76 ? 69.377 -23.195 39.111 1.00 40.19 68 GLU D C 1
ATOM 4986 O O . GLU D 1 76 ? 69.950 -22.883 38.063 1.00 45.58 68 GLU D O 1
ATOM 4988 N N . LYS D 1 77 ? 68.637 -24.297 39.214 1.00 40.18 69 LYS D N 1
ATOM 4989 C CA . LYS D 1 77 ? 68.401 -25.149 38.052 1.00 43.71 69 LYS D CA 1
ATOM 4990 C C . LYS D 1 77 ? 67.603 -24.410 36.986 1.00 45.16 69 LYS D C 1
ATOM 4991 O O . LYS D 1 77 ? 67.950 -24.455 35.799 1.00 42.91 69 LYS D O 1
ATOM 4997 N N . PHE D 1 78 ? 66.548 -23.698 37.396 1.00 41.73 70 PHE D N 1
ATOM 4998 C CA . PHE D 1 78 ? 65.752 -22.930 36.444 1.00 41.76 70 PHE D CA 1
ATOM 4999 C C . PHE D 1 78 ? 66.611 -21.877 35.748 1.00 41.00 70 PHE D C 1
ATOM 5000 O O . PHE D 1 78 ? 66.538 -21.711 34.526 1.00 39.24 70 PHE D O 1
ATOM 5008 N N . GLU D 1 79 ? 67.448 -21.173 36.518 1.00 37.04 71 GLU D N 1
ATOM 5009 C CA . GLU D 1 79 ? 68.314 -20.137 35.963 1.00 38.02 71 GLU D CA 1
ATOM 5010 C C . GLU D 1 79 ? 69.330 -20.727 35.002 1.00 37.85 71 GLU D C 1
ATOM 5011 O O . GLU D 1 79 ? 69.634 -20.128 33.964 1.00 34.40 71 GLU D O 1
ATOM 5017 N N . GLN D 1 80 ? 69.817 -21.933 35.310 1.00 41.23 72 GLN D N 1
ATOM 5018 C CA . GLN D 1 80 ? 70.659 -22.682 34.388 1.00 43.33 72 GLN D CA 1
ATOM 5019 C C . GLN D 1 80 ? 69.935 -22.960 33.077 1.00 44.20 72 GLN D C 1
ATOM 5020 O O . GLN D 1 80 ? 70.515 -22.824 31.994 1.00 35.46 72 GLN D O 1
ATOM 5026 N N . MET D 1 81 ? 68.653 -23.315 33.154 1.00 38.09 73 MET D N 1
ATOM 5027 C CA . MET D 1 81 ? 67.880 -23.571 31.944 1.00 37.90 73 MET D CA 1
ATOM 5028 C C . MET D 1 81 ? 67.594 -22.284 31.176 1.00 39.08 73 MET D C 1
ATOM 5029 O O . MET D 1 81 ? 67.532 -22.299 29.940 1.00 46.96 73 MET D O 1
ATOM 5034 N N . ILE D 1 82 ? 67.415 -21.167 31.878 1.00 34.64 74 ILE D N 1
ATOM 5035 C CA . ILE D 1 82 ? 67.367 -19.880 31.194 1.00 34.27 74 ILE D CA 1
ATOM 5036 C C . ILE D 1 82 ? 68.664 -19.653 30.438 1.00 43.70 74 ILE D C 1
ATOM 5037 O O . ILE D 1 82 ? 68.666 -19.371 29.233 1.00 42.89 74 ILE D O 1
ATOM 5042 N N . ALA D 1 83 ? 69.790 -19.782 31.145 1.00 39.92 75 ALA D N 1
ATOM 5043 C CA . ALA D 1 83 ? 71.087 -19.489 30.548 1.00 40.00 75 ALA D CA 1
ATOM 5044 C C . ALA D 1 83 ? 71.362 -20.378 29.338 1.00 44.44 75 ALA D C 1
ATOM 5045 O O . ALA D 1 83 ? 71.974 -19.937 28.355 1.00 46.14 75 ALA D O 1
ATOM 5047 N N . ALA D 1 84 ? 70.921 -21.632 29.397 1.00 43.38 76 ALA D N 1
ATOM 5048 C CA . ALA D 1 84 ? 71.105 -22.574 28.310 1.00 40.02 76 ALA D CA 1
ATOM 5049 C C . ALA D 1 84 ? 70.135 -22.358 27.160 1.00 47.20 76 ALA D C 1
ATOM 5050 O O . ALA D 1 84 ? 70.238 -23.054 26.145 1.00 53.37 76 ALA D O 1
ATOM 5052 N N . GLY D 1 85 ? 69.180 -21.446 27.295 1.00 41.83 77 GLY D N 1
ATOM 5053 C CA . GLY D 1 85 ? 68.196 -21.307 26.244 1.00 41.87 77 GLY D CA 1
ATOM 5054 C C . GLY D 1 85 ? 67.240 -22.479 26.149 1.00 43.00 77 GLY D C 1
ATOM 5055 O O . GLY D 1 85 ? 66.707 -22.735 25.072 1.00 41.60 77 GLY D O 1
ATOM 5056 N N . ASP D 1 86 ? 67.007 -23.206 27.249 1.00 39.66 78 ASP D N 1
ATOM 5057 C CA . ASP D 1 86 ? 66.130 -24.377 27.193 1.00 36.53 78 ASP D CA 1
ATOM 5058 C C . ASP D 1 86 ? 64.647 -24.044 27.142 1.00 40.06 78 ASP D C 1
ATOM 5059 O O . ASP D 1 86 ? 63.852 -24.936 26.823 1.00 39.19 78 ASP D O 1
ATOM 5064 N N . PHE D 1 87 ? 64.251 -22.807 27.442 1.00 33.17 79 PHE D N 1
ATOM 5065 C CA . PHE D 1 87 ? 62.843 -22.462 27.563 1.00 31.08 79 PHE D CA 1
ATOM 5066 C C . PHE D 1 87 ? 62.321 -21.874 26.265 1.00 36.26 79 PHE D C 1
ATOM 5067 O O . PHE D 1 87 ? 62.932 -20.974 25.684 1.00 41.94 79 PHE D O 1
ATOM 5075 N N . PHE D 1 88 ? 61.215 -22.437 25.796 1.00 39.82 80 PHE D N 1
ATOM 5076 C CA . PHE D 1 88 ? 60.455 -21.832 24.716 1.00 32.41 80 PHE D CA 1
ATOM 5077 C C . PHE D 1 88 ? 59.930 -20.456 25.133 1.00 32.21 80 PHE D C 1
ATOM 5078 O O . PHE D 1 88 ? 60.057 -19.471 24.398 1.00 31.50 80 PHE D O 1
ATOM 5086 N N . GLU D 1 89 ? 59.355 -20.377 26.329 1.00 31.23 81 GLU D N 1
ATOM 5087 C CA . GLU D 1 89 ? 59.020 -19.128 26.994 1.00 34.62 81 GLU D CA 1
ATOM 5088 C C . GLU D 1 89 ? 59.238 -19.327 28.488 1.00 32.03 81 GLU D C 1
ATOM 5089 O O . GLU D 1 89 ? 59.101 -20.440 29.008 1.00 28.27 81 GLU D O 1
ATOM 5095 N N . HIS D 1 90 ? 59.545 -18.236 29.184 1.00 32.97 82 HIS D N 1
ATOM 5096 C CA . HIS D 1 90 ? 59.689 -18.272 30.637 1.00 29.50 82 HIS D CA 1
ATOM 5097 C C . HIS D 1 90 ? 59.376 -16.891 31.185 1.00 32.81 82 HIS D C 1
ATOM 5098 O O . HIS D 1 90 ? 59.442 -15.884 30.473 1.00 31.48 82 HIS D O 1
ATOM 5105 N N . ALA D 1 91 ? 58.979 -16.855 32.454 1.00 35.94 83 ALA D N 1
ATOM 5106 C CA . ALA D 1 91 ? 58.594 -15.583 33.034 1.00 28.78 83 ALA D CA 1
ATOM 5107 C C . ALA D 1 91 ? 58.712 -15.652 34.546 1.00 29.22 83 ALA D C 1
ATOM 5108 O O . ALA D 1 91 ? 58.732 -16.730 35.145 1.00 32.55 83 ALA D O 1
ATOM 5110 N N . TRP D 1 92 ? 58.842 -14.471 35.137 1.00 30.18 84 TRP D N 1
ATOM 5111 C CA . TRP D 1 92 ? 58.760 -14.258 36.572 1.00 37.21 84 TRP D CA 1
ATOM 5112 C C . TRP D 1 92 ? 57.291 -14.016 36.906 1.00 39.06 84 TRP D C 1
ATOM 5113 O O . TRP D 1 92 ? 56.729 -12.970 36.547 1.00 38.75 84 TRP D O 1
ATOM 5124 N N . VAL D 1 93 ? 56.658 -15.001 37.542 1.00 40.53 85 VAL D N 1
ATOM 5125 C CA . VAL D 1 93 ? 55.214 -15.016 37.776 1.00 41.60 85 VAL D CA 1
ATOM 5126 C C . VAL D 1 93 ? 54.981 -15.144 39.277 1.00 38.65 85 VAL D C 1
ATOM 5127 O O . VAL D 1 93 ? 55.377 -16.149 39.877 1.00 38.12 85 VAL D O 1
ATOM 5131 N N . HIS D 1 94 ? 54.361 -14.130 39.888 1.00 42.64 86 HIS D N 1
ATOM 5132 C CA . HIS D 1 94 ? 54.019 -14.188 41.312 1.00 49.36 86 HIS D CA 1
ATOM 5133 C C . HIS D 1 94 ? 55.243 -14.482 42.183 1.00 49.11 86 HIS D C 1
ATOM 5134 O O . HIS D 1 94 ? 55.192 -15.314 43.099 1.00 48.35 86 HIS D O 1
ATOM 5141 N N . GLY D 1 95 ? 56.364 -13.828 41.876 1.00 41.05 87 GLY D N 1
ATOM 5142 C CA . GLY D 1 95 ? 57.565 -13.973 42.684 1.00 45.96 87 GLY D CA 1
ATOM 5143 C C . GLY D 1 95 ? 58.330 -15.276 42.524 1.00 44.46 87 GLY D C 1
ATOM 5144 O O . GLY D 1 95 ? 59.177 -15.590 43.365 1.00 46.61 87 GLY D O 1
ATOM 5145 N N . ASP D 1 96 ? 58.080 -16.037 41.458 1.00 48.41 88 ASP D N 1
ATOM 5146 C CA . ASP D 1 96 ? 58.880 -17.224 41.154 1.00 37.61 88 ASP D CA 1
ATOM 5147 C C . ASP D 1 96 ? 58.952 -17.416 39.646 1.00 36.90 88 ASP D C 1
ATOM 5148 O O . ASP D 1 96 ? 58.191 -16.820 38.879 1.00 39.83 88 ASP D O 1
ATOM 5153 N N . TRP D 1 97 ? 59.885 -18.271 39.232 1.00 33.00 89 TRP D N 1
ATOM 5154 C CA . TRP D 1 97 ? 60.068 -18.596 37.829 1.00 38.11 89 TRP D CA 1
ATOM 5155 C C . TRP D 1 97 ? 59.001 -19.573 37.355 1.00 38.80 89 TRP D C 1
ATOM 5156 O O . TRP D 1 97 ? 58.622 -20.496 38.078 1.00 41.15 89 TRP D O 1
ATOM 5167 N N . LYS D 1 98 ? 58.529 -19.367 36.128 1.00 35.42 90 LYS D N 1
ATOM 5168 C CA . LYS D 1 98 ? 57.690 -20.321 35.418 1.00 31.55 90 LYS D CA 1
ATOM 5169 C C . LYS D 1 98 ? 58.166 -20.403 33.978 1.00 33.21 90 LYS D C 1
ATOM 5170 O O . LYS D 1 98 ? 58.602 -19.404 33.406 1.00 29.98 90 LYS D O 1
ATOM 5176 N N . GLY D 1 99 ? 58.066 -21.589 33.380 1.00 31.66 91 GLY D N 1
ATOM 5177 C CA . GLY D 1 99 ? 58.570 -21.724 32.029 1.00 30.07 91 GLY D CA 1
ATOM 5178 C C . GLY D 1 99 ? 58.133 -22.982 31.307 1.00 33.31 91 GLY D C 1
ATOM 5179 O O . GLY D 1 99 ? 57.896 -24.017 31.937 1.00 33.26 91 GLY D O 1
ATOM 5180 N N . THR D 1 100 ? 57.989 -22.879 29.984 1.00 28.58 92 THR D N 1
ATOM 5181 C CA . THR D 1 100 ? 57.702 -24.003 29.107 1.00 29.42 92 THR D CA 1
ATOM 5182 C C . THR D 1 100 ? 58.993 -24.437 28.413 1.00 26.68 92 THR D C 1
ATOM 5183 O O . THR D 1 100 ? 59.562 -23.674 27.624 1.00 29.46 92 THR D O 1
ATOM 5187 N N . ALA D 1 101 ? 59.425 -25.672 28.657 1.00 31.59 93 ALA D N 1
ATOM 5188 C CA . ALA D 1 101 ? 60.645 -26.140 28.018 1.00 35.28 93 ALA D CA 1
ATOM 5189 C C . ALA D 1 101 ? 60.424 -26.317 26.518 1.00 40.31 93 ALA D C 1
ATOM 5190 O O . ALA D 1 101 ? 59.377 -26.807 26.081 1.00 32.12 93 ALA D O 1
ATOM 5192 N N . ARG D 1 102 ? 61.423 -25.911 25.728 1.00 29.01 94 ARG D N 1
ATOM 5193 C CA . ARG D 1 102 ? 61.350 -26.092 24.280 1.00 41.80 94 ARG D CA 1
ATOM 5194 C C . ARG D 1 102 ? 61.065 -27.546 23.912 1.00 44.59 94 ARG D C 1
ATOM 5195 O O . ARG D 1 102 ? 60.347 -27.825 22.938 1.00 41.30 94 ARG D O 1
ATOM 5203 N N . GLN D 1 103 ? 61.657 -28.488 24.648 1.00 47.47 95 GLN D N 1
ATOM 5204 C CA . GLN D 1 103 ? 61.444 -29.904 24.353 1.00 44.45 95 GLN D CA 1
ATOM 5205 C C . GLN D 1 103 ? 59.986 -30.323 24.540 1.00 51.65 95 GLN D C 1
ATOM 5206 O O . GLN D 1 103 ? 59.585 -31.372 24.035 1.00 47.43 95 GLN D O 1
ATOM 5208 N N . SER D 1 104 ? 59.174 -29.519 25.223 1.00 49.10 96 SER D N 1
ATOM 5209 C CA . SER D 1 104 ? 57.776 -29.862 25.458 1.00 47.04 96 SER D CA 1
ATOM 5210 C C . SER D 1 104 ? 56.834 -29.376 24.364 1.00 53.89 96 SER D C 1
ATOM 5211 O O . SER D 1 104 ? 55.635 -29.659 24.438 1.00 54.51 96 SER D O 1
ATOM 5214 N N . VAL D 1 105 ? 57.322 -28.609 23.389 1.00 50.18 97 VAL D N 1
ATOM 5215 C CA . VAL D 1 105 ? 56.447 -27.944 22.430 1.00 41.94 97 VAL D CA 1
ATOM 5216 C C . VAL D 1 105 ? 56.932 -28.192 21.009 1.00 45.80 97 VAL D C 1
ATOM 5217 O O . VAL D 1 105 ? 56.174 -28.682 20.169 1.00 51.78 97 VAL D O 1
ATOM 5221 N N . GLU D 1 106 ? 58.166 -27.793 20.704 1.00 53.01 98 GLU D N 1
ATOM 5222 C CA . GLU D 1 106 ? 58.613 -27.818 19.310 1.00 59.63 98 GLU D CA 1
ATOM 5223 C C . GLU D 1 106 ? 58.552 -29.199 18.667 1.00 57.48 98 GLU D C 1
ATOM 5224 O O . GLU D 1 106 ? 58.053 -29.298 17.534 1.00 58.72 98 GLU D O 1
ATOM 5230 N N . PRO D 1 107 ? 59.007 -30.289 19.303 1.00 56.36 99 PRO D N 1
ATOM 5231 C CA . PRO D 1 107 ? 58.861 -31.601 18.650 1.00 61.11 99 PRO D CA 1
ATOM 5232 C C . PRO D 1 107 ? 57.421 -31.989 18.381 1.00 59.26 99 PRO D C 1
ATOM 5233 O O . PRO D 1 107 ? 57.132 -32.544 17.314 1.00 66.15 99 PRO D O 1
ATOM 5237 N N . GLN D 1 108 ? 56.509 -31.751 19.325 1.00 52.90 100 GLN D N 1
ATOM 5238 C CA . GLN D 1 108 ? 55.108 -32.074 19.074 1.00 50.65 100 GLN D CA 1
ATOM 5239 C C . GLN D 1 108 ? 54.576 -31.295 17.880 1.00 53.52 100 GLN D C 1
ATOM 5240 O O . GLN D 1 108 ? 54.044 -31.881 16.934 1.00 67.73 100 GLN D O 1
ATOM 5246 N N . LEU D 1 109 ? 54.745 -29.966 17.893 1.00 50.59 101 LEU D N 1
ATOM 5247 C CA . LEU D 1 109 ? 54.249 -29.145 16.790 1.00 53.72 101 LEU D CA 1
ATOM 5248 C C . LEU D 1 109 ? 54.851 -29.579 15.457 1.00 53.59 101 LEU D C 1
ATOM 5249 O O . LEU D 1 109 ? 54.138 -29.687 14.454 1.00 52.98 101 LEU D O 1
ATOM 5254 N N . ALA D 1 110 ? 56.160 -29.842 15.429 1.00 52.28 102 ALA D N 1
ATOM 5255 C CA . ALA D 1 110 ? 56.800 -30.256 14.185 1.00 53.85 102 ALA D CA 1
ATOM 5256 C C . ALA D 1 110 ? 56.299 -31.615 13.725 1.00 55.96 102 ALA D C 1
ATOM 5257 O O . ALA D 1 110 ? 56.353 -31.924 12.531 1.00 63.44 102 ALA D O 1
ATOM 5259 N N . ALA D 1 111 ? 55.834 -32.447 14.648 1.00 56.92 103 ALA D N 1
ATOM 5260 C CA . ALA D 1 111 ? 55.302 -33.758 14.305 1.00 61.78 103 ALA D CA 1
ATOM 5261 C C . ALA D 1 111 ? 53.806 -33.725 14.043 1.00 70.14 103 ALA D C 1
ATOM 5262 O O . ALA D 1 111 ? 53.183 -34.787 13.938 1.00 79.47 103 ALA D O 1
ATOM 5264 N N . GLY D 1 112 ? 53.216 -32.538 13.950 1.00 61.32 104 GLY D N 1
ATOM 5265 C CA . GLY D 1 112 ? 51.801 -32.418 13.662 1.00 59.02 104 GLY D CA 1
ATOM 5266 C C . GLY D 1 112 ? 50.907 -32.523 14.870 1.00 54.82 104 GLY D C 1
ATOM 5267 O O . GLY D 1 112 ? 49.683 -32.610 14.717 1.00 62.70 104 GLY D O 1
ATOM 5268 N N . GLN D 1 113 ? 51.476 -32.469 16.063 1.00 52.55 105 GLN D N 1
ATOM 5269 C CA . GLN D 1 113 ? 50.715 -32.566 17.299 1.00 57.94 105 GLN D CA 1
ATOM 5270 C C . GLN D 1 113 ? 50.366 -31.168 17.805 1.00 58.13 105 GLN D C 1
ATOM 5271 O O . GLN D 1 113 ? 51.254 -30.329 17.982 1.00 61.39 105 GLN D O 1
ATOM 5277 N N . ASP D 1 114 ? 49.078 -30.925 18.041 1.00 54.28 106 ASP D N 1
ATOM 5278 C CA . ASP D 1 114 ? 48.633 -29.683 18.660 1.00 48.68 106 ASP D CA 1
ATOM 5279 C C . ASP D 1 114 ? 49.037 -29.649 20.133 1.00 52.63 106 ASP D C 1
ATOM 5280 O O . ASP D 1 114 ? 49.062 -30.680 20.812 1.00 51.69 106 ASP D O 1
ATOM 5285 N N . VAL D 1 115 ? 49.356 -28.451 20.631 1.00 52.32 107 VAL D N 1
ATOM 5286 C CA . VAL D 1 115 ? 49.803 -28.268 22.011 1.00 41.48 107 VAL D CA 1
ATOM 5287 C C . VAL D 1 115 ? 49.053 -27.099 22.623 1.00 41.76 107 VAL D C 1
ATOM 5288 O O . VAL D 1 115 ? 48.982 -26.021 22.023 1.00 44.29 107 VAL D O 1
ATOM 5292 N N . LEU D 1 116 ? 48.524 -27.303 23.827 1.00 39.24 108 LEU D N 1
ATOM 5293 C CA . LEU D 1 116 ? 47.816 -26.276 24.578 1.00 38.73 108 LEU D CA 1
ATOM 5294 C C . LEU D 1 116 ? 48.655 -25.922 25.797 1.00 46.67 108 LEU D C 1
ATOM 5295 O O . LEU D 1 116 ? 48.968 -26.799 26.609 1.00 45.42 108 LEU D O 1
ATOM 5300 N N . LEU D 1 117 ? 48.976 -24.639 25.940 1.00 44.81 109 LEU D N 1
ATOM 5301 C CA . LEU D 1 117 ? 49.725 -24.103 27.065 1.00 36.19 109 LEU D CA 1
ATOM 5302 C C . LEU D 1 117 ? 48.789 -23.310 27.966 1.00 40.04 109 LEU D C 1
ATOM 5303 O O . LEU D 1 117 ? 47.889 -22.622 27.484 1.00 38.58 109 LEU D O 1
ATOM 5308 N N . GLU D 1 118 ? 48.944 -23.471 29.271 1.00 35.16 110 GLU D N 1
ATOM 5309 C CA . GLU D 1 118 ? 48.246 -22.636 30.240 1.00 41.69 110 GLU D CA 1
ATOM 5310 C C . GLU D 1 118 ? 49.308 -21.803 30.958 1.00 36.37 110 GLU D C 1
ATOM 5311 O O . GLU D 1 118 ? 49.916 -22.249 31.933 1.00 36.38 110 GLU D O 1
ATOM 5317 N N . ILE D 1 119 ? 49.546 -20.592 30.459 1.00 39.27 111 ILE D N 1
ATOM 5318 C CA . ILE D 1 119 ? 50.646 -19.756 30.917 1.00 37.23 111 ILE D CA 1
ATOM 5319 C C . ILE D 1 119 ? 50.105 -18.349 31.123 1.00 35.63 111 ILE D C 1
ATOM 5320 O O . ILE D 1 119 ? 48.981 -18.043 30.742 1.00 37.71 111 ILE D O 1
ATOM 5325 N N . ASP D 1 120 ? 50.901 -17.504 31.774 1.00 35.13 112 ASP D N 1
ATOM 5326 C CA . ASP D 1 120 ? 50.448 -16.150 32.090 1.00 37.06 112 ASP D CA 1
ATOM 5327 C C . ASP D 1 120 ? 50.609 -15.236 30.876 1.00 46.44 112 ASP D C 1
ATOM 5328 O O . ASP D 1 120 ? 51.073 -15.648 29.808 1.00 43.32 112 ASP D O 1
ATOM 5333 N N . TRP D 1 121 ? 50.266 -13.958 31.054 1.00 39.38 113 TRP D N 1
ATOM 5334 C CA . TRP D 1 121 ? 50.264 -13.046 29.912 1.00 37.30 113 TRP D CA 1
ATOM 5335 C C . TRP D 1 121 ? 51.675 -12.777 29.394 1.00 31.05 113 TRP D C 1
ATOM 5336 O O . TRP D 1 121 ? 51.869 -12.590 28.189 1.00 36.14 113 TRP D O 1
ATOM 5347 N N . GLN D 1 122 ? 52.667 -12.727 30.281 1.00 32.86 114 GLN D N 1
ATOM 5348 C CA . GLN D 1 122 ? 54.038 -12.516 29.827 1.00 41.86 114 GLN D CA 1
ATOM 5349 C C . GLN D 1 122 ? 54.467 -13.635 28.886 1.00 45.22 114 GLN D C 1
ATOM 5350 O O . GLN D 1 122 ? 55.022 -13.385 27.810 1.00 35.95 114 GLN D O 1
ATOM 5356 N N . GLY D 1 123 ? 54.200 -14.884 29.273 1.00 39.72 115 GLY D N 1
ATOM 5357 C CA . GLY D 1 123 ? 54.531 -16.002 28.403 1.00 38.26 115 GLY D CA 1
ATOM 5358 C C . GLY D 1 123 ? 53.743 -16.001 27.111 1.00 35.03 115 GLY D C 1
ATOM 5359 O O . GLY D 1 123 ? 54.292 -16.274 26.041 1.00 32.68 115 GLY D O 1
ATOM 5360 N N . ALA D 1 124 ? 52.440 -15.696 27.189 1.00 36.38 116 ALA D N 1
ATOM 5361 C CA . ALA D 1 124 ? 51.618 -15.644 25.978 1.00 33.53 116 ALA D CA 1
ATOM 5362 C C . ALA D 1 124 ? 52.174 -14.643 24.967 1.00 39.45 116 ALA D C 1
ATOM 5363 O O . ALA D 1 124 ? 52.108 -14.870 23.752 1.00 38.66 116 ALA D O 1
ATOM 5365 N N . GLN D 1 125 ? 52.687 -13.510 25.445 1.00 37.92 117 GLN D N 1
ATOM 5366 C CA . GLN D 1 125 ? 53.253 -12.521 24.532 1.00 35.94 117 GLN D CA 1
ATOM 5367 C C . GLN D 1 125 ? 54.469 -13.077 23.798 1.00 39.20 117 GLN D C 1
ATOM 5368 O O . GLN D 1 125 ? 54.581 -12.928 22.578 1.00 34.65 117 GLN D O 1
ATOM 5374 N N . GLN D 1 126 ? 55.368 -13.759 24.522 1.00 30.39 118 GLN D N 1
ATOM 5375 C CA . GLN D 1 126 ? 56.558 -14.325 23.896 1.00 37.31 118 GLN D CA 1
ATOM 5376 C C . GLN D 1 126 ? 56.184 -15.338 22.829 1.00 31.62 118 GLN D C 1
ATOM 5377 O O . GLN D 1 126 ? 56.740 -15.329 21.724 1.00 37.36 118 GLN D O 1
ATOM 5383 N N . VAL D 1 127 ? 55.214 -16.192 23.129 1.00 33.48 119 VAL D N 1
ATOM 5384 C CA . VAL D 1 127 ? 54.818 -17.230 22.187 1.00 28.48 119 VAL D CA 1
ATOM 5385 C C . VAL D 1 127 ? 54.197 -16.615 20.939 1.00 29.22 119 VAL D C 1
ATOM 5386 O O . VAL D 1 127 ? 54.478 -17.047 19.816 1.00 37.60 119 VAL D O 1
ATOM 5390 N N . ARG D 1 128 ? 53.385 -15.565 21.103 1.00 34.69 120 ARG D N 1
ATOM 5391 C CA . ARG D 1 128 ? 52.763 -14.942 19.936 1.00 40.27 120 ARG D CA 1
ATOM 5392 C C . ARG D 1 128 ? 53.813 -14.462 18.949 1.00 45.93 120 ARG D C 1
ATOM 5393 O O . ARG D 1 128 ? 53.616 -14.548 17.734 1.00 49.87 120 ARG D O 1
ATOM 5401 N N . GLN D 1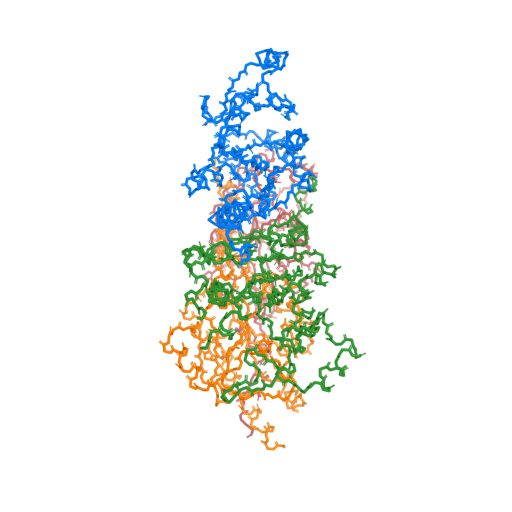 129 ? 54.936 -13.948 19.459 1.00 46.56 121 GLN D N 1
ATOM 5402 C CA . GLN D 1 129 ? 56.023 -13.472 18.611 1.00 53.89 121 GLN D CA 1
ATOM 5403 C C . GLN D 1 129 ? 56.831 -14.612 17.990 1.00 46.29 121 GLN D C 1
ATOM 5404 O O . GLN D 1 129 ? 57.480 -14.401 16.965 1.00 51.24 121 GLN D O 1
ATOM 5410 N N . LEU D 1 130 ? 56.828 -15.799 18.602 1.00 43.83 122 LEU D N 1
ATOM 5411 C CA . LEU D 1 130 ? 57.635 -16.937 18.169 1.00 45.23 122 LEU D CA 1
ATOM 5412 C C . LEU D 1 130 ? 56.967 -17.819 17.118 1.00 42.55 122 LEU D C 1
ATOM 5413 O O . LEU D 1 130 ? 57.601 -18.221 16.142 1.00 45.40 122 LEU D O 1
ATOM 5418 N N . VAL D 1 131 ? 55.710 -18.167 17.318 1.00 44.39 123 VAL D N 1
ATOM 5419 C CA . VAL D 1 131 ? 55.031 -19.175 16.514 1.00 51.26 123 VAL D CA 1
ATOM 5420 C C . VAL D 1 131 ? 53.932 -18.470 15.738 1.00 64.76 123 VAL D C 1
ATOM 5421 O O . VAL D 1 131 ? 53.074 -17.812 16.348 1.00 63.64 123 VAL D O 1
ATOM 5425 N N . PRO D 1 132 ? 53.938 -18.541 14.412 1.00 77.06 124 PRO D N 1
ATOM 5426 C CA . PRO D 1 132 ? 53.021 -17.715 13.616 1.00 81.55 124 PRO D CA 1
ATOM 5427 C C . PRO D 1 132 ? 51.547 -17.938 13.940 1.00 68.08 124 PRO D C 1
ATOM 5428 O O . PRO D 1 132 ? 50.846 -17.001 14.337 1.00 70.78 124 PRO D O 1
ATOM 5432 N N . GLY D 1 133 ? 51.072 -19.172 13.838 1.00 54.85 125 GLY D N 1
ATOM 5433 C CA . GLY D 1 133 ? 49.639 -19.397 13.920 1.00 54.12 125 GLY D CA 1
ATOM 5434 C C . GLY D 1 133 ? 49.068 -19.586 15.314 1.00 48.50 125 GLY D C 1
ATOM 5435 O O . GLY D 1 133 ? 48.007 -20.194 15.450 1.00 50.60 125 GLY D O 1
ATOM 5436 N N . THR D 1 134 ? 49.734 -19.062 16.345 1.00 36.88 126 THR D N 1
ATOM 5437 C CA . THR D 1 134 ? 49.290 -19.278 17.717 1.00 37.34 126 THR D CA 1
ATOM 5438 C C . THR D 1 134 ? 47.881 -18.731 17.922 1.00 42.78 126 THR D C 1
ATOM 5439 O O . THR D 1 134 ? 47.546 -17.649 17.434 1.00 48.77 126 THR D O 1
ATOM 5443 N N . VAL D 1 135 ? 47.039 -19.543 18.555 1.00 36.86 127 VAL D N 1
ATOM 5444 C CA . VAL D 1 135 ? 45.666 -19.205 18.916 1.00 43.83 127 VAL D CA 1
ATOM 5445 C C . VAL D 1 135 ? 45.598 -19.002 20.423 1.00 46.35 127 VAL D C 1
ATOM 5446 O O . VAL D 1 135 ? 45.843 -19.939 21.195 1.00 42.26 127 VAL D O 1
ATOM 5450 N N . THR D 1 136 ? 45.228 -17.804 20.856 1.00 36.15 128 THR D N 1
ATOM 5451 C CA . THR D 1 136 ? 45.185 -17.512 22.283 1.00 37.63 128 THR D CA 1
ATOM 5452 C C . THR D 1 136 ? 43.740 -17.191 22.622 1.00 33.78 128 THR D C 1
ATOM 5453 O O . THR D 1 136 ? 43.090 -16.429 21.898 1.00 34.21 128 THR D O 1
ATOM 5457 N N . VAL D 1 137 ? 43.237 -17.781 23.703 1.00 30.67 129 VAL D N 1
ATOM 5458 C CA . VAL D 1 137 ? 41.839 -17.640 24.108 1.00 35.00 129 VAL D CA 1
ATOM 5459 C C . VAL D 1 137 ? 41.835 -17.183 25.553 1.00 39.51 129 VAL D C 1
ATOM 5460 O O . VAL D 1 137 ? 42.515 -17.781 26.394 1.00 46.99 129 VAL D O 1
ATOM 5464 N N . PHE D 1 138 ? 41.028 -16.172 25.857 1.00 42.23 130 PHE D N 1
ATOM 5465 C CA . PHE D 1 138 ? 40.862 -15.708 27.228 1.00 43.22 130 PHE D CA 1
ATOM 5466 C C . PHE D 1 138 ? 39.433 -15.971 27.665 1.00 41.89 130 PHE D C 1
ATOM 5467 O O . PHE D 1 138 ? 38.492 -15.618 26.954 1.00 40.81 130 PHE D O 1
ATOM 5475 N N . ILE D 1 139 ? 39.266 -16.527 28.860 1.00 44.98 131 ILE D N 1
ATOM 5476 C CA . ILE D 1 139 ? 37.957 -16.916 29.361 1.00 41.87 131 ILE D CA 1
ATOM 5477 C C . ILE D 1 139 ? 37.574 -15.984 30.502 1.00 47.29 131 ILE D C 1
ATOM 5478 O O . ILE D 1 139 ? 38.281 -15.901 31.514 1.00 47.35 131 ILE D O 1
ATOM 5483 N N . LEU D 1 140 ? 36.442 -15.300 30.348 1.00 52.25 132 LEU D N 1
ATOM 5484 C CA . LEU D 1 140 ? 35.984 -14.378 31.368 1.00 57.93 132 LEU D CA 1
ATOM 5485 C C . LEU D 1 140 ? 34.790 -14.957 32.120 1.00 60.01 132 LEU D C 1
ATOM 5486 O O . LEU D 1 140 ? 33.932 -15.617 31.520 1.00 53.05 132 LEU D O 1
ATOM 5491 N N . PRO D 1 141 ? 34.720 -14.728 33.427 1.00 54.96 133 PRO D N 1
ATOM 5492 C CA . PRO D 1 141 ? 33.526 -15.084 34.193 1.00 55.39 133 PRO D CA 1
ATOM 5493 C C . PRO D 1 141 ? 32.380 -14.153 33.849 1.00 64.65 133 PRO D C 1
ATOM 5494 O O . PRO D 1 141 ? 32.614 -13.062 33.303 1.00 65.31 133 PRO D O 1
ATOM 5498 N N . PRO D 1 142 ? 31.129 -14.543 34.135 1.00 63.76 134 PRO D N 1
ATOM 5499 C CA . PRO D 1 142 ? 29.993 -13.662 33.808 1.00 74.40 134 PRO D CA 1
ATOM 5500 C C . PRO D 1 142 ? 29.909 -12.411 34.682 1.00 89.90 134 PRO D C 1
ATOM 5501 O O . PRO D 1 142 ? 29.110 -11.518 34.363 1.00 99.70 134 PRO D O 1
ATOM 5505 N N . SER D 1 143 ? 30.668 -12.333 35.776 1.00 84.07 135 SER D N 1
ATOM 5506 C CA . SER D 1 143 ? 30.736 -11.161 36.647 1.00 82.57 135 SER D CA 1
ATOM 5507 C C . SER D 1 143 ? 31.816 -11.423 37.682 1.00 81.97 135 SER D C 1
ATOM 5508 O O . SER D 1 143 ? 32.252 -12.565 37.862 1.00 74.77 135 SER D O 1
ATOM 5511 N N . LYS D 1 144 ? 32.249 -10.352 38.359 1.00 72.49 136 LYS D N 1
ATOM 5512 C CA . LYS D 1 144 ? 33.227 -10.515 39.432 1.00 69.34 136 LYS D CA 1
ATOM 5513 C C . LYS D 1 144 ? 32.632 -11.317 40.578 1.00 74.42 136 LYS D C 1
ATOM 5514 O O . LYS D 1 144 ? 33.335 -12.098 41.233 1.00 69.51 136 LYS D O 1
ATOM 5516 N N . GLN D 1 145 ? 31.335 -11.123 40.843 1.00 76.43 137 GLN D N 1
ATOM 5517 C CA . GLN D 1 145 ? 30.649 -11.921 41.858 1.00 75.72 137 GLN D CA 1
ATOM 5518 C C . GLN D 1 145 ? 30.629 -13.398 41.482 1.00 71.04 137 GLN D C 1
ATOM 5519 O O . GLN D 1 145 ? 30.803 -14.267 42.346 1.00 61.49 137 GLN D O 1
ATOM 5525 N N . ALA D 1 146 ? 30.391 -13.699 40.196 1.00 67.29 138 ALA D N 1
ATOM 5526 C CA . ALA D 1 146 ? 30.367 -15.085 39.736 1.00 62.45 138 ALA D CA 1
ATOM 5527 C C . ALA D 1 146 ? 31.680 -15.793 40.046 1.00 61.72 138 ALA D C 1
ATOM 5528 O O . ALA D 1 146 ? 31.688 -16.996 40.331 1.00 63.94 138 ALA D O 1
ATOM 5530 N N . LEU D 1 147 ? 32.791 -15.056 40.006 1.00 62.21 139 LEU D N 1
ATOM 5531 C CA . LEU D 1 147 ? 34.081 -15.604 40.406 1.00 65.69 139 LEU D CA 1
ATOM 5532 C C . LEU D 1 147 ? 34.033 -16.044 41.858 1.00 67.95 139 LEU D C 1
ATOM 5533 O O . LEU D 1 147 ? 34.478 -17.141 42.213 1.00 65.84 139 LEU D O 1
ATOM 5538 N N . GLN D 1 148 ? 33.522 -15.172 42.722 1.00 72.80 140 GLN D N 1
ATOM 5539 C CA . GLN D 1 148 ? 33.422 -15.496 44.137 1.00 72.64 140 GLN D CA 1
ATOM 5540 C C . GLN D 1 148 ? 32.478 -16.672 44.371 1.00 74.92 140 GLN D C 1
ATOM 5541 O O . GLN D 1 148 ? 32.813 -17.612 45.102 1.00 74.68 140 GLN D O 1
ATOM 5547 N N . ASP D 1 149 ? 31.304 -16.656 43.728 1.00 73.72 141 ASP D N 1
ATOM 5548 C CA . ASP D 1 149 ? 30.302 -17.693 43.982 1.00 76.15 141 ASP D CA 1
ATOM 5549 C C . ASP D 1 149 ? 30.810 -19.077 43.593 1.00 77.46 141 ASP D C 1
ATOM 5550 O O . ASP D 1 149 ? 30.652 -20.045 44.349 1.00 75.16 141 ASP D O 1
ATOM 5555 N N . ARG D 1 150 ? 31.413 -19.198 42.406 1.00 77.86 142 ARG D N 1
ATOM 5556 C CA . ARG D 1 150 ? 31.867 -20.513 41.957 1.00 78.77 142 ARG D CA 1
ATOM 5557 C C . ARG D 1 150 ? 32.992 -21.031 42.842 1.00 74.89 142 ARG D C 1
ATOM 5558 O O . ARG D 1 150 ? 33.146 -22.245 43.013 1.00 81.05 142 ARG D O 1
ATOM 5560 N N . MET D 1 151 ? 33.731 -20.122 43.469 1.00 70.46 143 MET D N 1
ATOM 5561 C CA . MET D 1 151 ? 34.874 -20.494 44.287 1.00 72.60 143 MET D CA 1
ATOM 5562 C C . MET D 1 151 ? 34.411 -20.969 45.657 1.00 72.16 143 MET D C 1
ATOM 5563 O O . MET D 1 151 ? 34.929 -21.961 46.188 1.00 66.07 143 MET D O 1
ATOM 5568 N N . ARG D 1 152 ? 33.407 -20.288 46.215 1.00 72.75 144 ARG D N 1
ATOM 5569 C CA . ARG D 1 152 ? 32.795 -20.724 47.466 1.00 73.65 144 ARG D CA 1
ATOM 5570 C C . ARG D 1 152 ? 32.120 -22.085 47.316 1.00 73.08 144 ARG D C 1
ATOM 5571 O O . ARG D 1 152 ? 32.260 -22.956 48.183 1.00 71.08 144 ARG D O 1
ATOM 5579 N N . LYS D 1 153 ? 31.375 -22.286 46.222 1.00 73.72 145 LYS D N 1
ATOM 5580 C CA . LYS D 1 153 ? 30.545 -23.483 46.094 1.00 80.78 145 LYS D CA 1
ATOM 5581 C C . LYS D 1 153 ? 31.378 -24.752 45.938 1.00 85.34 145 LYS D C 1
ATOM 5582 O O . LYS D 1 153 ? 30.933 -25.831 46.351 1.00 90.73 145 LYS D O 1
ATOM 5584 N N . ARG D 1 154 ? 32.573 -24.655 45.342 1.00 81.61 146 ARG D N 1
ATOM 5585 C CA . ARG D 1 154 ? 33.465 -25.811 45.318 1.00 78.31 146 ARG D CA 1
ATOM 5586 C C . ARG D 1 154 ? 33.865 -26.218 46.732 1.00 79.24 146 ARG D C 1
ATOM 5587 O O . ARG D 1 154 ? 34.112 -27.401 46.993 1.00 86.57 146 ARG D O 1
ATOM 5589 N N . GLY D 1 155 ? 33.912 -25.258 47.656 1.00 70.89 147 GLY D N 1
ATOM 5590 C CA . GLY D 1 155 ? 34.134 -25.558 49.057 1.00 65.34 147 GLY D CA 1
ATOM 5591 C C . GLY D 1 155 ? 35.543 -25.964 49.409 1.00 61.65 147 GLY D C 1
ATOM 5592 O O . GLY D 1 155 ? 35.765 -26.505 50.492 1.00 63.91 147 GLY D O 1
ATOM 5593 N N . GLN D 1 156 ? 36.505 -25.726 48.516 1.00 63.71 148 GLN D N 1
ATOM 5594 C CA . GLN D 1 156 ? 37.890 -26.093 48.765 1.00 64.73 148 GLN D CA 1
ATOM 5595 C C . GLN D 1 156 ? 38.692 -24.976 49.414 1.00 63.86 148 GLN D C 1
ATOM 5596 O O . GLN D 1 156 ? 39.645 -25.264 50.148 1.00 66.65 148 GLN D O 1
ATOM 5598 N N . ASP D 1 157 ? 38.305 -23.720 49.190 1.00 61.35 149 ASP D N 1
ATOM 5599 C CA . ASP D 1 157 ? 39.082 -22.550 49.579 1.00 61.51 149 ASP D CA 1
ATOM 5600 C C . ASP D 1 157 ? 38.419 -21.810 50.733 1.00 60.82 149 ASP D C 1
ATOM 5601 O O . ASP D 1 157 ? 37.204 -21.597 50.731 1.00 53.78 149 ASP D O 1
ATOM 5606 N N . SER D 1 158 ? 39.232 -21.384 51.698 1.00 59.21 150 SER D N 1
ATOM 5607 C CA . SER D 1 158 ? 38.752 -20.535 52.772 1.00 53.98 150 SER D CA 1
ATOM 5608 C C . SER D 1 158 ? 38.339 -19.168 52.226 1.00 52.95 150 SER D C 1
ATOM 5609 O O . SER D 1 158 ? 38.636 -18.806 51.084 1.00 55.60 150 SER D O 1
ATOM 5612 N N . GLU D 1 159 ? 37.637 -18.400 53.062 1.00 53.36 151 GLU D N 1
ATOM 5613 C CA . GLU D 1 159 ? 37.200 -17.075 52.639 1.00 54.02 151 GLU D CA 1
ATOM 5614 C C . GLU D 1 159 ? 38.393 -16.160 52.385 1.00 52.72 151 GLU D C 1
ATOM 5615 O O . GLU D 1 159 ? 38.389 -15.381 51.422 1.00 57.63 151 GLU D O 1
ATOM 5617 N N . ALA D 1 160 ? 39.438 -16.255 53.216 1.00 53.63 152 ALA D N 1
ATOM 5618 C CA . ALA D 1 160 ? 40.614 -15.412 53.000 1.00 53.96 152 ALA D CA 1
ATOM 5619 C C . ALA D 1 160 ? 41.350 -15.798 51.721 1.00 55.22 152 ALA D C 1
ATOM 5620 O O . ALA D 1 160 ? 41.874 -14.922 51.017 1.00 52.48 152 ALA D O 1
ATOM 5622 N N . VAL D 1 161 ? 41.372 -17.091 51.387 1.00 52.55 153 VAL D N 1
ATOM 5623 C CA . VAL D 1 161 ? 42.001 -17.524 50.143 1.00 53.91 153 VAL D CA 1
ATOM 5624 C C . VAL D 1 161 ? 41.190 -17.043 48.946 1.00 54.46 153 VAL D C 1
ATOM 5625 O O . VAL D 1 161 ? 41.753 -16.630 47.926 1.00 53.00 153 VAL D O 1
ATOM 5629 N N . ILE D 1 162 ? 39.859 -17.058 49.063 1.00 51.90 154 ILE D N 1
ATOM 5630 C CA . ILE D 1 162 ? 39.008 -16.596 47.973 1.00 61.96 154 ILE D CA 1
ATOM 5631 C C . ILE D 1 162 ? 39.198 -15.097 47.737 1.00 63.21 154 ILE D C 1
ATOM 5632 O O . ILE D 1 162 ? 39.261 -14.640 46.588 1.00 56.43 154 ILE D O 1
ATOM 5637 N N . ALA D 1 163 ? 39.307 -14.308 48.811 1.00 55.77 155 ALA D N 1
ATOM 5638 C CA . ALA D 1 163 ? 39.568 -12.879 48.646 1.00 57.31 155 ALA D CA 1
ATOM 5639 C C . ALA D 1 163 ? 40.920 -12.641 47.981 1.00 60.11 155 ALA D C 1
ATOM 5640 O O . ALA D 1 163 ? 41.078 -11.706 47.187 1.00 61.33 155 ALA D O 1
ATOM 5642 N N . GLN D 1 164 ? 41.904 -13.484 48.291 1.00 56.45 156 GLN D N 1
ATOM 5643 C CA . GLN D 1 164 ? 43.216 -13.368 47.669 1.00 53.47 156 GLN D CA 1
ATOM 5644 C C . GLN D 1 164 ? 43.130 -13.598 46.163 1.00 55.09 156 GLN D C 1
ATOM 5645 O O . GLN D 1 164 ? 43.760 -12.876 45.379 1.00 51.32 156 GLN D O 1
ATOM 5651 N N . ARG D 1 165 ? 42.368 -14.609 45.738 1.00 56.18 157 ARG D N 1
ATOM 5652 C CA . ARG D 1 165 ? 42.248 -14.889 44.310 1.00 62.09 157 ARG D CA 1
ATOM 5653 C C . ARG D 1 165 ? 41.493 -13.781 43.580 1.00 67.80 157 ARG D C 1
ATOM 5654 O O . ARG D 1 165 ? 41.837 -13.435 42.445 1.00 72.77 157 ARG D O 1
ATOM 5662 N N . LEU D 1 166 ? 40.482 -13.187 44.224 1.00 69.00 158 LEU D N 1
ATOM 5663 C CA . LEU D 1 166 ? 39.760 -12.082 43.595 1.00 70.57 158 LEU D CA 1
ATOM 5664 C C . LEU D 1 166 ? 40.676 -10.895 43.329 1.00 75.05 158 LEU D C 1
ATOM 5665 O O . LEU D 1 166 ? 40.571 -10.247 42.282 1.00 75.17 158 LEU D O 1
ATOM 5670 N N . GLY D 1 167 ? 41.584 -10.595 44.260 1.00 70.61 159 GLY D N 1
ATOM 5671 C CA . GLY D 1 167 ? 42.518 -9.506 44.031 1.00 70.50 159 GLY D CA 1
ATOM 5672 C C . GLY D 1 167 ? 43.439 -9.784 42.859 1.00 74.17 159 GLY D C 1
ATOM 5673 O O . GLY D 1 167 ? 43.743 -8.889 42.068 1.00 87.99 159 GLY D O 1
ATOM 5674 N N . ALA D 1 168 ? 43.909 -11.027 42.746 1.00 69.38 160 ALA D N 1
ATOM 5675 C CA . ALA D 1 168 ? 44.722 -11.439 41.608 1.00 68.61 160 ALA D CA 1
ATOM 5676 C C . ALA D 1 168 ? 43.930 -11.448 40.307 1.00 80.73 160 ALA D C 1
ATOM 5677 O O . ALA D 1 168 ? 44.499 -11.205 39.237 1.00 80.99 160 ALA D O 1
ATOM 5679 N N . ALA D 1 169 ? 42.622 -11.709 40.381 1.00 89.86 161 ALA D N 1
ATOM 5680 C CA . ALA D 1 169 ? 41.819 -11.879 39.173 1.00 84.68 161 ALA D CA 1
ATOM 5681 C C . ALA D 1 169 ? 41.847 -10.637 38.292 1.00 74.91 161 ALA D C 1
ATOM 5682 O O . ALA D 1 169 ? 42.036 -10.740 37.076 1.00 82.72 161 ALA D O 1
ATOM 5684 N N . ARG D 1 170 ? 41.688 -9.449 38.882 1.00 63.20 162 ARG D N 1
ATOM 5685 C CA . ARG D 1 170 ? 41.694 -8.238 38.064 1.00 63.77 162 ARG D CA 1
ATOM 5686 C C . ARG D 1 170 ? 43.039 -8.034 37.369 1.00 64.60 162 ARG D C 1
ATOM 5687 O O . ARG D 1 170 ? 43.093 -7.503 36.253 1.00 60.46 162 ARG D O 1
ATOM 5695 N N . ASP D 1 171 ? 44.138 -8.390 38.042 1.00 63.34 163 ASP D N 1
ATOM 5696 C CA . ASP D 1 171 ? 45.455 -8.310 37.418 1.00 63.62 163 ASP D CA 1
ATOM 5697 C C . ASP D 1 171 ? 45.523 -9.146 36.145 1.00 56.16 163 ASP D C 1
ATOM 5698 O O . ASP D 1 171 ? 46.119 -8.718 35.149 1.00 54.78 163 ASP D O 1
ATOM 5700 N N . GLU D 1 172 ? 44.942 -10.353 36.165 1.00 50.22 164 GLU D N 1
ATOM 5701 C CA . GLU D 1 172 ? 44.944 -11.193 34.969 1.00 54.63 164 GLU D CA 1
ATOM 5702 C C . GLU D 1 172 ? 44.016 -10.640 33.892 1.00 53.15 164 GLU D C 1
ATOM 5703 O O . GLU D 1 172 ? 44.384 -10.579 32.710 1.00 44.47 164 GLU D O 1
ATOM 5709 N N . MET D 1 173 ? 42.821 -10.202 34.284 1.00 51.54 165 MET D N 1
ATOM 5710 C CA . MET D 1 173 ? 41.836 -9.764 33.304 1.00 58.95 165 MET D CA 1
ATOM 5711 C C . MET D 1 173 ? 42.256 -8.495 32.572 1.00 55.31 165 MET D C 1
ATOM 5712 O O . MET D 1 173 ? 41.752 -8.238 31.475 1.00 56.52 165 MET D O 1
ATOM 5717 N N . LEU D 1 174 ? 43.166 -7.702 33.144 1.00 46.29 166 LEU D N 1
ATOM 5718 C CA . LEU D 1 174 ? 43.655 -6.518 32.449 1.00 43.35 166 LEU D CA 1
ATOM 5719 C C . LEU D 1 174 ? 44.332 -6.851 31.131 1.00 50.98 166 LEU D C 1
ATOM 5720 O O . LEU D 1 174 ? 44.430 -5.975 30.267 1.00 63.08 166 LEU D O 1
ATOM 5725 N N . HIS D 1 175 ? 44.778 -8.093 30.936 1.00 48.40 167 HIS D N 1
ATOM 5726 C CA . HIS D 1 175 ? 45.507 -8.433 29.725 1.00 45.26 167 HIS D CA 1
ATOM 5727 C C . HIS D 1 175 ? 44.651 -9.146 28.690 1.00 46.03 167 HIS D C 1
ATOM 5728 O O . HIS D 1 175 ? 45.190 -9.603 27.677 1.00 42.31 167 HIS D O 1
ATOM 5735 N N . PHE D 1 176 ? 43.327 -9.196 28.883 1.00 42.27 168 PHE D N 1
ATOM 5736 C CA . PHE D 1 176 ? 42.482 -9.918 27.937 1.00 49.99 168 PHE D CA 1
ATOM 5737 C C . PHE D 1 176 ? 42.604 -9.336 26.532 1.00 43.55 168 PHE D C 1
ATOM 5738 O O . PHE D 1 176 ? 42.430 -10.057 25.546 1.00 53.35 168 PHE D O 1
ATOM 5746 N N . ASN D 1 177 ? 42.899 -8.041 26.417 1.00 48.77 169 ASN D N 1
ATOM 5747 C CA . ASN D 1 177 ? 42.949 -7.405 25.103 1.00 51.52 169 ASN D CA 1
ATOM 5748 C C . ASN D 1 177 ? 44.069 -7.952 24.218 1.00 46.89 169 ASN D C 1
ATOM 5749 O O . ASN D 1 177 ? 44.037 -7.725 23.005 1.00 48.30 169 ASN D O 1
ATOM 5754 N N . GLU D 1 178 ? 45.032 -8.683 24.781 1.00 44.24 170 GLU D N 1
ATOM 5755 C CA . GLU D 1 178 ? 46.125 -9.275 24.015 1.00 51.74 170 GLU D CA 1
ATOM 5756 C C . GLU D 1 178 ? 45.737 -10.579 23.324 1.00 52.85 170 GLU D C 1
ATOM 5757 O O . GLU D 1 178 ? 46.562 -11.153 22.603 1.00 46.96 170 GLU D O 1
ATOM 5763 N N . PHE D 1 179 ? 44.522 -11.068 23.527 1.00 41.22 171 PHE D N 1
ATOM 5764 C CA . PHE D 1 179 ? 44.135 -12.399 23.091 1.00 49.65 171 PHE D CA 1
ATOM 5765 C C . PHE D 1 179 ? 43.236 -12.344 21.863 1.00 41.69 171 PHE D C 1
ATOM 5766 O O . PHE D 1 179 ? 42.493 -11.385 21.662 1.00 44.00 171 PHE D O 1
ATOM 5774 N N . ASP D 1 180 ? 43.308 -13.400 21.049 1.00 40.87 172 ASP D N 1
ATOM 5775 C CA . ASP D 1 180 ? 42.534 -13.447 19.810 1.00 35.65 172 ASP D CA 1
ATOM 5776 C C . ASP D 1 180 ? 41.047 -13.665 20.080 1.00 39.06 172 ASP D C 1
ATOM 5777 O O . ASP D 1 180 ? 40.197 -13.111 19.373 1.00 43.39 172 ASP D O 1
ATOM 5782 N N . TYR D 1 181 ? 40.711 -14.489 21.074 1.00 38.26 173 TYR D N 1
ATOM 5783 C CA . TYR D 1 181 ? 39.328 -14.886 21.321 1.00 34.50 173 TYR D CA 1
ATOM 5784 C C . TYR D 1 181 ? 38.974 -14.667 22.778 1.00 42.06 173 TYR D C 1
ATOM 5785 O O . TYR D 1 181 ? 39.835 -14.755 23.658 1.00 42.34 173 TYR D O 1
ATOM 5794 N N . VAL D 1 182 ? 37.690 -14.415 23.032 1.00 39.82 174 VAL D N 1
ATOM 5795 C CA . VAL D 1 182 ? 37.181 -14.238 24.382 1.00 38.09 174 VAL D CA 1
ATOM 5796 C C . VAL D 1 182 ? 35.921 -15.080 24.530 1.00 45.57 174 VAL D C 1
ATOM 5797 O O . VAL D 1 182 ? 34.977 -14.929 23.746 1.00 48.14 174 VAL D O 1
ATOM 5801 N N . ILE D 1 183 ? 35.898 -15.950 25.538 1.00 43.76 175 ILE D N 1
ATOM 5802 C CA . ILE D 1 183 ? 34.722 -16.739 25.891 1.00 45.69 175 ILE D CA 1
ATOM 5803 C C . ILE D 1 183 ? 34.198 -16.233 27.229 1.00 60.11 175 ILE D C 1
ATOM 5804 O O . ILE D 1 183 ? 34.949 -16.167 28.211 1.00 67.87 175 ILE D O 1
ATOM 5809 N N . VAL D 1 184 ? 32.914 -15.894 27.283 1.00 46.43 176 VAL D N 1
ATOM 5810 C CA . VAL D 1 184 ? 32.275 -15.571 28.551 1.00 53.62 176 VAL D CA 1
ATOM 5811 C C . VAL D 1 184 ? 31.597 -16.835 29.052 1.00 59.40 176 VAL D C 1
ATOM 5812 O O . VAL D 1 184 ? 30.722 -17.389 28.375 1.00 60.11 176 VAL D O 1
ATOM 5816 N N . ASN D 1 185 ? 32.026 -17.304 30.225 1.00 60.83 177 ASN D N 1
ATOM 5817 C CA . ASN D 1 185 ? 31.571 -18.579 30.770 1.00 62.37 177 ASN D CA 1
ATOM 5818 C C . ASN D 1 185 ? 30.314 -18.366 31.605 1.00 74.12 177 ASN D C 1
ATOM 5819 O O . ASN D 1 185 ? 30.339 -18.341 32.837 1.00 72.84 177 ASN D O 1
ATOM 5824 N N . GLU D 1 186 ? 29.185 -18.220 30.919 1.00 80.13 178 GLU D N 1
ATOM 5825 C CA . GLU D 1 186 ? 27.926 -18.195 31.653 1.00 77.20 178 GLU D CA 1
ATOM 5826 C C . GLU D 1 186 ? 27.417 -19.615 31.868 1.00 77.64 178 GLU D C 1
ATOM 5827 O O . GLU D 1 186 ? 27.187 -20.030 33.009 1.00 73.93 178 GLU D O 1
ATOM 5833 N N . VAL D 1 187 ? 27.291 -20.383 30.790 1.00 72.57 179 VAL D N 1
ATOM 5834 C CA . VAL D 1 187 ? 26.893 -21.784 30.844 1.00 74.39 179 VAL D CA 1
ATOM 5835 C C . VAL D 1 187 ? 28.090 -22.649 30.477 1.00 73.04 179 VAL D C 1
ATOM 5836 O O . VAL D 1 187 ? 28.722 -22.436 29.436 1.00 76.49 179 VAL D O 1
ATOM 5840 N N . PHE D 1 188 ? 28.390 -23.627 31.334 1.00 70.33 180 PHE D N 1
ATOM 5841 C CA . PHE D 1 188 ? 29.589 -24.442 31.180 1.00 65.16 180 PHE D CA 1
ATOM 5842 C C . PHE D 1 188 ? 29.607 -25.179 29.846 1.00 65.17 180 PHE D C 1
ATOM 5843 O O . PHE D 1 188 ? 30.606 -25.143 29.120 1.00 71.78 180 PHE D O 1
ATOM 5851 N N . ASP D 1 189 ? 28.521 -25.886 29.522 1.00 66.25 181 ASP D N 1
ATOM 5852 C CA . ASP D 1 189 ? 28.499 -26.683 28.298 1.00 61.26 181 ASP D CA 1
ATOM 5853 C C . ASP D 1 189 ? 28.614 -25.816 27.058 1.00 58.82 181 ASP D C 1
ATOM 5854 O O . ASP D 1 189 ? 29.137 -26.273 26.037 1.00 58.39 181 ASP D O 1
ATOM 5859 N N . THR D 1 190 ? 28.125 -24.573 27.115 1.00 64.49 182 THR D N 1
ATOM 5860 C CA . THR D 1 190 ? 28.348 -23.651 26.002 1.00 59.36 182 THR D CA 1
ATOM 5861 C C . THR D 1 190 ? 29.813 -23.246 25.914 1.00 55.78 182 THR D C 1
ATOM 5862 O O . THR D 1 190 ? 30.380 -23.178 24.818 1.00 48.91 182 THR D O 1
ATOM 5866 N N . ALA D 1 191 ? 30.439 -22.958 27.056 1.00 54.67 183 ALA D N 1
ATOM 5867 C CA . ALA D 1 191 ? 31.851 -22.599 27.035 1.00 50.92 183 ALA D CA 1
ATOM 5868 C C . ALA D 1 191 ? 32.693 -23.720 26.435 1.00 46.85 183 ALA D C 1
ATOM 5869 O O . ALA D 1 191 ? 33.640 -23.457 25.686 1.00 44.20 183 ALA D O 1
ATOM 5871 N N . VAL D 1 192 ? 32.355 -24.978 26.735 1.00 48.34 184 VAL D N 1
ATOM 5872 C CA . VAL D 1 192 ? 33.096 -26.096 26.153 1.00 50.93 184 VAL D CA 1
ATOM 5873 C C . VAL D 1 192 ? 32.897 -26.142 24.638 1.00 51.24 184 VAL D C 1
ATOM 5874 O O . VAL D 1 192 ? 33.866 -26.237 23.874 1.00 52.54 184 VAL D O 1
ATOM 5878 N N . ASP D 1 193 ? 31.639 -26.046 24.180 1.00 53.46 185 ASP D N 1
ATOM 5879 C CA . ASP D 1 193 ? 31.353 -25.984 22.743 1.00 48.62 185 ASP D CA 1
ATOM 5880 C C . ASP D 1 193 ? 32.100 -24.842 22.072 1.00 46.83 185 ASP D C 1
ATOM 5881 O O . ASP D 1 193 ? 32.610 -24.991 20.954 1.00 43.61 185 ASP D O 1
ATOM 5886 N N . GLU D 1 194 ? 32.157 -23.683 22.728 1.00 42.77 186 GLU D N 1
ATOM 5887 C CA . GLU D 1 194 ? 32.804 -22.539 22.099 1.00 47.43 186 GLU D CA 1
ATOM 5888 C C . GLU D 1 194 ? 34.314 -22.755 21.971 1.00 38.30 186 GLU D C 1
ATOM 5889 O O . GLU D 1 194 ? 34.899 -22.436 20.932 1.00 48.06 186 GLU D O 1
ATOM 5895 N N . LEU D 1 195 ? 34.961 -23.309 23.001 1.00 41.57 187 LEU D N 1
ATOM 5896 C CA . LEU D 1 195 ? 36.393 -23.594 22.891 1.00 43.23 187 LEU D CA 1
ATOM 5897 C C . LEU D 1 195 ? 36.657 -24.696 21.867 1.00 36.53 187 LEU D C 1
ATOM 5898 O O . LEU D 1 195 ? 37.635 -24.636 21.116 1.00 40.60 187 LEU D O 1
ATOM 5903 N N . CYS D 1 196 ? 35.808 -25.720 21.838 1.00 45.63 188 CYS D N 1
ATOM 5904 C CA . CYS D 1 196 ? 35.934 -26.755 20.821 1.00 42.31 188 CYS D CA 1
ATOM 5905 C C . CYS D 1 196 ? 35.784 -26.164 19.422 1.00 35.42 188 CYS D C 1
ATOM 5906 O O . CYS D 1 196 ? 36.498 -26.564 18.492 1.00 42.32 188 CYS D O 1
ATOM 5909 N N . ALA D 1 197 ? 34.859 -25.212 19.251 1.00 35.88 189 ALA D N 1
ATOM 5910 C CA . ALA D 1 197 ? 34.705 -24.558 17.953 1.00 35.73 189 ALA D CA 1
ATOM 5911 C C . ALA D 1 197 ? 35.991 -23.842 17.524 1.00 44.51 189 ALA D C 1
ATOM 5912 O O . ALA D 1 197 ? 36.384 -23.895 16.353 1.00 40.34 189 ALA D O 1
ATOM 5914 N N . ILE D 1 198 ? 36.654 -23.152 18.457 1.00 38.88 190 ILE D N 1
ATOM 5915 C CA . ILE D 1 198 ? 37.878 -22.436 18.122 1.00 30.92 190 ILE D CA 1
ATOM 5916 C C . ILE D 1 198 ? 38.963 -23.414 17.685 1.00 33.59 190 ILE D C 1
ATOM 5917 O O . ILE D 1 198 ? 39.667 -23.178 16.703 1.00 37.10 190 ILE D O 1
ATOM 5922 N N . PHE D 1 199 ? 39.120 -24.525 18.409 1.00 40.71 191 PHE D N 1
ATOM 5923 C CA . PHE D 1 199 ? 40.128 -25.509 18.017 1.00 40.40 191 PHE D CA 1
ATOM 5924 C C . PHE D 1 199 ? 39.793 -26.129 16.659 1.00 38.77 191 PHE D C 1
ATOM 5925 O O . PHE D 1 199 ? 40.674 -26.301 15.807 1.00 41.49 191 PHE D O 1
ATOM 5933 N N . THR D 1 200 ? 38.523 -26.484 16.448 1.00 31.75 192 THR D N 1
ATOM 5934 C CA . THR D 1 200 ? 38.095 -27.038 15.163 1.00 33.93 192 THR D CA 1
ATOM 5935 C C . THR D 1 200 ? 38.329 -26.042 14.040 1.00 41.71 192 THR D C 1
ATOM 5936 O O . THR D 1 200 ? 38.928 -26.375 13.010 1.00 48.44 192 THR D O 1
ATOM 5940 N N . ALA D 1 201 ? 37.884 -24.797 14.233 1.00 36.67 193 ALA D N 1
ATOM 5941 C CA . ALA D 1 201 ? 38.025 -23.792 13.182 1.00 36.31 193 ALA D CA 1
ATOM 5942 C C . ALA D 1 201 ? 39.491 -23.522 12.849 1.00 39.63 193 ALA D C 1
ATOM 5943 O O . ALA D 1 201 ? 39.837 -23.323 11.678 1.00 36.04 193 ALA D O 1
ATOM 5945 N N . SER D 1 202 ? 40.372 -23.535 13.856 1.00 32.61 194 SER D N 1
ATOM 5946 C CA A SER D 1 202 ? 41.779 -23.212 13.628 0.53 32.31 194 SER D CA 1
ATOM 5947 C CA B SER D 1 202 ? 41.763 -23.189 13.594 0.47 32.25 194 SER D CA 1
ATOM 5948 C C . SER D 1 202 ? 42.425 -24.183 12.644 1.00 35.86 194 SER D C 1
ATOM 5949 O O . SER D 1 202 ? 43.291 -23.800 11.852 1.00 31.45 194 SER D O 1
ATOM 5954 N N . ARG D 1 203 ? 42.040 -25.456 12.701 1.00 35.22 195 ARG D N 1
ATOM 5955 C CA . ARG D 1 203 ? 42.621 -26.440 11.792 1.00 33.67 195 ARG D CA 1
ATOM 5956 C C . ARG D 1 203 ? 42.135 -26.280 10.359 1.00 38.08 195 ARG D C 1
ATOM 5957 O O . ARG D 1 203 ? 42.732 -26.875 9.457 1.00 42.40 195 ARG D O 1
ATOM 5965 N N . LEU D 1 204 ? 41.070 -25.508 10.130 1.00 38.68 196 LEU D N 1
ATOM 5966 C CA . LEU D 1 204 ? 40.532 -25.263 8.798 1.00 30.42 196 LEU D CA 1
ATOM 5967 C C . LEU D 1 204 ? 41.146 -24.043 8.130 1.00 34.76 196 LEU D C 1
ATOM 5968 O O . LEU D 1 204 ? 40.813 -23.750 6.976 1.00 39.79 196 LEU D O 1
ATOM 5973 N N . ARG D 1 205 ? 42.036 -23.335 8.819 1.00 38.56 197 ARG D N 1
ATOM 5974 C CA . ARG D 1 205 ? 42.668 -22.160 8.238 1.00 35.98 197 ARG D CA 1
ATOM 5975 C C . ARG D 1 205 ? 43.441 -22.540 6.982 1.00 32.37 197 ARG D C 1
ATOM 5976 O O . ARG D 1 205 ? 43.969 -23.649 6.862 1.00 37.69 197 ARG D O 1
ATOM 5984 N N . ARG D 1 206 ? 43.504 -21.584 6.053 1.00 34.63 198 ARG D N 1
ATOM 5985 C CA . ARG D 1 206 ? 44.022 -21.822 4.707 1.00 39.99 198 ARG D CA 1
ATOM 5986 C C . ARG D 1 206 ? 45.416 -22.426 4.717 1.00 31.97 198 ARG D C 1
ATOM 5987 O O . ARG D 1 206 ? 45.695 -23.389 3.992 1.00 34.30 198 ARG D O 1
ATOM 5995 N N . GLU D 1 207 ? 46.332 -21.834 5.482 1.00 35.32 199 GLU D N 1
ATOM 5996 C CA . GLU D 1 207 ? 47.723 -22.254 5.350 1.00 38.52 199 GLU D CA 1
ATOM 5997 C C . GLU D 1 207 ? 47.932 -23.678 5.876 1.00 40.69 199 GLU D C 1
ATOM 5998 O O . GLU D 1 207 ? 48.739 -24.431 5.320 1.00 41.87 199 GLU D O 1
ATOM 6004 N N . ALA D 1 208 ? 47.205 -24.079 6.921 1.00 34.75 200 ALA D N 1
ATOM 6005 C CA . ALA D 1 208 ? 47.258 -25.471 7.369 1.00 32.56 200 ALA D CA 1
ATOM 6006 C C . ALA D 1 208 ? 46.665 -26.416 6.328 1.00 39.00 200 ALA D C 1
ATOM 6007 O O . ALA D 1 208 ? 47.216 -27.497 6.067 1.00 42.17 200 ALA D O 1
ATOM 6009 N N . GLN D 1 209 ? 45.536 -26.027 5.729 1.00 32.00 201 GLN D N 1
ATOM 6010 C CA . GLN D 1 209 ? 44.837 -26.895 4.783 1.00 33.83 201 GLN D CA 1
ATOM 6011 C C . GLN D 1 209 ? 45.582 -27.039 3.459 1.00 44.34 201 GLN D C 1
ATOM 6012 O O . GLN D 1 209 ? 45.471 -28.081 2.800 1.00 46.00 201 GLN D O 1
ATOM 6018 N N . LYS D 1 210 ? 46.327 -26.008 3.046 1.00 37.52 202 LYS D N 1
ATOM 6019 C CA . LYS D 1 210 ? 47.129 -26.112 1.828 1.00 41.44 202 LYS D CA 1
ATOM 6020 C C . LYS D 1 210 ? 48.170 -27.215 1.949 1.00 42.89 202 LYS D C 1
ATOM 6021 O O . LYS D 1 210 ? 48.460 -27.913 0.973 1.00 46.08 202 LYS D O 1
ATOM 6027 N N . VAL D 1 211 ? 48.744 -27.380 3.144 1.00 33.72 203 VAL D N 1
ATOM 6028 C CA . VAL D 1 211 ? 49.703 -28.449 3.387 1.00 37.97 203 VAL D CA 1
ATOM 6029 C C . VAL D 1 211 ? 48.981 -29.783 3.482 1.00 41.43 203 VAL D C 1
ATOM 6030 O O . VAL D 1 211 ? 49.343 -30.763 2.821 1.00 52.77 203 VAL D O 1
ATOM 6034 N N . ARG D 1 212 ? 47.937 -29.832 4.302 1.00 37.16 204 ARG D N 1
ATOM 6035 C CA . ARG D 1 212 ? 47.200 -31.067 4.516 1.00 36.78 204 ARG D CA 1
ATOM 6036 C C . ARG D 1 212 ? 46.622 -31.619 3.205 1.00 42.62 204 ARG D C 1
ATOM 6037 O O . ARG D 1 212 ? 46.496 -32.834 3.045 1.00 43.22 204 ARG D O 1
ATOM 6045 N N . HIS D 1 213 ? 46.227 -30.754 2.271 1.00 46.01 205 HIS D N 1
ATOM 6046 C CA . HIS D 1 213 ? 45.583 -31.196 1.037 1.00 37.28 205 HIS D CA 1
ATOM 6047 C C . HIS D 1 213 ? 46.341 -30.763 -0.213 1.00 42.74 205 HIS D C 1
ATOM 6048 O O . HIS D 1 213 ? 45.732 -30.497 -1.250 1.00 45.64 205 HIS D O 1
ATOM 6055 N N . ALA D 1 214 ? 47.670 -30.656 -0.115 1.00 45.60 206 ALA D N 1
ATOM 6056 C CA . ALA D 1 214 ? 48.478 -30.181 -1.235 1.00 42.60 206 ALA D CA 1
ATOM 6057 C C . ALA D 1 214 ? 48.225 -30.993 -2.499 1.00 44.42 206 ALA D C 1
ATOM 6058 O O . ALA D 1 214 ? 48.028 -30.428 -3.580 1.00 46.44 206 ALA D O 1
ATOM 6060 N N . GLY D 1 215 ? 48.224 -32.323 -2.378 1.00 44.13 207 GLY D N 1
ATOM 6061 C CA . GLY D 1 215 ? 48.024 -33.169 -3.548 1.00 43.12 207 GLY D CA 1
ATOM 6062 C C . GLY D 1 215 ? 46.650 -33.000 -4.166 1.00 48.61 207 GLY D C 1
ATOM 6063 O O . GLY D 1 215 ? 46.511 -32.943 -5.389 1.00 55.34 207 GLY D O 1
ATOM 6064 N N . LEU D 1 216 ? 45.612 -32.937 -3.330 1.00 50.47 208 LEU D N 1
ATOM 6065 C CA . LEU D 1 216 ? 44.273 -32.664 -3.842 1.00 50.40 208 LEU D CA 1
ATOM 6066 C C . LEU D 1 216 ? 44.221 -31.330 -4.581 1.00 43.36 208 LEU D C 1
ATOM 6067 O O . LEU D 1 216 ? 43.681 -31.246 -5.688 1.00 41.62 208 LEU D O 1
ATOM 6072 N N . ILE D 1 217 ? 44.818 -30.286 -4.004 1.00 43.57 209 ILE D N 1
ATOM 6073 C CA . ILE D 1 217 ? 44.747 -28.959 -4.612 1.00 36.58 209 ILE D CA 1
ATOM 6074 C C . ILE D 1 217 ? 45.450 -28.937 -5.966 1.00 39.56 209 ILE D C 1
ATOM 6075 O O . ILE D 1 217 ? 44.939 -28.366 -6.937 1.00 44.05 209 ILE D O 1
ATOM 6080 N N . GLN D 1 218 ? 46.637 -29.539 -6.052 1.00 40.07 210 GLN D N 1
ATOM 6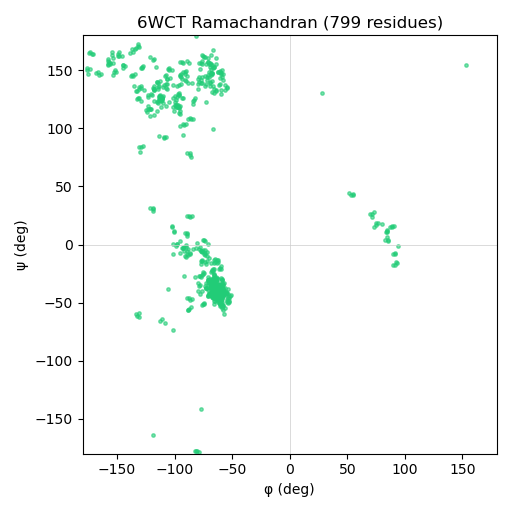081 C CA . GLN D 1 218 ? 47.344 -29.576 -7.327 1.00 45.96 210 GLN D CA 1
ATOM 6082 C C . GLN D 1 218 ? 46.529 -30.303 -8.392 1.00 50.11 210 GLN D C 1
ATOM 6083 O O . GLN D 1 218 ? 46.450 -29.850 -9.540 1.00 48.60 210 GLN D O 1
ATOM 6089 N N . ALA D 1 219 ? 45.908 -31.431 -8.029 1.00 48.68 211 ALA D N 1
ATOM 6090 C CA . ALA D 1 219 ? 45.064 -32.143 -8.984 1.00 49.51 211 ALA D CA 1
ATOM 6091 C C . ALA D 1 219 ? 43.870 -31.288 -9.395 1.00 52.50 211 ALA D C 1
ATOM 6092 O O . ALA D 1 219 ? 43.530 -31.206 -10.580 1.00 52.93 211 ALA D O 1
ATOM 6094 N N . LEU D 1 220 ? 43.230 -30.630 -8.426 1.00 46.98 212 LEU D N 1
ATOM 6095 C CA . LEU D 1 220 ? 42.036 -29.847 -8.724 1.00 47.79 212 LEU D CA 1
ATOM 6096 C C . LEU D 1 220 ? 42.344 -28.643 -9.616 1.00 50.89 212 LEU D C 1
ATOM 6097 O O . LEU D 1 220 ? 41.475 -28.188 -10.367 1.00 41.62 212 LEU D O 1
ATOM 6102 N N . LEU D 1 221 ? 43.543 -28.078 -9.516 1.00 49.99 213 LEU D N 1
ATOM 6103 C CA . LEU D 1 221 ? 43.845 -26.856 -10.251 1.00 46.09 213 LEU D CA 1
ATOM 6104 C C . LEU D 1 221 ? 44.544 -27.104 -11.580 1.00 45.03 213 LEU D C 1
ATOM 6105 O O . LEU D 1 221 ? 44.679 -26.169 -12.380 1.00 44.20 213 LEU D O 1
ATOM 6110 N N . THR D 1 222 ? 44.932 -28.328 -11.854 1.00 43.95 214 THR D N 1
ATOM 6111 C CA . THR D 1 222 ? 45.613 -28.644 -13.097 1.00 51.52 214 THR D CA 1
ATOM 6112 C C . THR D 1 222 ? 44.602 -28.778 -14.235 1.00 54.20 214 THR D C 1
ATOM 6113 O O . THR D 1 222 ? 43.548 -29.398 -14.059 1.00 62.21 214 THR D O 1
ATOM 6117 N N . PRO D 1 223 ? 44.910 -28.247 -15.417 1.00 60.33 215 PRO D N 1
ATOM 6118 C CA . PRO D 1 223 ? 43.973 -28.364 -16.540 1.00 66.61 215 PRO D CA 1
ATOM 6119 C C . PRO D 1 223 ? 44.038 -29.751 -17.153 1.00 67.24 215 PRO D C 1
ATOM 6120 O O . PRO D 1 223 ? 45.072 -30.422 -17.115 1.00 69.95 215 PRO D O 1
ATOM 6124 N N . ASP D 1 224 ? 42.904 -30.176 -17.712 1.00 78.22 216 ASP D N 1
ATOM 6125 C CA . ASP D 1 224 ? 42.729 -31.533 -18.260 1.00 88.18 216 ASP D CA 1
ATOM 6126 C C . ASP D 1 224 ? 43.834 -31.960 -19.231 1.00 91.48 216 ASP D C 1
ATOM 6127 O O . ASP D 1 224 ? 44.224 -31.203 -20.118 1.00 90.73 216 ASP D O 1
#

Foldseek 3Di:
DFAAEEEEEAQPLQCVVVLVVLLCVVVVLEDEFAKEKQDDDDPPDDCVPNHPHDHQVVVVVCVVVVQFLFWDQALNIIIGTGPVRPVVCRVVHGHYYYYDFPRRVVSVCVVPVRYAYEYEYEPDLVSSLVSVVVRDDDDPVVSVSSSVSRVVRVVNRVVHDYYHYPPDSVVSSVVVNVSVVVVCVDPVNVCVVCVVVVCVVPDD/DQFAAEEEEEAAPLQCRVVLVVVLCVVPVLEAEFAKEKQDDDDPPDDQPPNHPHDHQVVVVVCVVVVQFLFWDCAPNIIITTGPVRPVVCRVVHGYYYYHDAPRRVVSVCVVDVLHAYEYEAEQDPVSRLVSDVVVSVVSSVSRVVRVVNRVVHPYYHYPPDSVVSSVVVNVSSVVSCVDDVSVCVVCVPVVVVVPDD/DFAEEEEEEAAPLLCRVVLVVVLCVVPVLEAEFAKEKQDDDDPPDDAPDNHNHDHLVVVVVCVVVVQFLFWDCDPNIIITGGPVRPVVCRRVRGYYYYYDALRRVVSNPVPDPLYAYEYEAEQDPVSSLVSAVPVVSVVSVVSRVVRVVCRVVHPYYHYPPDSVVSSVVVNVSSVVSCVDDVNVCVVCVVVVVVVPDDD/DQQFAEEEEEEAFQQLCRVVLVVLLCVVPVLEDEFAKEKQDDDDPPDDCPPNHPHDHQVVVVVCVVVVQFLFWDCDPNIIITTGPVRPVVCRVRNGYYYYHDAPRRVVSVCVPPPLYAYEYEYEPDLVSSLVSVVVVVPDDPVRSVVSSVVRVVRVVRRVVHDYYHYPPDSVVSNVVVSVVSVVSCVDDVSVCVVCVVVVVVVPDDD

Sequence (808 aa):
ARGTLYIVAAPSGAGKSSIVNATLARDPQIALSISFTSRAMRPGEVNGQHYHFVSAEKFEQMIAAGDFFEHAWVHGDWKGTARQSVEPQLAAGQDVLLEIDWQGAQQVRQLVPGTVTVFILPPSKQALQDRMRKRGQDSEAVIAQRLGAARDEMLHFNEFDYVIVNEVFDTAVDELCAIFTASRLRREAQKVRHAGLIQALLTPVARGTLYIVAAPSGAGKSSIVNATLARDPQIALSISFTSRAMRPGEVNGQHYHFVSAEKFEQMIAAGDFFEHAWVHGDWKGTARQSVEPQLAAGQDVLLEIDWQGAQQVRQLVPGTVTVFILPPSKQALQDRMEAVIAQRLGAARDEMLHFNEFDYVIVNEVFDTAVDELCAIFTASRLRREAQKVRHAGLIQALLTPARGTLYIVAAPSGAGKSSIVNATLARDPQIALSISFTSRAMRPGEVNGQHYHFVSAEKFEQMIAAGDFFEHAWVHGDWKGTARQSVEPQLAAGQDVLLEIDWQGAQQVRQLVPGTVTVFILPPSKQALQDRMSEAVIAQRLGAARDEMLHFNEFDYVIVNEVFDTAVDELCAIFTASRLRREAQKVRHAGLIQALLTPDAVARGTLYIVAAPSGAGKSSIVNATLARDPQIALSISFTSRAMRPGEVNGQHYHFVSAEKFEQMIAAGDFFEHAWVHGDWKGTARQSVEPQLAAGQDVLLEIDWQGAQQVRQLVPGTVTVFILPPSKQALQDRMRKRGQDSEAVIAQRLGAARDEMLHFNEFDYVIVNEVFDTAVDELCAIFTASSRLRREAQKVRHAGLIQALLTPD

Solvent-accessible surface area: 36840 Å² total; per-residue (Å²): 116,151,12,38,2,0,0,0,2,3,1,71,13,4,4,35,42,41,0,0,81,34,0,19,88,141,20,112,94,6,36,70,14,50,15,36,0,17,18,85,89,71,105,71,35,75,81,44,104,82,47,65,23,37,65,52,76,92,0,84,110,19,46,94,71,37,53,10,15,7,52,9,132,11,87,41,47,43,39,1,0,10,91,77,28,0,62,75,57,1,69,87,36,63,14,1,0,2,42,16,18,63,51,0,0,80,70,0,61,93,98,30,122,47,11,5,0,0,2,0,1,0,53,42,84,45,27,3,9,41,75,21,87,88,141,27,114,51,63,68,78,47,6,64,121,64,54,35,20,5,54,66,21,2,84,46,14,65,59,0,63,26,0,0,13,24,111,46,89,98,63,1,2,72,36,0,17,9,1,0,40,0,8,38,6,80,60,97,33,5,67,93,132,46,56,58,33,17,65,40,0,33,71,148,91,28,155,10,13,4,0,0,0,2,15,4,78,20,2,10,46,59,50,0,0,82,28,0,31,81,126,26,114,58,11,22,70,11,46,13,35,0,19,25,87,86,144,143,72,33,90,90,40,51,94,47,61,27,34,64,55,78,96,0,86,108,18,48,94,70,30,58,10,13,6,52,8,134,13,118,43,43,44,38,1,0,12,100,69,27,0,71,74,52,4,62,67,37,70,11,1,0,0,48,20,19,61,52,0,0,81,63,0,61,156,102,38,133,35,9,4,0,0,0,0,2,1,50,41,97,66,35,6,45,113,143,89,126,89,78,48,69,140,35,57,35,26,3,67,84,11,3,80,50,15,67,52,0,59,25,1,0,15,13,118,93,78,87,65,0,1,68,37,0,20,10,0,0,40,0,5,50,7,84,57,96,33,5,68,81,91,31,56,34,4,12,64,34,5,40,91,139,68,135,9,17,2,0,0,0,2,18,6,75,33,3,32,40,63,56,0,0,82,31,0,30,87,132,24,102,84,11,28,61,13,45,12,37,0,18,38,80,84,147,141,77,43,89,82,37,101,123,54,61,17,36,67,51,74,92,0,83,109,21,49,94,68,37,60,11,13,6,55,10,138,16,137,44,43,51,42,0,0,8,88,77,26,0,70,74,53,2,74,87,34,68,5,1,0,1,50,21,21,65,55,0,0,61,59,0,67,152,104,21,132,31,14,3,0,0,0,0,0,0,53,42,80,63,31,1,43,117,66,33,109,141,81,52,60,63,66,125,47,36,34,3,66,78,18,1,76,41,12,68,57,0,57,20,1,0,21,21,72,93,86,94,62,1,4,72,37,0,18,10,0,0,40,0,2,35,8,73,60,94,32,6,65,97,100,30,57,57,37,17,132,50,0,35,66,85,149,107,77,12,141,8,15,1,0,0,0,3,12,3,56,26,5,26,46,75,51,0,1,92,29,0,30,84,140,19,114,98,10,27,95,25,58,16,33,0,20,21,84,91,140,139,72,35,75,86,42,109,80,49,63,27,34,66,50,72,91,0,83,108,13,49,92,68,33,59,10,13,6,56,8,137,16,159,44,47,53,39,1,0,9,93,80,24,0,71,76,55,1,60,81,26,64,5,0,2,2,75,24,24,78,54,0,0,64,56,0,60,158,103,21,136,27,14,5,0,0,0,0,0,2,33,25,45,46,26,1,44,71,60,13,123,91,83,62,93,44,66,77,80,54,4,65,136,84,45,57,51,2,77,58,32,3,86,36,12,71,55,0,56,30,0,0,16,21,102,93,81,98,65,1,6,68,34,0,10,9,1,0,43,2,6,33,7,73,60,96,26,7,63,67,88,34,54,54,30,16,131,44,2,36,67,83,144